Protein AF-A0A8H3AHR4-F1 (afdb_monomer)

Solvent-accessible surface area (backbone atoms only — not comp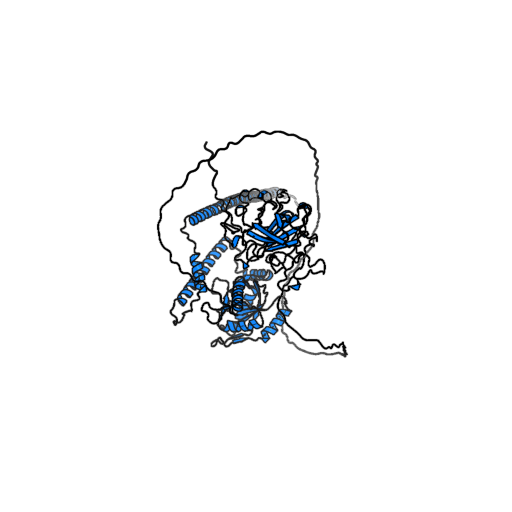arable to full-atom values): 46122 Å² total; per-residue (Å²): 137,89,80,92,90,90,74,88,81,78,82,80,78,72,81,84,72,53,30,55,29,78,65,56,74,16,27,46,29,75,86,43,40,91,85,59,19,57,81,77,75,40,84,52,31,69,45,37,72,38,56,65,31,50,52,75,47,51,51,59,53,44,26,82,88,34,69,39,57,93,84,39,60,47,73,38,37,32,56,40,61,42,77,44,43,31,23,47,45,52,13,40,41,97,55,8,92,82,33,79,92,35,83,51,61,46,97,51,43,18,44,52,101,54,65,61,64,32,58,23,26,93,46,83,90,43,44,22,11,23,35,38,26,41,23,90,39,68,49,74,92,78,64,55,83,68,53,25,22,45,36,21,22,24,44,65,43,65,68,36,12,73,36,67,36,31,35,31,54,62,41,36,60,29,52,96,64,24,20,38,29,33,40,40,41,29,48,38,68,90,38,60,74,70,49,31,38,62,50,36,26,36,23,27,44,36,81,39,83,32,82,60,78,81,56,77,29,41,79,54,39,82,14,75,95,42,69,85,59,32,52,72,25,24,27,32,74,88,31,48,58,41,70,46,82,55,76,52,81,83,50,78,80,41,62,73,50,40,32,62,49,30,50,34,60,73,25,43,45,73,48,35,55,70,70,75,58,103,72,86,84,76,86,91,73,83,85,86,86,87,82,91,87,89,85,89,88,81,88,84,89,89,86,81,83,89,87,86,86,86,88,87,84,89,88,87,88,88,84,88,79,90,89,82,90,80,88,88,90,79,89,90,84,89,89,89,88,89,88,82,90,80,89,79,87,83,90,85,88,87,90,88,82,91,86,84,88,90,82,91,88,84,87,88,87,90,83,90,86,87,88,85,86,90,81,91,90,82,88,83,90,88,85,88,87,89,82,84,87,87,84,88,84,91,80,88,87,82,86,86,88,83,92,83,81,88,80,87,71,93,80,78,92,73,70,76,66,62,59,62,52,58,51,62,62,53,61,51,70,66,28,39,40,37,36,22,63,65,30,58,52,48,52,45,51,50,42,53,64,45,34,78,78,40,77,83,65,62,49,44,28,46,28,24,19,46,78,69,77,53,39,32,44,36,58,39,62,50,83,48,75,57,50,67,45,94,81,50,63,81,50,61,48,72,59,61,66,58,53,54,58,48,49,64,47,49,44,72,77,38,77,77,49,38,74,46,28,33,37,33,46,35,93,66,93,58,81,43,54,60,59,55,49,59,52,43,48,76,82,22,95,71,42,39,40,37,36,37,44,73,73,83,84,67,101,61,84,54,54,52,31,30,38,80,43,68,46,69,44,96,83,75,50,80,69,40,78,40,77,46,80,35,57,55,47,79,52,64,55,77,76,50,44,58,52,51,50,63,73,35,55,92,74,55,68,85,81,65,49,74,63,59,55,51,53,48,53,53,53,50,49,53,51,51,52,54,49,51,54,50,48,52,53,53,51,53,60,22,44,71,41,63,92,84,49,99,68,44,42,86,78,60,63,70,61,52,50,56,49,50,51,61,60,69,68,57,79,74,68,86,42,66,67,57,45,47,50,52,50,51,54,50,51,55,54,47,49,53,52,49,54,53,51,52,53,50,51,52,51,53,49,50,52,50,51,50,52,49,55,51,50,56,48,49,54,58,46,55,53,52,47,53,59,48,50,54,50,52,52,52,51,50,52,51,51,63,47,50,55,63,62,67,71,74,77,86,89,89,82,91,131

Mean predicted aligned error: 22.31 Å

Sequence (751 aa):
MIAKSLFAVLPLVGLARGHAAIFHKSVWGMNVTQSNSPQYGRDNRAVAPLRQLSFNQWWFHGHLDQPPHPDDVMELPAGGKVTTEIACDIGATSLWPWGPGGDHQDGNNPCPNSFTEHIHANNENDLGGCALAIAYKSEASEVKPEDFTVFSVNHRCVWDRYTDFQIPANMPACPNGKCICGWYWQHREDAGGDEMYMNNFQCNITGATVTTPIPAGQVPVRCVDDPSKCVKGAKQPFYWDQAEGNNMFEGIYTPPLYLDTYGFADGAQNDIWDTVGGSSPVASKSADVTPTSVATPTSTAVSASTTAVATDSSSAEASGATTSLQEPSATATSQEASATTTSQEPEAPTAASSLGAPATSTPAQAQTVDPTTPTSSELPTSAPASVAEPTSVDAHTATPSASSTPTATQGGQGHHTCYAYYILGADLAGTTVIVHPLVLLSVADHHARSAARAPNKRVVGVLLGQDNGKTVNVANSFAIPFEEDEKDSKTWFLDHNYIEGMWDMFKKVNARERMIGWYHSGPKLRASDQEINDLFKQFIPRPVMVIVNVRQMDESIPTDAYFAVEKIKDDGTETQKTFFHVPSAIEAEEAEEIGVEHLLRDIKDSTTTTLATRVSNQLASLRGLSARLREISAYLKRTSQPPGESGALPPNHQIAYQLQDALSLLPDLDNPDTTRSFTTATNDQLLVVYLSSLVRAVIALHALVDNKAANGRAELEEGKEKTKDEKKEEVKKDETKTEKESGATEGGKRA

Secondary structure (DSSP, 8-state):
--------------------EEE-TTBTTTT--TTTGGGGTS--STTS-B-S--HHHHGGGGGGGSPPPTT--EEEETTSEEEEEEESSGGGSTTGGGSSS----BTTBSSTTS-GGGGT-SSGGG---EEEEEE--S-GGG--GGG-EEEEEETTTTTSSEEEEEPPTTPPPPGGG-EEEEEEEE--TTTSSS-EEEEEEEEEEES----PPPPPPBPP---TT-GGGS--SSBPPP--S-SS--S--S-TT----SSGGGT--SEE--GGGTTS-S--------------------------------------------------------------------------------------------------------------------------------------S-THHHHHHHHHHHHGGG-EEEE-HHHHHHHHHHHHHHHTT-TTPPPEEEEEEEE-SSEEEEEEEEE--EEE-SS-TT-EEE-HHHHHHHHHHHHHH-TT-EEEEEEE--SS--TTHHHHHHHHHHH-SS-EEEEE-SS--SSS-SEEEEEEEEEPPTTSPPPEEEEEEE-EE----HHHHHHHHHHHTTTS-TT--HHHHHHHHHHHHHHHHHHHHHHHHHHHHHHSS-TTSTT-----HHHHHHHHHHHHT---SS-HHHHHHHHHHHHHHHHHHHHHHHHHHHHHHHHHHHHHHHHHHHHHHHHHHHHHHHHHHHHHHHHHHHHHHHTTS------

Radius of gyration: 42.91 Å; Cα contacts (8 Å, |Δi|>4): 1017; chains: 1; bounding box: 128×86×144 Å

Organism: NCBI:txid456999

InterPro domains:
  IPR000555 JAB1/MPN/MOV34 metalloenzyme domain [PF01398] (430-541)
  IPR000555 JAB1/MPN/MOV34 metalloenzyme domain [SM00232] (432-567)
  IPR024969 EIF3F/CSN6-like, C-terminal [PF13012] (590-706)
  IPR033858 26S Proteasome non-ATPase regulatory subunit 7/8 [cd08062] (431-715)
  IPR037518 MPN domain [PS50249] (433-568)
  IPR054497 Lytic polysaccharide monooxygenase AA14 [PF22810] (3-345)

pLDDT: mean 72.83, std 25.41, range [21.66, 97.88]

Foldseek 3Di:
DDDDDDDDDDDPPPPQAQFKAWDFLQWFPCVDDPVCCCVVVDNQHLRDWDAAADPCCVQLNVRLVGGGDPPRAAEAEAQAKDWIFMANACLLDPNQVSGPPHHQHDAFQRYGPDDPLSLLDPDQVQALKKFKWWAQDQRSVVDDQFRIFTFAIARSPSRTRTDMAGGHNQDAWHVVQWIKMKIWGDGALNRDFLTIHIIIGIYTYPPHPHHDDQDGADDFDFAPVHVVRADFATHGGADDNYNDDGDDDPDSNGDRGCDCRRPRDHHGRNRNCVVPDDDDDDDDDDDDDDDDDDDDDDDDDDYDDDDDDDDDDDDDDDDYDDDDDDDDDDDDDDDDDDDDDDDDDDDDDDDDDDDDDDDDDDDDDDDDDDDDDDDDDDDDDDDDDDDDDDDDDDDDDDDDDDDDDDDDDDDDDDPPVVVVQVVVVVLLQLAEEEEEPQALVQLLVLLVVVCVVPVPDKFKWWFKADCPSSYTYGDDIDGWPKDADPPDRLDIDTDPVCVVVVQVVVCVVPVRIDGQAMEIQDDDDDPCVLVVVVVVCVVHVWHKYWHAHSDPDALDDRIWIWTWGFDDDPVNDDTDTDTDTHHYHYDHDPVSVVVVCVVCVVPPPPVDDPVNVVVVVVVSVVVVVVVVVVVVVLLVVQCPDDPPDDRRDPDDVVVVVVVVVVVVPDDDCVDVVNVVVVVVVVVVVVVVVVVVVVVVVVVVVVVVVVVCVVVVVVVVVVVVVVVVVVVVVVVVVVVVVVVVVVVPPDDDDDD

Structure (mmCIF, N/CA/C/O backbone):
data_AF-A0A8H3AHR4-F1
#
_entry.id   AF-A0A8H3AHR4-F1
#
loop_
_atom_site.group_PDB
_atom_site.id
_atom_site.type_symbol
_atom_site.label_atom_id
_atom_site.label_alt_id
_atom_site.label_comp_id
_atom_site.label_asym_id
_atom_site.label_entity_id
_atom_site.label_seq_id
_atom_site.pdbx_PDB_ins_code
_atom_site.Cartn_x
_atom_site.Cartn_y
_atom_site.Cartn_z
_atom_site.occupancy
_atom_site.B_iso_or_equiv
_atom_site.auth_seq_id
_atom_site.auth_comp_id
_atom_site.auth_asym_id
_atom_site.auth_atom_id
_atom_site.pdbx_PDB_model_num
ATOM 1 N N . MET A 1 1 ? -32.249 29.097 40.840 1.00 40.03 1 MET A N 1
ATOM 2 C CA . MET A 1 1 ? -33.025 29.491 39.640 1.00 40.03 1 MET A CA 1
ATOM 3 C C . MET A 1 1 ? -32.082 30.325 38.782 1.00 40.03 1 MET A C 1
ATOM 5 O O . MET A 1 1 ? -31.376 31.129 39.368 1.00 40.03 1 MET A O 1
ATOM 9 N N . ILE A 1 2 ? -31.962 30.151 37.469 1.00 31.77 2 ILE A N 1
ATOM 10 C CA . ILE A 1 2 ? -32.772 29.349 36.536 1.00 31.77 2 ILE A CA 1
ATOM 11 C C . ILE A 1 2 ? -31.956 28.151 36.019 1.00 31.77 2 ILE A C 1
ATOM 13 O O . ILE A 1 2 ? -30.757 28.261 35.799 1.00 31.77 2 ILE A O 1
ATOM 17 N N . ALA A 1 3 ? -32.624 27.015 35.834 1.00 35.03 3 ALA A N 1
ATOM 18 C CA . ALA A 1 3 ? -32.140 25.872 35.060 1.00 35.03 3 ALA A CA 1
ATOM 19 C C . ALA A 1 3 ? -33.197 25.541 33.988 1.00 35.03 3 ALA A C 1
ATOM 21 O O . ALA A 1 3 ? -34.326 26.021 34.106 1.00 35.03 3 ALA A O 1
ATOM 22 N N . LYS A 1 4 ? -32.844 24.674 33.026 1.00 33.69 4 LYS A N 1
ATOM 23 C CA . LYS A 1 4 ? -33.566 24.347 31.773 1.00 33.69 4 LYS A CA 1
ATOM 24 C C . LYS A 1 4 ? -33.347 25.354 30.633 1.00 33.69 4 LYS A C 1
ATOM 26 O O . LYS A 1 4 ? -33.999 26.390 30.593 1.00 33.69 4 LYS A O 1
ATOM 31 N N . SER A 1 5 ? -32.443 24.987 29.720 1.00 32.00 5 SER A N 1
ATOM 32 C CA . SER A 1 5 ? -32.611 25.017 28.251 1.00 32.00 5 SER A CA 1
ATOM 33 C C . SER A 1 5 ? -31.297 24.573 27.597 1.00 32.00 5 SER A C 1
ATOM 35 O O . SER A 1 5 ? -30.472 25.398 27.224 1.00 32.00 5 SER A O 1
ATOM 37 N N . LEU A 1 6 ? -31.075 23.255 27.528 1.00 30.27 6 LEU A N 1
ATOM 38 C CA . LEU A 1 6 ? -29.928 22.648 26.841 1.00 30.27 6 LEU A CA 1
ATOM 39 C C . LEU A 1 6 ? -30.323 21.262 26.303 1.00 30.27 6 LEU A C 1
ATOM 41 O O . LEU A 1 6 ? -29.944 20.239 26.862 1.00 30.27 6 LEU A O 1
ATOM 45 N N . PHE A 1 7 ? -31.157 21.248 25.266 1.00 34.16 7 PHE A N 1
ATOM 46 C CA . PHE A 1 7 ? -31.501 20.070 24.464 1.00 34.16 7 PHE A CA 1
ATOM 47 C C . PHE A 1 7 ? -31.968 20.546 23.083 1.00 34.16 7 PHE A C 1
ATOM 49 O O . PHE A 1 7 ? -32.667 21.555 23.004 1.00 34.16 7 PHE A O 1
ATOM 56 N N . ALA A 1 8 ? -31.607 19.790 22.039 1.00 32.50 8 ALA A N 1
ATOM 57 C CA . ALA A 1 8 ? -31.701 20.155 20.618 1.00 32.50 8 ALA A CA 1
ATOM 58 C C . ALA A 1 8 ? -30.805 21.364 20.221 1.00 32.50 8 ALA A C 1
ATOM 60 O O . ALA A 1 8 ? -30.747 22.362 20.928 1.00 32.50 8 ALA A O 1
ATOM 61 N N . VAL A 1 9 ? -30.053 21.351 19.114 1.00 30.59 9 VAL A N 1
ATOM 62 C CA . VAL A 1 9 ? -29.830 20.304 18.098 1.00 30.59 9 VAL A CA 1
ATOM 63 C C . VAL A 1 9 ? -28.320 20.140 17.897 1.00 30.59 9 VAL A C 1
ATOM 65 O O . VAL A 1 9 ? -27.636 21.116 17.601 1.00 30.59 9 VAL A O 1
ATOM 68 N N . LEU A 1 10 ? -27.810 18.910 18.009 1.00 26.67 10 LEU A N 1
ATOM 69 C CA . LEU A 1 10 ? -26.581 18.523 17.312 1.00 26.67 10 LEU A CA 1
ATOM 70 C C . LEU A 1 10 ? -27.006 17.960 15.951 1.00 26.67 10 LEU A C 1
ATOM 72 O O . LEU A 1 10 ? -27.787 17.005 15.946 1.00 26.67 10 LEU A O 1
ATOM 76 N N . PRO A 1 11 ? -26.508 18.469 14.812 1.00 30.88 11 PRO A N 1
ATOM 77 C CA . PRO A 1 11 ? -26.420 17.624 13.636 1.00 30.88 11 PRO A CA 1
ATOM 78 C C . PRO A 1 11 ? -25.413 16.514 13.961 1.00 30.88 11 PRO A C 1
ATOM 80 O O . PRO A 1 11 ? -24.276 16.800 14.344 1.00 30.88 11 PRO A O 1
ATOM 83 N N . LEU A 1 12 ? -25.815 15.247 13.832 1.00 30.77 12 LEU A N 1
ATOM 84 C CA . LEU A 1 12 ? -24.827 14.178 13.737 1.00 30.77 12 LEU A CA 1
ATOM 85 C C . LEU A 1 12 ? -24.103 14.376 12.405 1.00 30.77 12 LEU A C 1
ATOM 87 O O . LEU A 1 12 ? -24.652 14.076 11.348 1.00 30.77 12 LEU A O 1
ATOM 91 N N . VAL A 1 13 ? -22.871 14.878 12.462 1.00 28.75 13 VAL A N 1
ATOM 92 C CA . VAL A 1 13 ? -21.925 14.686 11.364 1.00 28.75 13 VAL A CA 1
ATOM 93 C C . VAL A 1 13 ? -21.641 13.190 11.332 1.00 28.75 13 VAL A C 1
ATOM 95 O O . VAL A 1 13 ? -20.927 12.672 12.193 1.00 28.75 13 VAL A O 1
ATOM 98 N N . GLY A 1 14 ? -22.281 12.486 10.399 1.00 29.75 14 GLY A N 1
ATOM 99 C CA . GLY A 1 14 ? -22.042 11.067 10.188 1.00 29.75 14 GLY A CA 1
ATOM 100 C C . GLY A 1 14 ? -20.569 10.855 9.860 1.00 29.75 14 GLY A C 1
ATOM 101 O O . GLY A 1 14 ? -20.064 11.418 8.891 1.00 29.75 14 GLY A O 1
ATOM 102 N N . LEU A 1 15 ? -19.873 10.066 10.679 1.00 28.58 15 LEU A N 1
ATOM 103 C CA . LEU A 1 15 ? -18.528 9.606 10.351 1.00 28.58 15 LEU A CA 1
ATOM 104 C C . LEU A 1 15 ? -18.656 8.634 9.179 1.00 28.58 15 LEU A C 1
ATOM 106 O O . LEU A 1 15 ? -19.046 7.482 9.371 1.00 28.58 15 LEU A O 1
ATOM 110 N N . ALA A 1 16 ? -18.392 9.143 7.975 1.00 31.69 16 ALA A N 1
ATOM 111 C CA . ALA A 1 16 ? -18.547 8.407 6.732 1.00 31.69 16 ALA A CA 1
ATOM 112 C C . ALA A 1 16 ? -17.723 7.113 6.768 1.00 31.69 16 ALA A C 1
ATOM 114 O O . ALA A 1 16 ? -16.526 7.122 7.061 1.00 31.69 16 ALA A O 1
ATOM 115 N N . ARG A 1 17 ? -18.398 5.996 6.501 1.00 45.88 17 ARG A N 1
ATOM 116 C CA . ARG A 1 17 ? -17.857 4.639 6.538 1.00 45.88 17 ARG A CA 1
ATOM 117 C C . ARG A 1 17 ? -18.575 3.829 5.472 1.00 45.88 17 ARG A C 1
ATOM 119 O O . ARG A 1 17 ? -19.802 3.834 5.428 1.00 45.88 17 ARG A O 1
ATOM 126 N N . GLY A 1 18 ? -17.797 3.250 4.567 1.00 55.47 18 GLY A N 1
ATOM 127 C CA . GLY A 1 18 ? -18.295 2.664 3.332 1.00 55.47 18 GLY A CA 1
ATOM 128 C C . GLY A 1 18 ? -18.663 1.208 3.492 1.00 55.47 18 GLY A C 1
ATOM 129 O O . GLY A 1 18 ? -17.836 0.367 3.195 1.00 55.47 18 GLY A O 1
ATOM 130 N N . HIS A 1 19 ? -19.854 0.912 3.994 1.00 83.38 19 HIS A N 1
ATOM 131 C CA . HIS A 1 19 ? -20.280 -0.457 4.263 1.00 83.38 19 HIS A CA 1
ATOM 132 C C . HIS A 1 19 ? -21.694 -0.674 3.723 1.00 83.38 19 HIS A C 1
ATOM 134 O O . HIS A 1 19 ? -22.512 0.235 3.831 1.00 83.38 19 HIS A O 1
ATOM 140 N N . ALA A 1 20 ? -22.023 -1.877 3.249 1.00 88.38 20 ALA A N 1
ATOM 141 C CA . ALA A 1 20 ? -23.351 -2.217 2.734 1.00 88.38 20 ALA A CA 1
ATOM 142 C C . ALA A 1 20 ? -23.883 -3.543 3.305 1.00 88.38 20 ALA A C 1
ATOM 144 O O . ALA A 1 20 ? -23.114 -4.414 3.712 1.00 88.38 20 ALA A O 1
ATOM 145 N N . ALA A 1 21 ? -25.209 -3.689 3.325 1.00 92.19 21 ALA A N 1
ATOM 146 C CA . ALA A 1 21 ? -25.922 -4.874 3.801 1.00 92.19 21 ALA A CA 1
ATOM 147 C C . ALA A 1 21 ? -27.146 -5.176 2.932 1.00 92.19 21 ALA A C 1
ATOM 149 O O . ALA A 1 21 ? -27.724 -4.263 2.335 1.00 92.19 21 ALA A O 1
ATOM 150 N N . ILE A 1 22 ? -27.586 -6.437 2.919 1.00 94.62 22 ILE A N 1
ATOM 151 C CA . ILE A 1 22 ? -28.919 -6.798 2.417 1.00 94.62 22 ILE A CA 1
ATOM 152 C C . ILE A 1 22 ? -29.988 -6.431 3.455 1.00 94.62 22 ILE A C 1
ATOM 154 O O . ILE A 1 22 ? -29.871 -6.740 4.642 1.00 94.62 22 ILE A O 1
ATOM 158 N N . PHE A 1 23 ? -31.071 -5.812 2.998 1.00 92.69 23 PHE A N 1
ATOM 159 C CA . PHE A 1 23 ? -32.186 -5.396 3.836 1.00 92.69 23 PHE A CA 1
ATOM 160 C C . PHE A 1 23 ? -33.458 -6.162 3.479 1.00 92.69 23 PHE A C 1
ATOM 162 O O . PHE A 1 23 ? -34.088 -5.961 2.442 1.00 92.69 23 PHE A O 1
ATOM 169 N N . HIS A 1 24 ? -33.866 -7.040 4.392 1.00 94.12 24 HIS A N 1
ATOM 170 C CA . HIS A 1 24 ? -35.165 -7.699 4.373 1.00 94.12 24 HIS A CA 1
ATOM 171 C C . HIS A 1 24 ? -35.629 -7.935 5.812 1.00 94.12 24 HIS A C 1
ATOM 173 O O . HIS A 1 24 ? -34.808 -8.135 6.705 1.00 94.12 24 HIS A O 1
ATOM 179 N N . LYS A 1 25 ? -36.942 -7.962 6.061 1.00 92.62 25 LYS A N 1
ATOM 180 C CA . LYS A 1 25 ? -37.483 -8.153 7.422 1.00 92.62 25 LYS A CA 1
ATOM 181 C C . LYS A 1 25 ? -37.080 -9.482 8.067 1.00 92.62 25 LYS A C 1
ATOM 183 O O . LYS A 1 25 ? -37.073 -9.597 9.287 1.00 92.62 25 LYS A O 1
ATOM 188 N N . SER A 1 26 ? -36.743 -10.474 7.244 1.00 94.12 26 SER A N 1
ATOM 189 C CA . SER A 1 26 ? -36.308 -11.791 7.702 1.00 94.12 26 SER A CA 1
ATOM 190 C C . SER A 1 26 ? -34.823 -11.872 8.091 1.00 94.12 26 SER A C 1
ATOM 192 O O . SER A 1 26 ? -34.376 -12.953 8.463 1.00 94.12 26 SER A O 1
ATOM 194 N N . VAL A 1 27 ? -34.057 -10.774 8.012 1.00 94.12 27 VAL A N 1
ATOM 195 C CA . VAL A 1 27 ? -32.641 -10.701 8.426 1.00 94.12 27 VAL A CA 1
ATOM 196 C C . VAL A 1 27 ? -32.512 -10.678 9.959 1.00 94.12 27 VAL A C 1
ATOM 198 O O . VAL A 1 27 ? -33.251 -9.978 10.654 1.00 94.12 27 VAL A O 1
ATOM 201 N N . TRP A 1 28 ? -31.551 -11.433 10.497 1.00 92.81 28 TRP A N 1
ATOM 202 C CA . TRP A 1 28 ? -31.244 -11.479 11.933 1.00 92.81 28 TRP A CA 1
ATOM 203 C C . TRP A 1 28 ? -30.672 -10.150 12.450 1.00 92.81 28 TRP A C 1
ATOM 205 O O . TRP A 1 28 ? -29.786 -9.556 11.837 1.00 92.81 28 TRP A O 1
ATOM 215 N N . GLY A 1 29 ? -31.150 -9.691 13.611 1.00 88.19 29 GLY A N 1
ATOM 216 C CA . GLY A 1 29 ? -30.677 -8.452 14.237 1.00 88.19 29 GLY A CA 1
ATOM 217 C C . GLY A 1 29 ? -31.042 -7.153 13.506 1.00 88.19 29 GLY A C 1
ATOM 218 O O . GLY A 1 29 ? -30.415 -6.129 13.754 1.00 88.19 29 GLY A O 1
ATOM 219 N N . MET A 1 30 ? -32.078 -7.145 12.658 1.00 85.44 30 MET A N 1
ATOM 220 C CA . MET A 1 30 ? -32.601 -5.924 12.005 1.00 85.44 30 MET A CA 1
ATOM 221 C C . MET A 1 30 ? -33.000 -4.794 12.975 1.00 85.44 30 MET A C 1
ATOM 223 O O . MET A 1 30 ? -33.072 -3.636 12.576 1.00 85.44 30 MET A O 1
ATOM 227 N N . ASN A 1 31 ? -33.227 -5.110 14.255 1.00 80.19 31 ASN A N 1
ATOM 228 C CA . ASN A 1 31 ? -33.495 -4.132 15.314 1.00 80.19 31 ASN A CA 1
ATOM 229 C C . ASN A 1 31 ? -32.215 -3.516 15.927 1.00 80.19 31 ASN A C 1
ATOM 231 O O . ASN A 1 31 ? -32.305 -2.682 16.836 1.00 80.19 31 ASN A O 1
ATOM 235 N N . VAL A 1 32 ? -31.019 -3.908 15.470 1.00 81.75 32 VAL A N 1
ATOM 236 C CA . VAL A 1 32 ? -29.743 -3.351 15.940 1.00 81.75 32 VAL A CA 1
ATOM 237 C C . VAL A 1 32 ? -29.406 -2.077 15.176 1.00 81.75 32 VAL A C 1
ATOM 239 O O . VAL A 1 32 ? -29.162 -2.064 13.973 1.00 81.75 32 VAL A O 1
ATOM 242 N N . THR A 1 33 ? -29.373 -0.981 15.924 1.00 78.62 33 THR A N 1
ATOM 243 C CA . THR A 1 33 ? -29.110 0.382 15.473 1.00 78.62 33 THR A CA 1
ATOM 244 C C . THR A 1 33 ? -27.873 0.935 16.181 1.00 78.62 33 THR A C 1
ATOM 246 O O . THR A 1 33 ? -27.379 0.371 17.159 1.00 78.62 33 THR A O 1
ATOM 249 N N . GLN A 1 34 ? -27.379 2.092 15.737 1.00 73.06 34 GLN A N 1
ATOM 250 C CA . GLN A 1 34 ? -26.183 2.722 16.309 1.00 73.06 34 GLN A CA 1
ATOM 251 C C . GLN A 1 34 ? -26.279 2.987 17.829 1.00 73.06 34 GLN A C 1
ATOM 253 O O . GLN A 1 34 ? -25.247 3.101 18.491 1.00 73.06 34 GLN A O 1
ATOM 258 N N . SER A 1 35 ? -27.493 3.087 18.387 1.00 72.44 35 SER A N 1
ATOM 259 C CA . SER A 1 35 ? -27.737 3.413 19.798 1.00 72.44 35 SER A CA 1
ATOM 260 C C . SER A 1 35 ? -27.860 2.204 20.734 1.00 72.44 35 SER A C 1
ATOM 262 O O . SER A 1 35 ? -27.560 2.360 21.916 1.00 72.44 35 SER A O 1
ATOM 264 N N . ASN A 1 36 ? -28.252 1.016 20.252 1.00 73.75 36 ASN A N 1
ATOM 265 C CA . ASN A 1 36 ? -28.270 -0.217 21.062 1.00 73.75 36 ASN A CA 1
ATOM 266 C C . ASN A 1 36 ? -27.064 -1.135 20.784 1.00 73.75 36 ASN A C 1
ATOM 268 O O . ASN A 1 36 ? -26.638 -1.857 21.681 1.00 73.75 36 ASN A O 1
ATOM 272 N N . SER A 1 37 ? -26.431 -1.023 19.611 1.00 69.06 37 SER A N 1
ATOM 273 C CA . SER A 1 37 ? -25.201 -1.742 19.256 1.00 69.06 37 SER A CA 1
ATOM 274 C C . SER A 1 37 ? -24.084 -1.719 20.322 1.00 69.06 37 SER A C 1
ATOM 276 O O . SER A 1 37 ? -23.467 -2.766 20.526 1.00 69.06 37 SER A O 1
ATOM 278 N N . PRO A 1 38 ? -23.825 -0.617 21.067 1.00 69.38 38 PRO A N 1
ATOM 279 C CA . PRO A 1 38 ? -22.800 -0.603 22.116 1.00 69.38 38 PRO A CA 1
ATOM 280 C C . PRO A 1 38 ? -22.998 -1.637 23.240 1.00 69.38 38 PRO A C 1
ATOM 282 O O . PRO A 1 38 ? -22.042 -1.928 23.955 1.00 69.38 38 PRO A O 1
ATOM 285 N N . GLN A 1 39 ? -24.188 -2.239 23.374 1.00 67.69 39 GLN A N 1
ATOM 286 C CA . GLN A 1 39 ? -24.434 -3.400 24.242 1.00 67.69 39 GLN A CA 1
ATOM 287 C C . GLN A 1 39 ? -23.530 -4.600 23.896 1.00 67.69 39 GLN A C 1
ATOM 289 O O . GLN A 1 39 ? -23.130 -5.341 24.790 1.00 67.69 39 GLN A O 1
ATOM 294 N N . TYR A 1 40 ? -23.159 -4.753 22.621 1.00 69.31 40 TYR A N 1
ATOM 295 C CA . TYR A 1 40 ? -22.241 -5.780 22.115 1.00 69.31 40 TYR A CA 1
ATOM 296 C C . TYR A 1 40 ? -20.764 -5.325 22.139 1.00 69.31 40 TYR A C 1
ATOM 298 O O . TYR A 1 40 ? -19.887 -6.007 21.614 1.00 69.31 40 TYR A O 1
ATOM 306 N N . GLY A 1 41 ? -20.467 -4.162 22.737 1.00 73.31 41 GLY A N 1
ATOM 307 C CA . GLY A 1 41 ? -19.112 -3.616 22.887 1.00 73.31 41 GLY A CA 1
ATOM 308 C C . GLY A 1 41 ? -18.506 -2.973 21.631 1.00 73.31 41 GLY A C 1
ATOM 309 O O . GLY A 1 41 ? -17.366 -2.517 21.685 1.00 73.31 41 GLY A O 1
ATOM 310 N N . ARG A 1 42 ? -19.243 -2.915 20.513 1.00 79.94 42 ARG A N 1
ATOM 311 C CA . ARG A 1 42 ? -18.788 -2.370 19.219 1.00 79.94 42 ARG A CA 1
ATOM 312 C C . ARG A 1 42 ? -19.945 -1.813 18.374 1.00 79.94 42 ARG A C 1
ATOM 314 O O . ARG A 1 42 ? -21.103 -1.868 18.790 1.00 79.94 42 ARG A O 1
ATOM 321 N N . ASP A 1 43 ? -19.639 -1.307 17.177 1.00 82.75 43 ASP A N 1
ATOM 322 C CA . ASP A 1 43 ? -20.641 -1.230 16.103 1.00 82.75 43 ASP A CA 1
ATOM 323 C C . ASP A 1 43 ? -20.895 -2.641 15.552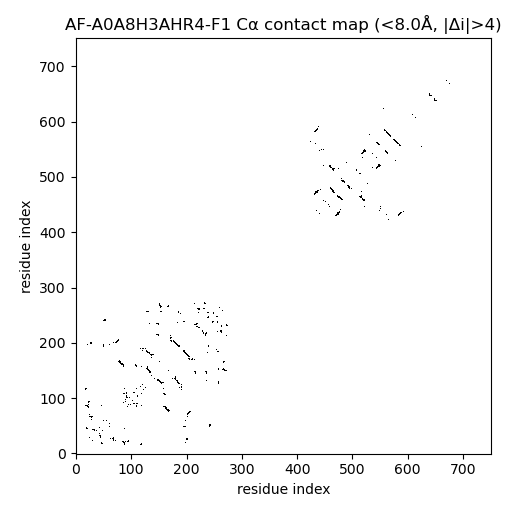 1.00 82.75 43 ASP A C 1
ATOM 325 O O . ASP A 1 43 ? -19.960 -3.419 15.363 1.00 82.75 43 ASP A O 1
ATOM 329 N N . ASN A 1 44 ? -22.165 -2.982 15.390 1.00 85.19 44 ASN A N 1
ATOM 330 C CA . ASN A 1 44 ? -22.657 -4.337 15.180 1.00 85.19 44 ASN A CA 1
ATOM 331 C C . ASN A 1 44 ? -23.914 -4.383 14.304 1.00 85.19 44 ASN A C 1
ATOM 333 O O . ASN A 1 44 ? -24.534 -5.433 14.186 1.00 85.19 44 ASN A O 1
ATOM 337 N N . ARG A 1 45 ? -24.311 -3.253 13.704 1.00 88.12 45 ARG A N 1
ATOM 338 C CA . ARG A 1 45 ? -25.419 -3.182 12.736 1.00 88.12 45 ARG A CA 1
ATOM 339 C C . ARG A 1 45 ? -25.216 -4.195 11.597 1.00 88.12 45 ARG A C 1
ATOM 341 O O . ARG A 1 45 ? -24.102 -4.660 11.374 1.00 88.12 45 ARG A O 1
ATOM 348 N N . ALA A 1 46 ? -26.258 -4.481 10.813 1.00 87.88 46 ALA A N 1
ATOM 349 C CA . ALA A 1 46 ? -26.124 -5.323 9.613 1.00 87.88 46 ALA A CA 1
ATOM 350 C C . ALA A 1 46 ? -25.036 -4.806 8.640 1.00 87.88 46 ALA A C 1
ATOM 352 O O . ALA A 1 46 ? -24.332 -5.599 8.024 1.00 87.88 46 ALA A O 1
ATOM 353 N N . VAL A 1 47 ? -24.853 -3.480 8.582 1.00 88.38 47 VAL A N 1
ATOM 354 C CA . VAL A 1 47 ? -23.811 -2.759 7.819 1.00 88.38 47 VAL A CA 1
ATOM 355 C C . VAL A 1 47 ? -22.487 -2.572 8.587 1.00 88.38 47 VAL A C 1
ATOM 357 O O . VAL A 1 47 ? -21.711 -1.678 8.268 1.00 88.38 47 VAL A O 1
ATOM 360 N N . ALA A 1 48 ? -22.224 -3.317 9.663 1.00 88.25 48 ALA A N 1
ATOM 361 C CA . ALA A 1 48 ? -20.938 -3.257 10.366 1.00 88.25 48 ALA A CA 1
ATOM 362 C C . ALA A 1 48 ? -19.986 -4.343 9.823 1.00 88.25 48 ALA A C 1
ATOM 364 O O . ALA A 1 48 ? -20.391 -5.506 9.789 1.00 88.25 48 ALA A O 1
ATOM 365 N N . PRO A 1 49 ? -18.741 -4.011 9.429 1.00 88.31 49 PRO A N 1
ATOM 366 C CA . PRO A 1 49 ? -17.787 -4.992 8.928 1.00 88.31 49 PRO A CA 1
ATOM 367 C C . PRO A 1 49 ? -17.399 -6.004 10.004 1.00 88.31 49 PRO A C 1
ATOM 369 O O . PRO A 1 49 ? -17.202 -5.668 11.178 1.00 88.31 49 PRO A O 1
ATOM 372 N N . LEU A 1 50 ? -17.248 -7.256 9.586 1.00 89.38 50 LEU A N 1
ATOM 373 C CA . LEU A 1 50 ? -16.782 -8.351 10.424 1.00 89.38 50 LEU A CA 1
ATOM 374 C C . LEU A 1 50 ? -15.284 -8.540 10.190 1.00 89.38 50 LEU A C 1
ATOM 376 O O . LEU A 1 50 ? -14.873 -8.971 9.112 1.00 89.38 50 LEU A O 1
ATOM 380 N N . ARG A 1 51 ? -14.462 -8.232 11.199 1.00 89.94 51 ARG A N 1
ATOM 381 C CA . ARG A 1 51 ? -13.001 -8.350 11.113 1.00 89.94 51 ARG A CA 1
ATOM 382 C C . ARG A 1 51 ? -12.343 -8.608 12.470 1.00 89.94 51 ARG A C 1
ATOM 384 O O . ARG A 1 51 ? -12.614 -7.903 13.439 1.00 89.94 51 ARG A O 1
ATOM 391 N N . GLN A 1 52 ? -11.469 -9.611 12.523 1.00 89.94 52 GLN A N 1
ATOM 392 C CA . GLN A 1 52 ? -10.680 -10.074 13.676 1.00 89.94 52 GLN A CA 1
ATOM 393 C C . GLN A 1 52 ? -11.517 -10.437 14.915 1.00 89.94 52 GLN A C 1
ATOM 395 O O . GLN A 1 52 ? -11.133 -10.189 16.058 1.00 89.94 52 GLN A O 1
ATOM 400 N N . LEU A 1 53 ? -12.675 -11.061 14.679 1.00 90.44 53 LEU A N 1
ATOM 401 C CA . LEU A 1 53 ? -13.666 -11.399 15.703 1.00 90.44 53 LEU A CA 1
ATOM 402 C C . LEU A 1 53 ? -13.612 -12.874 16.119 1.00 90.44 53 LEU A C 1
ATOM 404 O O . LEU A 1 53 ? -13.197 -13.730 15.337 1.00 90.44 53 LEU A O 1
ATOM 408 N N . SER A 1 54 ? -14.103 -13.187 17.322 1.00 93.06 54 SER A N 1
ATOM 409 C CA . SER A 1 54 ? -14.358 -14.578 17.728 1.00 93.06 54 SER A CA 1
ATOM 410 C C . SER A 1 54 ? -15.599 -15.163 17.039 1.00 93.06 54 SER A C 1
ATOM 412 O O . SER A 1 54 ? -16.434 -14.426 16.509 1.00 93.06 54 SER A O 1
ATOM 414 N N . PHE A 1 55 ? -15.759 -16.487 17.058 1.00 92.38 55 PHE A N 1
ATOM 415 C CA . PHE A 1 55 ? -16.836 -17.183 16.349 1.00 92.38 55 PHE A CA 1
ATOM 416 C C . PHE A 1 55 ? -18.214 -16.672 16.778 1.00 92.38 55 PHE A C 1
ATOM 418 O O . PHE A 1 55 ? -18.996 -16.207 15.956 1.00 92.38 55 PHE A O 1
ATOM 425 N N . ASN A 1 56 ? -18.466 -16.634 18.089 1.00 89.81 56 ASN A N 1
ATOM 426 C CA . ASN A 1 56 ? -19.719 -16.132 18.668 1.00 89.81 56 ASN A CA 1
ATOM 427 C C . ASN A 1 56 ? -19.973 -14.634 18.400 1.00 89.81 56 ASN A C 1
ATOM 429 O O . ASN A 1 56 ? -21.060 -14.140 18.688 1.00 89.81 56 ASN A O 1
ATOM 433 N N . GLN A 1 57 ? -18.971 -13.900 17.910 1.00 90.06 57 GLN A N 1
ATOM 434 C CA . GLN A 1 57 ? -19.075 -12.489 17.563 1.00 90.06 57 GLN A CA 1
ATOM 435 C C . GLN A 1 57 ? -19.337 -12.260 16.072 1.00 90.06 57 GLN A C 1
ATOM 437 O O . GLN A 1 57 ? -20.065 -11.326 15.753 1.00 90.06 57 GLN A O 1
ATOM 442 N N . TRP A 1 58 ? -18.743 -13.027 15.153 1.00 91.62 58 TRP A N 1
ATOM 443 C CA . TRP A 1 58 ? -19.018 -12.852 13.718 1.00 91.62 58 TRP A CA 1
ATOM 444 C C . TRP A 1 58 ? -20.195 -13.703 13.232 1.00 91.62 58 TRP A C 1
ATOM 446 O O . TRP A 1 58 ? -20.941 -13.265 12.357 1.00 91.62 58 TRP A O 1
ATOM 456 N N . TRP A 1 59 ? -20.430 -14.875 13.831 1.00 93.50 59 TRP A N 1
ATOM 457 C CA . TRP A 1 59 ? -21.534 -15.764 13.471 1.00 93.50 59 TRP A CA 1
ATOM 458 C C . TRP A 1 59 ? -22.888 -15.077 13.701 1.00 93.50 59 TRP A C 1
ATOM 460 O O . TRP A 1 59 ? -23.220 -14.716 14.829 1.00 93.50 59 TRP A O 1
ATOM 470 N N . PHE A 1 60 ? -23.655 -14.842 12.628 1.00 92.31 60 PHE A N 1
ATOM 471 C CA . PHE A 1 60 ? -24.869 -14.003 12.625 1.00 92.31 60 PHE A CA 1
ATOM 472 C C . PHE A 1 60 ? -24.657 -12.581 13.219 1.00 92.31 60 PHE A C 1
ATOM 474 O O . PHE A 1 60 ? -25.576 -12.040 13.826 1.00 92.31 60 PHE A O 1
ATOM 481 N N . HIS A 1 61 ? -23.459 -11.979 13.121 1.00 89.88 61 HIS A N 1
ATOM 482 C CA . HIS A 1 61 ? -23.065 -10.759 13.870 1.00 89.88 61 HIS A CA 1
ATOM 483 C C . HIS A 1 61 ? -23.201 -10.898 15.413 1.00 89.88 61 HIS A C 1
ATOM 485 O O . HIS A 1 61 ? -23.203 -9.906 16.139 1.00 89.88 61 HIS A O 1
ATOM 491 N N . GLY A 1 62 ? -23.336 -12.117 15.945 1.00 88.62 62 GLY A N 1
ATOM 492 C CA . GLY A 1 62 ? -23.686 -12.378 17.345 1.00 88.62 62 GLY A CA 1
ATOM 493 C C . GLY A 1 62 ? -25.180 -12.227 17.671 1.00 88.62 62 GLY A C 1
ATOM 494 O O . GLY A 1 62 ? -25.552 -12.357 18.831 1.00 88.62 62 GLY A O 1
ATOM 495 N N . HIS A 1 63 ? -26.045 -11.994 16.676 1.00 88.75 63 HIS A N 1
ATOM 496 C CA . HIS A 1 63 ? -27.477 -11.706 16.842 1.00 88.75 63 HIS A CA 1
ATOM 497 C C . HIS A 1 63 ? -28.383 -12.943 16.966 1.00 88.75 63 HIS A C 1
ATOM 499 O O . HIS A 1 63 ? -29.579 -12.842 16.703 1.00 88.75 63 HIS A O 1
ATOM 505 N N . LEU A 1 64 ? -27.875 -14.124 17.338 1.00 88.56 64 LEU A N 1
ATOM 506 C CA . LEU A 1 64 ? -28.725 -15.322 17.502 1.00 88.56 64 LEU A CA 1
ATOM 507 C C . LEU A 1 64 ? -29.816 -15.147 18.583 1.00 88.56 64 LEU A C 1
ATOM 509 O O . LEU A 1 64 ? -30.814 -15.863 18.570 1.00 88.56 64 LEU A O 1
ATOM 513 N N . ASP A 1 65 ? -29.653 -14.169 19.478 1.00 85.88 65 ASP A N 1
ATOM 514 C CA . ASP A 1 65 ? -30.637 -13.701 20.462 1.00 85.88 65 ASP A CA 1
ATOM 515 C C . ASP A 1 65 ? -31.719 -12.762 19.882 1.00 85.88 65 ASP A C 1
ATOM 517 O O . ASP A 1 65 ? -32.734 -12.522 20.538 1.00 85.88 65 ASP A O 1
ATOM 521 N N . GLN A 1 66 ? -31.539 -12.257 18.656 1.00 86.12 66 GLN A N 1
ATOM 522 C CA . GLN A 1 66 ? -32.449 -11.347 17.947 1.00 86.12 66 GLN A CA 1
ATOM 523 C C . GLN A 1 66 ? -32.951 -11.937 16.610 1.00 86.12 66 GLN A C 1
ATOM 525 O O . GLN A 1 66 ? -32.586 -11.447 15.531 1.00 86.12 66 GLN A O 1
ATOM 530 N N . PRO A 1 67 ? -33.798 -12.984 16.645 1.00 89.88 67 PRO A N 1
ATOM 531 C CA . PRO A 1 67 ? -34.412 -13.538 15.444 1.00 89.88 67 PRO A CA 1
ATOM 532 C C . PRO A 1 67 ? -35.395 -12.563 14.769 1.00 89.88 67 PRO A C 1
ATOM 534 O O . PRO A 1 67 ? -35.968 -11.696 15.438 1.00 89.88 67 PRO A O 1
ATOM 537 N N . PRO A 1 68 ? -35.636 -12.721 13.453 1.00 91.00 68 PRO A N 1
ATOM 538 C CA . PRO A 1 68 ? -36.723 -12.037 12.755 1.00 91.00 68 PRO A CA 1
ATOM 539 C C . PRO A 1 68 ? -38.097 -12.474 13.289 1.00 91.00 68 PRO A C 1
ATOM 541 O O . PRO A 1 68 ? -38.222 -13.471 14.009 1.00 91.00 68 PRO A O 1
ATOM 544 N N . HIS A 1 69 ? -39.161 -11.763 12.902 1.00 89.31 69 HIS A N 1
ATOM 545 C CA . HIS A 1 69 ? -40.519 -12.207 13.219 1.00 89.31 69 HIS A CA 1
ATOM 546 C C . HIS A 1 69 ? -40.791 -13.587 12.582 1.00 89.31 69 HIS A C 1
ATOM 548 O O . HIS A 1 69 ? -40.397 -13.800 11.433 1.00 89.31 69 HIS A O 1
ATOM 554 N N . PRO A 1 70 ? -41.484 -14.529 13.255 1.00 87.31 70 PRO A N 1
ATOM 555 C CA . PRO A 1 70 ? -41.680 -15.878 12.723 1.00 87.31 70 PRO A CA 1
ATOM 556 C C . PRO A 1 70 ? -42.321 -15.932 11.331 1.00 87.31 70 PRO A C 1
ATOM 558 O O . PRO A 1 70 ? -42.000 -16.848 10.575 1.00 87.31 70 PRO A O 1
ATOM 561 N N . ASP A 1 71 ? -43.170 -14.961 10.994 1.00 90.00 71 ASP A N 1
ATOM 562 C CA . ASP A 1 71 ? -43.864 -14.871 9.701 1.00 90.00 71 ASP A CA 1
ATOM 563 C C . ASP A 1 71 ? -43.092 -14.076 8.626 1.00 90.00 71 ASP A C 1
ATOM 565 O O . ASP A 1 71 ? -43.489 -14.088 7.464 1.00 90.00 71 ASP A O 1
ATOM 569 N N . ASP A 1 72 ? -41.997 -13.388 8.976 1.00 92.88 72 ASP A N 1
ATOM 570 C CA . ASP A 1 72 ? -41.157 -12.696 7.994 1.00 92.88 72 ASP A CA 1
ATOM 571 C C . ASP A 1 72 ? -40.199 -13.710 7.341 1.00 92.88 72 ASP A C 1
ATOM 573 O O . ASP A 1 72 ? -39.224 -14.176 7.940 1.00 92.88 72 ASP A O 1
ATOM 577 N N . VAL A 1 73 ? -40.481 -14.073 6.088 1.00 94.44 73 VAL A N 1
ATOM 578 C CA . VAL A 1 73 ? -39.722 -15.052 5.293 1.00 94.44 73 VAL A CA 1
ATOM 579 C C . VAL A 1 73 ? -39.364 -14.434 3.943 1.00 94.44 73 VAL A C 1
ATOM 581 O O . VAL A 1 73 ? -40.199 -13.780 3.322 1.00 94.44 73 VAL A O 1
ATOM 584 N N . MET A 1 74 ? -38.131 -14.630 3.466 1.00 95.69 74 MET A N 1
ATOM 585 C CA . MET A 1 74 ? -37.792 -14.326 2.073 1.00 95.69 74 MET A CA 1
ATOM 586 C C . MET A 1 74 ? -38.165 -15.519 1.186 1.00 95.69 74 MET A C 1
ATOM 588 O O . MET A 1 74 ? -37.535 -16.576 1.259 1.00 95.69 74 MET A O 1
ATOM 592 N N . GLU A 1 75 ? -39.190 -15.348 0.354 1.00 96.38 75 GLU A N 1
ATOM 593 C CA . GLU A 1 75 ? -39.632 -16.366 -0.601 1.00 96.38 75 GLU A CA 1
ATOM 594 C C . GLU A 1 75 ? -38.733 -16.362 -1.849 1.00 96.38 75 GLU A C 1
ATOM 596 O O . GLU A 1 75 ? -38.635 -15.365 -2.565 1.00 96.38 75 GLU A O 1
ATOM 601 N N . LEU A 1 76 ? -38.084 -17.493 -2.124 1.00 96.62 76 LEU A N 1
ATOM 602 C CA . LEU A 1 76 ? -37.126 -17.679 -3.213 1.00 96.62 76 LEU A CA 1
ATOM 603 C C . LEU A 1 76 ? -37.744 -18.594 -4.289 1.00 96.62 76 LEU A C 1
ATOM 605 O O . LEU A 1 76 ? -37.877 -19.798 -4.054 1.00 96.62 76 LEU A O 1
ATOM 609 N N . PRO A 1 77 ? -38.166 -18.071 -5.455 1.00 96.06 77 PRO A N 1
ATOM 610 C CA . PRO A 1 77 ? -38.849 -18.870 -6.473 1.00 96.06 77 PRO A CA 1
ATOM 611 C C . PRO A 1 77 ? -37.859 -19.713 -7.284 1.00 96.06 77 PRO A C 1
ATOM 613 O O . PRO A 1 77 ? -37.088 -19.166 -8.069 1.00 96.06 77 PRO A O 1
ATOM 616 N N . ALA A 1 78 ? -37.899 -21.040 -7.136 1.00 94.88 78 ALA A N 1
ATOM 617 C CA . ALA A 1 78 ? -37.042 -21.972 -7.873 1.00 94.88 78 ALA A CA 1
ATOM 618 C C . ALA A 1 78 ? -37.173 -21.778 -9.397 1.00 94.88 78 ALA A C 1
ATOM 620 O O . ALA A 1 78 ? -38.269 -21.836 -9.953 1.00 94.88 78 ALA A O 1
ATOM 621 N N . GLY A 1 79 ? -36.050 -21.525 -10.077 1.00 93.31 79 GLY A N 1
ATOM 622 C CA . GLY A 1 79 ? -36.009 -21.236 -11.517 1.00 93.31 79 GLY A CA 1
ATOM 623 C C . GLY A 1 79 ? -36.459 -19.822 -11.906 1.00 93.31 79 GLY A C 1
ATOM 624 O O . GLY A 1 79 ? -36.510 -19.506 -13.094 1.00 93.31 79 GLY A O 1
ATOM 625 N N . GLY A 1 80 ? -36.798 -18.978 -10.929 1.00 95.00 80 GLY A N 1
ATOM 626 C CA . GLY A 1 80 ? -37.091 -17.560 -11.106 1.00 95.00 80 GLY A CA 1
ATOM 627 C C . GLY A 1 80 ? -35.925 -16.666 -10.680 1.00 95.00 80 GLY A C 1
ATOM 628 O O . GLY A 1 80 ? -34.760 -17.067 -10.682 1.00 95.00 80 GLY A O 1
ATOM 629 N N . LYS A 1 81 ? -36.253 -15.437 -10.281 1.00 95.94 81 LYS A N 1
ATOM 630 C CA . LYS A 1 81 ? -35.325 -14.508 -9.629 1.00 95.94 81 LYS A CA 1
ATOM 631 C C . LYS A 1 81 ? -35.967 -13.883 -8.394 1.00 95.94 81 LYS A C 1
ATOM 633 O O . LYS A 1 81 ? -37.190 -13.744 -8.348 1.00 95.94 81 LYS A O 1
ATOM 638 N N . VAL A 1 82 ? -35.142 -13.472 -7.440 1.00 96.19 82 VAL A N 1
ATOM 639 C CA . VAL A 1 82 ? -35.515 -12.570 -6.344 1.00 96.19 82 VAL A CA 1
ATOM 640 C C . VAL A 1 82 ? -34.812 -11.231 -6.561 1.00 96.19 82 VAL A C 1
ATOM 642 O O . VAL A 1 82 ? -33.647 -11.204 -6.953 1.00 96.19 82 VAL A O 1
ATOM 645 N N . THR A 1 83 ? -35.515 -10.126 -6.326 1.00 96.12 83 THR A N 1
ATOM 646 C CA . THR A 1 83 ? -34.919 -8.784 -6.292 1.00 96.12 83 THR A CA 1
ATOM 647 C C . THR A 1 83 ? -34.773 -8.385 -4.830 1.00 96.12 83 THR A C 1
ATOM 649 O O . THR A 1 83 ? -35.758 -8.380 -4.094 1.00 96.12 83 THR A O 1
ATOM 652 N N . THR A 1 84 ? -33.552 -8.089 -4.401 1.00 95.12 84 THR A N 1
ATOM 653 C CA . THR A 1 84 ? -33.209 -7.738 -3.016 1.00 95.12 84 THR A CA 1
ATOM 654 C C . THR A 1 84 ? -32.768 -6.285 -2.931 1.00 95.12 84 THR A C 1
ATOM 656 O O . THR A 1 84 ? -32.104 -5.803 -3.848 1.00 95.12 84 THR A O 1
ATOM 659 N N . GLU A 1 85 ? -33.071 -5.613 -1.822 1.00 94.62 85 GLU A N 1
ATOM 660 C CA . GLU A 1 85 ? -32.529 -4.282 -1.536 1.00 94.62 85 GLU A CA 1
ATOM 661 C C . GLU A 1 85 ? -31.209 -4.402 -0.771 1.00 94.62 85 GLU A C 1
ATOM 663 O O . GLU A 1 85 ? -31.152 -5.031 0.286 1.00 94.62 85 GLU A O 1
ATOM 668 N N . ILE A 1 86 ? -30.149 -3.809 -1.318 1.00 94.00 86 ILE A N 1
ATOM 669 C CA . ILE A 1 86 ? -28.809 -3.731 -0.728 1.00 94.00 86 ILE A CA 1
ATOM 670 C C . ILE A 1 86 ? -28.445 -2.251 -0.584 1.00 94.00 86 ILE A C 1
ATOM 672 O O . ILE A 1 86 ? -28.603 -1.491 -1.538 1.00 94.00 86 ILE A O 1
ATOM 676 N N . ALA A 1 87 ? -27.998 -1.813 0.594 1.00 91.19 87 ALA A N 1
ATOM 677 C CA . ALA A 1 87 ? -27.743 -0.392 0.844 1.00 91.19 87 ALA A CA 1
ATOM 678 C C . ALA A 1 87 ? -26.704 -0.126 1.945 1.00 91.19 87 ALA A C 1
ATOM 680 O O . ALA A 1 87 ? -26.404 -1.013 2.746 1.00 91.19 87 ALA A O 1
ATOM 681 N N . CYS A 1 88 ? -26.210 1.117 2.019 1.00 88.56 88 CYS A N 1
ATOM 682 C CA . CYS A 1 88 ? -25.367 1.597 3.123 1.00 88.56 88 CYS A CA 1
ATOM 683 C C . CYS A 1 88 ? -26.132 1.860 4.432 1.00 88.56 88 CYS A C 1
ATOM 685 O O . CYS A 1 88 ? -25.539 1.864 5.511 1.00 88.56 88 CYS A O 1
ATOM 687 N N . ASP A 1 89 ? -27.443 2.101 4.362 1.00 84.88 89 ASP A N 1
ATOM 688 C CA . ASP A 1 89 ? -28.302 2.272 5.535 1.00 84.88 89 ASP A CA 1
ATOM 689 C C . ASP A 1 89 ? -29.741 1.836 5.231 1.00 84.88 89 ASP A C 1
ATOM 691 O O . ASP A 1 89 ? -30.207 1.887 4.091 1.00 84.88 89 ASP A O 1
ATOM 695 N N . ILE A 1 90 ? -30.469 1.432 6.272 1.00 85.94 90 ILE A N 1
ATOM 696 C CA . ILE A 1 90 ? -31.872 1.018 6.184 1.00 85.94 90 ILE A CA 1
ATOM 697 C C . ILE A 1 90 ? -32.785 2.141 5.658 1.00 85.94 90 ILE A C 1
ATOM 699 O O . ILE A 1 90 ? -33.758 1.854 4.958 1.00 85.94 90 ILE A O 1
ATOM 703 N N . GLY A 1 91 ? -32.473 3.413 5.928 1.00 85.75 91 GLY A N 1
ATOM 704 C CA . GLY A 1 91 ? -33.236 4.566 5.440 1.00 85.75 91 GLY A CA 1
ATOM 705 C C . GLY A 1 91 ? -33.137 4.809 3.925 1.00 85.75 91 GLY A C 1
ATOM 706 O O . GLY A 1 91 ? -33.978 5.507 3.356 1.00 85.75 91 GLY A O 1
ATOM 707 N N . ALA A 1 92 ? -32.172 4.171 3.256 1.00 87.31 92 ALA A N 1
ATOM 708 C CA . ALA A 1 92 ? -32.053 4.135 1.802 1.00 87.31 92 ALA A CA 1
ATOM 709 C C . ALA A 1 92 ? -32.879 3.002 1.154 1.00 87.31 92 ALA A C 1
ATOM 711 O O . ALA A 1 92 ? -32.820 2.818 -0.060 1.00 87.31 92 ALA A O 1
ATOM 712 N N . THR A 1 93 ? -33.670 2.249 1.926 1.00 90.25 93 THR A N 1
ATOM 713 C CA . THR A 1 93 ? -34.471 1.099 1.457 1.00 90.25 93 THR A CA 1
ATOM 714 C C . THR A 1 93 ? -35.966 1.291 1.704 1.00 90.25 93 THR A C 1
ATOM 716 O O . THR A 1 93 ? -36.374 2.176 2.458 1.00 90.25 93 THR A O 1
ATOM 719 N N . SER A 1 94 ? -36.812 0.412 1.161 1.00 90.81 94 SER A N 1
ATOM 720 C CA . SER A 1 94 ? -38.243 0.365 1.490 1.00 90.81 94 SER A CA 1
ATOM 721 C C . SER A 1 94 ? -38.529 0.099 2.980 1.00 90.81 94 SER A C 1
ATOM 723 O O . SER A 1 94 ? -39.673 0.222 3.421 1.00 90.81 94 SER A O 1
ATOM 725 N N . LEU A 1 95 ? -37.521 -0.311 3.762 1.00 88.94 95 LEU A N 1
ATOM 726 C CA . LEU A 1 95 ? -37.619 -0.536 5.204 1.00 88.94 95 LEU A CA 1
ATOM 727 C C . LEU A 1 95 ? -37.295 0.712 6.043 1.00 88.94 95 LEU A C 1
ATOM 729 O O . LEU A 1 95 ? -37.357 0.628 7.270 1.00 88.94 95 LEU A O 1
ATOM 733 N N . TRP A 1 96 ? -37.068 1.879 5.424 1.00 86.56 96 TRP A N 1
ATOM 734 C CA . TRP A 1 96 ? -36.852 3.149 6.132 1.00 86.56 96 TRP A CA 1
ATOM 735 C C . TRP A 1 96 ? -37.848 3.468 7.267 1.00 86.56 96 TRP A C 1
ATOM 737 O O . TRP A 1 96 ? -37.394 4.040 8.259 1.00 86.56 96 TRP A O 1
ATOM 747 N N . PRO A 1 97 ? -39.155 3.094 7.236 1.00 84.69 97 PRO A N 1
ATOM 748 C CA . PRO A 1 97 ? -40.074 3.403 8.341 1.00 84.69 97 PRO A CA 1
ATOM 749 C C . PRO A 1 97 ? -39.741 2.677 9.653 1.00 84.69 97 PRO A C 1
ATOM 751 O O . PRO A 1 97 ? -40.284 3.022 10.701 1.00 84.69 97 PRO A O 1
ATOM 754 N N . TRP A 1 98 ? -38.876 1.663 9.586 1.00 76.25 98 TRP A N 1
ATOM 755 C CA . TRP A 1 98 ? -38.387 0.866 10.713 1.00 76.25 98 TRP A CA 1
ATOM 756 C C . TRP A 1 98 ? -36.971 1.282 11.146 1.00 76.25 98 TRP A C 1
ATOM 758 O O . TRP A 1 98 ? -36.478 0.814 12.170 1.00 76.25 98 TRP A O 1
ATOM 768 N N . GLY A 1 99 ? -36.318 2.155 10.373 1.00 71.69 99 GLY A N 1
ATOM 769 C CA . GLY A 1 99 ? -34.942 2.588 10.579 1.00 71.69 99 GLY A CA 1
ATOM 770 C C . GLY A 1 99 ? -34.808 3.953 11.268 1.00 71.69 99 GLY A C 1
ATOM 771 O O . GLY A 1 99 ? -35.692 4.807 11.156 1.00 71.69 99 GLY A O 1
ATOM 772 N N . PRO A 1 100 ? -33.686 4.214 11.964 1.00 66.31 100 PRO A N 1
ATOM 773 C CA . PRO A 1 100 ? -33.305 5.577 12.320 1.00 66.31 100 PRO A CA 1
ATOM 774 C C . PRO A 1 100 ? -32.952 6.380 11.053 1.00 66.31 100 PRO A C 1
ATOM 776 O O . PRO A 1 100 ? -32.496 5.819 10.067 1.00 66.31 100 PRO A O 1
ATOM 779 N N . GLY A 1 101 ? -33.132 7.703 11.081 1.00 71.00 101 GLY A N 1
ATOM 780 C CA . GLY A 1 101 ? -32.750 8.604 9.978 1.00 71.00 101 GLY A CA 1
ATOM 781 C C . GLY A 1 101 ? -33.885 8.983 9.018 1.00 71.00 101 GLY A C 1
ATOM 782 O O . GLY A 1 101 ? -33.924 10.127 8.573 1.00 71.00 101 GLY A O 1
ATOM 783 N N . GLY A 1 102 ? -34.859 8.094 8.793 1.00 80.12 102 GLY A N 1
ATOM 784 C CA . GLY A 1 102 ? -36.005 8.343 7.905 1.00 80.12 102 GLY A CA 1
ATOM 785 C C . GLY A 1 102 ? -35.702 8.136 6.415 1.00 80.12 102 GLY A C 1
ATOM 786 O O . GLY A 1 102 ? -34.607 7.704 6.055 1.00 80.12 102 GLY A O 1
ATOM 787 N N . ASP A 1 103 ? -36.694 8.419 5.561 1.00 86.81 103 ASP A N 1
ATOM 788 C CA . ASP A 1 103 ? -36.607 8.214 4.107 1.00 86.81 103 ASP A CA 1
ATOM 789 C C . ASP A 1 103 ? -35.518 9.093 3.480 1.00 86.81 103 ASP A C 1
ATOM 791 O O . ASP A 1 103 ? -35.604 10.324 3.507 1.00 86.81 103 ASP A O 1
ATOM 795 N N . HIS A 1 104 ? -34.505 8.452 2.906 1.00 84.94 104 HIS A N 1
ATOM 796 C CA . HIS A 1 104 ? -33.475 9.106 2.105 1.00 84.94 104 HIS A CA 1
ATOM 797 C C . HIS A 1 104 ? -33.153 8.313 0.829 1.00 84.94 104 HIS A C 1
ATOM 799 O O . HIS A 1 104 ? -32.036 8.372 0.323 1.00 84.94 104 HIS A O 1
ATOM 805 N N . GLN A 1 105 ? -34.131 7.568 0.305 1.00 87.75 105 GLN A N 1
ATOM 806 C CA . GLN A 1 105 ? -33.996 6.784 -0.925 1.00 87.75 105 GLN A CA 1
ATOM 807 C C . GLN A 1 105 ? -33.707 7.664 -2.156 1.00 87.75 105 GLN A C 1
ATOM 809 O O . GLN A 1 105 ? -34.415 8.637 -2.412 1.00 87.75 105 GLN A O 1
ATOM 814 N N . ASP A 1 106 ? -32.739 7.256 -2.981 1.00 85.69 106 ASP A N 1
ATOM 815 C CA . ASP A 1 106 ? -32.369 7.936 -4.232 1.00 85.69 106 ASP A CA 1
ATOM 816 C C . ASP A 1 106 ? -32.337 6.942 -5.409 1.00 85.69 106 ASP A C 1
ATOM 818 O O . ASP A 1 106 ? -31.309 6.367 -5.758 1.00 85.69 106 ASP A O 1
ATOM 822 N N . GLY A 1 107 ? -33.502 6.671 -6.005 1.00 87.25 107 GLY A N 1
ATOM 823 C CA . GLY A 1 107 ? -33.617 5.833 -7.206 1.00 87.25 107 GLY A CA 1
ATOM 824 C C . GLY A 1 107 ? -33.086 4.403 -7.022 1.00 87.25 107 GLY A C 1
ATOM 825 O O . GLY A 1 107 ? -33.727 3.583 -6.360 1.00 87.25 107 GLY A O 1
ATOM 826 N N . ASN A 1 108 ? -31.941 4.097 -7.643 1.00 88.94 108 ASN A N 1
ATOM 827 C CA . ASN A 1 108 ? -31.229 2.819 -7.494 1.00 88.94 108 ASN A CA 1
ATOM 828 C C . ASN A 1 108 ? -29.874 2.951 -6.773 1.00 88.94 108 ASN A C 1
ATOM 830 O O . ASN A 1 108 ? -29.100 2.000 -6.757 1.00 88.94 108 ASN A O 1
ATOM 834 N N . ASN A 1 109 ? -29.577 4.118 -6.199 1.00 87.56 109 ASN A N 1
ATOM 835 C CA . ASN A 1 109 ? -28.351 4.368 -5.455 1.00 87.56 109 ASN A CA 1
ATOM 836 C C . ASN A 1 109 ? -28.373 3.569 -4.132 1.00 87.56 109 ASN A C 1
ATOM 838 O O . ASN A 1 109 ? -29.276 3.791 -3.319 1.00 87.56 109 ASN A O 1
ATOM 842 N N . PRO A 1 110 ? -27.420 2.649 -3.890 1.00 88.31 110 PRO A N 1
ATOM 843 C CA . PRO A 1 110 ? -27.332 1.910 -2.628 1.00 88.31 110 PRO A CA 1
ATOM 844 C C . PRO A 1 110 ? -26.901 2.807 -1.457 1.00 88.31 110 PRO A C 1
ATOM 846 O O . PRO A 1 110 ? -27.193 2.494 -0.304 1.00 88.31 110 PRO A O 1
ATOM 849 N N . CYS A 1 111 ? -26.230 3.933 -1.724 1.00 87.06 111 CYS A N 1
ATOM 850 C CA . CYS A 1 111 ? -25.666 4.819 -0.705 1.00 87.06 111 CYS A CA 1
ATOM 851 C C . CYS A 1 111 ? -25.986 6.301 -1.001 1.00 87.06 111 CYS A C 1
ATOM 853 O O . CYS A 1 111 ? -25.102 7.078 -1.373 1.00 87.06 111 CYS A O 1
ATOM 855 N N . PRO A 1 112 ? -27.255 6.729 -0.844 1.00 76.69 112 PRO A N 1
ATOM 856 C CA . PRO A 1 112 ? -27.664 8.118 -1.037 1.00 76.69 112 PRO A CA 1
ATOM 857 C C . PRO A 1 112 ? -26.952 9.073 -0.072 1.00 76.69 112 PRO A C 1
ATOM 859 O O . PRO A 1 112 ? -26.754 8.756 1.098 1.00 76.69 112 PRO A O 1
ATOM 862 N N . ASN A 1 113 ? -26.638 10.285 -0.541 1.00 70.38 113 ASN A N 1
ATOM 863 C CA . ASN A 1 113 ? -25.852 11.303 0.184 1.00 70.38 113 ASN A CA 1
ATOM 864 C C . ASN A 1 113 ? -24.382 10.908 0.464 1.00 70.38 113 ASN A C 1
ATOM 866 O O . ASN A 1 113 ? -23.708 11.568 1.254 1.00 70.38 113 ASN A O 1
ATOM 870 N N . SER A 1 114 ? -23.881 9.872 -0.214 1.00 67.19 114 SER A N 1
ATOM 871 C CA . SER A 1 114 ? -22.541 9.303 -0.061 1.00 67.19 114 SER A CA 1
ATOM 872 C C . SER A 1 114 ? -21.850 9.148 -1.429 1.00 67.19 114 SER A C 1
ATOM 874 O O . SER A 1 114 ? -22.506 8.939 -2.447 1.00 67.19 114 SER A O 1
ATOM 876 N N . PHE A 1 115 ? -20.518 9.267 -1.468 1.00 60.16 115 PHE A N 1
ATOM 877 C CA . PHE A 1 115 ? -19.696 8.965 -2.651 1.00 60.16 115 PHE A CA 1
ATOM 878 C C . PHE A 1 115 ? -19.646 7.455 -2.960 1.00 60.16 115 PHE A C 1
ATOM 880 O O . PHE A 1 115 ? -19.827 6.629 -2.066 1.00 60.16 115 PHE A O 1
ATOM 887 N N . THR A 1 116 ? -19.335 7.082 -4.207 1.00 58.09 116 THR A N 1
ATOM 888 C CA . THR A 1 116 ? -19.235 5.673 -4.656 1.00 58.09 116 THR A CA 1
ATOM 889 C C . THR A 1 116 ? -18.121 4.878 -3.971 1.00 58.09 116 THR A C 1
ATOM 891 O O . THR A 1 116 ? -18.221 3.662 -3.857 1.00 58.09 116 THR A O 1
ATOM 894 N N . GLU A 1 117 ? -17.114 5.549 -3.409 1.00 56.72 117 GLU A N 1
ATOM 895 C CA . GLU A 1 117 ? -16.115 4.942 -2.513 1.00 56.72 117 GLU A CA 1
ATOM 896 C C . GLU A 1 117 ? -16.764 4.158 -1.350 1.00 56.72 117 GLU A C 1
ATOM 898 O O . GLU A 1 117 ? -16.176 3.215 -0.823 1.00 56.72 117 GLU A O 1
ATOM 903 N N . HIS A 1 118 ? -18.005 4.492 -0.969 1.00 67.44 118 HIS A N 1
ATOM 904 C CA . HIS A 1 118 ? -18.710 3.859 0.144 1.00 67.44 118 HIS A CA 1
ATOM 905 C C . HIS A 1 118 ? -19.337 2.484 -0.141 1.00 67.44 118 HIS A C 1
ATOM 907 O O . HIS A 1 118 ? -19.872 1.879 0.784 1.00 67.44 118 HIS A O 1
ATOM 913 N N . ILE A 1 119 ? -19.232 1.962 -1.365 1.00 74.12 119 ILE A N 1
ATOM 914 C CA . ILE A 1 119 ? -19.542 0.554 -1.684 1.00 74.12 119 ILE A CA 1
ATOM 915 C C . ILE A 1 119 ? -18.280 -0.280 -1.947 1.00 74.12 119 ILE A C 1
ATOM 917 O O . ILE A 1 119 ? -18.371 -1.345 -2.550 1.00 74.12 119 ILE A O 1
ATOM 921 N N . HIS A 1 120 ? -17.103 0.209 -1.533 1.00 77.62 120 HIS A N 1
ATOM 922 C CA . HIS A 1 120 ? -15.806 -0.405 -1.836 1.00 77.62 120 HIS A CA 1
ATOM 923 C C . HIS A 1 120 ? -15.657 -0.742 -3.337 1.00 77.62 120 HIS A C 1
ATOM 925 O O . HIS A 1 120 ? -15.305 -1.864 -3.708 1.00 77.62 120 HIS A O 1
ATOM 931 N N . ALA A 1 121 ? -15.965 0.231 -4.204 1.00 75.00 121 ALA A N 1
ATOM 932 C CA . ALA A 1 121 ? -15.765 0.124 -5.647 1.00 75.00 121 ALA A CA 1
ATOM 933 C C . ALA A 1 121 ? -15.582 1.503 -6.296 1.00 75.00 121 ALA A C 1
ATOM 935 O O . ALA A 1 121 ? -16.478 2.347 -6.285 1.00 75.00 121 ALA A O 1
ATOM 936 N N . ASN A 1 122 ? -14.436 1.716 -6.939 1.00 74.38 122 ASN A N 1
ATOM 937 C CA . ASN A 1 122 ? -14.145 2.930 -7.702 1.00 74.38 122 ASN A CA 1
ATOM 938 C C . ASN A 1 122 ? -14.908 2.962 -9.040 1.00 74.38 122 ASN A C 1
ATOM 940 O O . ASN A 1 122 ? -15.164 4.028 -9.600 1.00 74.38 122 ASN A O 1
ATOM 944 N N . ASN A 1 123 ? -15.233 1.787 -9.588 1.00 78.25 123 ASN A N 1
ATOM 945 C CA . ASN A 1 123 ? -15.984 1.595 -10.829 1.00 78.25 123 ASN A CA 1
ATOM 946 C C . ASN A 1 123 ? -16.555 0.165 -10.902 1.00 78.25 123 ASN A C 1
ATOM 948 O O . ASN A 1 123 ? -16.167 -0.701 -10.127 1.00 78.25 123 ASN A O 1
ATOM 952 N N . GLU A 1 124 ? -17.422 -0.119 -11.875 1.00 80.62 124 GLU A N 1
ATOM 953 C CA . GLU A 1 124 ? -18.103 -1.421 -11.996 1.00 80.62 124 GLU A CA 1
ATOM 954 C C . GLU A 1 124 ? -17.152 -2.631 -12.167 1.00 80.62 124 GLU A C 1
ATOM 956 O O . GLU A 1 124 ? -17.480 -3.737 -11.748 1.00 80.62 124 GLU A O 1
ATOM 961 N N . ASN A 1 125 ? -15.940 -2.446 -12.708 1.00 81.12 125 ASN A N 1
ATOM 962 C CA . ASN A 1 125 ? -14.955 -3.534 -12.854 1.00 81.12 125 ASN A CA 1
ATOM 963 C C . ASN A 1 125 ? -14.199 -3.852 -11.550 1.00 81.12 125 ASN A C 1
ATOM 965 O O . ASN A 1 125 ? -13.385 -4.780 -11.530 1.00 81.12 125 ASN A O 1
ATOM 969 N N . ASP A 1 126 ? -14.421 -3.062 -10.497 1.00 81.06 126 ASP A N 1
ATOM 970 C CA . ASP A 1 126 ? -13.775 -3.146 -9.181 1.00 81.06 126 ASP A CA 1
ATOM 971 C C . ASP A 1 126 ? -14.521 -4.089 -8.216 1.00 81.06 126 ASP A C 1
ATOM 973 O O . ASP A 1 126 ? -14.018 -4.494 -7.172 1.00 81.06 126 ASP A O 1
ATOM 977 N N . LEU A 1 127 ? -15.739 -4.487 -8.587 1.00 87.50 127 LEU A N 1
ATOM 978 C CA . LEU A 1 127 ? -16.632 -5.262 -7.737 1.00 87.50 127 LEU A CA 1
ATOM 979 C C . LEU A 1 127 ? -16.077 -6.673 -7.471 1.00 87.50 127 LEU A C 1
ATOM 981 O O . LEU A 1 127 ? -15.589 -7.372 -8.367 1.00 87.50 127 LEU A O 1
ATOM 985 N N . GLY A 1 128 ? -16.165 -7.096 -6.207 1.00 88.00 128 GLY A N 1
ATOM 986 C CA . GLY A 1 128 ? -15.820 -8.448 -5.750 1.00 88.00 128 GLY A CA 1
ATOM 987 C C . GLY A 1 128 ? -16.921 -9.492 -5.969 1.00 88.00 128 GLY A C 1
ATOM 988 O O . GLY A 1 128 ? -16.705 -10.673 -5.698 1.00 88.00 128 GLY A O 1
ATOM 989 N N . GLY A 1 129 ? -18.096 -9.063 -6.442 1.00 93.25 129 GLY A N 1
ATOM 990 C CA . GLY A 1 129 ? -19.321 -9.860 -6.448 1.00 93.25 129 GLY A CA 1
ATOM 991 C C . GLY A 1 129 ? -19.842 -10.169 -5.040 1.00 93.25 129 GLY A C 1
ATOM 992 O O . GLY A 1 129 ? -19.165 -9.972 -4.033 1.00 93.25 129 GLY A O 1
ATOM 993 N N . CYS A 1 130 ? -21.067 -10.677 -4.952 1.00 95.38 130 CYS A N 1
ATOM 994 C CA . CYS A 1 130 ? -21.625 -11.191 -3.701 1.00 95.38 130 CYS A CA 1
ATOM 995 C C . CYS A 1 130 ? -22.456 -12.457 -3.951 1.00 95.38 130 CYS A C 1
ATOM 997 O O . CYS A 1 130 ? -22.848 -12.743 -5.087 1.00 95.38 130 CYS A O 1
ATOM 999 N N . ALA A 1 131 ? -22.742 -13.207 -2.889 1.00 97.38 131 ALA A N 1
ATOM 1000 C CA . ALA A 1 131 ? -23.419 -14.496 -2.962 1.00 97.38 131 ALA A CA 1
ATOM 1001 C C . ALA A 1 131 ? -24.627 -14.603 -2.027 1.00 97.38 131 ALA A C 1
ATOM 1003 O O . ALA A 1 131 ? -24.638 -14.052 -0.928 1.00 97.38 131 ALA A O 1
ATOM 1004 N N . LEU A 1 132 ? -25.603 -15.413 -2.442 1.00 97.88 132 LEU A N 1
ATOM 1005 C CA . LEU A 1 132 ? -26.597 -16.016 -1.562 1.00 97.88 132 LEU A CA 1
ATOM 1006 C C . LEU A 1 132 ? -26.252 -17.494 -1.345 1.00 97.88 132 LEU A C 1
ATOM 1008 O O . LEU A 1 132 ? -26.118 -18.260 -2.306 1.00 97.88 132 LEU A O 1
ATOM 1012 N N . ALA A 1 133 ? -26.155 -17.900 -0.080 1.00 97.56 133 ALA A N 1
ATOM 1013 C CA . ALA A 1 133 ? -26.014 -19.292 0.334 1.00 97.56 133 ALA A CA 1
ATOM 1014 C C . ALA A 1 133 ? -27.202 -19.747 1.191 1.00 97.56 133 ALA A C 1
ATOM 1016 O O . ALA A 1 133 ? -27.907 -18.931 1.784 1.00 97.56 133 ALA A O 1
ATOM 1017 N N . ILE A 1 134 ? -27.426 -21.059 1.249 1.00 97.00 134 ILE A N 1
ATOM 1018 C CA . ILE A 1 134 ? -28.533 -21.686 1.980 1.00 97.00 134 ILE A CA 1
ATOM 1019 C C . ILE A 1 134 ? -28.048 -22.863 2.828 1.00 97.00 134 ILE A C 1
ATOM 1021 O O . ILE A 1 134 ? -27.194 -23.635 2.392 1.00 97.00 134 ILE A O 1
ATOM 1025 N N . ALA A 1 135 ? -28.635 -23.010 4.014 1.00 96.44 135 ALA A N 1
ATOM 1026 C CA . ALA A 1 135 ? -28.511 -24.157 4.901 1.00 96.44 135 ALA A CA 1
ATOM 1027 C C . ALA A 1 135 ? -29.908 -24.763 5.136 1.00 96.44 135 ALA A C 1
ATOM 1029 O O . ALA A 1 135 ? -30.841 -24.080 5.570 1.00 96.44 135 ALA A O 1
ATOM 1030 N N . TYR A 1 136 ? -30.069 -26.062 4.858 1.00 94.19 136 TYR A N 1
ATOM 1031 C CA . TYR A 1 136 ? -31.361 -26.768 4.929 1.00 94.19 136 TYR A CA 1
ATOM 1032 C C . TYR A 1 136 ? -31.724 -27.185 6.364 1.00 94.19 136 TYR A C 1
ATOM 1034 O O . TYR A 1 136 ? -31.893 -28.363 6.677 1.00 94.19 136 TYR A O 1
ATOM 1042 N N . LYS A 1 137 ? -31.845 -26.186 7.241 1.00 93.81 137 LYS A N 1
ATOM 1043 C CA . LYS A 1 137 ? -32.248 -26.302 8.647 1.00 93.81 137 LYS A CA 1
ATOM 1044 C C . LYS A 1 137 ? -33.275 -25.220 8.971 1.00 93.81 137 LYS A C 1
ATOM 1046 O O . LYS A 1 137 ? -33.139 -24.088 8.517 1.00 93.81 137 LYS A O 1
ATOM 1051 N N . SER A 1 138 ? -34.293 -25.571 9.755 1.00 90.62 138 SER A N 1
ATOM 1052 C CA . SER A 1 138 ? -35.370 -24.644 10.143 1.00 90.62 138 SER A CA 1
ATOM 1053 C C . SER A 1 138 ? -35.044 -23.800 11.378 1.00 90.62 138 SER A C 1
ATOM 1055 O O . SER A 1 138 ? -35.771 -22.854 11.665 1.00 90.62 138 SER A O 1
ATOM 1057 N N . GLU A 1 139 ? -33.993 -24.162 12.116 1.00 91.12 139 GLU A N 1
ATOM 1058 C CA . GLU A 1 139 ? -33.600 -23.574 13.397 1.00 91.12 139 GLU A CA 1
ATOM 1059 C C . GLU A 1 139 ? -32.170 -23.026 13.290 1.00 91.12 139 GLU A C 1
ATOM 1061 O O . GLU A 1 139 ? -31.243 -23.756 12.934 1.00 91.12 139 GLU A O 1
ATOM 1066 N N . ALA A 1 140 ? -31.987 -21.735 13.576 1.00 91.06 140 ALA A N 1
ATOM 1067 C CA . ALA A 1 140 ? -30.715 -21.042 13.371 1.00 91.06 140 ALA A CA 1
ATOM 1068 C C . ALA A 1 140 ? -29.614 -21.510 14.334 1.00 91.06 140 ALA A C 1
ATOM 1070 O O . ALA A 1 140 ? -28.448 -21.565 13.947 1.00 91.06 140 ALA A O 1
ATOM 1071 N N . SER A 1 141 ? -29.978 -21.911 15.555 1.00 91.56 141 SER A N 1
ATOM 1072 C CA . SER A 1 141 ? -29.032 -22.446 16.544 1.00 91.56 141 SER A CA 1
ATOM 1073 C C . SER A 1 141 ? -28.467 -23.833 16.189 1.00 91.56 141 SER A C 1
ATOM 1075 O O . SER A 1 141 ? -27.470 -24.251 16.778 1.00 91.56 141 SER A O 1
ATOM 1077 N N . GLU A 1 142 ? -29.033 -24.528 15.194 1.00 92.88 142 GLU A N 1
ATOM 1078 C CA . GLU A 1 142 ? -28.483 -25.779 14.654 1.00 92.88 142 GLU A CA 1
ATOM 1079 C C . GLU A 1 142 ? -27.513 -25.571 13.472 1.00 92.88 142 GLU A C 1
ATOM 1081 O O . GLU A 1 142 ? -26.863 -26.535 13.050 1.00 92.88 142 GLU A O 1
ATOM 1086 N N . VAL A 1 143 ? -27.419 -24.358 12.909 1.00 94.38 143 VAL A N 1
ATOM 1087 C CA . VAL A 1 143 ? -26.623 -24.062 11.702 1.00 94.38 143 VAL A CA 1
ATOM 1088 C C . VAL A 1 143 ? -25.157 -23.797 12.035 1.00 94.38 143 VAL A C 1
ATOM 1090 O O . VAL A 1 143 ? -24.827 -23.082 12.982 1.00 94.38 143 VAL A O 1
ATOM 1093 N N . LYS A 1 144 ? -24.275 -24.342 11.197 1.00 93.81 144 LYS A N 1
ATOM 1094 C CA . LYS A 1 144 ? -22.821 -24.190 11.225 1.00 93.81 144 LYS A CA 1
ATOM 1095 C C . LYS A 1 144 ? -22.297 -23.630 9.893 1.00 93.81 144 LYS A C 1
ATOM 1097 O O . LYS A 1 144 ? -23.016 -23.706 8.893 1.00 93.81 144 LYS A O 1
ATOM 1102 N N . PRO A 1 145 ? -21.047 -23.130 9.841 1.00 93.88 145 PRO A N 1
ATOM 1103 C CA . PRO A 1 145 ? -20.404 -22.687 8.601 1.00 93.88 145 PRO A CA 1
ATOM 1104 C C . PRO A 1 145 ? -20.481 -23.710 7.459 1.00 93.88 145 PRO A C 1
ATOM 1106 O O . PRO A 1 145 ? -20.736 -23.348 6.314 1.00 93.88 145 PRO A O 1
ATOM 1109 N N . GLU A 1 146 ? -20.325 -25.000 7.764 1.00 93.06 146 GLU A N 1
ATOM 1110 C CA . GLU A 1 146 ? -20.230 -26.059 6.753 1.00 93.06 146 GLU A CA 1
ATOM 1111 C C . GLU A 1 146 ? -21.591 -26.505 6.187 1.00 93.06 146 GLU A C 1
ATOM 1113 O O . GLU A 1 146 ? -21.629 -27.254 5.211 1.00 93.06 146 GLU A O 1
ATOM 1118 N N . ASP A 1 147 ? -22.711 -26.064 6.777 1.00 94.69 147 ASP A N 1
ATOM 1119 C CA . ASP A 1 147 ? -24.057 -26.345 6.257 1.00 94.69 147 ASP A CA 1
ATOM 1120 C C . ASP A 1 147 ? -24.430 -25.444 5.064 1.00 94.69 147 ASP A C 1
ATOM 1122 O O . ASP A 1 147 ? -25.368 -25.761 4.328 1.00 94.69 147 ASP A O 1
ATOM 1126 N N . PHE A 1 148 ? -23.742 -24.309 4.884 1.00 96.62 148 PHE A N 1
ATOM 1127 C CA . PHE A 1 148 ? -24.067 -23.331 3.848 1.00 96.62 148 PHE A CA 1
ATOM 1128 C C . PHE A 1 148 ? -23.501 -23.720 2.479 1.00 96.62 148 PHE A C 1
ATOM 1130 O O . PHE A 1 148 ? -22.304 -23.948 2.310 1.00 96.62 148 PHE A O 1
ATOM 1137 N N . THR A 1 149 ? -24.369 -23.712 1.466 1.00 96.69 149 THR A N 1
ATOM 1138 C CA . THR A 1 149 ? -23.988 -23.849 0.051 1.00 96.69 149 THR A CA 1
ATOM 1139 C C . THR A 1 149 ? -24.463 -22.640 -0.746 1.00 96.69 149 THR A C 1
ATOM 1141 O O . THR A 1 149 ? -25.647 -22.299 -0.704 1.00 96.69 149 THR A O 1
ATOM 1144 N N . VAL A 1 150 ? -23.551 -21.997 -1.478 1.00 97.38 150 VAL A N 1
ATOM 1145 C CA . VAL A 1 150 ? -23.838 -20.881 -2.393 1.00 97.38 150 VAL A CA 1
ATOM 1146 C C . VAL A 1 150 ? -24.688 -21.378 -3.561 1.00 97.38 150 VAL A C 1
ATOM 1148 O O . VAL A 1 150 ? -24.323 -22.346 -4.228 1.00 97.38 150 VAL A O 1
ATOM 1151 N N . PHE A 1 151 ? -25.814 -20.706 -3.816 1.00 96.50 151 PHE A N 1
ATOM 1152 C CA . PHE A 1 151 ? -26.767 -21.081 -4.868 1.00 96.50 151 PHE A CA 1
ATOM 1153 C C . PHE A 1 151 ? -27.024 -19.988 -5.912 1.00 96.50 151 PHE A C 1
ATOM 1155 O O . PHE A 1 151 ? -27.439 -20.297 -7.028 1.00 96.50 151 PHE A O 1
ATOM 1162 N N . SER A 1 152 ? -26.753 -18.724 -5.586 1.00 97.44 152 SER A N 1
ATOM 1163 C CA . SER A 1 152 ? -26.731 -17.623 -6.551 1.00 97.44 152 SER A CA 1
ATOM 1164 C C . SER A 1 152 ? -25.577 -16.691 -6.229 1.00 97.44 152 SER A C 1
ATOM 1166 O O . SER A 1 152 ? -25.270 -16.450 -5.065 1.00 97.44 152 SER A O 1
ATOM 1168 N N . VAL A 1 153 ? -24.983 -16.136 -7.273 1.00 97.75 153 VAL A N 1
ATOM 1169 C CA . VAL A 1 153 ? -23.964 -15.088 -7.221 1.00 97.75 153 VAL A CA 1
ATOM 1170 C C . VAL A 1 153 ? -24.460 -13.907 -8.054 1.00 97.75 153 VAL A C 1
ATOM 1172 O O . VAL A 1 153 ? -25.305 -14.091 -8.926 1.00 97.75 153 VAL A O 1
ATOM 1175 N N . ASN A 1 154 ? -23.982 -12.699 -7.774 1.00 96.19 154 ASN A N 1
ATOM 1176 C CA . ASN A 1 154 ? -24.111 -11.561 -8.679 1.00 96.19 154 ASN A CA 1
ATOM 1177 C C . ASN A 1 154 ? -22.785 -10.781 -8.677 1.00 96.19 154 ASN A C 1
ATOM 1179 O O . ASN A 1 154 ? -22.374 -10.265 -7.634 1.00 96.19 154 ASN A O 1
ATOM 1183 N N . HIS A 1 155 ? -22.098 -10.712 -9.822 1.00 94.75 155 HIS A N 1
ATOM 1184 C CA . HIS A 1 155 ? -20.799 -10.029 -9.962 1.00 94.75 155 HIS A CA 1
ATOM 1185 C C . HIS A 1 155 ? -20.912 -8.502 -9.807 1.00 94.75 155 HIS A C 1
ATOM 1187 O O . HIS A 1 155 ? -19.989 -7.872 -9.298 1.00 94.75 155 HIS A O 1
ATOM 1193 N N . ARG A 1 156 ? -22.058 -7.917 -10.187 1.00 92.12 156 ARG A N 1
ATOM 1194 C CA . ARG A 1 156 ? -22.379 -6.476 -10.112 1.00 92.12 156 ARG A CA 1
ATOM 1195 C C . ARG A 1 156 ? -22.984 -6.055 -8.755 1.00 92.12 156 ARG A C 1
ATOM 1197 O O . ARG A 1 156 ? -23.353 -4.900 -8.554 1.00 92.12 156 ARG A O 1
ATOM 1204 N N . CYS A 1 157 ? -23.104 -6.984 -7.810 1.00 90.62 157 CYS A N 1
ATOM 1205 C CA . CYS A 1 157 ? -23.667 -6.731 -6.486 1.00 90.62 157 CYS A CA 1
ATOM 1206 C C . CYS A 1 157 ? -22.994 -5.554 -5.755 1.00 90.62 157 CYS A C 1
ATOM 1208 O O . CYS A 1 157 ? -21.834 -5.253 -6.005 1.00 90.62 157 CYS A O 1
ATOM 1210 N N . VAL A 1 158 ? -23.741 -4.905 -4.856 1.00 89.31 158 VAL A N 1
ATOM 1211 C CA . VAL A 1 158 ? -23.454 -3.627 -4.165 1.00 89.31 158 VAL A CA 1
ATOM 1212 C C . VAL A 1 158 ? -23.353 -2.374 -5.040 1.00 89.31 158 VAL A C 1
ATOM 1214 O O . VAL A 1 158 ? -23.419 -1.284 -4.486 1.00 89.31 158 VAL A O 1
ATOM 1217 N N . TRP A 1 159 ? -23.285 -2.472 -6.372 1.00 90.62 159 TRP A N 1
ATOM 1218 C CA . TRP A 1 159 ? -23.325 -1.291 -7.253 1.00 90.62 159 TRP A CA 1
ATOM 1219 C C . TRP A 1 159 ? -24.728 -0.681 -7.397 1.00 90.62 159 TRP A C 1
ATOM 1221 O O . TRP A 1 159 ? -24.884 0.533 -7.506 1.00 90.62 159 TRP A O 1
ATOM 1231 N N . ASP A 1 160 ? -25.757 -1.528 -7.373 1.00 91.00 160 ASP A N 1
ATOM 1232 C CA . ASP A 1 160 ? -27.163 -1.158 -7.534 1.00 91.00 160 ASP A CA 1
ATOM 1233 C C . ASP A 1 160 ? -27.977 -1.588 -6.308 1.00 91.00 160 ASP A C 1
ATOM 1235 O O . ASP A 1 160 ? -27.895 -2.742 -5.872 1.00 91.00 160 ASP A O 1
ATOM 1239 N N . ARG A 1 161 ? -28.829 -0.688 -5.796 1.00 91.44 161 ARG A N 1
ATOM 1240 C CA . ARG A 1 161 ? -29.704 -0.964 -4.646 1.00 91.44 161 ARG A CA 1
ATOM 1241 C C . ARG A 1 161 ? -30.592 -2.180 -4.884 1.00 91.44 161 ARG A C 1
ATOM 1243 O O . ARG A 1 161 ? -30.643 -3.077 -4.049 1.00 91.44 161 ARG A O 1
ATOM 1250 N N . TYR A 1 162 ? -31.285 -2.214 -6.019 1.00 94.88 162 TYR A N 1
ATOM 1251 C CA . TYR A 1 162 ? -32.078 -3.358 -6.454 1.00 94.88 162 TYR A CA 1
ATOM 1252 C C . TYR A 1 162 ? -31.181 -4.368 -7.178 1.00 94.88 162 TYR A C 1
ATOM 1254 O O . TYR A 1 162 ? -31.042 -4.335 -8.400 1.00 94.88 162 TYR A O 1
ATOM 1262 N N . THR A 1 163 ? -30.581 -5.277 -6.410 1.00 95.19 163 THR A N 1
ATOM 1263 C CA . THR A 1 163 ? -29.786 -6.393 -6.941 1.00 95.19 163 THR A CA 1
ATOM 1264 C C . THR A 1 163 ? -30.695 -7.599 -7.216 1.00 95.19 163 THR A C 1
ATOM 1266 O O . THR A 1 163 ? -31.457 -8.030 -6.350 1.00 95.19 163 THR A O 1
ATOM 1269 N N . ASP A 1 164 ? -30.628 -8.153 -8.429 1.00 96.69 164 ASP A N 1
ATOM 1270 C CA . ASP A 1 164 ? -31.317 -9.393 -8.814 1.00 96.69 164 ASP A CA 1
ATOM 1271 C C . ASP A 1 164 ? -30.429 -10.623 -8.562 1.00 96.69 164 ASP A C 1
ATOM 1273 O O . ASP A 1 164 ? -29.279 -10.657 -9.001 1.00 96.69 164 ASP A O 1
ATOM 1277 N N . PHE A 1 165 ? -30.992 -11.676 -7.968 1.00 97.62 165 PHE A N 1
ATOM 1278 C CA . PHE A 1 165 ? -30.375 -13.004 -7.863 1.00 97.62 165 PHE A CA 1
ATOM 1279 C C . PHE A 1 165 ? -31.258 -14.062 -8.530 1.0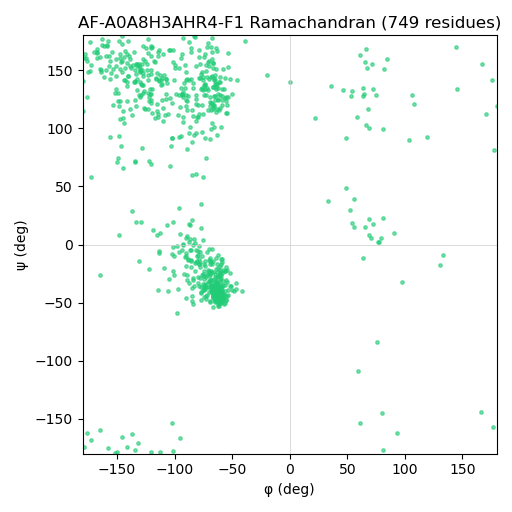0 97.62 165 PHE A C 1
ATOM 1281 O O . PHE A 1 165 ? -32.457 -14.150 -8.251 1.00 97.62 165 PHE A O 1
ATOM 1288 N N . GLN A 1 166 ? -30.683 -14.883 -9.408 1.00 97.75 166 GLN A N 1
ATOM 1289 C CA . GLN A 1 166 ? -31.390 -15.949 -10.118 1.00 97.75 166 GLN A CA 1
ATOM 1290 C C . GLN A 1 166 ? -31.324 -17.253 -9.312 1.00 97.75 166 GLN A C 1
ATOM 1292 O O . GLN A 1 166 ? -30.256 -17.713 -8.917 1.00 97.75 166 GLN A O 1
ATOM 1297 N N . ILE A 1 167 ? -32.473 -17.881 -9.079 1.00 96.69 167 ILE A N 1
ATOM 1298 C CA . ILE A 1 167 ? -32.576 -19.086 -8.250 1.00 96.69 167 ILE A CA 1
ATOM 1299 C C . ILE A 1 167 ? -32.478 -20.325 -9.157 1.00 96.69 167 ILE A C 1
ATOM 1301 O O . ILE A 1 167 ? -33.245 -20.412 -10.120 1.00 96.69 167 ILE A O 1
ATOM 1305 N N . PRO A 1 168 ? -31.617 -21.323 -8.875 1.00 95.62 168 PRO A N 1
ATOM 1306 C CA . PRO A 1 168 ? -31.576 -22.554 -9.665 1.00 95.62 168 PRO A CA 1
ATOM 1307 C C . PRO A 1 168 ? -32.943 -23.262 -9.712 1.00 95.62 168 PRO A C 1
ATOM 1309 O O . PRO A 1 168 ? -33.684 -23.297 -8.728 1.00 95.62 168 PRO A O 1
ATOM 1312 N N . ALA A 1 169 ? -33.291 -23.862 -10.854 1.00 93.12 169 ALA A N 1
ATOM 1313 C CA . ALA A 1 169 ? -34.591 -24.526 -11.040 1.00 93.12 169 ALA A CA 1
ATOM 1314 C C . ALA A 1 169 ? -34.764 -25.801 -10.193 1.00 93.12 169 ALA A C 1
ATOM 1316 O O . ALA A 1 169 ? -35.884 -26.207 -9.891 1.00 93.12 169 ALA A O 1
ATOM 1317 N N . ASN A 1 170 ? -33.652 -26.419 -9.789 1.00 91.56 170 ASN A N 1
ATOM 1318 C CA . ASN A 1 170 ? -33.627 -27.705 -9.090 1.00 91.56 170 ASN A CA 1
ATOM 1319 C C . ASN A 1 170 ? -33.571 -27.576 -7.555 1.00 91.56 170 ASN A C 1
ATOM 1321 O O . ASN A 1 170 ? -33.354 -28.578 -6.874 1.00 91.56 170 ASN A O 1
ATOM 1325 N N . MET A 1 171 ? -33.742 -26.368 -7.002 1.00 93.19 171 MET A N 1
ATOM 1326 C CA . MET A 1 171 ? -33.703 -26.136 -5.552 1.00 93.19 171 MET A CA 1
ATOM 1327 C C . MET A 1 171 ? -34.831 -26.913 -4.842 1.00 93.19 171 MET A C 1
ATOM 1329 O O . MET A 1 171 ? -35.999 -26.736 -5.206 1.00 93.19 171 MET A O 1
ATOM 1333 N N . PRO A 1 172 ? -34.523 -27.765 -3.845 1.00 93.81 172 PRO A N 1
ATOM 1334 C CA . PRO A 1 172 ? -35.541 -28.497 -3.101 1.00 93.81 172 PRO A CA 1
ATOM 1335 C C . PRO A 1 172 ? -36.306 -27.613 -2.104 1.00 93.81 172 PRO A C 1
ATOM 1337 O O . PRO A 1 172 ? -35.859 -26.540 -1.712 1.00 93.81 172 PRO A O 1
ATOM 1340 N N . ALA A 1 173 ? -37.482 -28.076 -1.674 1.00 94.00 173 ALA A N 1
ATOM 1341 C CA . ALA A 1 173 ? -38.293 -27.372 -0.681 1.00 94.00 173 ALA A CA 1
ATOM 1342 C C . ALA A 1 173 ? -37.625 -27.364 0.708 1.00 94.00 173 ALA A C 1
ATOM 1344 O O . ALA A 1 173 ? -37.002 -28.347 1.118 1.00 94.00 173 ALA A O 1
ATOM 1345 N N . CYS A 1 174 ? -37.804 -26.277 1.461 1.00 93.38 174 CYS A N 1
ATOM 1346 C CA . CYS A 1 174 ? -37.242 -26.150 2.803 1.00 93.38 174 CYS A CA 1
ATOM 1347 C C . CYS A 1 174 ? -37.927 -27.073 3.829 1.00 93.38 174 CYS A C 1
ATOM 1349 O O . CYS A 1 174 ? -39.157 -27.212 3.805 1.00 93.38 174 CYS A O 1
ATOM 1351 N N . PRO A 1 175 ? -37.178 -27.663 4.786 1.00 89.50 175 PRO A N 1
ATOM 1352 C CA . PRO A 1 175 ? -37.776 -28.417 5.882 1.00 89.50 175 PRO A CA 1
ATOM 1353 C C . PRO A 1 175 ? -38.728 -27.510 6.666 1.00 89.50 175 PRO A C 1
ATOM 1355 O O . PRO A 1 175 ? -38.408 -26.361 6.955 1.00 89.50 175 PRO A O 1
ATOM 1358 N N . ASN A 1 176 ? -39.928 -28.004 6.975 1.00 87.31 176 ASN A N 1
ATOM 1359 C CA . ASN A 1 176 ? -40.982 -27.241 7.661 1.00 87.31 176 ASN A CA 1
ATOM 1360 C C . ASN A 1 176 ? -41.362 -25.898 6.986 1.00 87.31 176 ASN A C 1
ATOM 1362 O O . ASN A 1 176 ? -41.954 -25.042 7.638 1.00 87.31 176 ASN A O 1
ATOM 1366 N N . GLY A 1 177 ? -41.020 -25.695 5.704 1.00 87.88 177 GLY A N 1
ATOM 1367 C CA . GLY A 1 177 ? -41.193 -24.413 5.008 1.00 87.88 177 GLY A CA 1
ATOM 1368 C C . GLY A 1 177 ? -40.215 -23.314 5.445 1.00 87.88 177 GLY A C 1
ATOM 1369 O O . GLY A 1 177 ? -40.489 -22.142 5.208 1.00 87.88 177 GLY A O 1
ATOM 1370 N N . LYS A 1 178 ? -39.104 -23.664 6.113 1.00 91.56 178 LYS A N 1
ATOM 1371 C CA . LYS A 1 178 ? -38.088 -22.716 6.597 1.00 91.56 178 LYS A CA 1
ATOM 1372 C C . LYS A 1 178 ? -36.669 -23.262 6.447 1.00 91.56 178 LYS A C 1
ATOM 1374 O O . LYS A 1 178 ? -36.346 -24.318 6.989 1.00 91.56 178 LYS A O 1
ATOM 1379 N N . CYS A 1 179 ? -35.832 -22.510 5.744 1.00 95.50 179 CYS A N 1
ATOM 1380 C CA . CYS A 1 179 ? -34.379 -22.635 5.733 1.00 95.50 179 CYS A CA 1
ATOM 1381 C C . CYS A 1 179 ? -33.746 -21.381 6.351 1.00 95.50 179 CYS A C 1
ATOM 1383 O O . CYS A 1 179 ? -34.383 -20.324 6.444 1.00 95.50 179 CYS A O 1
ATOM 1385 N N . ILE A 1 180 ? -32.459 -21.474 6.682 1.00 96.56 180 ILE A N 1
ATOM 1386 C CA . ILE A 1 180 ? -31.616 -20.299 6.896 1.00 96.56 180 ILE A CA 1
ATOM 1387 C C . ILE A 1 180 ? -30.855 -20.016 5.602 1.00 96.56 180 ILE A C 1
ATOM 1389 O O . ILE A 1 180 ? -30.202 -20.902 5.052 1.00 96.56 180 ILE A O 1
ATOM 1393 N N . CYS A 1 181 ? -30.921 -18.779 5.127 1.00 97.31 181 CYS A N 1
ATOM 1394 C CA . CYS A 1 181 ? -30.076 -18.268 4.057 1.00 97.31 181 CYS A CA 1
ATOM 1395 C C . CYS A 1 181 ? -29.079 -17.248 4.618 1.00 97.31 181 CYS A C 1
ATOM 1397 O O . CYS A 1 181 ? -29.255 -16.734 5.723 1.00 97.31 181 CYS A O 1
ATOM 1399 N N . GLY A 1 182 ? -28.041 -16.941 3.850 1.00 96.81 182 GLY A N 1
ATOM 1400 C CA . GLY A 1 182 ? -27.109 -15.860 4.142 1.00 96.81 182 GLY A CA 1
ATOM 1401 C C . GLY A 1 182 ? -26.699 -15.133 2.872 1.00 96.81 182 GLY A C 1
ATOM 1402 O O . GLY A 1 182 ? -26.499 -15.759 1.831 1.00 96.81 182 GLY A O 1
ATOM 1403 N N . TRP A 1 183 ? -26.604 -13.811 2.968 1.00 97.56 183 TRP A N 1
ATOM 1404 C CA . TRP A 1 183 ? -25.947 -12.957 1.984 1.00 97.56 183 TRP A CA 1
ATOM 1405 C C . TRP A 1 183 ? -24.505 -12.725 2.418 1.00 97.56 183 TRP A C 1
ATOM 1407 O O . TRP A 1 183 ? -24.264 -12.435 3.591 1.00 97.56 183 TRP A O 1
ATOM 1417 N N . TYR A 1 184 ? -23.575 -12.853 1.477 1.00 96.12 184 TYR A N 1
ATOM 1418 C CA . TYR A 1 184 ? -22.136 -12.802 1.712 1.00 96.12 184 TYR A CA 1
ATOM 1419 C C . TYR A 1 184 ? -21.470 -11.854 0.727 1.00 96.12 184 TYR A C 1
ATOM 1421 O O . TYR A 1 184 ? -21.648 -12.005 -0.483 1.00 96.12 184 TYR A O 1
ATOM 1429 N N . TRP A 1 185 ? -20.667 -10.922 1.233 1.00 93.25 185 TRP A N 1
ATOM 1430 C CA . TRP A 1 185 ? -19.936 -9.961 0.413 1.00 93.25 185 TRP A CA 1
ATOM 1431 C C . TRP A 1 185 ? -18.527 -9.694 0.955 1.00 93.25 185 TRP A C 1
ATOM 1433 O O . TRP A 1 185 ? -18.306 -9.547 2.161 1.00 93.25 185 TRP A O 1
ATOM 1443 N N . GLN A 1 186 ? -17.577 -9.653 0.026 1.00 89.44 186 GLN A N 1
ATOM 1444 C CA . GLN A 1 186 ? -16.183 -9.269 0.206 1.00 89.44 186 GLN A CA 1
ATOM 1445 C C . GLN A 1 186 ? -15.821 -8.313 -0.945 1.00 89.44 186 GLN A C 1
ATOM 1447 O O . GLN A 1 186 ? -16.260 -8.517 -2.081 1.00 89.44 186 GLN A O 1
ATOM 1452 N N . HIS A 1 187 ? -15.038 -7.273 -0.667 1.00 86.25 187 HIS A N 1
ATOM 1453 C CA . HIS A 1 187 ? -14.517 -6.349 -1.682 1.00 86.25 187 HIS A CA 1
ATOM 1454 C C . HIS A 1 187 ? -13.048 -6.670 -2.021 1.00 86.25 187 HIS A C 1
ATOM 1456 O O . HIS A 1 187 ? -12.488 -7.643 -1.519 1.00 86.25 187 HIS A O 1
ATOM 1462 N N . ARG A 1 188 ? -12.415 -5.876 -2.894 1.00 81.12 188 ARG A N 1
ATOM 1463 C CA . ARG A 1 188 ? -11.023 -6.090 -3.335 1.00 81.12 188 ARG A CA 1
ATOM 1464 C C . ARG A 1 188 ? -9.961 -5.476 -2.421 1.00 81.12 188 ARG A C 1
ATOM 1466 O O . ARG A 1 188 ? -10.279 -4.635 -1.582 1.00 81.12 188 ARG A O 1
ATOM 1473 N N . GLU A 1 189 ? -8.702 -5.893 -2.620 1.00 74.19 189 GLU A N 1
ATOM 1474 C CA . GLU A 1 189 ? -7.520 -5.448 -1.852 1.00 74.19 189 GLU A CA 1
ATOM 1475 C C . GLU A 1 189 ? -7.269 -3.931 -1.914 1.00 74.19 189 GLU A C 1
ATOM 1477 O O . GLU A 1 189 ? -6.637 -3.372 -1.024 1.00 74.19 189 GLU A O 1
ATOM 1482 N N . ASP A 1 190 ? -7.753 -3.271 -2.965 1.00 66.25 190 ASP A N 1
ATOM 1483 C CA . ASP A 1 190 ? -7.551 -1.859 -3.286 1.00 66.25 190 ASP A CA 1
ATOM 1484 C C . ASP A 1 190 ? -8.747 -0.961 -2.919 1.00 66.25 190 ASP A C 1
ATOM 1486 O O . ASP A 1 190 ? -8.668 0.260 -3.063 1.00 66.25 190 ASP A O 1
ATOM 1490 N N . ALA A 1 191 ? -9.836 -1.541 -2.400 1.00 58.25 191 ALA A N 1
ATOM 1491 C CA . ALA A 1 191 ? -11.112 -0.847 -2.222 1.00 58.25 191 ALA A CA 1
ATOM 1492 C C . ALA A 1 191 ? -11.558 -0.629 -0.757 1.00 58.25 191 ALA A C 1
ATOM 1494 O O . ALA A 1 191 ? -12.539 0.080 -0.515 1.00 58.25 191 ALA A O 1
ATOM 1495 N N . GLY A 1 192 ? -10.864 -1.202 0.233 1.00 58.34 192 GLY A N 1
ATOM 1496 C CA . GLY A 1 192 ? -11.228 -1.105 1.654 1.00 58.34 192 GLY A CA 1
ATOM 1497 C C . GLY A 1 192 ? -10.175 -1.691 2.602 1.00 58.34 192 GLY A C 1
ATOM 1498 O O . GLY A 1 192 ? -9.055 -1.971 2.185 1.00 58.34 192 GLY A O 1
ATOM 1499 N N . GLY A 1 193 ? -10.527 -1.855 3.883 1.00 61.38 193 GLY A N 1
ATOM 1500 C CA . GLY A 1 193 ? -9.726 -2.634 4.844 1.00 61.38 193 GLY A CA 1
ATOM 1501 C C . GLY A 1 193 ? -10.020 -4.135 4.738 1.00 61.38 193 GLY A C 1
ATOM 1502 O O . GLY A 1 193 ? -10.865 -4.526 3.951 1.00 61.38 193 GLY A O 1
ATOM 1503 N N . ASP A 1 194 ? -9.368 -4.990 5.527 1.00 73.69 194 ASP A N 1
ATOM 1504 C CA . ASP A 1 194 ? -9.451 -6.456 5.351 1.00 73.69 194 ASP A CA 1
ATOM 1505 C C . ASP A 1 194 ? -10.799 -7.065 5.848 1.00 73.69 194 ASP A C 1
ATOM 1507 O O . ASP A 1 194 ? -10.836 -7.874 6.768 1.00 73.69 194 ASP A O 1
ATOM 1511 N N . GLU A 1 195 ? -11.943 -6.629 5.310 1.00 85.19 195 GLU A N 1
ATOM 1512 C CA . GLU A 1 195 ? -13.280 -6.783 5.907 1.00 85.19 195 GLU A CA 1
ATOM 1513 C C . GLU A 1 195 ? -14.186 -7.798 5.175 1.00 85.19 195 GLU A C 1
ATOM 1515 O O . GLU A 1 195 ? -14.159 -7.929 3.950 1.00 85.19 195 GLU A O 1
ATOM 1520 N N . MET A 1 196 ? -15.043 -8.509 5.928 1.00 88.88 196 MET A N 1
ATOM 1521 C CA . MET A 1 196 ? -16.149 -9.298 5.364 1.00 88.88 196 MET A CA 1
ATOM 1522 C C . MET A 1 196 ? -17.519 -8.791 5.821 1.00 88.88 196 MET A C 1
ATOM 1524 O O . MET A 1 196 ? -17.665 -8.243 6.915 1.00 88.88 196 MET A O 1
ATOM 1528 N N . TYR A 1 197 ? -18.545 -9.101 5.030 1.00 91.75 197 TYR A N 1
ATOM 1529 C CA . TYR A 1 197 ? -19.946 -8.841 5.344 1.00 91.75 197 TYR A CA 1
ATOM 1530 C C . TYR A 1 197 ? -20.772 -10.126 5.209 1.00 91.75 197 TYR A C 1
ATOM 1532 O O . TYR A 1 197 ? -20.655 -10.852 4.218 1.00 91.75 197 TYR A O 1
ATOM 1540 N N . MET A 1 198 ? -21.605 -10.415 6.216 1.00 94.38 198 MET A N 1
ATOM 1541 C CA . MET A 1 198 ? -22.494 -11.582 6.243 1.00 94.38 198 MET A CA 1
ATOM 1542 C C . MET A 1 198 ? -23.812 -11.237 6.938 1.00 94.38 198 MET A C 1
ATOM 1544 O O . MET A 1 198 ? -23.842 -11.041 8.151 1.00 94.38 198 MET A O 1
ATOM 1548 N N . ASN A 1 199 ? -24.934 -11.267 6.219 1.00 95.12 199 ASN A N 1
ATOM 1549 C CA . ASN A 1 199 ? -26.249 -11.098 6.839 1.00 95.12 199 ASN A CA 1
ATOM 1550 C C . ASN A 1 199 ? -27.111 -12.344 6.609 1.00 95.12 199 ASN A C 1
ATOM 1552 O O . ASN A 1 199 ? -27.512 -12.646 5.483 1.00 95.12 199 ASN A O 1
ATOM 1556 N N . ASN A 1 200 ? -27.411 -13.061 7.692 1.00 95.88 200 ASN A N 1
ATOM 1557 C CA . ASN A 1 200 ? -28.237 -14.266 7.650 1.00 95.88 200 ASN A CA 1
ATOM 1558 C C . ASN A 1 200 ? -29.723 -13.911 7.768 1.00 95.88 200 ASN A C 1
ATOM 1560 O O . ASN A 1 200 ? -30.094 -13.014 8.528 1.00 95.88 200 ASN A O 1
ATOM 1564 N N . PHE A 1 201 ? -30.577 -14.622 7.031 1.00 95.75 201 PHE A N 1
ATOM 1565 C CA . PHE A 1 201 ? -32.008 -14.347 6.938 1.00 95.75 201 PHE A CA 1
ATOM 1566 C C . PHE A 1 201 ? -32.867 -15.608 6.785 1.00 95.75 201 PHE A C 1
ATOM 1568 O O . PHE A 1 201 ? -32.452 -16.605 6.196 1.00 95.75 201 PHE A O 1
ATOM 1575 N N . GLN A 1 202 ? -34.090 -15.569 7.318 1.00 95.62 202 GLN A N 1
ATOM 1576 C CA . GLN A 1 202 ? -35.047 -16.673 7.209 1.00 95.62 202 GLN A CA 1
ATOM 1577 C C . GLN A 1 202 ? -35.617 -16.697 5.783 1.00 95.62 202 GLN A C 1
ATOM 1579 O O . GLN A 1 202 ? -36.076 -15.667 5.273 1.00 95.62 202 GLN A O 1
ATOM 1584 N N . CYS A 1 203 ? -35.575 -17.858 5.130 1.00 96.44 203 CYS A N 1
ATOM 1585 C CA . CYS A 1 203 ? -35.943 -18.016 3.724 1.00 96.44 203 CYS A CA 1
ATOM 1586 C C . CYS A 1 203 ? -36.732 -19.307 3.468 1.00 96.44 203 CYS A C 1
ATOM 1588 O O . CYS A 1 203 ? -36.709 -20.243 4.270 1.00 96.44 203 CYS A O 1
ATOM 1590 N N . ASN A 1 204 ? -37.424 -19.364 2.332 1.00 96.44 204 ASN A N 1
ATOM 1591 C CA . ASN A 1 204 ? -38.164 -20.540 1.883 1.00 96.44 204 ASN A CA 1
ATOM 1592 C C . ASN A 1 204 ? -38.084 -20.678 0.356 1.00 96.44 204 ASN A C 1
ATOM 1594 O O . ASN A 1 204 ? -38.147 -19.680 -0.358 1.00 96.44 204 ASN A O 1
ATOM 1598 N N . ILE A 1 205 ? -37.955 -21.907 -0.154 1.00 95.94 205 ILE A N 1
ATOM 1599 C CA . ILE A 1 205 ? -37.960 -22.166 -1.600 1.00 95.94 205 ILE A CA 1
ATOM 1600 C C . ILE A 1 205 ? -39.399 -22.403 -2.069 1.00 95.94 205 ILE A C 1
ATOM 1602 O O . ILE A 1 205 ? -40.028 -23.401 -1.709 1.00 95.94 205 ILE A O 1
ATOM 1606 N N . THR A 1 206 ? -39.910 -21.516 -2.924 1.00 94.62 206 THR A N 1
ATOM 1607 C CA . THR A 1 206 ? -41.225 -21.665 -3.567 1.00 94.62 206 THR A CA 1
ATOM 1608 C C . THR A 1 206 ? -41.092 -22.275 -4.957 1.00 94.62 206 THR A C 1
ATOM 1610 O O . THR A 1 206 ? -40.063 -22.152 -5.616 1.00 94.62 206 THR A O 1
ATOM 1613 N N . GLY A 1 207 ? -42.130 -22.980 -5.414 1.00 90.12 207 GLY A N 1
ATOM 1614 C CA . GLY A 1 207 ? -42.129 -23.624 -6.735 1.00 90.12 207 GLY A CA 1
ATOM 1615 C C . GLY A 1 207 ? -41.198 -24.837 -6.876 1.00 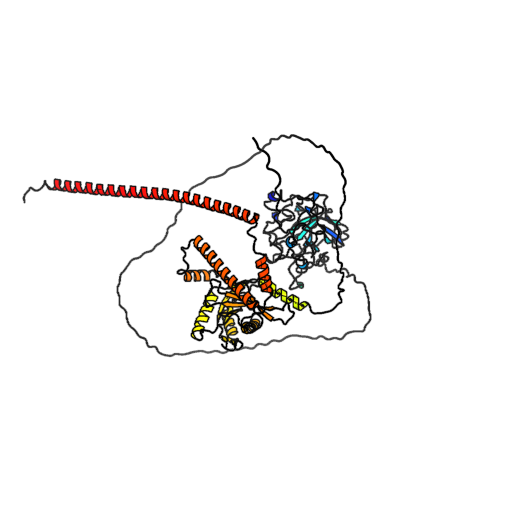90.12 207 GLY A C 1
ATOM 1616 O O . GLY A 1 207 ? -41.099 -25.375 -7.973 1.00 90.12 207 GLY A O 1
ATOM 1617 N N . ALA A 1 208 ? -40.551 -25.295 -5.798 1.00 88.94 208 ALA A N 1
ATOM 1618 C CA . ALA A 1 208 ? -39.663 -26.457 -5.807 1.00 88.94 208 ALA A CA 1
ATOM 1619 C C . ALA A 1 208 ? -40.360 -27.723 -6.348 1.00 88.94 208 ALA A C 1
ATOM 1621 O O . ALA A 1 208 ? -41.263 -28.274 -5.715 1.00 88.94 208 ALA A O 1
ATOM 1622 N N . THR A 1 209 ? -39.913 -28.210 -7.509 1.00 83.81 209 THR A N 1
ATOM 1623 C CA . THR A 1 209 ? -40.384 -29.467 -8.125 1.00 83.81 209 THR A CA 1
ATOM 1624 C C . THR A 1 209 ? -39.435 -30.646 -7.910 1.00 83.81 209 THR A C 1
ATOM 1626 O O . THR A 1 209 ? -39.778 -31.782 -8.234 1.00 83.81 209 THR A O 1
ATOM 1629 N N . VAL A 1 210 ? -38.230 -30.386 -7.400 1.00 84.06 210 VAL A N 1
ATOM 1630 C CA . VAL A 1 210 ? -37.154 -31.365 -7.202 1.00 84.06 210 VAL A CA 1
ATOM 1631 C C . VAL A 1 210 ? -37.002 -31.661 -5.708 1.00 84.06 210 VAL A C 1
ATOM 1633 O O . VAL A 1 210 ? -37.145 -30.774 -4.876 1.00 84.06 210 VAL A O 1
ATOM 1636 N N . THR A 1 211 ? -36.716 -32.916 -5.354 1.00 84.56 211 THR A N 1
ATOM 1637 C CA . THR A 1 211 ? -36.493 -33.349 -3.957 1.00 84.56 211 THR A CA 1
ATOM 1638 C C . THR A 1 211 ? -35.067 -33.842 -3.702 1.00 84.56 211 THR A C 1
ATOM 1640 O O . THR A 1 211 ? -34.792 -34.414 -2.651 1.00 84.56 211 THR A O 1
ATOM 1643 N N . THR A 1 212 ? -34.164 -33.675 -4.671 1.00 86.00 212 THR A N 1
ATOM 1644 C CA . THR A 1 212 ? -32.742 -34.014 -4.549 1.00 86.00 212 THR A CA 1
ATOM 1645 C C . THR A 1 212 ? -32.090 -33.081 -3.525 1.00 86.00 212 THR A C 1
ATOM 1647 O O . THR A 1 212 ? -32.107 -31.871 -3.750 1.00 86.00 212 THR A O 1
ATOM 1650 N N . PRO A 1 213 ? -31.506 -33.590 -2.423 1.00 86.81 213 PRO A N 1
ATOM 1651 C CA . PRO A 1 213 ? -30.809 -32.747 -1.456 1.00 86.81 213 PRO A CA 1
ATOM 1652 C C . PRO A 1 213 ? -29.674 -31.948 -2.105 1.00 86.81 213 PRO A C 1
ATOM 1654 O O . PRO A 1 213 ? -29.055 -32.404 -3.071 1.00 86.81 213 PRO A O 1
ATOM 1657 N N . ILE A 1 214 ? -29.375 -30.771 -1.555 1.00 89.19 214 ILE A N 1
ATOM 1658 C CA . ILE A 1 214 ? -28.153 -30.045 -1.914 1.00 89.19 214 ILE A CA 1
ATOM 1659 C C . ILE A 1 214 ? -26.944 -30.795 -1.315 1.00 89.19 214 ILE A C 1
ATOM 1661 O O . ILE A 1 214 ? -27.014 -31.204 -0.152 1.00 89.19 214 ILE A O 1
ATOM 1665 N N . PRO A 1 215 ? -25.859 -31.034 -2.079 1.00 89.06 215 PRO A N 1
ATOM 1666 C CA . PRO A 1 215 ? -24.646 -31.660 -1.552 1.00 89.06 215 PRO A CA 1
ATOM 1667 C C . PRO A 1 215 ? -23.943 -30.756 -0.534 1.00 89.06 215 PRO A C 1
ATOM 1669 O O . PRO A 1 215 ? -24.074 -29.539 -0.597 1.00 89.06 215 PRO A O 1
ATOM 1672 N N . ALA A 1 216 ? -23.149 -31.330 0.373 1.00 88.62 216 ALA A N 1
ATOM 1673 C CA . ALA A 1 216 ? -22.332 -30.528 1.283 1.00 88.62 216 ALA A CA 1
ATOM 1674 C C . ALA A 1 216 ? -21.315 -29.679 0.496 1.00 88.62 216 ALA A C 1
ATOM 1676 O O . ALA A 1 216 ? -20.593 -30.207 -0.356 1.00 88.62 216 ALA A O 1
ATOM 1677 N N . GLY A 1 217 ? -21.262 -28.379 0.792 1.00 89.00 217 GLY A N 1
ATOM 1678 C CA . GLY A 1 217 ? -20.373 -27.438 0.121 1.00 89.00 217 GLY A CA 1
ATOM 1679 C C . GLY A 1 217 ? -18.896 -27.754 0.359 1.00 89.00 217 GLY A C 1
ATOM 1680 O O . GLY A 1 217 ? -18.474 -27.992 1.492 1.00 89.00 217 GLY A O 1
ATOM 1681 N N . GLN A 1 218 ? -18.099 -27.702 -0.707 1.00 91.88 218 GLN A N 1
ATOM 1682 C CA . GLN A 1 218 ? -16.636 -27.700 -0.646 1.00 91.88 218 GLN A CA 1
ATOM 1683 C C . GLN A 1 218 ? -16.118 -26.257 -0.558 1.00 91.88 218 GLN A C 1
ATOM 1685 O O . GLN A 1 218 ? -16.732 -25.343 -1.109 1.00 91.88 218 GLN A O 1
ATOM 1690 N N . VAL A 1 219 ? -14.991 -26.039 0.124 1.00 92.50 219 VAL A N 1
ATOM 1691 C CA . VAL A 1 219 ? -14.340 -24.718 0.187 1.00 92.50 219 VAL A CA 1
ATOM 1692 C C . VAL A 1 219 ? -13.787 -24.362 -1.203 1.00 92.50 219 VAL A C 1
ATOM 1694 O O . VAL A 1 219 ? -12.977 -25.137 -1.718 1.00 92.50 219 VAL A O 1
ATOM 1697 N N . PRO A 1 220 ? -14.193 -23.240 -1.830 1.00 91.38 220 PRO A N 1
ATOM 1698 C CA . PRO A 1 220 ? -13.661 -22.828 -3.129 1.00 91.38 220 PRO A CA 1
ATOM 1699 C C . PRO A 1 220 ? -12.190 -22.415 -3.025 1.00 91.38 220 PRO A C 1
ATOM 1701 O O . PRO A 1 220 ? -11.791 -21.787 -2.048 1.00 91.38 220 PRO A O 1
ATOM 1704 N N . VAL A 1 221 ? -11.395 -22.710 -4.056 1.00 88.94 221 VAL A N 1
ATOM 1705 C CA . VAL A 1 221 ? -9.981 -22.302 -4.146 1.00 88.94 221 VAL A CA 1
ATOM 1706 C C . VAL A 1 221 ? -9.743 -21.434 -5.376 1.00 88.94 221 VAL A C 1
ATOM 1708 O O . VAL A 1 221 ? -10.419 -21.601 -6.395 1.00 88.94 221 VAL A O 1
ATOM 1711 N N . ARG A 1 222 ? -8.769 -20.521 -5.302 1.00 88.38 222 ARG A N 1
ATOM 1712 C CA . ARG A 1 222 ? -8.413 -19.651 -6.423 1.00 88.38 222 ARG A CA 1
ATOM 1713 C C . ARG A 1 222 ? -7.864 -20.476 -7.584 1.00 88.38 222 ARG A C 1
ATOM 1715 O O . ARG A 1 222 ? -6.940 -21.273 -7.422 1.00 88.38 222 ARG A O 1
ATOM 1722 N N . CYS A 1 223 ? -8.431 -20.278 -8.770 1.00 87.94 223 CYS A N 1
ATOM 1723 C CA . CYS A 1 223 ? -8.138 -21.090 -9.952 1.00 87.94 223 CYS A CA 1
ATOM 1724 C C . CYS A 1 223 ? -7.783 -20.270 -11.206 1.00 87.94 223 CYS A C 1
ATOM 1726 O O . CYS A 1 223 ? -7.804 -20.797 -12.316 1.00 87.94 223 CYS A O 1
ATOM 1728 N N . VAL A 1 224 ? -7.397 -19.000 -11.028 1.00 83.56 224 VAL A N 1
ATOM 1729 C CA . VAL A 1 224 ? -7.004 -18.073 -12.110 1.00 83.56 224 VAL A CA 1
ATOM 1730 C C . VAL A 1 224 ? -5.880 -18.638 -12.987 1.00 83.56 224 VAL A C 1
ATOM 1732 O O . VAL A 1 224 ? -5.999 -18.638 -14.209 1.00 83.56 224 VAL A O 1
ATOM 1735 N N . ASP A 1 225 ? -4.813 -19.160 -12.374 1.00 82.81 225 ASP A N 1
ATOM 1736 C CA . ASP A 1 225 ? -3.643 -19.685 -13.099 1.00 82.81 225 ASP A CA 1
ATOM 1737 C C . ASP A 1 225 ? -3.865 -21.093 -13.677 1.00 82.81 225 ASP A C 1
ATOM 1739 O O . ASP A 1 225 ? -3.090 -21.566 -14.508 1.00 82.81 225 ASP A O 1
ATOM 1743 N N . ASP A 1 226 ? -4.885 -21.802 -13.187 1.00 82.19 226 ASP A N 1
ATOM 1744 C CA . ASP A 1 226 ? -5.166 -23.194 -13.533 1.00 82.19 226 ASP A CA 1
ATOM 1745 C C . ASP A 1 226 ? -6.655 -23.521 -13.304 1.00 82.19 226 ASP A C 1
ATOM 1747 O O . ASP A 1 226 ? -7.041 -23.952 -12.208 1.00 82.19 226 ASP A O 1
ATOM 1751 N N . PRO A 1 227 ? -7.497 -23.384 -14.346 1.00 82.62 227 PRO A N 1
ATOM 1752 C CA . PRO A 1 227 ? -8.924 -23.692 -14.270 1.00 82.62 227 PRO A CA 1
ATOM 1753 C C . PRO A 1 227 ? -9.257 -25.158 -13.949 1.00 82.62 227 PRO A C 1
ATOM 1755 O O . PRO A 1 227 ? -10.421 -25.477 -13.704 1.00 82.62 227 PRO A O 1
ATOM 1758 N N . SER A 1 228 ? -8.279 -26.076 -13.934 1.00 82.06 228 SER A N 1
ATOM 1759 C CA . SER A 1 228 ? -8.510 -27.449 -13.465 1.00 82.06 228 SER A CA 1
ATOM 1760 C C . SER A 1 228 ? -8.646 -27.546 -11.940 1.00 82.06 228 SER A C 1
ATOM 1762 O O . SER A 1 228 ? -9.234 -28.511 -11.452 1.00 82.06 228 SER A O 1
ATOM 1764 N N . LYS A 1 229 ? -8.180 -26.526 -11.199 1.00 84.12 229 LYS A N 1
ATOM 1765 C CA . LYS A 1 229 ? -8.322 -26.405 -9.739 1.00 84.12 229 LYS A CA 1
ATOM 1766 C C . LYS A 1 229 ? -9.673 -25.848 -9.291 1.00 84.12 229 LYS A C 1
ATOM 1768 O O . LYS A 1 229 ? -9.979 -25.957 -8.107 1.00 84.12 229 LYS A O 1
ATOM 1773 N N . CYS A 1 230 ? -10.465 -25.237 -10.181 1.00 85.50 230 CYS A N 1
ATOM 1774 C CA . CYS A 1 230 ? -11.755 -24.664 -9.792 1.00 85.50 230 CYS A CA 1
ATOM 1775 C C . CYS A 1 230 ? -12.659 -25.755 -9.201 1.00 85.50 230 CYS A C 1
ATOM 1777 O O . CYS A 1 230 ? -12.891 -26.789 -9.836 1.00 85.50 230 CYS A O 1
ATOM 1779 N N . VAL A 1 231 ? -13.194 -25.506 -8.005 1.00 87.94 231 VAL A N 1
ATOM 1780 C CA . VAL A 1 231 ? -14.161 -26.404 -7.366 1.00 87.94 231 VAL A CA 1
ATOM 1781 C C . VAL A 1 231 ? -15.434 -26.453 -8.208 1.00 87.94 231 VAL A C 1
ATOM 1783 O O . VAL A 1 231 ? -15.949 -25.425 -8.641 1.00 87.94 231 VAL A O 1
ATOM 1786 N N . LYS A 1 232 ? -15.933 -27.668 -8.439 1.00 86.75 232 LYS A N 1
ATOM 1787 C CA . LYS A 1 232 ? -17.185 -27.948 -9.154 1.00 86.75 232 LYS A CA 1
ATOM 1788 C C . LYS A 1 232 ? -18.167 -28.580 -8.182 1.00 86.75 232 LYS A C 1
ATOM 1790 O O . LYS A 1 232 ? -17.742 -29.343 -7.312 1.00 86.75 232 LYS A O 1
ATOM 1795 N N . GLY A 1 233 ? -19.460 -28.327 -8.355 1.00 90.88 233 GLY A N 1
ATOM 1796 C CA . GLY A 1 233 ? -20.467 -28.788 -7.401 1.00 90.88 233 GLY A CA 1
ATOM 1797 C C . GLY A 1 233 ? -20.790 -27.742 -6.340 1.00 90.88 233 GLY A C 1
ATOM 1798 O O . GLY A 1 233 ? -20.499 -26.556 -6.485 1.00 90.88 233 GLY A O 1
ATOM 1799 N N . ALA A 1 234 ? -21.404 -28.200 -5.252 1.00 93.62 234 ALA A N 1
ATOM 1800 C CA . ALA A 1 234 ? -21.704 -27.384 -4.084 1.00 93.62 234 ALA A CA 1
ATOM 1801 C C . ALA A 1 234 ? -20.443 -26.681 -3.544 1.00 93.62 234 ALA A C 1
ATOM 1803 O O . ALA A 1 234 ? -19.435 -27.325 -3.241 1.00 93.62 234 ALA A O 1
ATOM 1804 N N . LYS A 1 235 ? -20.531 -25.358 -3.389 1.00 95.31 235 LYS A N 1
ATOM 1805 C CA . LYS A 1 235 ? -19.458 -24.458 -2.944 1.00 95.31 235 LYS A CA 1
ATOM 1806 C C . LYS A 1 235 ? -19.886 -23.750 -1.655 1.00 95.31 235 LYS A C 1
ATOM 1808 O O . LYS A 1 235 ? -21.018 -23.275 -1.579 1.00 95.31 235 LYS A O 1
ATOM 1813 N N . GLN A 1 236 ? -19.015 -23.686 -0.649 1.00 95.69 236 GLN A N 1
ATOM 1814 C CA . GLN A 1 236 ? -19.258 -22.894 0.566 1.00 95.69 236 GLN A CA 1
ATOM 1815 C C . GLN A 1 236 ? -19.129 -21.388 0.277 1.00 95.69 236 GLN A C 1
ATOM 1817 O O . GLN A 1 236 ? -18.390 -21.016 -0.639 1.00 95.69 236 GLN A O 1
ATOM 1822 N N . PRO A 1 237 ? -19.796 -20.514 1.054 1.00 95.81 237 PRO A N 1
ATOM 1823 C CA . PRO A 1 237 ? -19.416 -19.106 1.132 1.00 95.81 237 PRO A CA 1
ATOM 1824 C C . PRO A 1 237 ? -18.046 -18.957 1.816 1.00 95.81 237 PRO A C 1
ATOM 1826 O O . PRO A 1 237 ? -17.547 -19.890 2.453 1.00 95.81 237 PRO A O 1
ATOM 1829 N N . PHE A 1 238 ? -17.432 -17.783 1.697 1.00 94.62 238 PHE A N 1
ATOM 1830 C CA . PHE A 1 238 ? -16.137 -17.496 2.306 1.00 94.62 238 PHE A CA 1
ATOM 1831 C C . PHE A 1 238 ? -16.252 -16.925 3.721 1.00 94.62 238 PHE A C 1
ATOM 1833 O O . PHE A 1 238 ? -17.087 -16.065 4.001 1.00 94.62 238 PHE A O 1
ATOM 1840 N N . TYR A 1 239 ? -15.332 -17.363 4.579 1.00 93.25 239 TYR A N 1
ATOM 1841 C CA . TYR A 1 239 ? -15.097 -16.844 5.922 1.00 93.25 239 TYR A CA 1
ATOM 1842 C C . TYR A 1 239 ? -13.605 -16.483 6.047 1.00 93.25 239 TYR A C 1
ATOM 1844 O O . TYR A 1 239 ? -12.749 -17.360 5.894 1.00 93.25 239 TYR A O 1
ATOM 1852 N N . TRP A 1 240 ? -13.302 -15.197 6.274 1.00 90.00 240 TRP A N 1
ATOM 1853 C CA . TRP A 1 240 ? -11.969 -14.588 6.112 1.00 90.00 240 TRP A CA 1
ATOM 1854 C C . TRP A 1 240 ? -11.691 -13.453 7.134 1.00 90.00 240 TRP A C 1
ATOM 1856 O O . TRP A 1 240 ? -12.633 -12.910 7.706 1.00 90.00 240 TRP A O 1
ATOM 1866 N N . ASP A 1 241 ? -10.409 -13.147 7.399 1.00 88.19 241 ASP A N 1
ATOM 1867 C CA . ASP A 1 241 ? -9.846 -12.292 8.486 1.00 88.19 241 ASP A CA 1
ATOM 1868 C C . ASP A 1 241 ? -10.598 -12.294 9.838 1.00 88.19 241 ASP A C 1
ATOM 1870 O O . ASP A 1 241 ? -10.696 -11.273 10.511 1.00 88.19 241 ASP A O 1
ATOM 1874 N N . GLN A 1 242 ? -11.133 -13.432 10.293 1.00 91.12 242 GLN A N 1
ATOM 1875 C CA . GLN A 1 242 ? -11.627 -13.589 11.671 1.00 91.12 242 GLN A CA 1
ATOM 1876 C C . GLN A 1 242 ? -10.558 -14.197 12.583 1.00 91.12 242 GLN A C 1
ATOM 1878 O O . GLN A 1 242 ? -9.622 -14.846 12.116 1.00 91.12 242 GLN A O 1
ATOM 1883 N N . ALA A 1 243 ? -10.704 -14.030 13.901 1.00 89.56 243 ALA A N 1
ATOM 1884 C CA . ALA A 1 243 ? -9.780 -14.625 14.871 1.00 89.56 243 ALA A CA 1
ATOM 1885 C C . ALA A 1 243 ? -9.913 -16.160 14.944 1.00 89.56 243 ALA A C 1
ATOM 1887 O O . ALA A 1 243 ? -8.961 -16.851 15.301 1.00 89.56 243 ALA A O 1
ATOM 1888 N N . GLU A 1 244 ? -11.083 -16.699 14.589 1.00 91.44 244 GLU A N 1
ATOM 1889 C CA . GLU A 1 244 ? -11.355 -18.135 14.476 1.00 91.44 244 GLU A CA 1
ATOM 1890 C C . GLU A 1 244 ? -12.490 -18.403 13.470 1.00 91.44 244 GLU A C 1
ATOM 1892 O O . GLU A 1 244 ? -13.387 -17.577 13.293 1.00 91.44 244 GLU A O 1
ATOM 1897 N N . GLY A 1 245 ? -12.472 -19.574 12.822 1.00 86.56 245 GLY A N 1
ATOM 1898 C CA . GLY A 1 245 ? -13.538 -20.020 11.912 1.00 86.56 245 GLY A CA 1
ATOM 1899 C C . GLY A 1 245 ? -13.382 -19.648 10.429 1.00 86.56 245 GLY A C 1
ATOM 1900 O O . GLY A 1 245 ? -14.319 -19.863 9.666 1.00 86.56 245 GLY A O 1
ATOM 1901 N N . ASN A 1 246 ? -12.226 -19.128 10.001 1.00 90.81 246 ASN A N 1
ATOM 1902 C CA . ASN A 1 246 ? -11.941 -18.900 8.577 1.00 90.81 246 ASN A CA 1
ATOM 1903 C C . ASN A 1 246 ? -11.896 -20.231 7.8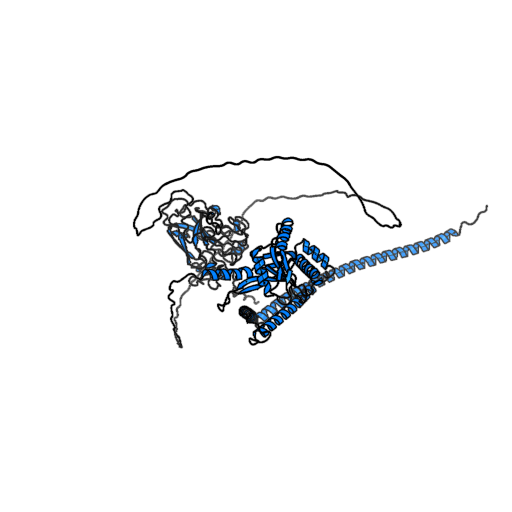00 1.00 90.81 246 ASN A C 1
ATOM 1905 O O . ASN A 1 246 ? -11.274 -21.183 8.277 1.00 90.81 246 ASN A O 1
ATOM 1909 N N . ASN A 1 247 ? -12.483 -20.287 6.598 1.00 90.69 247 ASN A N 1
ATOM 1910 C CA . ASN A 1 247 ? -12.405 -21.464 5.717 1.00 90.69 247 ASN A CA 1
ATOM 1911 C C . ASN A 1 247 ? -11.452 -21.275 4.524 1.00 90.69 247 ASN A C 1
ATOM 1913 O O . ASN A 1 247 ? -10.829 -22.249 4.107 1.00 90.69 247 ASN A O 1
ATOM 1917 N N . MET A 1 248 ? -11.281 -20.047 4.024 1.00 84.00 248 MET A N 1
ATOM 1918 C CA . MET A 1 248 ? -10.371 -19.725 2.923 1.00 84.00 248 MET A CA 1
ATOM 1919 C C . MET A 1 248 ? -9.547 -18.482 3.265 1.00 84.00 248 MET A C 1
ATOM 1921 O O . MET A 1 248 ? -10.097 -17.409 3.498 1.00 84.00 248 MET A O 1
ATOM 1925 N N . PHE A 1 249 ? -8.222 -18.626 3.314 1.00 80.25 249 PHE A N 1
ATOM 1926 C CA . PHE A 1 249 ? -7.301 -17.545 3.672 1.00 80.25 249 PHE A CA 1
ATOM 1927 C C . PHE A 1 249 ? -6.007 -17.652 2.858 1.00 80.25 249 PHE A C 1
ATOM 1929 O O . PHE A 1 249 ? -5.162 -18.503 3.129 1.00 80.25 249 PHE A O 1
ATOM 1936 N N . GLU A 1 250 ? -5.857 -16.777 1.861 1.00 76.00 250 GLU A N 1
ATOM 1937 C CA . GLU A 1 250 ? -4.647 -16.678 1.022 1.00 76.00 250 GLU A CA 1
ATOM 1938 C C . GLU A 1 250 ? -3.677 -15.579 1.509 1.00 76.00 250 GLU A C 1
ATOM 1940 O O . GLU A 1 250 ? -2.557 -15.465 1.018 1.00 76.00 250 GLU A O 1
ATOM 1945 N N . GLY A 1 251 ? -4.094 -14.795 2.508 1.00 76.44 251 GLY A N 1
ATOM 1946 C CA . GLY A 1 251 ? -3.385 -13.649 3.078 1.00 76.44 251 GLY A CA 1
ATOM 1947 C C . GLY A 1 251 ? -4.368 -12.547 3.489 1.00 76.44 251 GLY A C 1
ATOM 1948 O O . GLY A 1 251 ? -5.546 -12.616 3.141 1.00 76.44 251 GLY A O 1
ATOM 1949 N N . ILE A 1 252 ? -3.886 -11.524 4.207 1.00 72.69 252 ILE A N 1
ATOM 1950 C CA . ILE A 1 252 ? -4.694 -10.334 4.557 1.00 72.69 252 ILE A CA 1
ATOM 1951 C C . ILE A 1 252 ? -4.900 -9.391 3.360 1.00 72.69 252 ILE A C 1
ATOM 1953 O O . ILE A 1 252 ? -5.952 -8.794 3.221 1.00 72.69 252 ILE A O 1
ATOM 1957 N N . TYR A 1 253 ? -3.957 -9.347 2.414 1.00 78.12 253 TYR A N 1
ATOM 1958 C CA . TYR A 1 253 ? -4.082 -8.566 1.173 1.00 78.12 253 TYR A CA 1
ATOM 1959 C C . TYR A 1 253 ? -4.575 -9.422 -0.002 1.00 78.12 253 TYR A C 1
ATOM 1961 O O . TYR A 1 253 ? -4.154 -9.249 -1.143 1.00 78.12 253 TYR A O 1
ATOM 1969 N N . THR A 1 254 ? -5.392 -10.438 0.273 1.00 82.62 254 THR A N 1
ATOM 1970 C CA . THR A 1 254 ? -5.978 -11.314 -0.752 1.00 82.62 254 THR A CA 1
ATOM 1971 C C . THR A 1 254 ? -7.349 -11.814 -0.278 1.00 82.62 254 THR A C 1
ATOM 1973 O O . THR A 1 254 ? -7.476 -12.970 0.138 1.00 82.62 254 THR A O 1
ATOM 1976 N N . PRO A 1 255 ? -8.377 -10.943 -0.301 1.00 87.31 255 PRO A N 1
ATOM 1977 C CA . PRO A 1 255 ? -9.750 -11.349 -0.031 1.00 87.31 255 PRO A CA 1
ATOM 1978 C C . PRO A 1 255 ? -10.237 -12.359 -1.087 1.00 87.31 255 PRO A C 1
ATOM 1980 O O . PRO A 1 255 ? -9.976 -12.182 -2.284 1.00 87.31 255 PRO A O 1
ATOM 1983 N N . PRO A 1 256 ? -10.953 -13.423 -0.685 1.00 91.12 256 PRO A N 1
ATOM 1984 C CA . PRO A 1 256 ? -11.636 -14.305 -1.621 1.00 91.12 256 PRO A CA 1
ATOM 1985 C C . PRO A 1 256 ? -12.914 -13.638 -2.160 1.00 91.12 256 PRO A C 1
ATOM 1987 O O . PRO A 1 256 ? -13.609 -12.938 -1.428 1.00 91.12 256 PRO A O 1
ATOM 1990 N N . LEU A 1 257 ? -13.210 -13.828 -3.452 1.00 92.00 257 LEU A N 1
ATOM 1991 C CA . LEU A 1 257 ? -14.214 -13.049 -4.198 1.00 92.00 257 LEU A CA 1
ATOM 1992 C C . LEU A 1 257 ? -15.233 -13.956 -4.902 1.00 92.00 257 LEU A C 1
ATOM 1994 O O . LEU A 1 257 ? -14.879 -15.029 -5.396 1.00 92.00 257 LEU A O 1
ATOM 1998 N N . TYR A 1 258 ? -16.481 -13.504 -5.039 1.00 94.56 258 TYR A N 1
ATOM 1999 C CA . TYR A 1 258 ? -17.547 -14.238 -5.737 1.00 94.56 258 TYR A CA 1
ATOM 2000 C C . TYR A 1 258 ? -17.513 -13.975 -7.245 1.00 94.56 258 TYR A C 1
ATOM 2002 O O . TYR A 1 258 ? -18.465 -13.465 -7.831 1.00 94.56 258 TYR A O 1
ATOM 2010 N N . LEU A 1 259 ? -16.383 -14.327 -7.858 1.00 92.88 259 LEU A N 1
ATOM 2011 C CA . LEU A 1 259 ? -16.092 -14.178 -9.283 1.00 92.88 259 LEU A CA 1
ATOM 2012 C C . LEU A 1 259 ? -15.623 -15.519 -9.882 1.00 92.88 259 LEU A C 1
ATOM 2014 O O . LEU A 1 259 ? -15.278 -16.465 -9.162 1.00 92.88 259 LEU A O 1
ATOM 2018 N N . ASP A 1 260 ? -15.508 -15.583 -11.211 1.00 91.06 260 ASP A N 1
ATOM 2019 C CA . ASP A 1 260 ? -14.978 -16.755 -11.931 1.00 91.06 260 ASP A CA 1
ATOM 2020 C C . ASP A 1 260 ? -13.577 -17.186 -11.447 1.00 91.06 260 ASP A C 1
ATOM 2022 O O . ASP A 1 260 ? -13.201 -18.350 -11.573 1.00 91.06 260 ASP A O 1
ATOM 2026 N N . THR A 1 261 ? -12.823 -16.272 -10.824 1.00 89.88 261 THR A N 1
ATOM 2027 C CA . THR A 1 261 ? -11.498 -16.502 -10.220 1.00 89.88 261 THR A CA 1
ATOM 2028 C C . THR A 1 261 ? -11.476 -17.589 -9.134 1.00 89.88 261 THR A C 1
ATOM 2030 O O . THR A 1 261 ? -10.415 -18.173 -8.899 1.00 89.88 261 THR A O 1
ATOM 2033 N N . TYR A 1 262 ? -12.628 -17.887 -8.520 1.00 91.38 262 TYR A N 1
ATOM 2034 C CA . TYR A 1 262 ? -12.845 -18.977 -7.556 1.00 91.38 262 TYR A CA 1
ATOM 2035 C C . TYR A 1 262 ? -13.885 -20.013 -8.043 1.00 91.38 262 TYR A C 1
ATOM 2037 O O . TYR A 1 262 ? -14.340 -20.857 -7.269 1.00 91.38 262 TYR A O 1
ATOM 2045 N N . GLY A 1 263 ? -14.278 -19.975 -9.324 1.00 90.94 263 GLY A N 1
ATOM 2046 C CA . GLY A 1 263 ? -15.298 -20.867 -9.892 1.00 90.94 263 GLY A CA 1
ATOM 2047 C C . GLY A 1 263 ? -16.752 -20.443 -9.627 1.00 90.94 263 GLY A C 1
ATOM 2048 O O . GLY A 1 263 ? -17.654 -21.287 -9.664 1.00 90.94 263 GLY A O 1
ATOM 2049 N N . PHE A 1 264 ? -16.993 -19.157 -9.357 1.00 94.44 264 PHE A N 1
ATOM 2050 C CA . PHE A 1 264 ? -18.330 -18.580 -9.195 1.00 94.44 264 PHE A CA 1
ATOM 2051 C C . PHE A 1 264 ? -18.766 -17.817 -10.452 1.00 94.44 264 PHE A C 1
ATOM 2053 O O . PHE A 1 264 ? -18.518 -16.619 -10.584 1.00 94.44 264 PHE A O 1
ATOM 2060 N N . ALA A 1 265 ? -19.452 -18.518 -11.358 1.00 93.44 265 ALA A N 1
ATOM 2061 C CA . ALA A 1 265 ? -20.099 -17.903 -12.517 1.00 93.44 265 ALA A CA 1
ATOM 2062 C C . ALA A 1 265 ? -21.217 -16.940 -12.080 1.00 93.44 265 ALA A C 1
ATOM 2064 O O . ALA A 1 265 ? -21.845 -17.163 -11.043 1.00 93.44 265 ALA A O 1
ATOM 2065 N N . ASP A 1 266 ? -21.491 -15.903 -12.872 1.00 95.75 266 ASP A N 1
ATOM 2066 C CA . ASP A 1 266 ? -22.549 -14.936 -12.561 1.00 95.75 266 ASP A CA 1
ATOM 2067 C C . ASP A 1 266 ? -23.952 -15.580 -12.573 1.00 95.75 266 ASP A C 1
ATOM 2069 O O . ASP A 1 266 ? -24.287 -16.398 -13.437 1.00 95.75 266 ASP A O 1
ATOM 2073 N N . GLY A 1 267 ? -24.783 -15.210 -11.598 1.00 96.44 267 GLY A N 1
ATOM 2074 C CA . GLY A 1 267 ? -26.145 -15.709 -11.429 1.00 96.44 267 GLY A CA 1
ATOM 2075 C C . GLY A 1 267 ? -26.278 -17.085 -10.761 1.00 96.44 267 GLY A C 1
ATOM 2076 O O . GLY A 1 267 ? -25.569 -17.442 -9.812 1.00 96.44 267 GLY A O 1
ATOM 2077 N N . ALA A 1 268 ? -27.271 -17.852 -11.220 1.00 96.25 268 ALA A N 1
ATOM 2078 C CA . ALA A 1 268 ? -27.691 -19.119 -10.619 1.00 96.25 268 ALA A CA 1
ATOM 2079 C C . ALA A 1 268 ? -26.602 -20.204 -10.719 1.00 96.25 268 ALA A C 1
ATOM 2081 O O . ALA A 1 268 ? -26.254 -20.649 -11.819 1.00 96.25 268 ALA A O 1
ATOM 2082 N N . GLN A 1 269 ? -26.138 -20.710 -9.573 1.00 95.50 269 GLN A N 1
ATOM 2083 C CA . GLN A 1 269 ? -25.200 -21.833 -9.513 1.00 95.50 269 GLN A CA 1
ATOM 2084 C C . GLN A 1 269 ? -25.947 -23.130 -9.851 1.00 95.50 269 GLN A C 1
ATOM 2086 O O . GLN A 1 269 ? -26.562 -23.772 -9.004 1.00 95.50 269 GLN A O 1
ATOM 2091 N N . ASN A 1 270 ? -25.954 -23.499 -11.131 1.00 92.06 270 ASN A N 1
ATOM 2092 C CA . ASN A 1 270 ? -26.607 -24.723 -11.600 1.00 92.06 270 ASN A CA 1
ATOM 2093 C C . ASN A 1 270 ? -25.691 -25.956 -11.489 1.00 92.06 270 ASN A C 1
ATOM 2095 O O . ASN A 1 270 ? -26.182 -27.080 -11.555 1.00 92.06 270 ASN A O 1
ATOM 2099 N N . ASP A 1 271 ? -24.387 -25.750 -11.275 1.00 90.06 271 ASP A N 1
ATOM 2100 C CA . ASP A 1 271 ? -23.363 -26.793 -11.155 1.00 90.06 271 ASP A CA 1
ATOM 2101 C C . ASP A 1 271 ? -23.374 -27.521 -9.802 1.00 90.06 271 ASP A C 1
ATOM 2103 O O . ASP A 1 271 ? -22.714 -28.545 -9.674 1.00 90.06 271 ASP A O 1
ATOM 2107 N N . ILE A 1 272 ? -24.142 -27.043 -8.809 1.00 91.94 272 ILE A N 1
ATOM 2108 C CA . ILE A 1 272 ? -24.224 -27.559 -7.424 1.00 91.94 272 ILE A CA 1
ATOM 2109 C C . ILE A 1 272 ? -24.240 -29.097 -7.334 1.00 91.94 272 ILE A C 1
ATOM 2111 O O . ILE A 1 272 ? -23.608 -29.673 -6.447 1.00 91.94 272 ILE A O 1
ATOM 2115 N N . TRP A 1 273 ? -24.955 -29.767 -8.241 1.00 89.12 273 TRP A N 1
ATOM 2116 C CA . TRP A 1 273 ? -25.151 -31.220 -8.225 1.00 89.12 273 TRP A CA 1
ATOM 2117 C C . TRP A 1 273 ? -24.137 -32.018 -9.065 1.00 89.12 273 TRP A C 1
ATOM 2119 O O . TRP A 1 273 ? -24.153 -33.245 -8.989 1.00 89.12 273 TRP A O 1
ATOM 2129 N N . ASP A 1 274 ? -23.228 -31.377 -9.811 1.00 82.06 274 ASP A N 1
ATOM 2130 C CA . ASP A 1 274 ? -22.322 -32.037 -10.775 1.00 82.06 274 ASP A CA 1
ATOM 2131 C C . ASP A 1 274 ? -21.353 -33.054 -10.140 1.00 82.06 274 ASP A C 1
ATOM 2133 O O . ASP A 1 274 ? -20.828 -33.938 -10.820 1.00 82.06 274 ASP A O 1
ATOM 2137 N N . THR A 1 275 ? -21.117 -32.966 -8.827 1.00 65.19 275 THR A N 1
ATOM 2138 C CA . THR A 1 275 ? -20.310 -33.935 -8.066 1.00 65.19 275 THR A CA 1
ATOM 2139 C C . THR A 1 275 ? -21.110 -35.125 -7.528 1.00 65.19 275 THR A C 1
ATOM 2141 O O . THR A 1 275 ? -20.511 -36.127 -7.133 1.00 65.19 275 THR A O 1
ATOM 2144 N N . VAL A 1 276 ? -22.448 -35.077 -7.539 1.00 52.22 276 VAL A N 1
ATOM 2145 C CA . VAL A 1 276 ? -23.324 -36.120 -6.974 1.00 52.22 276 VAL A CA 1
ATOM 2146 C C . VAL A 1 276 ? -23.938 -36.980 -8.079 1.00 52.22 276 VAL A C 1
ATOM 2148 O O . VAL A 1 276 ? -25.146 -37.036 -8.296 1.00 52.22 276 VAL A O 1
ATOM 2151 N N . GLY A 1 277 ? -23.054 -37.732 -8.736 1.00 35.66 277 GLY A N 1
ATOM 2152 C CA . GLY A 1 277 ? -23.409 -38.827 -9.637 1.00 35.66 277 GLY A CA 1
ATOM 2153 C C . GLY A 1 277 ? -23.222 -38.507 -11.119 1.00 35.66 277 GLY A C 1
ATOM 2154 O O . GLY A 1 277 ? -23.745 -37.534 -11.652 1.00 35.66 277 GLY A O 1
ATOM 2155 N N . GLY A 1 278 ? -22.504 -39.389 -11.820 1.00 36.34 278 GLY A N 1
ATOM 2156 C CA . GLY A 1 278 ? -22.293 -39.298 -13.265 1.00 36.34 278 GLY A CA 1
ATOM 2157 C C . GLY A 1 278 ? -23.545 -39.653 -14.074 1.00 36.34 278 GLY A C 1
ATOM 2158 O O . GLY A 1 278 ? -23.604 -40.725 -14.673 1.00 36.34 278 GLY A O 1
ATOM 2159 N N . SER A 1 279 ? -24.533 -38.757 -14.112 1.00 28.64 279 SER A N 1
ATOM 2160 C CA . SER A 1 279 ? -25.749 -38.893 -14.926 1.00 28.64 279 SER A CA 1
ATOM 2161 C C . SER A 1 279 ? -26.247 -37.532 -15.427 1.00 28.64 279 SER A C 1
ATOM 2163 O O . SER A 1 279 ? -27.117 -36.913 -14.820 1.00 28.64 279 SER A O 1
ATOM 2165 N N . SER A 1 280 ? -25.687 -37.065 -16.547 1.00 27.33 280 SER A N 1
ATOM 2166 C CA . SER A 1 280 ? -26.030 -35.773 -17.158 1.00 27.33 280 SER A CA 1
ATOM 2167 C C . SER A 1 280 ? -27.419 -35.779 -17.829 1.00 27.33 280 SER A C 1
ATOM 2169 O O . SER A 1 280 ? -27.672 -36.633 -18.687 1.00 27.33 280 SER A O 1
ATOM 2171 N N . PRO A 1 281 ? -28.301 -34.807 -17.524 1.00 30.86 281 PRO A N 1
ATOM 2172 C CA . PRO A 1 281 ? -29.508 -34.547 -18.297 1.00 30.86 281 PRO A CA 1
ATOM 2173 C C . PRO A 1 281 ? -29.220 -33.590 -19.471 1.00 30.86 281 PRO A C 1
ATOM 2175 O O . PRO A 1 281 ? -29.130 -32.381 -19.300 1.00 30.86 281 PRO A O 1
ATOM 2178 N N . VAL A 1 282 ? -29.095 -34.173 -20.668 1.00 29.02 282 VAL A N 1
ATOM 2179 C CA . VAL A 1 282 ? -29.328 -33.599 -22.016 1.00 29.02 282 VAL A CA 1
ATOM 2180 C C . VAL A 1 282 ? -29.274 -32.063 -22.153 1.00 29.02 282 VAL A C 1
ATOM 2182 O O . VAL A 1 282 ? -30.226 -31.353 -21.834 1.00 29.02 282 VAL A O 1
ATOM 2185 N N . ALA A 1 283 ? -28.221 -31.556 -22.801 1.00 29.73 283 ALA A N 1
ATOM 2186 C CA . ALA A 1 283 ? -28.143 -30.156 -23.218 1.00 29.73 283 ALA A CA 1
ATOM 2187 C C . ALA A 1 283 ? -29.192 -29.804 -24.297 1.00 29.73 283 ALA A C 1
ATOM 2189 O O . ALA A 1 283 ? -29.148 -30.311 -25.421 1.00 29.73 283 ALA A O 1
ATOM 2190 N N . SER A 1 284 ? -30.095 -28.876 -23.980 1.00 25.84 284 SER A N 1
ATOM 2191 C CA . SER A 1 284 ? -31.123 -28.376 -24.902 1.00 25.84 284 SER A CA 1
ATOM 2192 C C . SER A 1 284 ? -30.550 -27.400 -25.938 1.00 25.84 284 SER A C 1
ATOM 2194 O O . SER A 1 284 ? -30.446 -26.202 -25.680 1.00 25.84 284 SER A O 1
ATOM 2196 N N . LYS A 1 285 ? -30.226 -27.889 -27.143 1.00 30.78 285 LYS A N 1
ATOM 2197 C CA . LYS A 1 285 ? -29.964 -27.050 -28.328 1.00 30.78 285 LYS A CA 1
ATOM 2198 C C . LYS A 1 285 ? -30.926 -27.380 -29.472 1.00 30.78 285 LYS A C 1
ATOM 2200 O O . LYS A 1 285 ? -30.923 -28.496 -29.979 1.00 30.78 285 LYS A O 1
ATOM 2205 N N . SER A 1 286 ? -31.678 -26.375 -29.921 1.00 27.30 286 SER A N 1
ATOM 2206 C CA . SER A 1 286 ? -32.198 -26.305 -31.299 1.00 27.30 286 SER A CA 1
ATOM 2207 C C . SER A 1 286 ? -31.060 -25.754 -32.181 1.00 27.30 286 SER A C 1
ATOM 2209 O O . SER A 1 286 ? -30.365 -24.840 -31.744 1.00 27.30 286 SER A O 1
ATOM 2211 N N . ALA A 1 287 ? -30.643 -26.428 -33.259 1.00 29.50 287 ALA A N 1
ATOM 2212 C CA . ALA A 1 287 ? -31.256 -26.445 -34.600 1.00 29.50 287 ALA A CA 1
ATOM 2213 C C . ALA A 1 287 ? -31.214 -25.052 -35.272 1.00 29.50 287 ALA A C 1
ATOM 2215 O O . ALA A 1 287 ? -31.637 -24.078 -34.660 1.00 29.50 287 ALA A O 1
ATOM 2216 N N . ASP A 1 288 ? -30.722 -24.864 -36.502 1.00 27.31 288 ASP A N 1
ATOM 2217 C CA . ASP A 1 288 ? -30.221 -25.785 -37.555 1.00 27.31 288 ASP A CA 1
ATOM 2218 C C . ASP A 1 288 ? -29.056 -25.058 -38.315 1.00 27.31 288 ASP A C 1
ATOM 2220 O O . ASP A 1 288 ? -28.768 -23.910 -37.981 1.00 27.31 288 ASP A O 1
ATOM 2224 N N . VAL A 1 289 ? -28.241 -25.588 -39.243 1.00 28.08 289 VAL A N 1
ATOM 2225 C CA . VAL A 1 289 ? -28.536 -26.188 -40.566 1.00 28.08 289 VAL A CA 1
ATOM 2226 C C . VAL A 1 289 ? -27.357 -27.062 -41.047 1.00 28.08 289 VAL A C 1
ATOM 2228 O O . VAL A 1 289 ? -26.190 -26.733 -40.838 1.00 28.08 289 VAL A O 1
ATOM 2231 N N . THR A 1 290 ? -27.663 -28.170 -41.732 1.00 21.66 290 THR A N 1
ATOM 2232 C CA . THR A 1 290 ? -26.727 -29.136 -42.371 1.00 21.66 290 THR A CA 1
ATOM 2233 C C . THR A 1 290 ? -26.464 -28.794 -43.864 1.00 21.66 290 THR A C 1
ATOM 2235 O O . THR A 1 290 ? -27.265 -28.030 -44.405 1.00 21.66 290 THR A O 1
ATOM 2238 N N . PRO A 1 291 ? -25.425 -29.318 -44.591 1.00 37.72 291 PRO A N 1
ATOM 2239 C CA . PRO A 1 291 ? -25.342 -30.763 -44.923 1.00 37.72 291 PRO A CA 1
ATOM 2240 C C . PRO A 1 291 ? -23.960 -31.421 -45.261 1.00 37.72 291 PRO A C 1
ATOM 2242 O O . PRO A 1 291 ? -23.078 -30.808 -45.844 1.00 37.72 291 PRO A O 1
ATOM 2245 N N . THR A 1 292 ? -23.867 -32.742 -45.003 1.00 26.02 292 THR A N 1
ATOM 2246 C CA . THR A 1 292 ? -23.400 -33.830 -45.924 1.00 26.02 292 THR A CA 1
ATOM 2247 C C . THR A 1 292 ? -22.015 -33.752 -46.627 1.00 26.02 292 THR A C 1
ATOM 2249 O O . THR A 1 292 ? -21.760 -32.814 -47.365 1.00 26.02 292 THR A O 1
ATOM 2252 N N . SER A 1 293 ? -21.127 -34.774 -46.662 1.00 27.27 293 SER A N 1
ATOM 2253 C CA . SER A 1 293 ? -20.995 -36.098 -45.988 1.00 27.27 293 SER A CA 1
ATOM 2254 C C . SER A 1 293 ? -19.647 -36.797 -46.387 1.00 27.27 293 SER A C 1
ATOM 2256 O O . SER A 1 293 ? -18.794 -36.145 -46.978 1.00 27.27 293 SER A O 1
ATOM 2258 N N . VAL A 1 294 ? -19.522 -38.127 -46.168 1.00 27.41 294 VAL A N 1
ATOM 2259 C CA . VAL A 1 294 ? -18.571 -39.117 -46.776 1.00 27.41 294 VAL A CA 1
ATOM 2260 C C . VAL A 1 294 ? -17.351 -39.610 -45.944 1.00 27.41 294 VAL A C 1
ATOM 2262 O O . VAL A 1 294 ? -16.236 -39.125 -46.059 1.00 27.41 294 VAL A O 1
ATOM 2265 N N . ALA A 1 295 ? -17.598 -40.708 -45.211 1.00 26.09 295 ALA A N 1
ATOM 2266 C CA . ALA A 1 295 ? -16.883 -42.006 -45.233 1.00 26.09 295 ALA A CA 1
ATOM 2267 C C . ALA A 1 295 ? -15.401 -42.211 -44.778 1.00 26.09 295 ALA A C 1
ATOM 2269 O O . ALA A 1 295 ? -14.474 -42.199 -45.580 1.00 26.09 295 ALA A O 1
ATOM 2270 N N . THR A 1 296 ? -15.285 -42.780 -43.563 1.00 26.69 296 THR A N 1
ATOM 2271 C CA . THR A 1 296 ? -14.457 -43.963 -43.160 1.00 26.69 296 THR A CA 1
ATOM 2272 C C . THR A 1 296 ? -12.906 -43.910 -43.067 1.00 26.69 296 THR A C 1
ATOM 2274 O O . THR A 1 296 ? -12.269 -43.082 -43.706 1.00 26.69 296 THR A O 1
ATOM 2277 N N . PRO A 1 297 ? -12.277 -44.790 -42.237 1.00 48.00 297 PRO A N 1
ATOM 2278 C CA . PRO A 1 297 ? -10.879 -44.659 -41.794 1.00 48.00 297 PRO A CA 1
ATOM 2279 C C . PRO A 1 297 ? -9.918 -45.741 -42.341 1.00 48.00 297 PRO A C 1
ATOM 2281 O O . PRO A 1 297 ? -10.325 -46.679 -43.023 1.00 48.00 297 PRO A O 1
ATOM 2284 N N . THR A 1 298 ? -8.642 -45.688 -41.939 1.00 24.89 298 THR A N 1
ATOM 2285 C CA . THR A 1 298 ? -7.717 -46.844 -41.913 1.00 24.89 298 THR A CA 1
ATOM 2286 C C . THR A 1 298 ? -6.742 -46.728 -40.725 1.00 24.89 298 THR A C 1
ATOM 2288 O O . THR A 1 298 ? -6.562 -45.652 -40.161 1.00 24.89 298 THR A O 1
ATOM 2291 N N . SER A 1 299 ? -6.188 -47.868 -40.307 1.00 28.14 299 SER A N 1
ATOM 2292 C CA . SER A 1 299 ? -5.261 -48.101 -39.187 1.00 28.14 299 SER A CA 1
ATOM 2293 C C . SER A 1 299 ? -3.860 -47.458 -39.415 1.00 28.14 299 SER A C 1
ATOM 2295 O O . SER A 1 299 ? -3.608 -46.895 -40.474 1.00 28.14 299 SER A O 1
ATOM 2297 N N . THR A 1 300 ? -2.862 -47.496 -38.514 1.00 26.62 300 THR A N 1
ATOM 2298 C CA . THR A 1 300 ? -2.397 -48.651 -37.711 1.00 26.62 300 THR A CA 1
ATOM 2299 C C . THR A 1 300 ? -1.502 -48.233 -36.533 1.00 26.62 300 THR A C 1
ATOM 2301 O O . THR A 1 300 ? -0.792 -47.237 -36.614 1.00 26.62 300 THR A O 1
ATOM 2304 N N . ALA A 1 301 ? -1.519 -49.019 -35.450 1.00 27.47 301 ALA A N 1
ATOM 2305 C CA . ALA A 1 301 ? -0.595 -48.915 -34.312 1.00 27.47 301 ALA A CA 1
ATOM 2306 C C . ALA A 1 301 ? 0.700 -49.728 -34.538 1.00 27.47 301 ALA A C 1
ATOM 2308 O O . ALA A 1 301 ? 0.762 -50.494 -35.494 1.00 27.47 301 ALA A O 1
ATOM 2309 N N . VAL A 1 302 ? 1.684 -49.625 -33.627 1.00 28.09 302 VAL A N 1
ATOM 2310 C CA . VAL A 1 302 ? 2.538 -50.736 -33.120 1.00 28.09 302 VAL A CA 1
ATOM 2311 C C . VAL A 1 302 ? 3.492 -50.224 -32.022 1.00 28.09 302 VAL A C 1
ATOM 2313 O O . VAL A 1 302 ? 3.695 -49.021 -31.865 1.00 28.09 302 VAL A O 1
ATOM 2316 N N . SER A 1 303 ? 4.031 -51.129 -31.201 1.00 26.80 303 SER A N 1
ATOM 2317 C CA . SER A 1 303 ? 4.945 -50.862 -30.074 1.00 26.80 303 SER A CA 1
ATOM 2318 C C . SER A 1 303 ? 5.912 -52.067 -29.903 1.00 26.80 303 SER A C 1
ATOM 2320 O O . SER A 1 303 ? 5.751 -53.054 -30.615 1.00 26.80 303 SER A O 1
ATOM 2322 N N . ALA A 1 304 ? 6.930 -52.090 -29.031 1.00 29.70 304 ALA A N 1
ATOM 2323 C CA . ALA A 1 304 ? 7.218 -51.245 -27.867 1.00 29.70 304 ALA A CA 1
ATOM 2324 C C . ALA A 1 304 ? 8.724 -51.248 -27.475 1.00 29.70 304 ALA A C 1
ATOM 2326 O O . ALA A 1 304 ? 9.541 -51.917 -28.098 1.00 29.70 304 ALA A O 1
ATOM 2327 N N . SER A 1 305 ? 9.019 -50.573 -26.354 1.00 28.20 305 SER A N 1
ATOM 2328 C CA . SER A 1 305 ? 9.921 -51.023 -25.269 1.00 28.20 305 SER A CA 1
ATOM 2329 C C . SER A 1 305 ? 11.447 -51.173 -25.474 1.00 28.20 305 SER A C 1
ATOM 2331 O O . SER A 1 305 ? 11.924 -52.106 -26.108 1.00 28.20 305 SER A O 1
ATOM 2333 N N . THR A 1 306 ? 12.179 -50.350 -24.707 1.00 29.64 306 THR A N 1
ATOM 2334 C CA . THR A 1 306 ? 13.323 -50.698 -23.821 1.00 29.64 306 THR A CA 1
ATOM 2335 C C . THR A 1 306 ? 14.533 -51.494 -24.334 1.00 29.64 306 THR A C 1
ATOM 2337 O O . THR A 1 306 ? 14.439 -52.681 -24.634 1.00 29.64 306 THR A O 1
ATOM 2340 N N . THR A 1 307 ? 15.730 -50.950 -24.090 1.00 26.81 307 THR A N 1
ATOM 2341 C CA . THR A 1 307 ? 16.746 -51.615 -23.235 1.00 26.81 307 THR A CA 1
ATOM 2342 C C . THR A 1 307 ? 17.774 -50.600 -22.718 1.00 26.81 307 THR A C 1
ATOM 2344 O O . THR A 1 307 ? 17.873 -49.498 -23.250 1.00 26.81 307 THR A O 1
ATOM 2347 N N . ALA A 1 308 ? 18.522 -50.961 -21.673 1.00 30.48 308 ALA A N 1
ATOM 2348 C CA . ALA A 1 308 ? 19.612 -50.165 -21.108 1.00 30.48 308 ALA A CA 1
ATOM 2349 C C . ALA A 1 308 ? 20.837 -51.057 -20.849 1.00 30.48 308 ALA A C 1
ATOM 2351 O O . ALA A 1 308 ? 20.677 -52.243 -20.561 1.00 30.48 308 ALA A O 1
ATOM 2352 N N . VAL A 1 309 ? 22.042 -50.485 -20.922 1.00 28.44 309 VAL A N 1
ATOM 2353 C CA . VAL A 1 309 ? 23.309 -51.130 -20.537 1.00 28.44 309 VAL A CA 1
ATOM 2354 C C . VAL A 1 309 ? 24.217 -50.084 -19.888 1.00 28.44 309 VAL A C 1
ATOM 2356 O O . VAL A 1 309 ? 24.273 -48.946 -20.347 1.00 28.44 309 VAL A O 1
ATOM 2359 N N . ALA A 1 310 ? 24.942 -50.489 -18.847 1.00 31.64 310 ALA A N 1
ATOM 2360 C CA . ALA A 1 310 ? 26.056 -49.752 -18.257 1.00 31.64 310 ALA A CA 1
ATOM 2361 C C . ALA A 1 310 ? 27.280 -50.680 -18.158 1.00 31.64 310 ALA A C 1
ATOM 2363 O O . ALA A 1 310 ? 27.120 -51.898 -18.078 1.00 31.64 310 ALA A O 1
ATOM 2364 N N . THR A 1 311 ? 28.482 -50.105 -18.133 1.00 27.34 311 THR A N 1
ATOM 2365 C CA . THR A 1 311 ? 29.754 -50.810 -17.882 1.00 27.34 311 THR A CA 1
ATOM 2366 C C . THR A 1 311 ? 30.733 -49.886 -17.154 1.00 27.34 311 THR A C 1
ATOM 2368 O O . THR A 1 311 ? 30.540 -48.672 -17.135 1.00 27.34 311 THR A O 1
ATOM 2371 N N . ASP A 1 312 ? 31.742 -50.481 -16.523 1.00 27.31 312 ASP A N 1
ATOM 2372 C CA . ASP A 1 312 ? 32.479 -49.949 -15.369 1.00 27.31 312 ASP A CA 1
ATOM 2373 C C . ASP A 1 312 ? 34.018 -50.105 -15.537 1.00 27.31 312 ASP A C 1
ATOM 2375 O O . ASP A 1 312 ? 34.482 -50.612 -16.559 1.00 27.31 312 ASP A O 1
ATOM 2379 N N . SER A 1 313 ? 34.777 -49.702 -14.504 1.00 31.59 313 SER A N 1
ATOM 2380 C CA . SER A 1 313 ? 35.961 -50.400 -13.953 1.00 31.59 313 SER A CA 1
ATOM 2381 C C . SER A 1 313 ? 37.316 -49.661 -13.985 1.00 31.59 313 SER A C 1
ATOM 2383 O O . SER A 1 313 ? 38.116 -49.790 -14.904 1.00 31.59 313 SER A O 1
ATOM 2385 N N . SER A 1 314 ? 37.591 -48.973 -12.867 1.00 30.77 314 SER A N 1
ATOM 2386 C CA . SER A 1 314 ? 38.780 -49.116 -11.987 1.00 30.77 314 SER A CA 1
ATOM 2387 C C . SER A 1 314 ? 40.228 -49.203 -12.528 1.00 30.77 314 SER A C 1
ATOM 2389 O O . SER A 1 314 ? 40.572 -50.148 -13.233 1.00 30.77 314 SER A O 1
ATOM 2391 N N . SER A 1 315 ? 41.137 -48.424 -11.915 1.00 28.92 315 SER A N 1
ATOM 2392 C CA . SER A 1 315 ? 42.314 -48.942 -11.165 1.00 28.92 315 SER A CA 1
ATOM 2393 C C . SER A 1 315 ? 42.992 -47.831 -10.328 1.00 28.92 315 SER A C 1
ATOM 2395 O O . SER A 1 315 ? 42.672 -46.658 -10.501 1.00 28.92 315 SER A O 1
ATOM 2397 N N . ALA A 1 316 ? 43.917 -48.175 -9.421 1.00 28.53 316 ALA A N 1
ATOM 2398 C CA . ALA A 1 316 ? 44.598 -47.251 -8.493 1.00 28.53 316 ALA A CA 1
ATOM 2399 C C . ALA A 1 316 ? 46.120 -47.506 -8.426 1.00 28.53 316 ALA A C 1
ATOM 2401 O O . ALA A 1 316 ? 46.543 -48.570 -8.860 1.00 28.53 316 ALA A O 1
ATOM 2402 N N . GLU A 1 317 ? 46.905 -46.573 -7.855 1.00 26.72 317 GLU A N 1
ATOM 2403 C CA . GLU A 1 317 ? 47.986 -46.818 -6.860 1.00 26.72 317 GLU A CA 1
ATOM 2404 C C . GLU A 1 317 ? 48.659 -45.496 -6.388 1.00 26.72 317 GLU A C 1
ATOM 2406 O O . GLU A 1 317 ? 48.135 -44.416 -6.664 1.00 26.72 317 GLU A O 1
ATOM 2411 N N . ALA A 1 318 ? 49.731 -45.556 -5.575 1.00 27.61 318 ALA A N 1
ATOM 2412 C CA . ALA A 1 318 ? 50.161 -44.473 -4.669 1.00 27.61 318 ALA A CA 1
ATOM 2413 C C . ALA A 1 318 ? 51.694 -44.234 -4.568 1.00 27.61 318 ALA A C 1
ATOM 2415 O O . ALA A 1 318 ? 52.483 -45.063 -5.010 1.00 27.61 318 ALA A O 1
ATOM 2416 N N . SER A 1 319 ? 52.076 -43.179 -3.816 1.00 27.72 319 SER A N 1
ATOM 2417 C CA . SER A 1 319 ? 53.324 -43.004 -3.010 1.00 27.72 319 SER A CA 1
ATOM 2418 C C . SER A 1 319 ? 54.436 -42.030 -3.473 1.00 27.72 319 SER A C 1
ATOM 2420 O O . SER A 1 319 ? 55.133 -42.280 -4.448 1.00 27.72 319 SER A O 1
ATOM 2422 N N . GLY A 1 320 ? 54.731 -41.041 -2.604 1.00 25.17 320 GLY A N 1
ATOM 2423 C CA . GLY A 1 320 ? 56.059 -40.412 -2.387 1.00 25.17 320 GLY A CA 1
ATOM 2424 C C . GLY A 1 320 ? 56.502 -39.265 -3.324 1.00 25.17 320 GLY A C 1
ATOM 2425 O O . GLY A 1 320 ? 55.995 -39.138 -4.428 1.00 25.17 320 GLY A O 1
ATOM 2426 N N . ALA A 1 321 ? 57.466 -38.397 -2.964 1.00 26.80 321 ALA A N 1
ATOM 2427 C CA . ALA A 1 321 ? 58.041 -38.035 -1.650 1.00 26.80 321 ALA A CA 1
ATOM 2428 C C . ALA A 1 321 ? 58.861 -36.706 -1.742 1.00 26.80 321 ALA A C 1
ATOM 2430 O O . ALA A 1 321 ? 59.252 -36.315 -2.834 1.00 26.80 321 ALA A O 1
ATOM 2431 N N . THR A 1 322 ? 59.105 -36.051 -0.589 1.00 24.48 322 THR A N 1
ATOM 2432 C CA . THR A 1 322 ? 60.118 -35.001 -0.225 1.00 24.48 322 THR A CA 1
ATOM 2433 C C . THR A 1 322 ? 61.110 -34.499 -1.308 1.00 24.48 322 THR A C 1
ATOM 2435 O O . THR A 1 322 ? 61.730 -35.314 -1.981 1.00 24.48 322 THR A O 1
ATOM 2438 N N . THR A 1 323 ? 61.481 -33.208 -1.445 1.00 26.22 323 THR A N 1
ATOM 2439 C CA . THR A 1 323 ? 61.757 -32.121 -0.446 1.00 26.22 323 THR A CA 1
ATOM 2440 C C . THR A 1 323 ? 61.776 -30.724 -1.179 1.00 26.22 323 THR A C 1
ATOM 2442 O O . THR A 1 323 ? 61.219 -30.684 -2.268 1.00 26.22 323 THR A O 1
ATOM 2445 N N . SER A 1 324 ? 62.324 -29.537 -0.801 1.00 26.69 324 SER A N 1
ATOM 2446 C CA . SER A 1 324 ? 63.145 -28.955 0.310 1.00 26.69 324 SER A CA 1
ATOM 2447 C C . SER A 1 324 ? 63.340 -27.413 0.166 1.00 26.69 324 SER A C 1
ATOM 2449 O O . SER A 1 324 ? 63.589 -26.988 -0.956 1.00 26.69 324 SER A O 1
ATOM 2451 N N . LEU A 1 325 ? 63.460 -26.668 1.295 1.00 28.58 325 LEU A N 1
ATOM 2452 C CA . LEU A 1 325 ? 64.196 -25.372 1.494 1.00 28.58 325 LEU A CA 1
ATOM 2453 C C . LEU A 1 325 ? 63.656 -24.094 0.761 1.00 28.58 325 LEU A C 1
ATOM 2455 O O . LEU A 1 325 ? 63.049 -24.213 -0.292 1.00 28.58 325 LEU A O 1
ATOM 2459 N N . GLN A 1 326 ? 63.818 -22.833 1.227 1.00 25.69 326 GLN A N 1
ATOM 2460 C CA . GLN A 1 326 ? 64.429 -22.251 2.450 1.00 25.69 326 GLN A CA 1
ATOM 2461 C C . GLN A 1 326 ? 63.856 -20.842 2.789 1.00 25.69 326 GLN A C 1
ATOM 2463 O O . GLN A 1 326 ? 63.413 -20.135 1.888 1.00 25.69 326 GLN A O 1
ATOM 2468 N N . GLU A 1 327 ? 63.954 -20.395 4.053 1.00 27.52 327 GLU A N 1
ATOM 2469 C CA . GLU A 1 327 ? 63.853 -18.968 4.458 1.00 27.52 327 GLU A CA 1
ATOM 2470 C C . GLU A 1 327 ? 65.190 -18.205 4.265 1.00 27.52 327 GLU A C 1
ATOM 2472 O O . GLU A 1 327 ? 66.203 -18.814 3.901 1.00 27.52 327 GLU A O 1
ATOM 2477 N N . PRO A 1 328 ? 65.241 -16.887 4.570 1.00 37.12 328 PRO A N 1
ATOM 2478 C CA . PRO A 1 328 ? 65.885 -16.515 5.848 1.00 37.12 328 PRO A CA 1
ATOM 2479 C C . PRO A 1 328 ? 65.191 -15.399 6.671 1.00 37.12 328 PRO A C 1
ATOM 2481 O O . PRO A 1 328 ? 64.558 -14.500 6.121 1.00 37.12 328 PRO A O 1
ATOM 2484 N N . SER A 1 329 ? 65.393 -15.417 7.999 1.00 29.38 329 SER A N 1
ATOM 2485 C CA . SER A 1 329 ? 64.849 -14.451 8.983 1.00 29.38 329 SER A CA 1
ATOM 2486 C C . SER A 1 329 ? 65.870 -13.423 9.525 1.00 29.38 329 SER A C 1
ATOM 2488 O O . SER A 1 329 ? 67.080 -13.626 9.434 1.00 29.38 329 SER A O 1
ATOM 2490 N N . ALA A 1 330 ? 65.366 -12.384 10.212 1.00 27.92 330 ALA A N 1
ATOM 2491 C CA . ALA A 1 330 ? 66.017 -11.653 11.321 1.00 27.92 330 ALA A CA 1
ATOM 2492 C C . ALA A 1 330 ? 64.900 -11.095 12.258 1.00 27.92 330 ALA A C 1
ATOM 2494 O O . ALA A 1 330 ? 63.888 -10.649 11.727 1.00 27.92 330 ALA A O 1
ATOM 2495 N N . THR A 1 331 ? 64.878 -11.166 13.607 1.00 26.23 331 THR A N 1
ATOM 2496 C CA . THR A 1 331 ? 65.915 -11.022 14.674 1.00 26.23 331 THR A CA 1
ATOM 2497 C C . THR A 1 331 ? 66.296 -9.538 14.877 1.00 26.23 331 THR A C 1
ATOM 2499 O O . THR A 1 331 ? 66.591 -8.887 13.885 1.00 26.23 331 THR A O 1
ATOM 2502 N N . ALA A 1 332 ? 66.311 -8.886 16.059 1.00 29.39 332 ALA A N 1
ATOM 2503 C CA . ALA A 1 332 ? 66.345 -9.230 17.510 1.00 29.39 332 ALA A CA 1
ATOM 2504 C C . ALA A 1 332 ? 65.794 -8.020 18.355 1.00 29.39 332 ALA A C 1
ATOM 2506 O O . ALA A 1 332 ? 65.603 -6.965 17.758 1.00 29.39 332 ALA A O 1
ATOM 2507 N N . THR A 1 333 ? 65.573 -7.973 19.691 1.00 26.36 333 THR A N 1
ATOM 2508 C CA . THR A 1 333 ? 65.528 -8.919 20.849 1.00 26.36 333 THR A CA 1
ATOM 2509 C C . THR A 1 333 ? 64.887 -8.207 22.086 1.00 26.36 333 THR A C 1
ATOM 2511 O O . THR A 1 333 ? 64.737 -6.989 22.084 1.00 26.36 333 THR A O 1
ATOM 2514 N N . SER A 1 334 ? 64.498 -8.965 23.124 1.00 30.12 334 SER A N 1
ATOM 2515 C CA . SER A 1 334 ? 63.823 -8.612 24.402 1.00 30.12 334 SER A CA 1
ATOM 2516 C C . SER A 1 334 ? 64.546 -7.677 25.402 1.00 30.12 334 SER A C 1
ATOM 2518 O O . SER A 1 334 ? 65.773 -7.609 25.392 1.00 30.12 334 SER A O 1
ATOM 2520 N N . GLN A 1 335 ? 63.802 -7.151 26.402 1.00 28.27 335 GLN A N 1
ATOM 2521 C CA . GLN A 1 335 ? 64.191 -7.200 27.837 1.00 28.27 335 GLN A CA 1
ATOM 2522 C C . GLN A 1 335 ? 63.000 -7.014 28.822 1.00 28.27 335 GLN A C 1
ATOM 2524 O O . GLN A 1 335 ? 61.875 -6.784 28.385 1.00 28.27 335 GLN A O 1
ATOM 2529 N N . GLU A 1 336 ? 63.232 -7.212 30.130 1.00 27.73 336 GLU A N 1
ATOM 2530 C CA . GLU A 1 336 ? 62.231 -7.574 31.166 1.00 27.73 336 GLU A CA 1
ATOM 2531 C C . GLU A 1 336 ? 61.982 -6.503 32.258 1.00 27.73 336 GLU A C 1
ATOM 2533 O O . GLU A 1 336 ? 62.859 -5.686 32.530 1.00 27.73 336 GLU A O 1
ATOM 2538 N N . ALA A 1 337 ? 60.854 -6.615 32.987 1.00 25.98 337 ALA A N 1
ATOM 2539 C CA . ALA A 1 337 ? 60.749 -6.374 34.443 1.00 25.98 337 ALA A CA 1
ATOM 2540 C C . ALA A 1 337 ? 59.433 -6.963 35.023 1.00 25.98 337 ALA A C 1
ATOM 2542 O O . ALA A 1 337 ? 58.421 -7.006 34.324 1.00 25.98 337 ALA A O 1
ATOM 2543 N N . SER A 1 338 ? 59.424 -7.389 36.296 1.00 26.83 338 SER A N 1
ATOM 2544 C CA . SER A 1 338 ? 58.342 -8.201 36.906 1.00 26.83 338 SER A CA 1
ATOM 2545 C C . SER A 1 338 ? 57.662 -7.559 38.124 1.00 26.83 338 SER A C 1
ATOM 2547 O O . SER A 1 338 ? 58.360 -6.975 38.948 1.00 26.83 338 SER A O 1
ATOM 2549 N N . ALA A 1 339 ? 56.353 -7.804 38.311 1.00 27.25 339 ALA A N 1
ATOM 2550 C CA . ALA A 1 339 ? 55.696 -8.100 39.607 1.00 27.25 339 ALA A CA 1
ATOM 2551 C C . ALA A 1 339 ? 54.180 -8.420 39.432 1.00 27.25 339 ALA A C 1
ATOM 2553 O O . ALA A 1 339 ? 53.572 -7.872 38.521 1.00 27.25 339 ALA A O 1
ATOM 2554 N N . THR A 1 340 ? 53.446 -9.114 40.323 1.00 25.72 340 THR A N 1
ATOM 2555 C CA . THR A 1 340 ? 53.619 -10.453 40.953 1.00 25.72 340 THR A CA 1
ATOM 2556 C C . THR A 1 340 ? 52.437 -10.722 41.923 1.00 25.72 340 THR A C 1
ATOM 2558 O O . THR A 1 340 ? 52.332 -10.029 42.933 1.00 25.72 340 THR A O 1
ATOM 2561 N N . THR A 1 341 ? 51.627 -11.781 41.699 1.00 26.81 341 THR A N 1
ATOM 2562 C CA . THR A 1 341 ? 50.538 -12.314 42.597 1.00 26.81 341 THR A CA 1
ATOM 2563 C C . THR A 1 341 ? 49.305 -11.390 42.839 1.00 26.81 341 THR A C 1
ATOM 2565 O O . THR A 1 341 ? 49.409 -10.188 42.641 1.00 26.81 341 THR A O 1
ATOM 2568 N N . THR A 1 342 ? 48.083 -11.832 43.213 1.00 25.25 342 THR A N 1
ATOM 2569 C CA . THR A 1 342 ? 47.537 -13.155 43.642 1.00 25.25 342 THR A CA 1
ATOM 2570 C C . THR A 1 342 ? 46.104 -13.404 43.105 1.00 25.25 342 THR A C 1
ATOM 2572 O O . THR A 1 342 ? 45.444 -12.478 42.650 1.00 25.25 342 THR A O 1
ATOM 2575 N N . SER A 1 343 ? 45.655 -14.662 43.211 1.00 27.97 343 SER A N 1
ATOM 2576 C CA . SER A 1 343 ? 44.305 -15.276 43.131 1.00 27.97 343 SER A CA 1
ATOM 2577 C C . SER A 1 343 ? 43.128 -14.487 43.790 1.00 27.97 343 SER A C 1
ATOM 2579 O O . SER A 1 343 ? 43.376 -13.495 44.464 1.00 27.97 343 SER A O 1
ATOM 2581 N N . GLN A 1 344 ? 41.835 -14.873 43.723 1.00 27.16 344 GLN A N 1
ATOM 2582 C CA . GLN A 1 344 ? 41.222 -16.214 43.562 1.00 27.16 344 GLN A CA 1
ATOM 2583 C C . GLN A 1 344 ? 39.701 -16.151 43.229 1.00 27.16 344 GLN A C 1
ATOM 2585 O O . GLN A 1 344 ? 39.047 -15.159 43.536 1.00 27.16 344 GLN A O 1
ATOM 2590 N N . GLU A 1 345 ? 39.138 -17.237 42.680 1.00 30.59 345 GLU A N 1
ATOM 2591 C CA . GLU A 1 345 ? 37.701 -17.625 42.773 1.00 30.59 345 GLU A CA 1
ATOM 2592 C C . GLU A 1 345 ? 37.350 -18.107 44.221 1.00 30.59 345 GLU A C 1
ATOM 2594 O O . GLU A 1 345 ? 38.309 -18.241 44.991 1.00 30.59 345 GLU A O 1
ATOM 2599 N N . PRO A 1 346 ? 36.088 -18.409 44.658 1.00 42.06 346 PRO A N 1
ATOM 2600 C CA . PRO A 1 346 ? 34.985 -19.010 43.870 1.00 42.06 346 PRO A CA 1
ATOM 2601 C C . PRO A 1 346 ? 33.510 -18.652 44.250 1.00 42.06 346 PRO A C 1
ATOM 2603 O O . PRO A 1 346 ? 33.243 -17.961 45.228 1.00 42.06 346 PRO A O 1
ATOM 2606 N N . GLU A 1 347 ? 32.571 -19.263 43.506 1.00 27.14 347 GLU A N 1
ATOM 2607 C CA . GLU A 1 347 ? 31.257 -19.820 43.933 1.00 27.14 347 GLU A CA 1
ATOM 2608 C C . GLU A 1 347 ? 30.130 -18.953 44.564 1.00 27.14 347 GLU A C 1
ATOM 2610 O O . GLU A 1 347 ? 30.288 -17.823 45.015 1.00 27.14 347 GLU A O 1
ATOM 2615 N N . ALA A 1 348 ? 28.921 -19.536 44.559 1.00 33.03 348 ALA A N 1
ATOM 2616 C CA . ALA A 1 348 ? 27.659 -18.982 45.063 1.00 33.03 348 ALA A CA 1
ATOM 2617 C C . ALA A 1 348 ? 27.053 -19.865 46.178 1.00 33.03 348 ALA A C 1
ATOM 2619 O O . ALA A 1 348 ? 27.464 -21.015 46.336 1.00 33.03 348 ALA A O 1
ATOM 2620 N N . PRO A 1 349 ? 26.020 -19.387 46.905 1.00 40.06 349 PRO A N 1
ATOM 2621 C CA . PRO A 1 349 ? 25.081 -20.317 47.541 1.00 40.06 349 PRO A CA 1
ATOM 2622 C C . PRO A 1 349 ? 23.586 -19.953 47.421 1.00 40.06 349 PRO A C 1
ATOM 2624 O O . PRO A 1 349 ? 23.180 -18.796 47.330 1.00 40.06 349 PRO A O 1
ATOM 2627 N N . THR A 1 350 ? 22.750 -20.989 47.510 1.00 28.44 350 THR A N 1
ATOM 2628 C CA . THR A 1 350 ? 21.279 -20.956 47.649 1.00 28.44 350 THR A CA 1
ATOM 2629 C C . THR A 1 350 ? 20.824 -20.959 49.116 1.00 28.44 350 THR A C 1
ATOM 2631 O O . THR A 1 350 ? 21.496 -21.607 49.914 1.00 28.44 350 THR A O 1
ATOM 2634 N N . ALA A 1 351 ? 19.628 -20.432 49.445 1.00 31.12 351 ALA A N 1
ATOM 2635 C CA . ALA A 1 351 ? 18.636 -21.088 50.341 1.00 31.12 351 ALA A CA 1
ATOM 2636 C C . ALA A 1 351 ? 17.330 -20.270 50.533 1.00 31.12 351 ALA A C 1
ATOM 2638 O O . ALA A 1 351 ? 17.299 -19.066 50.303 1.00 31.12 351 ALA A O 1
ATOM 2639 N N . ALA A 1 352 ? 16.252 -20.941 50.969 1.00 28.25 352 ALA A N 1
ATOM 2640 C CA . ALA A 1 352 ? 14.873 -20.429 51.055 1.00 28.25 352 ALA A CA 1
ATOM 2641 C C . ALA A 1 352 ? 14.320 -20.290 52.496 1.00 28.25 352 ALA A C 1
ATOM 2643 O O . ALA A 1 352 ? 14.878 -20.877 53.419 1.00 28.25 352 ALA A O 1
ATOM 2644 N N . SER A 1 353 ? 13.179 -19.589 52.659 1.00 28.91 353 SER A N 1
ATOM 2645 C CA . SER A 1 353 ? 12.094 -19.784 53.672 1.00 28.91 353 SER A CA 1
ATOM 2646 C C . SER A 1 353 ? 10.980 -18.732 53.434 1.00 28.91 353 SER A C 1
ATOM 2648 O O . SER A 1 353 ? 11.289 -17.548 53.412 1.00 28.91 353 SER A O 1
ATOM 2650 N N . SER A 1 354 ? 9.726 -19.037 53.050 1.00 28.19 354 SER A N 1
ATOM 2651 C CA . SER A 1 354 ? 8.595 -19.643 53.809 1.00 28.19 354 SER A CA 1
ATOM 2652 C C . SER A 1 354 ? 8.177 -18.834 55.054 1.00 28.19 354 SER A C 1
ATOM 2654 O O . SER A 1 354 ? 8.944 -18.778 56.008 1.00 28.19 354 SER A O 1
ATOM 2656 N N . LEU A 1 355 ? 7.011 -18.166 55.107 1.00 30.81 355 LEU A N 1
ATOM 2657 C CA . LEU A 1 355 ? 5.637 -18.652 55.420 1.00 30.81 355 LEU A CA 1
ATOM 2658 C C . LEU A 1 355 ? 4.652 -17.447 55.277 1.00 30.81 355 LEU A C 1
ATOM 2660 O O . LEU A 1 355 ? 5.122 -16.315 55.298 1.00 30.81 355 LEU A O 1
ATOM 2664 N N . GLY A 1 356 ? 3.315 -17.540 55.178 1.00 26.30 356 GLY A N 1
ATOM 2665 C CA . GLY A 1 356 ? 2.348 -18.654 55.178 1.00 26.30 356 GLY A CA 1
ATOM 2666 C C . GLY A 1 356 ? 0.910 -18.146 54.858 1.00 26.30 356 GLY A C 1
ATOM 2667 O O . GLY A 1 356 ? 0.710 -16.942 54.720 1.00 26.30 356 GLY A O 1
ATOM 2668 N N . ALA A 1 357 ? -0.076 -19.046 54.700 1.00 26.98 357 ALA A N 1
ATOM 2669 C CA . ALA A 1 357 ? -1.466 -18.754 54.252 1.00 26.98 357 ALA A CA 1
ATOM 2670 C C . ALA A 1 357 ? -2.465 -18.558 55.449 1.00 26.98 357 ALA A C 1
ATOM 2672 O O . ALA A 1 357 ? -1.939 -18.388 56.552 1.00 26.98 357 ALA A O 1
ATOM 2673 N N . PRO A 1 358 ? -3.835 -18.545 55.352 1.00 41.50 358 PRO A N 1
ATOM 2674 C CA . PRO A 1 358 ? -4.754 -19.332 54.490 1.00 41.50 358 PRO A CA 1
ATOM 2675 C C . PRO A 1 358 ? -5.928 -18.529 53.846 1.00 41.50 358 PRO A C 1
ATOM 2677 O O . PRO A 1 358 ? -5.876 -17.306 53.761 1.00 41.50 358 PRO A O 1
ATOM 2680 N N . ALA A 1 359 ? -6.979 -19.216 53.357 1.00 28.03 359 ALA A N 1
ATOM 2681 C CA . ALA A 1 359 ? -8.049 -18.656 52.512 1.00 28.03 359 ALA A CA 1
ATOM 2682 C C . ALA A 1 359 ? -9.461 -19.274 52.738 1.00 28.03 359 ALA A C 1
ATOM 2684 O O . ALA A 1 359 ? -9.614 -20.238 53.484 1.00 28.03 359 ALA A O 1
ATOM 2685 N N . THR A 1 360 ? -10.452 -18.763 51.982 1.00 28.11 360 THR A N 1
ATOM 2686 C CA . THR A 1 360 ? -11.757 -19.367 51.577 1.00 28.11 360 THR A CA 1
ATOM 2687 C C . THR A 1 360 ? -12.846 -19.719 52.608 1.00 28.11 360 THR A C 1
ATOM 2689 O O . THR A 1 360 ? -12.642 -20.535 53.500 1.00 28.11 360 THR A O 1
ATOM 2692 N N . SER A 1 361 ? -14.086 -19.267 52.345 1.00 28.80 361 SER A N 1
ATOM 2693 C CA . SER A 1 361 ? -15.267 -20.151 52.151 1.00 28.80 361 SER A CA 1
ATOM 2694 C C . SER A 1 361 ? -16.542 -19.401 51.691 1.00 28.80 361 SER A C 1
ATOM 2696 O O . SER A 1 361 ? -16.712 -18.209 51.926 1.00 28.80 361 SER A O 1
ATOM 2698 N N . THR A 1 362 ? -17.429 -20.132 51.007 1.00 28.39 362 THR A N 1
ATOM 2699 C CA . THR A 1 362 ? -18.840 -19.829 50.627 1.00 28.39 362 THR A CA 1
ATOM 2700 C C . THR A 1 362 ? -19.722 -20.983 51.205 1.00 28.39 362 THR A C 1
ATOM 2702 O O . THR A 1 362 ? -19.099 -21.880 51.784 1.00 28.39 362 THR A O 1
ATOM 2705 N N . PRO A 1 363 ? -21.087 -21.065 51.130 1.00 42.03 363 PRO A N 1
ATOM 2706 C CA . PRO A 1 363 ? -21.977 -20.715 50.004 1.00 42.03 363 PRO A CA 1
ATOM 2707 C C . PRO A 1 363 ? -23.379 -20.127 50.372 1.00 42.03 363 PRO A C 1
ATOM 2709 O O . PRO A 1 363 ? -23.626 -19.681 51.487 1.00 42.03 363 PRO A O 1
ATOM 2712 N N . ALA A 1 364 ? -24.279 -20.095 49.377 1.00 27.33 364 ALA A N 1
ATOM 2713 C CA . ALA A 1 364 ? -25.591 -19.426 49.322 1.00 27.33 364 ALA A CA 1
ATOM 2714 C C . ALA A 1 364 ? -26.779 -20.113 50.045 1.00 27.33 364 ALA A C 1
ATOM 2716 O O . ALA A 1 364 ? -26.736 -21.320 50.268 1.00 27.33 364 ALA A O 1
ATOM 2717 N N . GLN A 1 365 ? -27.901 -19.382 50.226 1.00 28.28 365 GLN A N 1
ATOM 2718 C CA . GLN A 1 365 ? -29.204 -19.723 49.596 1.00 28.28 365 GLN A CA 1
ATOM 2719 C C . GLN A 1 365 ? -30.291 -18.611 49.675 1.00 28.28 365 GLN A C 1
ATOM 2721 O O . GLN A 1 365 ? -30.149 -17.625 50.389 1.00 28.28 365 GLN A O 1
ATOM 2726 N N . ALA A 1 366 ? -31.336 -18.778 48.853 1.00 25.66 366 ALA A N 1
ATOM 2727 C CA . ALA A 1 366 ? -32.382 -17.836 48.414 1.00 25.66 366 ALA A CA 1
ATOM 2728 C C . ALA A 1 366 ? -33.418 -17.324 49.451 1.00 25.66 366 ALA A C 1
ATOM 2730 O O . ALA A 1 366 ? -33.725 -18.042 50.397 1.00 25.66 366 ALA A O 1
ATOM 2731 N N . GLN A 1 367 ? -34.083 -16.182 49.164 1.00 26.00 367 GLN A N 1
ATOM 2732 C CA . GLN A 1 367 ? -35.526 -16.104 48.789 1.00 26.00 367 GLN A CA 1
ATOM 2733 C C . GLN A 1 367 ? -36.077 -14.656 48.605 1.00 26.00 367 GLN A C 1
ATOM 2735 O O . GLN A 1 367 ? -35.746 -13.768 49.376 1.00 26.00 367 GLN A O 1
ATOM 2740 N N . THR A 1 368 ? -36.948 -14.483 47.589 1.00 22.67 368 THR A N 1
ATOM 2741 C CA . THR A 1 368 ? -38.100 -13.539 47.417 1.00 22.67 368 THR A CA 1
ATOM 2742 C C . THR A 1 368 ? -38.094 -12.093 47.962 1.00 22.67 368 THR A C 1
ATOM 2744 O O . THR A 1 368 ? -37.912 -11.900 49.157 1.00 22.67 368 THR A O 1
ATOM 2747 N N . VAL A 1 369 ? -38.564 -11.128 47.143 1.00 27.92 369 VAL A N 1
ATOM 2748 C CA . VAL A 1 369 ? -39.743 -10.246 47.414 1.00 27.92 369 VAL A CA 1
ATOM 2749 C C . VAL A 1 369 ? -40.045 -9.319 46.209 1.00 27.92 369 VAL A C 1
ATOM 2751 O O . VAL A 1 369 ? -39.170 -8.597 45.747 1.00 27.92 369 VAL A O 1
ATOM 2754 N N . ASP A 1 370 ? -41.299 -9.345 45.743 1.00 22.36 370 ASP A N 1
ATOM 2755 C CA . ASP A 1 370 ? -42.009 -8.334 44.914 1.00 22.36 370 ASP A CA 1
ATOM 2756 C C . ASP A 1 370 ? -42.942 -7.522 45.859 1.00 22.36 370 ASP A C 1
ATOM 2758 O O . ASP A 1 370 ? -43.178 -8.029 46.965 1.00 22.36 370 ASP A O 1
ATOM 2762 N N . PRO A 1 371 ? -43.564 -6.361 45.514 1.00 40.78 371 PRO A N 1
ATOM 2763 C CA . PRO A 1 371 ? -43.859 -5.787 44.181 1.00 40.78 371 PRO A CA 1
ATOM 2764 C C . PRO A 1 371 ? -43.435 -4.278 44.068 1.00 40.78 371 PRO A C 1
ATOM 2766 O O . PRO A 1 371 ? -42.720 -3.799 44.943 1.00 40.78 371 PRO A O 1
ATOM 2769 N N . THR A 1 372 ? -43.738 -3.448 43.047 1.00 27.08 372 THR A N 1
ATOM 2770 C CA . THR A 1 372 ? -45.068 -2.917 42.637 1.00 27.08 372 THR A CA 1
ATOM 2771 C C . THR A 1 372 ? -45.063 -2.105 41.325 1.00 27.08 372 THR A C 1
ATOM 2773 O O . THR A 1 372 ? -44.131 -1.366 41.023 1.00 27.08 372 THR A O 1
ATOM 2776 N N . THR A 1 373 ? -46.187 -2.157 40.596 1.00 25.00 373 THR A N 1
ATOM 2777 C CA . THR A 1 373 ? -46.600 -1.193 39.545 1.00 25.00 373 THR A CA 1
ATOM 2778 C C . THR A 1 373 ? -47.171 0.092 40.177 1.00 25.00 373 THR A C 1
ATOM 2780 O O . THR A 1 373 ? -47.644 0.037 41.317 1.00 25.00 373 THR A O 1
ATOM 2783 N N . PRO A 1 374 ? -47.140 1.255 39.490 1.00 32.97 374 PRO A N 1
ATOM 2784 C CA . PRO A 1 374 ? -48.236 1.659 38.576 1.00 32.97 374 PRO A CA 1
ATOM 2785 C C . PRO A 1 374 ? -47.732 2.367 37.287 1.00 32.97 374 PRO A C 1
ATOM 2787 O O . PRO A 1 374 ? -46.531 2.553 37.134 1.00 32.97 374 PRO A O 1
ATOM 2790 N N . THR A 1 375 ? -48.536 2.927 36.368 1.00 24.27 375 THR A N 1
ATOM 2791 C CA . THR A 1 375 ? -49.846 2.602 35.738 1.00 24.27 375 THR A CA 1
ATOM 2792 C C . THR A 1 375 ? -50.149 3.731 34.723 1.00 24.27 375 THR A C 1
ATOM 2794 O O . THR A 1 375 ? -49.867 4.891 34.999 1.00 24.27 375 THR A O 1
ATOM 2797 N N . SER A 1 376 ? -50.699 3.364 33.560 1.00 26.20 376 SER A N 1
ATOM 2798 C CA . SER A 1 376 ? -51.214 4.160 32.415 1.00 26.20 376 SER A CA 1
ATOM 2799 C C . SER A 1 376 ? -51.602 5.649 32.565 1.00 26.20 376 SER A C 1
ATOM 2801 O O . SER A 1 376 ? -52.247 6.021 33.542 1.00 26.20 376 SER A O 1
ATOM 2803 N N . SER A 1 377 ? -51.366 6.425 31.488 1.00 26.94 377 SER A N 1
ATOM 2804 C CA . SER A 1 377 ? -52.368 7.173 30.663 1.00 26.94 377 SER A CA 1
ATOM 2805 C C . SER A 1 377 ? -51.653 8.188 29.736 1.00 26.94 377 SER A C 1
ATOM 2807 O O . SER A 1 377 ? -50.572 8.647 30.091 1.00 26.94 377 SER A O 1
ATOM 2809 N N . GLU A 1 378 ? -52.144 8.663 28.580 1.00 26.92 378 GLU A N 1
ATOM 2810 C CA . GLU A 1 378 ? -53.136 8.225 27.567 1.00 26.92 378 GLU A CA 1
ATOM 2811 C C . GLU A 1 378 ? -53.009 9.174 26.337 1.00 26.92 378 GLU A C 1
ATOM 2813 O O . GLU A 1 378 ? -52.405 10.242 26.452 1.00 26.92 378 GLU A O 1
ATOM 2818 N N . LEU A 1 379 ? -53.574 8.826 25.170 1.00 27.75 379 LEU A N 1
ATOM 2819 C CA . LEU A 1 379 ? -53.727 9.749 24.019 1.00 27.75 379 LEU A CA 1
ATOM 2820 C C . LEU A 1 379 ? -54.973 10.656 24.192 1.00 27.75 379 LEU A C 1
ATOM 2822 O O . LEU A 1 379 ? -55.907 10.264 24.892 1.00 27.75 379 LEU A O 1
ATOM 2826 N N . PRO A 1 380 ? -55.010 11.869 23.593 1.00 35.59 380 PRO A N 1
ATOM 2827 C CA . PRO A 1 380 ? -55.563 12.050 22.231 1.00 35.59 380 PRO A CA 1
ATOM 2828 C C . PRO A 1 380 ? -54.681 12.955 21.334 1.00 35.59 380 PRO A C 1
ATOM 2830 O O . PRO A 1 380 ? -54.082 13.913 21.807 1.00 35.59 380 PRO A O 1
ATOM 2833 N N . THR A 1 381 ? -54.464 12.688 20.040 1.00 27.03 381 THR A N 1
ATOM 2834 C CA . THR A 1 381 ? -55.427 12.631 18.912 1.00 27.03 381 THR A CA 1
ATOM 2835 C C . THR A 1 381 ? -56.021 13.994 18.520 1.00 27.03 381 THR A C 1
ATOM 2837 O O . THR A 1 381 ? -57.022 14.418 19.089 1.00 27.03 381 THR A O 1
ATOM 2840 N N . SER A 1 382 ? -55.491 14.616 17.456 1.00 26.81 382 SER A N 1
ATOM 2841 C CA . SER A 1 382 ? -56.275 15.437 16.512 1.00 26.81 382 SER A CA 1
ATOM 2842 C C . SER A 1 382 ? -55.532 15.697 15.188 1.00 26.81 382 SER A C 1
ATOM 2844 O O . SER A 1 382 ? -54.307 15.763 15.137 1.00 26.81 382 SER A O 1
ATOM 2846 N N . ALA A 1 383 ? -56.311 15.813 14.111 1.00 25.34 383 ALA A N 1
ATOM 2847 C CA . ALA A 1 383 ? -55.958 16.219 12.744 1.00 25.34 383 ALA A CA 1
ATOM 2848 C C . ALA A 1 383 ? -57.284 16.602 12.032 1.00 25.34 383 ALA A C 1
ATOM 2850 O O . ALA A 1 383 ? -58.344 16.359 12.622 1.00 25.34 383 ALA A O 1
ATOM 2851 N N . PRO A 1 384 ? -57.311 17.091 10.774 1.00 49.94 384 PRO A N 1
ATOM 2852 C CA . PRO A 1 384 ? -56.262 17.714 9.955 1.00 49.94 384 PRO A CA 1
ATOM 2853 C C . PRO A 1 384 ? -56.645 19.158 9.522 1.00 49.94 384 PRO A C 1
ATOM 2855 O O . PRO A 1 384 ? -57.734 19.639 9.832 1.00 49.94 384 PRO A O 1
ATOM 2858 N N . ALA A 1 385 ? -55.799 19.839 8.737 1.00 26.20 385 ALA A N 1
ATOM 2859 C CA . ALA A 1 385 ? -56.189 21.035 7.970 1.00 26.20 385 ALA A CA 1
ATOM 2860 C C . ALA A 1 385 ? -55.343 21.187 6.688 1.00 26.20 385 ALA A C 1
ATOM 2862 O O . ALA A 1 385 ? -54.162 20.853 6.690 1.00 26.20 385 ALA A O 1
ATOM 2863 N N . SER A 1 386 ? -55.944 21.692 5.604 1.00 26.53 386 SER A N 1
ATOM 2864 C CA . SER A 1 386 ? -55.350 21.752 4.257 1.00 26.53 386 SER A CA 1
ATOM 2865 C C . SER A 1 386 ? -55.385 23.158 3.643 1.00 26.53 386 SER A C 1
ATOM 2867 O O . SER A 1 386 ? -56.458 23.755 3.559 1.00 26.53 386 SER A O 1
ATOM 2869 N N . VAL A 1 387 ? -54.243 23.632 3.133 1.00 27.55 387 VAL A N 1
ATOM 2870 C CA . VAL A 1 387 ? -54.068 24.808 2.248 1.00 27.55 387 VAL A CA 1
ATOM 2871 C C . VAL A 1 387 ? -52.872 24.444 1.343 1.00 27.55 387 VAL A C 1
ATOM 2873 O O . VAL A 1 387 ? -51.817 24.129 1.880 1.00 27.55 387 VAL A O 1
ATOM 2876 N N . ALA A 1 388 ? -53.024 24.142 0.049 1.00 24.95 388 ALA A N 1
ATOM 2877 C CA . ALA A 1 388 ? -53.361 25.002 -1.099 1.00 24.95 388 ALA A CA 1
ATOM 2878 C C . ALA A 1 388 ? -52.211 25.949 -1.528 1.00 24.95 388 ALA A C 1
ATOM 2880 O O . ALA A 1 388 ? -51.573 26.581 -0.692 1.00 24.95 388 ALA A O 1
ATOM 2881 N N . GLU A 1 389 ? -51.948 26.004 -2.839 1.00 25.02 389 GLU A N 1
ATOM 2882 C CA . GLU A 1 389 ? -50.845 26.745 -3.482 1.00 25.02 389 GLU A CA 1
ATOM 2883 C C . GLU A 1 389 ? -50.994 28.279 -3.387 1.00 25.02 389 GLU A C 1
ATOM 2885 O O . GLU A 1 389 ? -52.067 28.798 -3.061 1.00 25.02 389 GLU A O 1
ATOM 2890 N N . PRO A 1 390 ? -49.940 29.027 -3.765 1.00 29.78 390 PRO A N 1
ATOM 2891 C CA . PRO A 1 390 ? -50.093 29.785 -5.015 1.00 29.78 390 PRO A CA 1
ATOM 2892 C C . PRO A 1 390 ? -48.907 29.693 -5.998 1.00 29.78 390 PRO A C 1
ATOM 2894 O O . PRO A 1 390 ? -47.758 29.475 -5.624 1.00 29.78 390 PRO A O 1
ATOM 2897 N N . THR A 1 391 ? -49.221 29.919 -7.275 1.00 24.19 391 THR A N 1
ATOM 2898 C CA . THR A 1 391 ? -48.344 29.841 -8.460 1.00 24.19 391 THR A CA 1
ATOM 2899 C C . THR A 1 391 ? -47.678 31.179 -8.852 1.00 24.19 391 THR A C 1
ATOM 2901 O O . THR A 1 391 ? -48.060 32.230 -8.339 1.00 24.19 391 THR A O 1
ATOM 2904 N N . SER A 1 392 ? -46.831 31.148 -9.900 1.00 27.47 392 SER A N 1
ATOM 2905 C CA . SER A 1 392 ? -46.179 32.270 -10.635 1.00 27.47 392 SER A CA 1
ATOM 2906 C C . SER A 1 392 ? -44.899 32.855 -9.993 1.00 27.47 392 SER A C 1
ATOM 2908 O O . SER A 1 392 ? -44.729 32.770 -8.783 1.00 27.47 392 SER A O 1
ATOM 2910 N N . VAL A 1 393 ? -43.926 33.407 -10.743 1.00 28.41 393 VAL A N 1
ATOM 2911 C CA . VAL A 1 393 ? -43.939 33.910 -12.144 1.00 28.41 393 VAL A CA 1
ATOM 2912 C C . VAL A 1 393 ? -42.663 33.529 -12.931 1.00 28.41 393 VAL A C 1
ATOM 2914 O O . VAL A 1 393 ? -41.624 33.255 -12.337 1.00 28.41 393 VAL A O 1
ATOM 2917 N N . ASP A 1 394 ? -42.742 33.548 -14.265 1.00 24.27 394 ASP A N 1
ATOM 2918 C CA . ASP A 1 394 ? -41.691 33.176 -15.228 1.00 24.27 394 ASP A CA 1
ATOM 2919 C C . ASP A 1 394 ? -40.483 34.128 -15.349 1.00 24.27 394 ASP A C 1
ATOM 2921 O O . ASP A 1 394 ? -40.600 35.347 -15.207 1.00 24.27 394 ASP A O 1
ATOM 2925 N N . ALA A 1 395 ? -39.358 33.571 -15.824 1.00 25.36 395 ALA A N 1
ATOM 2926 C CA . ALA A 1 395 ? -38.385 34.277 -16.665 1.00 25.36 395 ALA A CA 1
ATOM 2927 C C . ALA A 1 395 ? -37.680 33.310 -17.649 1.00 25.36 395 ALA A C 1
ATOM 2929 O O . ALA A 1 395 ? -37.057 32.333 -17.238 1.00 25.36 395 ALA A O 1
ATOM 2930 N N . HIS A 1 396 ? -37.754 33.590 -18.956 1.00 26.81 396 HIS A N 1
ATOM 2931 C CA . HIS A 1 396 ? -36.930 32.944 -19.999 1.00 26.81 396 HIS A CA 1
ATOM 2932 C C . HIS A 1 396 ? -35.462 33.449 -19.908 1.00 26.81 396 HIS A C 1
ATOM 2934 O O . HIS A 1 396 ? -35.211 34.436 -19.223 1.00 26.81 396 HIS A O 1
ATOM 2940 N N . THR A 1 397 ? -34.407 32.938 -20.562 1.00 23.67 397 THR A N 1
ATOM 2941 C CA . THR A 1 397 ? -34.163 32.062 -21.745 1.00 23.67 397 THR A CA 1
ATOM 2942 C C . THR A 1 397 ? -32.678 31.580 -21.610 1.00 23.67 397 THR A C 1
ATOM 2944 O O . THR A 1 397 ? -31.971 32.123 -20.769 1.00 23.67 397 THR A O 1
ATOM 2947 N N . ALA A 1 398 ? -32.056 30.652 -22.354 1.00 25.22 398 ALA A N 1
ATOM 2948 C CA . ALA A 1 398 ? -32.371 29.948 -23.601 1.00 25.22 398 ALA A CA 1
ATOM 2949 C C . ALA A 1 398 ? -31.600 28.612 -23.717 1.00 25.22 398 ALA A C 1
ATOM 2951 O O . ALA A 1 398 ? -30.563 28.420 -23.087 1.00 25.22 398 ALA A O 1
ATOM 2952 N N . THR A 1 399 ? -32.066 27.727 -24.602 1.00 24.66 399 THR A N 1
ATOM 2953 C CA . THR A 1 399 ? -31.317 26.560 -25.106 1.00 24.66 399 THR A CA 1
ATOM 2954 C C . THR A 1 399 ? -30.302 26.978 -26.184 1.00 24.66 399 THR A C 1
ATOM 2956 O O . THR A 1 399 ? -30.481 28.010 -26.835 1.00 24.66 399 THR A O 1
ATOM 2959 N N . PRO A 1 400 ? -29.300 26.134 -26.474 1.00 29.75 400 PRO A N 1
ATOM 2960 C CA . PRO A 1 400 ? -29.254 25.592 -27.837 1.00 29.75 400 PRO A CA 1
ATOM 2961 C C . PRO A 1 400 ? -29.105 24.064 -27.864 1.00 29.75 400 PRO A C 1
ATOM 2963 O O . PRO A 1 400 ? -28.362 23.472 -27.087 1.00 29.75 400 PRO A O 1
ATOM 2966 N N . SER A 1 401 ? -29.819 23.415 -28.783 1.00 22.80 401 SER A N 1
ATOM 2967 C CA . SER A 1 401 ? -29.725 21.969 -29.021 1.00 22.80 401 SER A CA 1
ATOM 2968 C C . SER A 1 401 ? -28.688 21.656 -30.099 1.00 22.80 401 SER A C 1
ATOM 2970 O O . SER A 1 401 ? -28.677 22.311 -31.139 1.00 22.80 401 SER A O 1
ATOM 2972 N N . ALA A 1 402 ? -27.889 20.605 -29.906 1.00 27.06 402 ALA A N 1
ATOM 2973 C CA . ALA A 1 402 ? -27.096 19.991 -30.970 1.00 27.06 402 ALA A CA 1
ATOM 2974 C C . ALA A 1 402 ? -27.020 18.472 -30.757 1.00 27.06 402 ALA A C 1
ATOM 2976 O O . ALA A 1 402 ? -26.374 17.990 -29.831 1.00 27.06 402 ALA A O 1
ATOM 2977 N N . SER A 1 403 ? -27.710 17.712 -31.606 1.00 25.45 403 SER A N 1
ATOM 2978 C CA . SER A 1 403 ? -27.722 16.248 -31.582 1.00 25.45 403 SER A CA 1
ATOM 2979 C C . SER A 1 403 ? -26.655 15.667 -32.510 1.00 25.45 403 SER A C 1
ATOM 2981 O O . SER A 1 403 ? -26.638 16.001 -33.695 1.00 25.45 403 SER A O 1
ATOM 2983 N N . SER A 1 404 ? -25.857 14.713 -32.032 1.00 26.19 404 SER A N 1
ATOM 2984 C CA . SER A 1 404 ? -25.179 13.754 -32.914 1.00 26.19 404 SER A CA 1
ATOM 2985 C C . SER A 1 404 ? -24.989 12.410 -32.209 1.00 26.19 404 SER A C 1
ATOM 2987 O O . SER A 1 404 ? -24.538 12.359 -31.068 1.00 26.19 404 SER A O 1
ATOM 2989 N N . THR A 1 405 ? -25.375 11.324 -32.880 1.00 26.27 405 THR A N 1
ATOM 2990 C CA . THR A 1 405 ? -25.281 9.952 -32.363 1.00 26.27 405 THR A CA 1
ATOM 2991 C C . THR A 1 405 ? -24.196 9.205 -33.142 1.00 26.27 405 THR A C 1
ATOM 2993 O O . THR A 1 405 ? -24.352 9.035 -34.355 1.00 26.27 405 THR A O 1
ATOM 2996 N N . PRO A 1 406 ? -23.107 8.739 -32.507 1.00 29.59 406 PRO A N 1
ATOM 2997 C CA . PRO A 1 406 ? -22.100 7.937 -33.191 1.00 29.59 406 PRO A CA 1
ATOM 2998 C C . PRO A 1 406 ? -22.623 6.511 -33.411 1.00 29.59 406 PRO A C 1
ATOM 3000 O O . PRO A 1 406 ? -22.811 5.745 -32.470 1.00 29.59 406 PRO A O 1
ATOM 3003 N N . THR A 1 407 ? -22.861 6.140 -34.671 1.00 23.62 407 THR A N 1
ATOM 3004 C CA . THR A 1 407 ? -23.221 4.761 -35.039 1.00 23.62 407 THR A CA 1
ATOM 3005 C C . THR A 1 407 ? -21.960 3.900 -35.086 1.00 23.62 407 THR A C 1
ATOM 3007 O O . THR A 1 407 ? -21.132 4.062 -35.983 1.00 23.62 407 THR A O 1
ATOM 3010 N N . ALA A 1 408 ? -21.807 2.978 -34.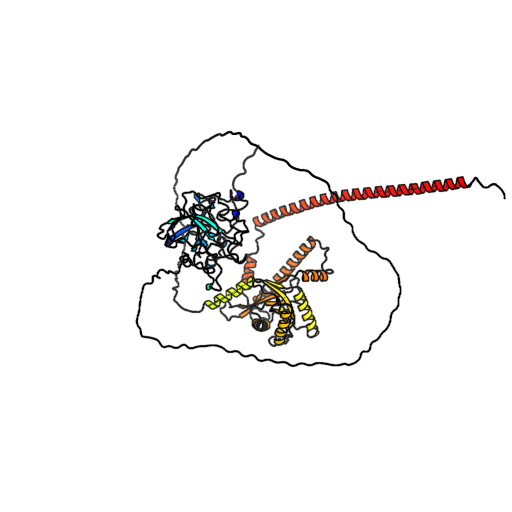134 1.00 27.53 408 ALA A N 1
ATOM 3011 C CA . ALA A 1 408 ? -20.664 2.071 -34.091 1.00 27.53 408 ALA A CA 1
ATOM 3012 C C . ALA A 1 408 ? -20.684 1.097 -35.286 1.00 27.53 408 ALA A C 1
ATOM 3014 O O . ALA A 1 408 ? -21.590 0.276 -35.422 1.00 27.53 408 ALA A O 1
ATOM 3015 N N . THR A 1 409 ? -19.666 1.180 -36.144 1.00 25.14 409 THR A N 1
ATOM 3016 C CA . THR A 1 409 ? -19.427 0.238 -37.252 1.00 25.14 409 THR A CA 1
ATOM 3017 C C . THR A 1 409 ? -18.239 -0.655 -36.894 1.00 25.14 409 THR A C 1
ATOM 3019 O O . THR A 1 409 ? -17.266 -0.177 -36.317 1.00 25.14 409 THR A O 1
ATOM 3022 N N . GLN A 1 410 ? -18.316 -1.954 -37.193 1.00 33.69 410 GLN A N 1
ATOM 3023 C CA . GLN A 1 410 ? -17.313 -2.927 -36.746 1.00 33.69 410 GLN A CA 1
ATOM 3024 C C . GLN A 1 410 ? -15.977 -2.829 -37.500 1.00 33.69 410 GLN A C 1
ATOM 3026 O O . GLN A 1 410 ? -15.943 -2.764 -38.727 1.00 33.69 410 GLN A O 1
ATOM 3031 N N . GLY A 1 411 ? -14.883 -2.928 -36.740 1.00 26.23 411 GLY A N 1
ATOM 3032 C CA . GLY A 1 411 ? -13.502 -3.051 -37.216 1.00 26.23 411 GLY A CA 1
ATOM 3033 C C . GLY A 1 411 ? -12.529 -2.321 -36.277 1.00 26.23 411 GLY A C 1
ATOM 3034 O O . GLY A 1 411 ? -12.804 -1.204 -35.867 1.00 26.23 411 GLY A O 1
ATOM 3035 N N . GLY A 1 412 ? -11.390 -2.882 -35.872 1.00 27.92 412 GLY A N 1
ATOM 3036 C CA . GLY A 1 412 ? -10.906 -4.250 -36.074 1.00 27.92 412 GLY A CA 1
ATOM 3037 C C . GLY A 1 412 ? -9.439 -4.373 -35.645 1.00 27.92 412 GLY A C 1
ATOM 3038 O O . GLY A 1 412 ? -8.586 -3.789 -36.292 1.00 27.92 412 GLY A O 1
ATOM 3039 N N . GLN A 1 413 ? -9.169 -5.125 -34.570 1.00 32.12 413 GLN A N 1
ATOM 3040 C CA . GLN A 1 413 ? -7.831 -5.493 -34.059 1.00 32.12 413 GLN A CA 1
ATOM 3041 C C . GLN A 1 413 ? -6.807 -4.339 -33.909 1.00 32.12 413 GLN A C 1
ATOM 3043 O O . GLN A 1 413 ? -6.003 -4.076 -34.795 1.00 32.12 413 GLN A O 1
ATOM 3048 N N . GLY A 1 414 ? -6.768 -3.721 -32.719 1.00 28.53 414 GLY A N 1
ATOM 3049 C CA . GLY A 1 414 ? -5.707 -2.761 -32.357 1.00 28.53 414 GLY A CA 1
ATOM 3050 C C . GLY A 1 414 ? -5.587 -2.404 -30.866 1.00 28.53 414 GLY A C 1
ATOM 3051 O O . GLY A 1 414 ? -4.502 -2.079 -30.406 1.00 28.53 414 GLY A O 1
ATOM 3052 N N . HIS A 1 415 ? -6.664 -2.505 -30.078 1.00 30.97 415 HIS A N 1
ATOM 3053 C CA . HIS A 1 415 ? -6.700 -1.964 -28.705 1.00 30.97 415 HIS A CA 1
ATOM 3054 C C . HIS A 1 415 ? -5.990 -2.785 -27.606 1.00 30.97 415 HIS A C 1
ATOM 3056 O O . HIS A 1 415 ? -5.753 -2.255 -26.522 1.00 30.97 415 HIS A O 1
ATOM 3062 N N . HIS A 1 416 ? -5.644 -4.056 -27.844 1.00 32.06 416 HIS A N 1
ATOM 3063 C CA . HIS A 1 416 ? -5.128 -4.939 -26.782 1.00 32.06 416 HIS A CA 1
ATOM 3064 C C . HIS A 1 416 ? -3.705 -4.597 -26.305 1.00 32.06 416 HIS A C 1
ATOM 3066 O O . HIS A 1 416 ? -3.354 -4.924 -25.175 1.00 32.06 416 HIS A O 1
ATOM 3072 N N . THR A 1 417 ? -2.881 -3.943 -27.127 1.00 31.47 417 THR A N 1
ATOM 3073 C CA . THR A 1 417 ? -1.481 -3.631 -26.780 1.00 31.47 417 THR A CA 1
ATOM 3074 C C . THR A 1 417 ? -1.328 -2.352 -25.955 1.00 31.47 417 THR A C 1
ATOM 3076 O O . THR A 1 417 ? -0.437 -2.286 -25.114 1.00 31.47 417 THR A O 1
ATOM 3079 N N . CYS A 1 418 ? -2.202 -1.355 -26.132 1.00 30.77 418 CYS A N 1
ATOM 3080 C CA . CYS A 1 418 ? -2.121 -0.095 -25.382 1.00 30.77 418 CYS A CA 1
ATOM 3081 C C . CYS A 1 418 ? -2.554 -0.248 -23.914 1.00 30.77 418 CYS A C 1
ATOM 3083 O O . CYS A 1 418 ? -1.926 0.328 -23.027 1.00 30.77 418 CYS A O 1
ATOM 3085 N N . TYR A 1 419 ? -3.586 -1.058 -23.640 1.00 39.22 419 TYR A N 1
ATOM 3086 C CA . TYR A 1 419 ? -4.074 -1.289 -22.272 1.00 39.22 419 TYR A CA 1
ATOM 3087 C C . TYR A 1 419 ? -3.046 -2.007 -21.386 1.00 39.22 419 TYR A C 1
ATOM 3089 O O . TYR A 1 419 ? -2.874 -1.637 -20.227 1.00 39.22 419 TYR A O 1
ATOM 3097 N N . ALA A 1 420 ? -2.304 -2.970 -21.943 1.00 33.41 420 ALA A N 1
ATOM 3098 C CA . ALA A 1 420 ? -1.237 -3.663 -21.223 1.00 33.41 420 ALA A CA 1
ATOM 3099 C C . ALA A 1 420 ? -0.103 -2.719 -20.771 1.00 33.41 420 ALA A C 1
ATOM 3101 O O . ALA A 1 420 ? 0.554 -2.993 -19.768 1.00 33.41 420 ALA A O 1
ATOM 3102 N N . TYR A 1 421 ? 0.118 -1.598 -21.472 1.00 35.09 421 TYR A N 1
ATOM 3103 C CA . TYR A 1 421 ? 1.213 -0.683 -21.146 1.00 35.09 421 TYR A CA 1
ATOM 3104 C C . TYR A 1 421 ? 0.878 0.307 -20.020 1.00 35.09 421 TYR A C 1
ATOM 3106 O O . TYR A 1 421 ? 1.734 0.594 -19.183 1.00 35.09 421 TYR A O 1
ATOM 3114 N N . TYR A 1 422 ? -0.365 0.794 -19.932 1.00 38.78 422 TYR A N 1
ATOM 3115 C CA . TYR A 1 422 ? -0.760 1.681 -18.825 1.00 38.78 422 TYR A CA 1
ATOM 3116 C C . TYR A 1 422 ? -0.698 0.982 -17.456 1.00 38.78 422 TYR A C 1
ATOM 3118 O O . TYR A 1 422 ? -0.336 1.620 -16.469 1.00 38.78 422 TYR A O 1
ATOM 3126 N N . ILE A 1 423 ? -0.960 -0.330 -17.402 1.00 42.41 423 ILE A N 1
ATOM 3127 C CA . ILE A 1 423 ? -0.901 -1.128 -16.165 1.00 42.41 423 ILE A CA 1
ATOM 3128 C C . ILE A 1 423 ? 0.527 -1.173 -15.589 1.00 42.41 423 ILE A C 1
ATOM 3130 O O . ILE A 1 423 ? 0.708 -0.929 -14.398 1.00 42.41 423 ILE A O 1
ATOM 3134 N N . LEU A 1 424 ? 1.553 -1.370 -16.428 1.00 42.16 424 LEU A N 1
ATOM 3135 C CA . LEU A 1 424 ? 2.964 -1.353 -16.001 1.00 42.16 424 LEU A CA 1
ATOM 3136 C C . LEU A 1 424 ? 3.397 -0.011 -15.385 1.00 42.16 424 LEU A C 1
ATOM 3138 O O . LEU A 1 424 ? 4.282 0.020 -14.532 1.00 42.16 424 LEU A O 1
ATOM 3142 N N . GLY A 1 425 ? 2.786 1.101 -15.804 1.00 42.72 425 GLY A N 1
ATOM 3143 C CA . GLY A 1 425 ? 3.044 2.421 -15.223 1.00 42.72 425 GLY A CA 1
ATOM 3144 C C . GLY A 1 425 ? 2.375 2.647 -13.862 1.00 42.72 425 GLY A C 1
ATOM 3145 O O . GLY A 1 425 ? 2.880 3.447 -13.078 1.00 42.72 425 GLY A O 1
ATOM 3146 N N . ALA A 1 426 ? 1.267 1.954 -13.583 1.00 47.34 426 ALA A N 1
ATOM 3147 C CA . ALA A 1 426 ? 0.528 2.057 -12.325 1.00 47.34 426 ALA A CA 1
ATOM 3148 C C . ALA A 1 426 ? 1.115 1.145 -11.233 1.00 47.34 426 ALA A C 1
ATOM 3150 O O . ALA A 1 426 ? 1.341 1.600 -10.116 1.00 47.34 426 ALA A O 1
ATOM 3151 N N . ASP A 1 427 ? 1.449 -0.103 -11.571 1.00 54.25 427 ASP A N 1
ATOM 3152 C CA . ASP A 1 427 ? 2.053 -1.085 -10.651 1.00 54.25 427 ASP A CA 1
ATOM 3153 C C . ASP A 1 427 ? 3.399 -0.589 -10.068 1.00 54.25 427 ASP A C 1
ATOM 3155 O O . ASP A 1 427 ? 3.676 -0.676 -8.869 1.00 54.25 427 ASP A O 1
ATOM 3159 N N . LEU A 1 428 ? 4.208 0.084 -10.897 1.00 62.28 428 LEU A N 1
ATOM 3160 C CA . LEU A 1 428 ? 5.458 0.717 -10.461 1.00 62.28 428 LEU A CA 1
ATOM 3161 C C . LEU A 1 428 ? 5.269 1.947 -9.555 1.00 62.28 428 LEU A C 1
ATOM 3163 O O . LEU A 1 428 ? 6.224 2.337 -8.884 1.00 62.28 428 LEU A O 1
ATOM 3167 N N . ALA A 1 429 ? 4.080 2.558 -9.496 1.00 60.09 429 ALA A N 1
ATOM 3168 C CA . ALA A 1 429 ? 3.827 3.713 -8.629 1.00 60.09 429 ALA A CA 1
ATOM 3169 C C . ALA A 1 429 ? 3.681 3.326 -7.145 1.00 60.09 429 ALA A C 1
ATOM 3171 O O . ALA A 1 429 ? 3.966 4.147 -6.275 1.00 60.09 429 ALA A O 1
ATOM 3172 N N . GLY A 1 430 ? 3.280 2.079 -6.863 1.00 68.25 430 GLY A N 1
ATOM 3173 C CA . GLY A 1 430 ? 3.216 1.507 -5.513 1.00 68.25 430 GLY A CA 1
ATOM 3174 C C . GLY A 1 430 ? 4.475 0.745 -5.080 1.00 68.25 430 GLY A C 1
ATOM 3175 O O . GLY A 1 430 ? 4.512 0.225 -3.968 1.00 68.25 430 GLY A O 1
ATOM 3176 N N . THR A 1 431 ? 5.500 0.653 -5.937 1.00 85.25 431 THR A N 1
ATOM 3177 C CA . THR A 1 431 ? 6.776 0.006 -5.588 1.00 85.25 431 THR A CA 1
ATOM 3178 C C . THR A 1 431 ? 7.607 0.909 -4.663 1.00 85.25 431 THR A C 1
ATOM 3180 O O . THR A 1 431 ? 7.648 2.122 -4.861 1.00 85.25 431 THR A O 1
ATOM 3183 N N . THR A 1 432 ? 8.344 0.340 -3.704 1.00 90.56 432 THR A N 1
ATOM 3184 C CA . THR A 1 432 ? 9.430 1.045 -2.989 1.00 90.56 432 THR A CA 1
ATOM 3185 C C . THR A 1 432 ? 10.760 0.298 -3.091 1.00 90.56 432 THR A C 1
ATOM 3187 O O . THR A 1 432 ? 10.799 -0.929 -3.227 1.00 90.56 432 THR A O 1
ATOM 3190 N N . VAL A 1 433 ? 11.869 1.044 -3.053 1.00 93.62 433 VAL A N 1
ATOM 3191 C CA . VAL A 1 433 ? 13.234 0.503 -3.147 1.00 93.62 433 VAL A CA 1
ATOM 3192 C C . VAL A 1 433 ? 13.990 0.796 -1.854 1.00 93.62 433 VAL A C 1
ATOM 3194 O O . VAL A 1 433 ? 14.342 1.940 -1.570 1.00 93.62 433 VAL A O 1
ATOM 3197 N N . ILE A 1 434 ? 14.240 -0.250 -1.074 1.00 94.19 434 ILE A N 1
ATOM 3198 C CA . ILE A 1 434 ? 14.956 -0.201 0.203 1.00 94.19 434 ILE A CA 1
ATOM 3199 C C . ILE A 1 434 ? 16.433 -0.497 -0.068 1.00 94.19 434 ILE A C 1
ATOM 3201 O O . ILE A 1 434 ? 16.747 -1.469 -0.752 1.00 94.19 434 ILE A O 1
ATOM 3205 N N . VAL A 1 435 ? 17.344 0.339 0.435 1.00 94.12 435 VAL A N 1
ATOM 3206 C CA . VAL A 1 435 ? 18.792 0.204 0.211 1.00 94.12 435 VAL A CA 1
ATOM 3207 C C . VAL A 1 435 ? 19.537 0.098 1.538 1.00 94.12 435 VAL A C 1
ATOM 3209 O O . VAL A 1 435 ? 19.565 1.056 2.310 1.00 94.12 435 VAL A O 1
ATOM 3212 N N . HIS A 1 436 ? 20.187 -1.042 1.774 1.00 94.19 436 HIS A N 1
ATOM 3213 C CA . HIS A 1 436 ? 20.996 -1.271 2.972 1.00 94.19 436 HIS A CA 1
ATOM 3214 C C . HIS A 1 436 ? 22.239 -0.349 3.021 1.00 94.19 436 HIS A C 1
ATOM 3216 O O . HIS A 1 436 ? 22.897 -0.143 1.991 1.00 94.19 436 HIS A O 1
ATOM 3222 N N . PRO A 1 437 ? 22.635 0.175 4.201 1.00 92.62 437 PRO A N 1
ATOM 3223 C CA . PRO A 1 437 ? 23.869 0.945 4.386 1.00 92.62 437 PRO A CA 1
ATOM 3224 C C . PRO A 1 437 ? 25.138 0.267 3.844 1.00 92.62 437 PRO A C 1
ATOM 3226 O O . PRO A 1 437 ? 26.002 0.955 3.289 1.00 92.62 437 PRO A O 1
ATOM 3229 N N . LEU A 1 438 ? 25.239 -1.065 3.938 1.00 92.69 438 LEU A N 1
ATOM 3230 C CA . LEU A 1 438 ? 26.337 -1.860 3.373 1.00 92.69 438 LEU A CA 1
ATOM 3231 C C . LEU A 1 438 ? 26.563 -1.591 1.875 1.00 92.69 438 LEU A C 1
ATOM 3233 O O . LEU A 1 438 ? 27.708 -1.483 1.423 1.00 92.69 438 LEU A O 1
ATOM 3237 N N . VAL A 1 439 ? 25.484 -1.422 1.104 1.00 93.44 439 VAL A N 1
ATOM 3238 C CA . VAL A 1 439 ? 25.543 -1.107 -0.332 1.00 93.44 439 VAL A CA 1
ATOM 3239 C C . VAL A 1 439 ? 26.195 0.254 -0.546 1.00 93.44 439 VAL A C 1
ATOM 3241 O O . VAL A 1 439 ? 27.111 0.379 -1.355 1.00 93.44 439 VAL A O 1
ATOM 3244 N N . LEU A 1 440 ? 25.786 1.270 0.216 1.00 92.00 440 LEU A N 1
ATOM 3245 C CA . LEU A 1 440 ? 26.311 2.634 0.088 1.00 92.00 440 LEU A CA 1
ATOM 3246 C C . LEU A 1 440 ? 27.815 2.689 0.381 1.00 92.00 440 LEU A C 1
ATOM 3248 O O . LEU A 1 440 ? 28.563 3.352 -0.341 1.00 92.00 440 LEU A O 1
ATOM 3252 N N . LEU A 1 441 ? 28.262 1.941 1.394 1.00 90.69 441 LEU A N 1
ATOM 3253 C CA . LEU A 1 441 ? 29.676 1.797 1.728 1.00 90.69 441 LEU A CA 1
ATOM 3254 C C . LEU A 1 441 ? 30.454 1.092 0.603 1.00 90.69 441 LEU A C 1
ATOM 3256 O O . LEU A 1 441 ? 31.503 1.589 0.194 1.00 90.69 441 LEU A O 1
ATOM 3260 N N . SER A 1 442 ? 29.915 -0.002 0.048 1.00 92.94 442 SER A N 1
ATOM 3261 C CA . SER A 1 442 ? 30.506 -0.735 -1.086 1.00 92.94 442 SER A CA 1
ATOM 3262 C C . SER A 1 442 ? 30.646 0.140 -2.342 1.00 92.94 442 SER A C 1
ATOM 3264 O O . SER A 1 442 ? 31.699 0.152 -2.986 1.00 92.94 442 SER A O 1
ATOM 3266 N N . VAL A 1 443 ? 29.631 0.954 -2.664 1.00 92.38 443 VAL A N 1
ATOM 3267 C CA . VAL A 1 443 ? 29.681 1.887 -3.804 1.00 92.38 443 VAL A CA 1
ATOM 3268 C C . VAL A 1 443 ? 30.688 3.019 -3.574 1.00 92.38 443 VAL A C 1
ATOM 3270 O O . VAL A 1 443 ? 31.424 3.375 -4.499 1.00 92.38 443 VAL A O 1
ATOM 3273 N N . ALA A 1 444 ? 30.771 3.570 -2.359 1.00 89.75 444 ALA A N 1
ATOM 3274 C CA . ALA A 1 444 ? 31.741 4.613 -2.022 1.00 89.75 444 ALA A CA 1
ATOM 3275 C C . ALA A 1 444 ? 33.195 4.102 -2.095 1.00 89.75 444 ALA A C 1
ATOM 3277 O O . ALA A 1 444 ? 34.054 4.764 -2.680 1.00 89.75 444 ALA A O 1
ATOM 3278 N N . ASP A 1 445 ? 33.455 2.903 -1.573 1.00 90.81 445 ASP A N 1
ATOM 3279 C CA . ASP A 1 445 ? 34.738 2.193 -1.642 1.00 90.81 445 ASP A CA 1
ATOM 3280 C C . ASP A 1 445 ? 35.119 1.813 -3.090 1.00 90.81 445 ASP A C 1
ATOM 3282 O O . ASP A 1 445 ? 36.243 2.065 -3.537 1.00 90.81 445 ASP A O 1
ATOM 3286 N N . HIS A 1 446 ? 34.171 1.308 -3.887 1.00 90.56 446 HIS A N 1
ATOM 3287 C CA . HIS A 1 446 ? 34.384 1.080 -5.318 1.00 90.56 446 HIS A CA 1
ATOM 3288 C C . HIS A 1 446 ? 34.741 2.383 -6.054 1.00 90.56 446 HIS A C 1
ATOM 3290 O O . HIS A 1 446 ? 35.742 2.426 -6.775 1.00 90.56 446 HIS A O 1
ATOM 3296 N N . HIS A 1 447 ? 33.986 3.463 -5.838 1.00 88.38 447 HIS A N 1
ATOM 3297 C CA . HIS A 1 447 ? 34.309 4.765 -6.416 1.00 88.38 447 HIS A CA 1
ATOM 3298 C C . HIS A 1 447 ? 35.692 5.259 -5.956 1.00 88.38 447 HIS A C 1
ATOM 3300 O O . HIS A 1 447 ? 36.448 5.758 -6.783 1.00 88.38 447 HIS A O 1
ATOM 3306 N N . ALA A 1 448 ? 36.081 5.071 -4.689 1.00 88.38 448 ALA A N 1
ATOM 3307 C CA . ALA A 1 448 ? 37.408 5.445 -4.193 1.00 88.38 448 ALA A CA 1
ATOM 3308 C C . ALA A 1 448 ? 38.546 4.669 -4.890 1.00 88.38 448 ALA A C 1
ATOM 3310 O O . ALA A 1 448 ? 39.511 5.285 -5.354 1.00 88.38 448 ALA A O 1
ATOM 3311 N N . ARG A 1 449 ? 38.414 3.341 -5.044 1.00 88.25 449 ARG A N 1
ATOM 3312 C CA . ARG A 1 449 ? 39.374 2.508 -5.799 1.00 88.25 449 ARG A CA 1
ATOM 3313 C C . ARG A 1 449 ? 39.533 2.963 -7.249 1.00 88.25 449 ARG A C 1
ATOM 3315 O O . ARG A 1 449 ? 40.654 3.011 -7.758 1.00 88.25 449 ARG A O 1
ATOM 3322 N N . SER A 1 450 ? 38.429 3.289 -7.916 1.00 83.12 450 SER A N 1
ATOM 3323 C CA . SER A 1 450 ? 38.430 3.672 -9.332 1.00 83.12 450 SER A CA 1
ATOM 3324 C C . SER A 1 450 ? 38.870 5.125 -9.547 1.00 83.12 450 SER A C 1
ATOM 3326 O O . SER A 1 450 ? 39.619 5.406 -10.485 1.00 83.12 450 SER A O 1
ATOM 3328 N N . ALA A 1 451 ? 38.519 6.042 -8.640 1.00 74.25 451 ALA A N 1
ATOM 3329 C CA . ALA A 1 451 ? 38.931 7.446 -8.687 1.00 74.25 451 ALA A CA 1
ATOM 3330 C C . ALA A 1 451 ? 40.454 7.628 -8.567 1.00 74.25 451 ALA A C 1
ATOM 3332 O O . ALA A 1 451 ? 41.001 8.558 -9.157 1.00 74.25 451 ALA A O 1
ATOM 3333 N N . ALA A 1 452 ? 41.151 6.705 -7.891 1.00 71.25 452 ALA A N 1
ATOM 3334 C CA . ALA A 1 452 ? 42.616 6.652 -7.858 1.00 71.25 452 ALA A CA 1
ATOM 3335 C C . ALA A 1 452 ? 43.263 6.394 -9.239 1.00 71.25 452 ALA A C 1
ATOM 3337 O O . ALA A 1 452 ? 44.458 6.634 -9.408 1.00 71.25 452 ALA A O 1
ATOM 3338 N N . ARG A 1 453 ? 42.490 5.915 -10.228 1.00 70.12 453 ARG A N 1
ATOM 3339 C CA . ARG A 1 453 ? 42.907 5.762 -11.634 1.00 70.12 453 ARG A CA 1
ATOM 3340 C C . ARG A 1 453 ? 42.289 6.826 -12.547 1.00 70.12 453 ARG A C 1
ATOM 3342 O O . ARG A 1 453 ? 42.974 7.322 -13.435 1.00 70.12 453 ARG A O 1
ATOM 3349 N N . ALA A 1 454 ? 41.016 7.171 -12.340 1.00 72.19 454 ALA A N 1
ATOM 3350 C CA . ALA A 1 454 ? 40.279 8.133 -13.159 1.00 72.19 454 ALA A CA 1
ATOM 3351 C C . ALA A 1 454 ? 39.230 8.907 -12.319 1.00 72.19 454 ALA A C 1
ATOM 3353 O O . ALA A 1 454 ? 38.096 8.449 -12.180 1.00 72.19 454 ALA A O 1
ATOM 3354 N N . PRO A 1 455 ? 39.553 10.097 -11.772 1.00 70.88 455 PRO A N 1
ATOM 3355 C CA . PRO A 1 455 ? 38.729 10.780 -10.759 1.00 70.88 455 PRO A CA 1
ATOM 3356 C C . PRO A 1 455 ? 37.411 11.392 -11.272 1.00 70.88 455 PRO A C 1
ATOM 3358 O O . PRO A 1 455 ? 36.616 11.897 -10.476 1.00 70.88 455 PRO A O 1
ATOM 3361 N N . ASN A 1 456 ? 37.178 11.372 -12.589 1.00 74.25 456 ASN A N 1
ATOM 3362 C CA . ASN A 1 456 ? 35.973 11.902 -13.238 1.00 74.25 456 ASN A CA 1
ATOM 3363 C C . ASN A 1 456 ? 35.096 10.821 -13.892 1.00 74.25 456 ASN A C 1
ATOM 3365 O O . ASN A 1 456 ? 34.005 11.142 -14.369 1.00 74.25 456 ASN A O 1
ATOM 3369 N N . LYS A 1 457 ? 35.536 9.554 -13.914 1.00 81.56 457 LYS A N 1
ATOM 3370 C CA . LYS A 1 457 ? 34.728 8.452 -14.443 1.00 81.56 457 LYS A CA 1
ATOM 3371 C C . LYS A 1 457 ? 33.771 7.945 -13.369 1.00 81.56 457 LYS A C 1
ATOM 3373 O O . LYS A 1 457 ? 34.162 7.739 -12.223 1.00 81.56 457 LYS A O 1
ATOM 3378 N N . ARG A 1 458 ? 32.511 7.743 -13.753 1.00 86.50 458 ARG A N 1
ATOM 3379 C CA . ARG A 1 458 ? 31.523 7.059 -12.911 1.00 86.50 458 ARG A CA 1
ATOM 3380 C C . ARG A 1 458 ? 31.821 5.564 -12.868 1.00 86.50 458 ARG A C 1
ATOM 3382 O O . ARG A 1 458 ? 32.307 5.008 -13.850 1.00 86.50 458 ARG A O 1
ATOM 3389 N N . VAL A 1 459 ? 31.495 4.925 -11.751 1.00 89.94 459 VAL A N 1
ATOM 3390 C CA . VAL A 1 459 ? 31.546 3.465 -11.618 1.00 89.94 459 VAL A CA 1
ATOM 3391 C C . VAL A 1 459 ? 30.157 2.854 -11.772 1.00 89.94 459 VAL A C 1
ATOM 3393 O O . VAL A 1 459 ? 29.162 3.509 -11.453 1.00 89.94 459 VAL A O 1
ATOM 3396 N N . VAL A 1 460 ? 30.111 1.606 -12.245 1.00 92.50 460 VAL A N 1
ATOM 3397 C CA . VAL A 1 460 ? 28.900 0.795 -12.445 1.00 92.50 460 VAL A CA 1
ATOM 3398 C C . VAL A 1 460 ? 29.077 -0.556 -11.743 1.00 92.50 460 VAL A C 1
ATOM 3400 O O . VAL A 1 460 ? 30.184 -1.097 -11.698 1.00 92.50 460 VAL A O 1
ATOM 3403 N N . GLY A 1 461 ? 28.002 -1.115 -11.193 1.00 93.75 461 GLY A N 1
ATOM 3404 C CA . GLY A 1 461 ? 28.025 -2.444 -10.581 1.00 93.75 461 GLY A CA 1
ATOM 3405 C C . GLY A 1 461 ? 26.645 -3.090 -10.474 1.00 93.75 461 GLY A C 1
ATOM 3406 O O . GLY A 1 461 ? 25.629 -2.447 -10.734 1.00 93.75 461 GLY A O 1
ATOM 3407 N N . VAL A 1 462 ? 26.614 -4.371 -10.102 1.00 94.94 462 VAL A N 1
ATOM 3408 C CA . VAL A 1 462 ? 25.374 -5.148 -9.934 1.00 94.94 462 VAL A CA 1
ATOM 3409 C C . VAL A 1 462 ? 24.818 -4.948 -8.529 1.00 94.94 462 VAL A C 1
ATOM 3411 O O . VAL A 1 462 ? 25.576 -4.905 -7.556 1.00 94.94 462 VAL A O 1
ATOM 3414 N N . LEU A 1 463 ? 23.492 -4.875 -8.428 1.00 95.62 463 LEU A N 1
ATOM 3415 C CA . LEU A 1 463 ? 22.751 -4.909 -7.173 1.00 95.62 463 LEU A CA 1
ATOM 3416 C C . LEU A 1 463 ? 22.204 -6.313 -6.905 1.00 95.62 463 LEU A C 1
ATOM 3418 O O . LEU A 1 463 ? 21.553 -6.922 -7.762 1.00 95.62 463 LEU A O 1
ATOM 3422 N N . LEU A 1 464 ? 22.468 -6.800 -5.695 1.00 94.19 464 LEU A N 1
ATOM 3423 C CA . LEU A 1 464 ? 22.031 -8.086 -5.176 1.00 94.19 464 LEU A CA 1
ATOM 3424 C C . LEU A 1 464 ? 21.036 -7.883 -4.029 1.00 94.19 464 LEU A C 1
ATOM 3426 O O . LEU A 1 464 ? 21.191 -6.996 -3.189 1.00 94.19 464 LEU A O 1
ATOM 3430 N N . GLY A 1 465 ? 20.009 -8.725 -3.984 1.00 93.44 465 GLY A N 1
ATOM 3431 C CA . GLY A 1 465 ? 18.984 -8.645 -2.952 1.00 93.44 465 GLY A CA 1
ATOM 3432 C C . GLY A 1 465 ? 17.752 -9.472 -3.287 1.00 93.44 465 GLY A C 1
ATOM 3433 O O . GLY A 1 465 ? 17.875 -10.564 -3.848 1.00 93.44 465 GLY A O 1
ATOM 3434 N N . GLN A 1 466 ? 16.578 -8.966 -2.916 1.00 90.88 466 GLN A N 1
ATOM 3435 C CA . GLN A 1 466 ? 15.292 -9.657 -3.036 1.00 90.88 466 GLN A CA 1
ATOM 3436 C C . GLN A 1 466 ? 14.248 -8.725 -3.668 1.00 90.88 466 GLN A C 1
ATOM 3438 O O . GLN A 1 466 ? 14.118 -7.569 -3.270 1.00 90.88 466 GLN A O 1
ATOM 3443 N N . ASP A 1 467 ? 13.509 -9.235 -4.655 1.00 88.81 467 ASP A N 1
ATOM 3444 C CA . ASP A 1 467 ? 12.357 -8.558 -5.260 1.00 88.81 467 ASP A CA 1
ATOM 3445 C C . ASP A 1 467 ? 11.075 -9.246 -4.761 1.00 88.81 467 ASP A C 1
ATOM 3447 O O . ASP A 1 467 ? 10.831 -10.410 -5.085 1.00 88.81 467 ASP A O 1
ATOM 3451 N N . ASN A 1 468 ? 10.286 -8.526 -3.959 1.00 85.44 468 ASN A N 1
ATOM 3452 C CA . ASN A 1 468 ? 8.999 -8.961 -3.411 1.00 85.44 468 ASN A CA 1
ATOM 3453 C C . ASN A 1 468 ? 7.812 -8.341 -4.185 1.00 85.44 468 ASN A C 1
ATOM 3455 O O . ASN A 1 468 ? 6.702 -8.239 -3.660 1.00 85.44 468 ASN A O 1
ATOM 3459 N N . GLY A 1 469 ? 8.034 -7.855 -5.411 1.00 81.38 469 GLY A N 1
ATOM 3460 C CA . GLY A 1 469 ? 7.050 -7.132 -6.216 1.00 81.38 469 GLY A CA 1
ATOM 3461 C C . GLY A 1 469 ? 6.860 -5.699 -5.719 1.00 81.38 469 GLY A C 1
ATOM 3462 O O . GLY A 1 469 ? 7.508 -4.777 -6.222 1.00 81.38 469 GLY A O 1
ATOM 3463 N N . LYS A 1 470 ? 6.000 -5.516 -4.707 1.00 84.75 470 LYS A N 1
ATOM 3464 C CA . LYS A 1 470 ? 5.680 -4.197 -4.126 1.00 84.75 470 LYS A CA 1
ATOM 3465 C C . LYS A 1 470 ? 6.876 -3.579 -3.367 1.00 84.75 470 LYS A C 1
ATOM 3467 O O . LYS A 1 470 ? 6.971 -2.360 -3.279 1.00 84.75 470 LYS A O 1
ATOM 3472 N N . THR A 1 471 ? 7.833 -4.380 -2.885 1.00 89.00 471 THR A N 1
ATOM 3473 C CA . THR A 1 471 ? 9.097 -3.881 -2.301 1.00 89.00 471 THR A CA 1
ATOM 3474 C C . THR A 1 471 ? 10.320 -4.566 -2.911 1.00 89.00 471 THR A C 1
ATOM 3476 O O . THR A 1 471 ? 10.331 -5.779 -3.122 1.00 89.00 471 THR A O 1
ATOM 3479 N N . VAL A 1 472 ? 11.370 -3.792 -3.190 1.00 92.06 472 VAL A N 1
ATOM 3480 C CA . VAL A 1 472 ? 12.675 -4.294 -3.645 1.00 92.06 472 VAL A CA 1
ATOM 3481 C C . VAL A 1 472 ? 13.706 -3.984 -2.571 1.00 92.06 472 VAL A C 1
ATOM 3483 O O . VAL A 1 472 ? 14.018 -2.815 -2.350 1.00 92.06 472 VAL A O 1
ATOM 3486 N N . ASN A 1 473 ? 14.239 -5.014 -1.910 1.00 93.12 473 ASN A N 1
ATOM 3487 C CA . ASN A 1 473 ? 15.308 -4.843 -0.932 1.00 93.12 473 ASN A CA 1
ATOM 3488 C C . ASN A 1 473 ? 16.680 -5.082 -1.578 1.00 93.12 473 ASN A C 1
ATOM 3490 O O . ASN A 1 473 ? 16.983 -6.185 -2.042 1.00 93.12 473 ASN A O 1
ATOM 3494 N N . VAL A 1 474 ? 17.508 -4.041 -1.575 1.00 94.56 474 VAL A N 1
ATOM 3495 C CA . VAL A 1 474 ? 18.890 -4.012 -2.041 1.00 94.56 474 VAL A CA 1
ATOM 3496 C C . VAL A 1 474 ? 19.827 -4.222 -0.848 1.00 94.56 474 VAL A C 1
ATOM 3498 O O . VAL A 1 474 ? 20.224 -3.267 -0.180 1.00 94.56 474 VAL A O 1
ATOM 3501 N N . ALA A 1 475 ? 20.193 -5.481 -0.597 1.00 91.94 475 ALA A N 1
ATOM 3502 C CA . ALA A 1 475 ? 21.022 -5.873 0.545 1.00 91.94 475 ALA A CA 1
ATOM 3503 C C . ALA A 1 475 ? 22.535 -5.788 0.264 1.00 91.94 475 ALA A C 1
ATOM 3505 O O . ALA A 1 475 ? 23.327 -5.499 1.156 1.00 91.94 475 ALA A O 1
ATOM 3506 N N . ASN A 1 476 ? 22.963 -6.059 -0.973 1.00 93.75 476 ASN A N 1
ATOM 3507 C CA . ASN A 1 476 ? 24.376 -6.257 -1.306 1.00 93.75 476 ASN A CA 1
ATOM 3508 C C . ASN A 1 476 ? 24.697 -5.762 -2.732 1.00 93.75 476 ASN A C 1
ATOM 3510 O O . ASN A 1 476 ? 23.806 -5.511 -3.544 1.00 93.75 476 ASN A O 1
ATOM 3514 N N . SER A 1 477 ? 25.977 -5.578 -3.065 1.00 94.69 477 SER A N 1
ATOM 3515 C CA . SER A 1 477 ? 26.390 -5.119 -4.398 1.00 94.69 477 SER A CA 1
ATOM 3516 C C . SER A 1 477 ? 27.846 -5.452 -4.717 1.00 94.69 477 SER A C 1
ATOM 3518 O O . SER A 1 477 ? 28.695 -5.461 -3.823 1.00 94.69 477 SER A O 1
ATOM 3520 N N . PHE A 1 478 ? 28.157 -5.660 -6.001 1.00 94.38 478 PHE A N 1
ATOM 3521 C CA . PHE A 1 478 ? 29.534 -5.862 -6.462 1.00 94.38 478 PHE A CA 1
ATOM 3522 C C . PHE A 1 478 ? 29.908 -4.974 -7.655 1.00 94.38 478 PHE A C 1
ATOM 3524 O O . PHE A 1 478 ? 29.074 -4.574 -8.467 1.00 94.38 478 PHE A O 1
ATOM 3531 N N . ALA A 1 479 ? 31.195 -4.640 -7.733 1.00 92.69 479 ALA A N 1
ATOM 3532 C CA . ALA A 1 479 ? 31.794 -3.831 -8.789 1.00 92.69 479 ALA A CA 1
ATOM 3533 C C . ALA A 1 479 ? 31.918 -4.614 -10.106 1.00 92.69 479 ALA A C 1
ATOM 3535 O O . ALA A 1 479 ? 32.358 -5.760 -10.081 1.00 92.69 479 ALA A O 1
ATOM 3536 N N . ILE A 1 480 ? 31.619 -3.990 -11.251 1.00 92.12 480 ILE A N 1
ATOM 3537 C CA . ILE A 1 480 ? 31.944 -4.538 -12.580 1.00 92.12 480 ILE A CA 1
ATOM 3538 C C . ILE A 1 480 ? 33.108 -3.728 -13.181 1.00 92.12 480 ILE A C 1
ATOM 3540 O O . ILE A 1 480 ? 33.120 -2.502 -13.037 1.00 92.12 480 ILE A O 1
ATOM 3544 N N . PRO A 1 481 ? 34.059 -4.351 -13.903 1.00 89.81 481 PRO A N 1
ATOM 3545 C CA . PRO A 1 481 ? 34.955 -3.637 -14.810 1.00 89.81 481 PRO A CA 1
ATOM 3546 C C . PRO A 1 481 ? 34.155 -2.907 -15.905 1.00 89.81 481 PRO A C 1
ATOM 3548 O O . PRO A 1 481 ? 33.686 -3.519 -16.865 1.00 89.81 481 PRO A O 1
ATOM 3551 N N . PHE A 1 482 ? 33.984 -1.596 -15.735 1.00 89.25 482 PHE A N 1
ATOM 3552 C CA . PHE A 1 482 ? 33.237 -0.720 -16.638 1.00 89.25 482 PHE A CA 1
ATOM 3553 C C . PHE A 1 482 ? 34.126 0.425 -17.126 1.00 89.25 482 PHE A C 1
ATOM 3555 O O . PHE A 1 482 ? 34.744 1.122 -16.318 1.00 89.25 482 PHE A O 1
ATOM 3562 N N . GLU A 1 483 ? 34.153 0.653 -18.439 1.00 86.38 483 GLU A N 1
ATOM 3563 C CA . GLU A 1 483 ? 34.811 1.817 -19.035 1.00 86.38 483 GLU A CA 1
ATOM 3564 C C . GLU A 1 483 ? 33.863 2.538 -19.999 1.00 86.38 483 GLU A C 1
ATOM 3566 O O . GLU A 1 483 ? 33.311 1.930 -20.906 1.00 86.38 483 GLU A O 1
ATOM 3571 N N . GLU A 1 484 ? 33.709 3.850 -19.827 1.00 83.81 484 GLU A N 1
ATOM 3572 C CA . GLU A 1 484 ? 33.007 4.750 -20.754 1.00 83.81 484 GLU A CA 1
ATOM 3573 C C . GLU A 1 484 ? 34.025 5.755 -21.319 1.00 83.81 484 GLU A C 1
ATOM 3575 O O . GLU A 1 484 ? 34.934 6.189 -20.591 1.00 83.81 484 GLU A O 1
ATOM 3580 N N . ASP A 1 485 ? 33.908 6.126 -22.596 1.00 83.31 485 ASP A N 1
ATOM 3581 C CA . ASP A 1 485 ? 34.662 7.257 -23.146 1.00 83.31 485 ASP A CA 1
ATOM 3582 C C . ASP A 1 485 ? 34.111 8.594 -22.615 1.00 83.31 485 ASP A C 1
ATOM 3584 O O . ASP A 1 485 ? 32.914 8.783 -22.400 1.00 83.31 485 ASP A O 1
ATOM 3588 N N . GLU A 1 486 ? 35.006 9.551 -22.386 1.00 74.56 486 GLU A N 1
ATOM 3589 C CA . GLU A 1 486 ? 34.652 10.885 -21.895 1.00 74.56 486 GLU A CA 1
ATOM 3590 C C . GLU A 1 486 ? 34.147 11.806 -23.017 1.00 74.56 486 GLU A C 1
ATOM 3592 O O . GLU A 1 486 ? 33.558 12.847 -22.726 1.00 74.56 486 GLU A O 1
ATOM 3597 N N . LYS A 1 487 ? 34.361 11.434 -24.290 1.00 78.00 487 LYS A N 1
ATOM 3598 C CA . LYS A 1 487 ? 33.891 12.185 -25.465 1.00 78.00 487 LYS A CA 1
ATOM 3599 C C . LYS A 1 487 ? 32.589 11.607 -26.009 1.00 78.00 487 LYS A C 1
ATOM 3601 O O . LYS A 1 487 ? 31.582 12.311 -26.032 1.00 78.00 487 LYS A O 1
ATOM 3606 N N . ASP A 1 488 ? 32.596 10.331 -26.391 1.00 76.31 488 ASP A N 1
ATOM 3607 C CA . ASP A 1 488 ? 31.421 9.638 -26.918 1.00 76.31 488 ASP A CA 1
ATOM 3608 C C . ASP A 1 488 ? 30.792 8.730 -25.850 1.00 76.31 488 ASP A C 1
ATOM 3610 O O . ASP A 1 488 ? 31.111 7.552 -25.747 1.00 76.31 488 ASP A O 1
ATOM 3614 N N . SER A 1 489 ? 29.828 9.262 -25.087 1.00 72.19 489 SER A N 1
ATOM 3615 C CA . SER A 1 489 ? 29.110 8.547 -24.005 1.00 72.19 489 SER A CA 1
ATOM 3616 C C . SER A 1 489 ? 28.351 7.276 -24.453 1.00 72.19 489 SER A C 1
ATOM 3618 O O . SER A 1 489 ? 27.946 6.471 -23.616 1.00 72.19 489 SER A O 1
ATOM 3620 N N . LYS A 1 490 ? 28.181 7.068 -25.769 1.00 78.25 490 LYS A N 1
ATOM 3621 C CA . LYS A 1 490 ? 27.676 5.819 -26.378 1.00 78.25 490 LYS A CA 1
ATOM 3622 C C . LYS A 1 490 ? 28.723 4.703 -26.470 1.00 78.25 490 LYS A C 1
ATOM 3624 O O . LYS A 1 490 ? 28.371 3.551 -26.690 1.00 78.25 490 LYS A O 1
ATOM 3629 N N . THR A 1 491 ? 30.003 5.034 -26.343 1.00 85.00 491 THR A N 1
ATOM 3630 C CA . THR A 1 491 ? 31.108 4.079 -26.418 1.00 85.00 491 THR A CA 1
ATOM 3631 C C . THR A 1 491 ? 31.461 3.641 -25.002 1.00 85.00 491 THR A C 1
ATOM 3633 O O . THR A 1 491 ? 32.236 4.299 -24.302 1.00 85.00 491 THR A O 1
ATOM 3636 N N . TRP A 1 492 ? 30.864 2.532 -24.572 1.00 88.62 492 TRP A N 1
ATOM 3637 C CA . TRP A 1 492 ? 31.079 1.935 -23.257 1.00 88.62 492 TRP A CA 1
ATOM 3638 C C . TRP A 1 492 ? 31.360 0.429 -23.358 1.00 88.62 492 TRP A C 1
ATOM 3640 O O . TRP A 1 492 ? 30.972 -0.237 -24.317 1.00 88.62 492 TRP A O 1
ATOM 3650 N N . PHE A 1 493 ? 32.072 -0.100 -22.366 1.00 89.06 493 PHE A N 1
ATOM 3651 C CA . PHE A 1 493 ? 32.469 -1.500 -22.247 1.00 89.06 493 PHE A CA 1
ATOM 3652 C C . PHE A 1 493 ? 32.065 -2.053 -20.877 1.00 89.06 493 PHE A C 1
ATOM 3654 O O . PHE A 1 493 ? 32.246 -1.390 -19.854 1.00 89.06 493 PHE A O 1
ATOM 3661 N N . LEU A 1 494 ? 31.533 -3.278 -20.871 1.00 89.12 494 LEU A N 1
ATOM 3662 C CA . LEU A 1 494 ? 31.026 -3.979 -19.693 1.00 89.12 494 LEU A CA 1
ATOM 3663 C C . LEU A 1 494 ? 31.242 -5.491 -19.876 1.00 89.12 494 LEU A C 1
ATOM 3665 O O . LEU A 1 494 ? 30.726 -6.086 -20.825 1.00 89.12 494 LEU A O 1
ATOM 3669 N N . ASP A 1 495 ? 32.019 -6.121 -18.990 1.00 90.12 495 ASP A N 1
ATOM 3670 C CA . ASP A 1 495 ? 32.333 -7.553 -19.097 1.00 90.12 495 ASP A CA 1
ATOM 3671 C C . ASP A 1 495 ? 31.187 -8.429 -18.564 1.00 90.12 495 ASP A C 1
ATOM 3673 O O . ASP A 1 495 ? 30.935 -8.509 -17.360 1.00 90.12 495 ASP A O 1
ATOM 3677 N N . HIS A 1 496 ? 30.507 -9.115 -19.483 1.00 87.75 496 HIS A N 1
ATOM 3678 C CA . HIS A 1 496 ? 29.384 -10.000 -19.179 1.00 87.75 496 HIS A CA 1
ATOM 3679 C C . HIS A 1 496 ? 29.848 -11.314 -18.524 1.00 87.75 496 HIS A C 1
ATOM 3681 O O . HIS A 1 496 ? 29.180 -11.823 -17.626 1.00 87.75 496 HIS A O 1
ATOM 3687 N N . ASN A 1 497 ? 31.022 -11.833 -18.906 1.00 90.25 497 ASN A N 1
ATOM 3688 C CA . ASN A 1 497 ? 31.569 -13.080 -18.354 1.00 90.25 497 ASN A CA 1
ATOM 3689 C C . ASN A 1 497 ? 31.921 -12.903 -16.871 1.00 90.25 497 ASN A C 1
ATOM 3691 O O . ASN A 1 497 ? 31.744 -13.815 -16.063 1.00 90.25 497 ASN A O 1
ATOM 3695 N N . TYR A 1 498 ? 32.401 -11.708 -16.511 1.00 92.19 498 TYR A N 1
ATOM 3696 C CA . TYR A 1 498 ? 32.652 -11.334 -15.123 1.00 92.19 498 TYR A CA 1
ATOM 3697 C C . TYR A 1 498 ? 31.357 -11.298 -14.301 1.00 92.19 498 TYR A C 1
ATOM 3699 O O . TYR A 1 498 ? 31.344 -11.792 -13.176 1.00 92.19 498 TYR A O 1
ATOM 3707 N N . ILE A 1 499 ? 30.261 -10.762 -14.856 1.00 91.00 499 ILE A N 1
ATOM 3708 C CA . ILE A 1 499 ? 28.951 -10.720 -14.183 1.00 91.00 499 ILE A CA 1
ATOM 3709 C C . ILE A 1 499 ? 28.432 -12.136 -13.916 1.00 91.00 499 ILE A C 1
ATOM 3711 O O . ILE A 1 499 ? 28.104 -12.443 -12.771 1.00 91.00 499 ILE A O 1
ATOM 3715 N N . GLU A 1 500 ? 28.410 -13.007 -14.928 1.00 90.75 500 GLU A N 1
ATOM 3716 C CA . GLU A 1 500 ? 27.963 -14.398 -14.771 1.00 90.75 500 GLU A CA 1
ATOM 3717 C C . GLU A 1 500 ? 28.837 -15.167 -13.771 1.00 90.75 500 GLU A C 1
ATOM 3719 O O . GLU A 1 500 ? 28.323 -15.764 -12.824 1.00 90.75 500 GLU A O 1
ATOM 3724 N N . GLY A 1 501 ? 30.164 -15.107 -13.934 1.00 93.25 501 GLY A N 1
ATOM 3725 C CA . GLY A 1 501 ? 31.110 -15.808 -13.067 1.00 93.25 501 GLY A CA 1
ATOM 3726 C C . GLY A 1 501 ? 31.073 -15.333 -11.612 1.00 93.25 501 GLY A C 1
ATOM 3727 O O . GLY A 1 501 ? 31.207 -16.150 -10.702 1.00 93.25 501 GLY A O 1
ATOM 3728 N N . MET A 1 502 ? 30.853 -14.035 -11.377 1.00 91.38 502 MET A N 1
ATOM 3729 C CA . MET A 1 502 ? 30.745 -13.463 -10.033 1.00 91.38 502 MET A CA 1
ATOM 3730 C C . MET A 1 502 ? 29.380 -13.752 -9.392 1.00 91.38 502 MET A C 1
ATOM 3732 O O . MET A 1 502 ? 29.325 -14.152 -8.228 1.00 91.38 502 MET A O 1
ATOM 3736 N N . TRP A 1 503 ? 28.279 -13.648 -10.147 1.00 90.81 503 TRP A N 1
ATOM 3737 C CA . TRP A 1 503 ? 26.951 -14.078 -9.689 1.00 90.81 503 TRP A CA 1
ATOM 3738 C C . TRP A 1 503 ? 26.954 -15.544 -9.255 1.00 90.81 503 TRP A C 1
ATOM 3740 O O . TRP A 1 503 ? 26.442 -15.880 -8.186 1.00 90.81 503 TRP A O 1
ATOM 3750 N N . ASP A 1 504 ? 27.587 -16.412 -10.045 1.00 92.69 504 ASP A N 1
ATOM 3751 C CA . ASP A 1 504 ? 27.669 -17.837 -9.751 1.00 92.69 504 ASP A CA 1
ATOM 3752 C C . ASP A 1 504 ? 28.576 -18.135 -8.536 1.00 92.69 504 ASP A C 1
ATOM 3754 O O . ASP A 1 504 ? 28.512 -19.230 -7.981 1.00 92.69 504 ASP A O 1
ATOM 3758 N N . MET A 1 505 ? 29.385 -17.178 -8.058 1.00 91.94 505 MET A N 1
ATOM 3759 C CA . MET A 1 505 ? 30.045 -17.243 -6.744 1.00 91.94 505 MET A CA 1
ATOM 3760 C C . MET A 1 505 ? 29.126 -16.753 -5.617 1.00 91.94 505 MET A C 1
ATOM 3762 O O . MET A 1 505 ? 28.923 -17.492 -4.654 1.00 91.94 505 MET A O 1
ATOM 3766 N N . PHE A 1 506 ? 28.514 -15.569 -5.739 1.00 91.38 506 PHE A N 1
ATOM 3767 C CA . PHE A 1 506 ? 27.603 -15.031 -4.713 1.00 91.38 506 PHE A CA 1
ATOM 3768 C C . PHE A 1 506 ? 26.437 -15.981 -4.414 1.00 91.38 506 PHE A C 1
ATOM 3770 O O . PHE A 1 506 ? 26.161 -16.272 -3.254 1.00 91.38 506 PHE A O 1
ATOM 3777 N N . LYS A 1 507 ? 25.841 -16.581 -5.447 1.00 91.56 507 LYS A N 1
ATOM 3778 C CA . LYS A 1 507 ? 24.773 -17.588 -5.339 1.00 91.56 507 LYS A CA 1
ATOM 3779 C C . LYS A 1 507 ? 25.177 -18.860 -4.575 1.00 91.56 507 LYS A C 1
ATOM 3781 O O . LYS A 1 507 ? 24.309 -19.543 -4.034 1.00 91.56 507 LYS A O 1
ATOM 3786 N N . LYS A 1 508 ? 26.474 -19.195 -4.528 1.00 93.38 508 LYS A N 1
ATOM 3787 C CA . LYS A 1 508 ? 27.015 -20.313 -3.727 1.00 93.38 508 LYS A CA 1
ATOM 3788 C C . LYS A 1 508 ? 27.248 -19.924 -2.263 1.00 93.38 508 LYS A C 1
ATOM 3790 O O . LYS A 1 508 ? 27.270 -20.810 -1.415 1.00 93.38 508 LYS A O 1
ATOM 3795 N N . VAL A 1 509 ? 27.406 -18.630 -1.972 1.00 93.31 509 VAL A N 1
ATOM 3796 C CA . VAL A 1 509 ? 27.530 -18.084 -0.609 1.00 93.31 509 VAL A CA 1
ATOM 3797 C C . VAL A 1 509 ? 26.149 -17.844 0.005 1.00 93.31 509 VAL A C 1
ATOM 3799 O O . VAL A 1 509 ? 25.890 -18.304 1.114 1.00 93.31 509 VAL A O 1
ATOM 3802 N N . ASN A 1 510 ? 25.241 -17.189 -0.724 1.00 89.69 510 ASN A N 1
ATOM 3803 C CA . ASN A 1 510 ? 23.864 -16.954 -0.302 1.00 89.69 510 ASN A CA 1
ATOM 3804 C C . ASN A 1 510 ? 22.874 -17.202 -1.453 1.00 89.69 510 ASN A C 1
ATOM 3806 O O . ASN A 1 510 ? 22.786 -16.431 -2.404 1.00 89.69 510 ASN A O 1
ATOM 3810 N N . ALA A 1 511 ? 22.070 -18.259 -1.334 1.00 88.94 511 ALA A N 1
ATOM 3811 C CA . ALA A 1 511 ? 21.046 -18.605 -2.321 1.00 88.94 511 ALA A CA 1
ATOM 3812 C C . ALA A 1 511 ? 19.765 -17.741 -2.236 1.00 88.94 511 ALA A C 1
ATOM 3814 O O . ALA A 1 511 ? 18.880 -17.888 -3.083 1.00 88.94 511 ALA A O 1
ATOM 3815 N N . ARG A 1 512 ? 19.636 -16.868 -1.220 1.00 87.50 512 ARG A N 1
ATOM 3816 C CA . ARG A 1 512 ? 18.522 -15.908 -1.093 1.00 87.50 512 ARG A CA 1
ATOM 3817 C C . ARG A 1 512 ? 18.753 -14.626 -1.895 1.00 87.50 512 ARG A C 1
ATOM 3819 O O . ARG A 1 512 ? 17.782 -14.015 -2.328 1.00 87.50 512 ARG A O 1
ATOM 3826 N N . GLU A 1 513 ? 20.007 -14.232 -2.104 1.00 89.88 513 GLU A N 1
ATOM 3827 C CA . GLU A 1 513 ? 20.359 -13.077 -2.933 1.00 89.88 513 GLU A CA 1
ATOM 3828 C C . GLU A 1 513 ? 20.204 -13.405 -4.424 1.00 89.88 513 GLU A C 1
ATOM 3830 O O . GLU A 1 513 ? 20.668 -14.434 -4.922 1.00 89.88 513 GLU A O 1
ATOM 3835 N N . ARG A 1 514 ? 19.556 -12.502 -5.162 1.00 91.06 514 ARG A N 1
ATOM 3836 C CA . ARG A 1 514 ? 19.426 -12.542 -6.622 1.00 91.06 514 ARG A CA 1
ATOM 3837 C C . ARG A 1 514 ? 19.865 -11.214 -7.224 1.00 91.06 514 ARG A C 1
ATOM 3839 O O . ARG A 1 514 ? 19.864 -10.195 -6.542 1.00 91.06 514 ARG A O 1
ATOM 3846 N N . MET A 1 515 ? 20.210 -11.222 -8.512 1.00 91.50 515 MET A N 1
ATOM 3847 C CA . MET A 1 515 ? 20.401 -9.980 -9.263 1.00 91.50 515 MET A CA 1
ATOM 3848 C C . MET A 1 515 ? 19.043 -9.298 -9.428 1.00 91.50 515 MET A C 1
ATOM 3850 O O . MET A 1 515 ? 18.147 -9.855 -10.059 1.00 91.50 515 MET A O 1
ATOM 3854 N N . ILE A 1 516 ? 18.907 -8.118 -8.832 1.00 92.75 516 ILE A N 1
ATOM 3855 C CA . ILE A 1 516 ? 17.680 -7.303 -8.845 1.00 92.75 516 ILE A CA 1
ATOM 3856 C C . ILE A 1 516 ? 17.836 -6.046 -9.704 1.00 92.75 516 ILE A C 1
ATOM 3858 O O . ILE A 1 516 ? 16.852 -5.466 -10.154 1.00 92.75 516 ILE A O 1
ATOM 3862 N N . GLY A 1 517 ? 19.072 -5.622 -9.967 1.00 93.81 517 GLY A N 1
ATOM 3863 C CA . GLY A 1 517 ? 19.330 -4.410 -10.724 1.00 93.81 517 GLY A CA 1
ATOM 3864 C C . GLY A 1 517 ? 20.805 -4.064 -10.832 1.00 93.81 517 GLY A C 1
ATOM 3865 O O . GLY A 1 517 ? 21.682 -4.917 -10.677 1.00 93.81 517 GLY A O 1
ATOM 3866 N N . TRP A 1 518 ? 21.070 -2.787 -11.070 1.00 94.81 518 TRP A N 1
ATOM 3867 C CA . TRP A 1 518 ? 22.408 -2.226 -11.199 1.00 94.81 518 TRP A CA 1
ATOM 3868 C C . TRP A 1 518 ? 22.469 -0.814 -10.605 1.00 94.81 518 TRP A C 1
ATOM 3870 O O . TRP A 1 518 ? 21.446 -0.161 -10.395 1.00 94.81 518 TRP A O 1
ATOM 3880 N N . TYR A 1 519 ? 23.676 -0.341 -10.303 1.00 95.00 519 TYR A N 1
ATOM 3881 C CA . TYR A 1 519 ? 23.904 1.008 -9.790 1.00 95.00 519 TYR A CA 1
ATOM 3882 C C . TYR A 1 519 ? 24.916 1.775 -10.633 1.00 95.00 519 TYR A C 1
ATOM 3884 O O . TYR A 1 519 ? 25.785 1.176 -11.273 1.00 95.00 519 TYR A O 1
ATOM 3892 N N . HIS A 1 520 ? 24.867 3.106 -10.549 1.00 91.94 520 HIS A N 1
ATOM 3893 C CA . HIS A 1 520 ? 25.999 3.947 -10.933 1.00 91.94 520 HIS A CA 1
ATOM 3894 C C . HIS A 1 520 ? 26.236 5.104 -9.955 1.00 91.94 520 HIS A C 1
ATOM 3896 O O . HIS A 1 520 ? 25.314 5.616 -9.319 1.00 91.94 520 HIS A O 1
ATOM 3902 N N . SER A 1 521 ? 27.490 5.550 -9.848 1.00 88.62 521 SER A N 1
ATOM 3903 C CA . SER A 1 521 ? 27.930 6.560 -8.867 1.00 88.62 521 SER A CA 1
ATOM 3904 C C . SER A 1 521 ? 27.562 8.016 -9.221 1.00 88.62 521 SER A C 1
ATOM 3906 O O . SER A 1 521 ? 28.361 8.931 -9.003 1.00 88.62 521 SER A O 1
ATOM 3908 N N . GLY A 1 522 ? 26.403 8.240 -9.851 1.00 76.62 522 GLY A N 1
ATOM 3909 C CA . GLY A 1 522 ? 25.957 9.569 -10.283 1.00 76.62 522 GLY A CA 1
ATOM 3910 C C . GLY A 1 522 ? 26.891 10.252 -11.304 1.00 76.62 522 GLY A C 1
ATOM 3911 O O . GLY A 1 522 ? 27.570 9.565 -12.074 1.00 76.62 522 GLY A O 1
ATOM 3912 N N . PRO A 1 523 ? 26.911 11.602 -11.371 1.00 74.81 523 PRO A N 1
ATOM 3913 C CA . PRO A 1 523 ? 26.059 12.532 -10.620 1.00 74.81 523 PRO A CA 1
ATOM 3914 C C . PRO A 1 523 ? 24.660 12.725 -11.232 1.00 74.81 523 PRO A C 1
ATOM 3916 O O . PRO A 1 523 ? 23.801 13.293 -10.571 1.00 74.81 523 PRO A O 1
ATOM 3919 N N . LYS A 1 524 ? 24.438 12.318 -12.493 1.00 80.94 524 LYS A N 1
ATOM 3920 C CA . LYS A 1 524 ? 23.160 12.422 -13.227 1.00 80.94 524 LYS A CA 1
ATOM 3921 C C . LYS A 1 524 ? 23.036 11.307 -14.268 1.00 80.94 524 LYS A C 1
ATOM 3923 O O . LYS A 1 524 ? 24.058 10.771 -14.696 1.00 80.94 524 LYS A O 1
ATOM 3928 N N . LEU A 1 525 ? 21.798 11.036 -14.687 1.00 85.12 525 LEU A N 1
ATOM 3929 C CA . LEU A 1 525 ? 21.447 10.181 -15.829 1.00 85.12 525 LEU A CA 1
ATOM 3930 C C . LEU A 1 525 ? 22.189 10.593 -17.114 1.00 85.12 525 LEU A C 1
ATOM 3932 O O . LEU A 1 525 ? 22.335 11.787 -17.402 1.00 85.12 525 LEU A O 1
ATOM 3936 N N . ARG A 1 526 ? 22.590 9.603 -17.914 1.00 84.44 526 ARG A N 1
ATOM 3937 C CA . ARG A 1 526 ? 23.114 9.724 -19.283 1.00 84.44 526 ARG A CA 1
ATOM 3938 C C . ARG A 1 526 ? 22.238 8.943 -20.266 1.00 84.44 526 ARG A C 1
ATOM 3940 O O . ARG A 1 526 ? 21.483 8.057 -19.884 1.00 84.44 526 ARG A O 1
ATOM 3947 N N . ALA A 1 527 ? 22.366 9.241 -21.559 1.00 81.31 527 ALA A N 1
ATOM 3948 C CA . ALA A 1 527 ? 21.614 8.537 -22.602 1.00 81.31 527 ALA A CA 1
ATOM 3949 C C . ALA A 1 527 ? 21.994 7.046 -22.721 1.00 81.31 527 ALA A C 1
ATOM 3951 O O . ALA A 1 527 ? 21.129 6.218 -22.994 1.00 81.31 527 ALA A O 1
ATOM 3952 N N . SER A 1 528 ? 23.260 6.698 -22.467 1.00 86.31 528 SER A N 1
ATOM 3953 C CA . SER A 1 528 ? 23.754 5.315 -22.479 1.00 86.31 528 SER A CA 1
ATOM 3954 C C . SER A 1 528 ? 23.193 4.447 -21.350 1.00 86.31 528 SER A C 1
ATOM 3956 O O . SER A 1 528 ? 23.202 3.225 -21.466 1.00 86.31 528 SER A O 1
ATOM 3958 N N . ASP A 1 529 ? 22.618 5.037 -20.298 1.00 89.38 529 ASP A N 1
ATOM 3959 C CA . ASP A 1 529 ? 22.034 4.278 -19.182 1.00 89.38 529 ASP A CA 1
ATOM 3960 C C . ASP A 1 529 ? 20.833 3.451 -19.638 1.00 89.38 529 ASP A C 1
ATOM 3962 O O . ASP A 1 529 ? 20.577 2.369 -19.115 1.00 89.38 529 ASP A O 1
ATOM 3966 N N . GLN A 1 530 ? 20.142 3.912 -20.682 1.00 88.12 530 GLN A N 1
ATOM 3967 C CA . GLN A 1 530 ? 19.061 3.161 -21.300 1.00 88.12 530 GLN A CA 1
ATOM 3968 C C . GLN A 1 530 ? 19.565 1.921 -22.060 1.00 88.12 530 GLN A C 1
ATOM 3970 O O . GLN A 1 530 ? 18.910 0.880 -22.026 1.00 88.12 530 GLN A O 1
ATOM 3975 N N . GLU A 1 531 ? 20.732 2.023 -22.703 1.00 88.25 531 GLU A N 1
ATOM 3976 C CA . GLU A 1 531 ? 21.386 0.931 -23.437 1.00 88.25 531 GLU A CA 1
ATOM 3977 C C . GLU A 1 531 ? 21.957 -0.111 -22.452 1.00 88.25 531 GLU A C 1
ATOM 3979 O O . GLU A 1 531 ? 21.733 -1.311 -22.610 1.00 88.25 531 GLU A O 1
ATOM 3984 N N . ILE A 1 532 ? 22.607 0.352 -21.376 1.00 89.81 532 ILE A N 1
ATOM 3985 C CA . ILE A 1 532 ? 23.104 -0.482 -20.268 1.00 89.81 532 ILE A CA 1
ATOM 3986 C C . ILE A 1 532 ? 21.939 -1.214 -19.580 1.00 89.81 532 ILE A C 1
ATOM 3988 O O . ILE A 1 532 ? 22.017 -2.418 -19.331 1.00 89.81 532 ILE A O 1
ATOM 3992 N N . ASN A 1 533 ? 20.819 -0.532 -19.324 1.00 91.19 533 ASN A N 1
ATOM 3993 C CA . ASN A 1 533 ? 19.645 -1.165 -18.727 1.00 91.19 533 ASN A CA 1
ATOM 3994 C C . ASN A 1 533 ? 19.005 -2.221 -19.648 1.00 91.19 533 ASN A C 1
ATOM 3996 O O . ASN A 1 533 ? 18.479 -3.220 -19.159 1.00 91.19 533 ASN A O 1
ATOM 4000 N N . ASP A 1 534 ? 19.036 -2.023 -20.968 1.00 89.00 534 ASP A N 1
ATOM 4001 C CA . ASP A 1 534 ? 18.543 -3.011 -21.935 1.00 89.00 534 ASP A CA 1
ATOM 4002 C C . ASP A 1 534 ? 19.452 -4.257 -22.037 1.00 89.00 534 ASP A C 1
ATOM 4004 O O . ASP A 1 534 ? 18.956 -5.331 -22.383 1.00 89.00 534 ASP A O 1
ATOM 4008 N N . LEU A 1 535 ? 20.740 -4.176 -21.660 1.00 89.44 535 LEU A N 1
ATOM 4009 C CA . LEU A 1 535 ? 21.543 -5.378 -21.381 1.00 89.44 535 LEU A CA 1
ATOM 4010 C C . LEU A 1 535 ? 21.073 -6.085 -20.109 1.00 89.44 535 LEU A C 1
ATOM 4012 O O . LEU A 1 535 ? 20.834 -7.290 -20.131 1.00 89.44 535 LEU A O 1
ATOM 4016 N N . PHE A 1 536 ? 20.905 -5.359 -18.999 1.00 90.12 536 PHE A N 1
ATOM 4017 C CA . PHE A 1 536 ? 20.482 -5.976 -17.736 1.00 90.12 536 PHE A CA 1
ATOM 4018 C C . PHE A 1 536 ? 19.092 -6.627 -17.825 1.00 90.12 536 PHE A C 1
ATOM 4020 O O . PHE A 1 536 ? 18.873 -7.643 -17.166 1.00 90.12 536 PHE A O 1
ATOM 4027 N N . LYS A 1 537 ? 18.205 -6.151 -18.715 1.00 89.31 537 LYS A N 1
ATOM 4028 C CA . LYS A 1 537 ? 16.931 -6.818 -19.063 1.00 89.31 537 LYS A CA 1
ATOM 4029 C C . LYS A 1 537 ? 17.087 -8.241 -19.639 1.00 89.31 537 LYS A C 1
ATOM 4031 O O . LYS A 1 537 ? 16.116 -8.990 -19.641 1.00 89.31 537 LYS A O 1
ATOM 4036 N N . GLN A 1 538 ? 18.275 -8.641 -20.106 1.00 87.00 538 GLN A N 1
ATOM 4037 C CA . GLN A 1 538 ? 18.552 -10.013 -20.566 1.00 87.00 538 GLN A CA 1
ATOM 4038 C C . GLN A 1 538 ? 18.821 -10.980 -19.399 1.00 87.00 538 GLN A C 1
ATOM 4040 O O . GLN A 1 538 ? 18.543 -12.171 -19.510 1.00 87.00 538 GLN A O 1
ATOM 4045 N N . PHE A 1 539 ? 19.330 -10.464 -18.275 1.00 83.81 539 PHE A N 1
ATOM 4046 C CA . PHE A 1 539 ? 19.671 -11.238 -17.074 1.00 83.81 539 PHE A CA 1
ATOM 4047 C C . PHE A 1 539 ? 18.601 -11.148 -15.974 1.00 83.81 539 PHE A C 1
ATOM 4049 O O . PHE A 1 539 ? 18.491 -12.043 -15.137 1.00 83.81 539 PHE A O 1
ATOM 4056 N N . ILE A 1 540 ? 17.835 -10.053 -15.951 1.00 87.62 540 ILE A N 1
ATOM 4057 C CA . ILE A 1 540 ? 16.903 -9.678 -14.883 1.00 87.62 540 ILE A CA 1
ATOM 4058 C C . ILE A 1 540 ? 15.582 -9.240 -15.541 1.00 87.62 540 ILE A C 1
ATOM 4060 O O . ILE A 1 540 ? 15.612 -8.308 -16.341 1.00 87.62 540 ILE A O 1
ATOM 4064 N N . PRO A 1 541 ? 14.414 -9.830 -15.214 1.00 81.38 541 PRO A N 1
ATOM 4065 C CA . PRO A 1 541 ? 13.143 -9.441 -15.841 1.00 81.38 541 PRO A CA 1
ATOM 4066 C C . PRO A 1 541 ? 12.725 -7.985 -15.569 1.00 81.38 541 PRO A C 1
ATOM 4068 O O . PRO A 1 541 ? 12.150 -7.329 -16.437 1.00 81.38 541 PRO A O 1
ATOM 4071 N N . ARG A 1 542 ? 13.026 -7.475 -14.367 1.00 86.62 542 ARG A N 1
ATOM 4072 C CA . ARG A 1 542 ? 12.660 -6.133 -13.886 1.00 86.62 542 ARG A CA 1
ATOM 4073 C C . ARG A 1 542 ? 13.866 -5.450 -13.215 1.00 86.62 542 ARG A C 1
ATOM 4075 O O . ARG A 1 542 ? 13.898 -5.356 -11.993 1.00 86.62 542 ARG A O 1
ATOM 4082 N N . PRO A 1 543 ? 14.892 -5.011 -13.970 1.00 91.62 543 PRO A N 1
ATOM 4083 C CA . PRO A 1 543 ? 16.073 -4.402 -13.371 1.00 91.62 543 PRO A CA 1
ATOM 4084 C C . PRO A 1 543 ? 15.731 -3.031 -12.779 1.00 91.62 543 PRO A C 1
ATOM 4086 O O . PRO A 1 543 ? 15.277 -2.139 -13.502 1.00 91.62 543 PRO A O 1
ATOM 4089 N N . VAL A 1 544 ? 15.989 -2.855 -11.482 1.00 92.81 544 VAL A N 1
ATOM 4090 C CA . VAL A 1 544 ? 16.051 -1.525 -10.858 1.00 92.81 544 VAL A CA 1
ATOM 4091 C C . VAL A 1 544 ? 17.389 -0.857 -11.189 1.00 92.81 544 VAL A C 1
ATOM 4093 O O . VAL A 1 544 ? 18.429 -1.518 -11.242 1.00 92.81 544 VAL A O 1
ATOM 4096 N N . MET A 1 545 ? 17.384 0.456 -11.396 1.00 93.56 545 MET A N 1
ATOM 4097 C CA . MET A 1 545 ? 18.597 1.263 -11.511 1.00 93.56 545 MET A CA 1
ATOM 4098 C C . MET A 1 545 ? 18.661 2.246 -10.341 1.00 93.56 545 MET A C 1
ATOM 4100 O O . MET A 1 545 ? 17.766 3.077 -10.188 1.00 93.56 545 MET A O 1
ATOM 4104 N N . VAL A 1 546 ? 19.722 2.178 -9.532 1.00 93.31 546 VAL A N 1
ATOM 4105 C CA . VAL A 1 546 ? 19.928 3.099 -8.398 1.00 93.31 546 VAL A CA 1
ATOM 4106 C C . VAL A 1 546 ? 21.104 4.034 -8.671 1.00 93.31 546 VAL A C 1
ATOM 4108 O O . VAL A 1 546 ? 22.232 3.599 -8.917 1.00 93.31 546 VAL A O 1
ATOM 4111 N N . ILE A 1 547 ? 20.852 5.337 -8.591 1.00 92.25 547 ILE A N 1
ATOM 4112 C CA . ILE A 1 547 ? 21.891 6.363 -8.631 1.00 92.25 547 ILE A CA 1
ATOM 4113 C C . ILE A 1 547 ? 22.347 6.621 -7.198 1.00 92.25 547 ILE A C 1
ATOM 4115 O O . ILE A 1 547 ? 21.555 7.054 -6.367 1.00 92.25 547 ILE A O 1
ATOM 4119 N N . VAL A 1 548 ? 23.627 6.378 -6.913 1.00 90.44 548 VAL A N 1
ATOM 4120 C CA . VAL A 1 548 ? 24.228 6.649 -5.599 1.00 90.44 548 VAL A CA 1
ATOM 4121 C C . VAL A 1 548 ? 25.154 7.855 -5.724 1.00 90.44 548 VAL A C 1
ATOM 4123 O O . VAL A 1 548 ? 26.201 7.780 -6.374 1.00 90.44 548 VAL A O 1
ATOM 4126 N N . ASN A 1 549 ? 24.795 8.986 -5.114 1.00 86.12 549 ASN A N 1
ATOM 4127 C CA . ASN A 1 549 ? 25.632 10.181 -5.166 1.00 86.12 549 ASN A CA 1
ATOM 4128 C C . ASN A 1 549 ? 26.767 10.120 -4.128 1.00 86.12 549 ASN A C 1
ATOM 4130 O O . ASN A 1 549 ? 26.612 10.518 -2.976 1.00 86.12 549 ASN A O 1
ATOM 4134 N N . VAL A 1 550 ? 27.950 9.685 -4.572 1.00 78.94 550 VAL A N 1
ATOM 4135 C CA . VAL A 1 550 ? 29.170 9.613 -3.742 1.00 78.94 550 VAL A CA 1
ATOM 4136 C C . VAL A 1 550 ? 29.713 11.008 -3.363 1.00 78.94 550 VAL A C 1
ATOM 4138 O O . VAL A 1 550 ? 30.531 11.135 -2.453 1.00 78.94 550 VAL A O 1
ATOM 4141 N N . ARG A 1 551 ? 29.264 12.085 -4.024 1.00 74.38 551 ARG A N 1
ATOM 4142 C CA . ARG A 1 551 ? 29.648 13.472 -3.711 1.00 74.38 551 ARG A CA 1
ATOM 4143 C C . ARG A 1 551 ? 28.511 14.162 -2.953 1.00 74.38 551 ARG A C 1
ATOM 4145 O O . ARG A 1 551 ? 27.694 14.854 -3.558 1.00 74.38 551 ARG A O 1
ATOM 4152 N N . GLN A 1 552 ? 28.478 13.977 -1.631 1.00 61.31 552 GLN A N 1
ATOM 4153 C CA . GLN A 1 552 ? 27.529 14.648 -0.733 1.00 61.31 552 GLN A CA 1
ATOM 4154 C C . GLN A 1 552 ? 27.591 16.176 -0.915 1.00 61.31 552 GLN A C 1
ATOM 4156 O O . GLN A 1 552 ? 28.604 16.805 -0.612 1.00 61.31 552 GLN A O 1
ATOM 4161 N N . MET A 1 553 ? 26.507 16.752 -1.440 1.00 59.00 553 MET A N 1
ATOM 4162 C CA . MET A 1 553 ? 26.344 18.193 -1.704 1.00 59.00 553 MET A CA 1
ATOM 4163 C C . MET A 1 553 ? 25.017 18.748 -1.159 1.00 59.00 553 MET A C 1
ATOM 4165 O O . MET A 1 553 ? 24.871 19.963 -1.041 1.00 59.00 553 MET A O 1
ATOM 4169 N N . ASP A 1 554 ? 24.076 17.870 -0.800 1.00 62.06 554 ASP A N 1
ATOM 4170 C CA . ASP A 1 554 ? 22.694 18.191 -0.447 1.00 62.06 554 ASP A CA 1
ATOM 4171 C C . ASP A 1 554 ? 22.308 17.518 0.883 1.00 62.06 554 ASP A C 1
ATOM 4173 O O . ASP A 1 554 ? 22.825 16.454 1.219 1.00 62.06 554 ASP A O 1
ATOM 4177 N N . GLU A 1 555 ? 21.377 18.114 1.637 1.00 64.06 555 GLU A N 1
ATOM 4178 C CA . GLU A 1 555 ? 20.880 17.595 2.931 1.00 64.06 555 GLU A CA 1
ATOM 4179 C C . GLU A 1 555 ? 19.875 16.421 2.784 1.00 64.06 555 GLU A C 1
ATOM 4181 O O . GLU A 1 555 ? 19.155 16.099 3.728 1.00 64.06 555 GLU A O 1
ATOM 4186 N N . SER A 1 556 ? 19.772 15.801 1.602 1.00 67.56 556 SER A N 1
ATOM 4187 C CA . SER A 1 556 ? 18.808 14.733 1.292 1.00 67.56 556 SER A CA 1
ATOM 4188 C C . SER A 1 556 ? 19.434 13.335 1.259 1.00 67.56 556 SER A C 1
ATOM 4190 O O . SER A 1 556 ? 20.652 13.176 1.200 1.00 67.56 556 SER A O 1
ATOM 4192 N N . ILE A 1 557 ? 18.574 12.312 1.236 1.00 80.56 557 ILE A N 1
ATOM 4193 C CA . ILE A 1 557 ? 18.949 10.919 0.949 1.00 80.56 557 ILE A CA 1
ATOM 4194 C C . ILE A 1 557 ? 19.790 10.877 -0.352 1.00 80.56 557 ILE A C 1
ATOM 4196 O O . ILE A 1 557 ? 19.375 11.479 -1.344 1.00 80.56 557 ILE A O 1
ATOM 4200 N N . PRO A 1 558 ? 20.970 10.219 -0.372 1.00 85.62 558 PRO A N 1
ATOM 4201 C CA . PRO A 1 558 ? 21.897 10.232 -1.512 1.00 85.62 558 PRO A CA 1
ATOM 4202 C C . PRO A 1 558 ? 21.605 9.147 -2.569 1.00 85.62 558 PRO A C 1
ATOM 4204 O O . PRO A 1 558 ? 22.490 8.817 -3.364 1.00 85.62 558 PRO A O 1
ATOM 4207 N N . THR A 1 559 ? 20.403 8.564 -2.552 1.00 88.25 559 THR A N 1
ATOM 4208 C CA . THR A 1 559 ? 19.970 7.461 -3.419 1.00 88.25 559 THR A CA 1
ATOM 4209 C C . THR A 1 559 ? 18.677 7.799 -4.154 1.00 88.25 559 THR A C 1
ATOM 4211 O O . THR A 1 559 ? 17.628 7.925 -3.530 1.00 88.25 559 THR A O 1
ATOM 4214 N N . ASP A 1 560 ? 18.736 7.871 -5.484 1.00 90.00 560 ASP A N 1
ATOM 4215 C CA . ASP A 1 560 ? 17.560 8.000 -6.357 1.00 90.00 560 ASP A CA 1
ATOM 4216 C C . ASP A 1 560 ? 17.339 6.662 -7.090 1.00 90.00 560 ASP A C 1
ATOM 4218 O O . ASP A 1 560 ? 18.284 6.122 -7.676 1.00 90.00 560 ASP A O 1
ATOM 4222 N N . ALA A 1 561 ? 16.121 6.110 -7.078 1.00 92.25 561 ALA A N 1
ATOM 4223 C CA . ALA A 1 561 ? 15.809 4.821 -7.707 1.00 92.25 561 ALA A CA 1
ATOM 4224 C C . ALA A 1 561 ? 14.889 4.976 -8.929 1.00 92.25 561 ALA A C 1
ATOM 4226 O O . ALA A 1 561 ? 13.967 5.793 -8.933 1.00 92.25 561 ALA A O 1
ATOM 4227 N N . TYR A 1 562 ? 15.132 4.179 -9.974 1.00 92.19 562 TYR A N 1
ATOM 4228 C CA . TYR A 1 562 ? 14.406 4.263 -11.242 1.00 92.19 562 TYR A CA 1
ATOM 4229 C C . TYR A 1 562 ? 14.145 2.896 -11.886 1.00 92.19 562 TYR A C 1
ATOM 4231 O O . TYR A 1 562 ? 14.955 1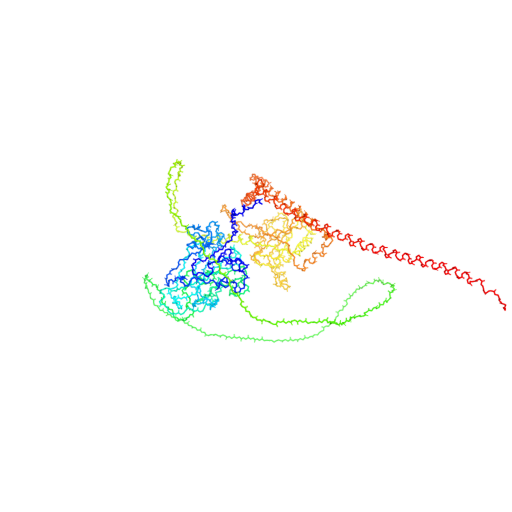.976 -11.775 1.00 92.19 562 TYR A O 1
ATOM 4239 N N . PHE A 1 563 ? 13.064 2.809 -12.666 1.00 90.50 563 PHE A N 1
ATOM 4240 C CA . PHE A 1 563 ? 12.777 1.697 -13.584 1.00 90.50 563 PHE A CA 1
ATOM 4241 C C . PHE A 1 563 ? 12.580 2.207 -15.020 1.00 90.50 563 PHE A C 1
ATOM 4243 O O . PHE A 1 563 ? 12.059 3.302 -15.233 1.00 90.50 563 PHE A O 1
ATOM 4250 N N . ALA A 1 564 ? 12.990 1.419 -16.020 1.00 87.19 564 ALA A N 1
ATOM 4251 C CA . ALA A 1 564 ? 12.926 1.801 -17.436 1.00 87.19 564 ALA A CA 1
ATOM 4252 C C . ALA A 1 564 ? 11.625 1.335 -18.125 1.00 87.19 564 ALA A C 1
ATOM 4254 O O . ALA A 1 564 ? 11.495 0.156 -18.483 1.00 87.19 564 ALA A O 1
ATOM 4255 N N . VAL A 1 565 ? 10.713 2.285 -18.365 1.00 84.38 565 VAL A N 1
ATOM 4256 C CA . VAL A 1 565 ? 9.376 2.102 -18.966 1.00 84.38 565 VAL A CA 1
ATOM 4257 C C . VAL A 1 565 ? 9.272 2.774 -20.342 1.00 84.38 565 VAL A C 1
ATOM 4259 O O . VAL A 1 565 ? 9.804 3.867 -20.546 1.00 84.38 565 VAL A O 1
ATOM 4262 N N . GLU A 1 566 ? 8.579 2.161 -21.305 1.00 80.56 566 GLU A N 1
ATOM 4263 C CA . GLU A 1 566 ? 8.344 2.768 -22.627 1.00 80.56 566 GLU A CA 1
ATOM 4264 C C . GLU A 1 566 ? 7.077 3.623 -22.587 1.00 80.56 566 GLU A C 1
ATOM 4266 O O . GLU A 1 566 ? 5.965 3.128 -22.751 1.00 80.56 566 GLU A O 1
ATOM 4271 N N . LYS A 1 567 ? 7.222 4.935 -22.374 1.00 67.81 567 LYS A N 1
ATOM 4272 C CA . LYS A 1 567 ? 6.072 5.835 -22.459 1.00 67.81 567 LYS A CA 1
ATOM 4273 C C . LYS A 1 567 ? 5.704 6.082 -23.919 1.00 67.81 567 LYS A C 1
ATOM 4275 O O . LYS A 1 567 ? 6.492 6.622 -24.700 1.00 67.81 567 LYS A O 1
ATOM 4280 N N . ILE A 1 568 ? 4.471 5.719 -24.262 1.00 70.50 568 ILE A N 1
ATOM 4281 C CA . ILE A 1 568 ? 3.733 6.328 -25.372 1.00 70.50 568 ILE A CA 1
ATOM 4282 C C . ILE A 1 568 ? 3.570 7.818 -25.032 1.00 70.50 568 ILE A C 1
ATOM 4284 O O . ILE A 1 568 ? 3.351 8.166 -23.870 1.00 70.50 568 ILE A O 1
ATOM 4288 N N . LYS A 1 569 ? 3.708 8.703 -26.021 1.00 63.44 569 LYS A N 1
ATOM 4289 C CA . LYS A 1 569 ? 3.434 10.135 -25.849 1.00 63.44 569 LYS A CA 1
ATOM 4290 C C . LYS A 1 569 ? 1.973 10.438 -26.149 1.00 63.44 569 LYS A C 1
ATOM 4292 O O . LYS A 1 569 ? 1.437 9.933 -27.130 1.00 63.44 569 LYS A O 1
ATOM 4297 N N . ASP A 1 570 ? 1.386 11.358 -25.388 1.00 58.25 570 ASP A N 1
ATOM 4298 C CA . ASP A 1 570 ? 0.018 11.860 -25.616 1.00 58.25 570 ASP A CA 1
ATOM 4299 C C . ASP A 1 570 ? -0.141 12.525 -27.004 1.00 58.25 570 ASP A C 1
ATOM 4301 O O . ASP A 1 570 ? -1.231 12.586 -27.561 1.00 58.25 570 ASP A O 1
ATOM 4305 N N . ASP A 1 571 ? 0.979 12.964 -27.587 1.00 58.00 571 ASP A N 1
ATOM 4306 C CA . ASP A 1 571 ? 1.138 13.516 -28.942 1.00 58.00 571 ASP A CA 1
ATOM 4307 C C . ASP A 1 571 ? 1.105 12.444 -30.064 1.00 58.00 571 ASP A C 1
ATOM 4309 O O . ASP A 1 571 ? 1.340 12.740 -31.232 1.00 58.00 571 ASP A O 1
ATOM 4313 N N . GLY A 1 572 ? 0.868 11.167 -29.733 1.00 57.59 572 GLY A N 1
ATOM 4314 C CA . GLY A 1 572 ? 0.743 10.066 -30.703 1.00 57.59 572 GLY A CA 1
ATOM 4315 C C . GLY A 1 572 ? 2.038 9.674 -31.432 1.00 57.59 572 GLY A C 1
ATOM 4316 O O . GLY A 1 572 ? 2.002 8.876 -32.369 1.00 57.59 572 GLY A O 1
ATOM 4317 N N . THR A 1 573 ? 3.179 10.229 -31.021 1.00 60.34 573 THR A N 1
ATOM 4318 C CA . THR A 1 573 ? 4.511 9.938 -31.572 1.00 60.34 573 THR A CA 1
ATOM 4319 C C . THR A 1 573 ? 5.164 8.708 -30.919 1.00 60.34 573 THR A C 1
ATOM 4321 O O . THR A 1 573 ? 4.661 8.170 -29.933 1.00 60.34 573 THR A O 1
ATOM 4324 N N . GLU A 1 574 ? 6.271 8.230 -31.505 1.00 63.44 574 GLU A N 1
ATOM 4325 C CA . GLU A 1 574 ? 6.945 6.965 -31.156 1.00 63.44 574 GLU A CA 1
ATOM 4326 C C . GLU A 1 574 ? 7.141 6.739 -29.643 1.00 63.44 574 GLU A C 1
ATOM 4328 O O . GLU A 1 574 ? 7.513 7.652 -28.901 1.00 63.44 574 GLU A O 1
ATOM 4333 N N . THR A 1 575 ? 6.966 5.486 -29.207 1.00 70.44 575 THR A N 1
ATOM 4334 C CA . THR A 1 575 ? 7.250 5.020 -27.841 1.00 70.44 575 THR A CA 1
ATOM 4335 C C . THR A 1 575 ? 8.684 5.339 -27.436 1.00 70.44 575 THR A C 1
ATOM 4337 O O . THR A 1 575 ? 9.627 4.836 -28.052 1.00 70.44 575 THR A O 1
ATOM 4340 N N . GLN A 1 576 ? 8.870 6.120 -26.371 1.00 70.06 576 GLN A N 1
ATOM 4341 C CA . GLN A 1 576 ? 10.199 6.438 -25.852 1.00 70.06 576 GLN A CA 1
ATOM 4342 C C . GLN A 1 576 ? 10.453 5.709 -24.536 1.00 70.06 576 GLN A C 1
ATOM 4344 O O . GLN A 1 576 ? 9.701 5.845 -23.570 1.00 70.06 576 GLN A O 1
ATOM 4349 N N . LYS A 1 577 ? 11.553 4.950 -24.490 1.00 80.12 577 LYS A N 1
ATOM 4350 C CA . LYS A 1 577 ? 12.097 4.413 -23.242 1.00 80.12 577 LYS A CA 1
ATOM 4351 C C . LYS A 1 577 ? 12.500 5.574 -22.334 1.00 80.12 577 LYS A C 1
ATOM 4353 O O . LYS A 1 577 ? 13.243 6.462 -22.748 1.00 80.12 577 LYS A O 1
ATOM 4358 N N . THR A 1 578 ? 11.972 5.579 -21.117 1.00 83.88 578 THR A N 1
ATOM 4359 C CA . THR A 1 578 ? 12.178 6.628 -20.115 1.00 83.88 578 THR A CA 1
ATOM 4360 C C . THR A 1 578 ? 12.343 6.010 -18.734 1.00 83.88 578 THR A C 1
ATOM 4362 O O . THR A 1 578 ? 11.703 5.011 -18.407 1.00 83.88 578 THR A O 1
ATOM 4365 N N . PHE A 1 579 ? 13.181 6.621 -17.902 1.00 88.19 579 PHE A N 1
ATOM 4366 C CA . PHE A 1 579 ? 13.304 6.243 -16.500 1.00 88.19 579 PHE A CA 1
ATOM 4367 C C . PHE A 1 579 ? 12.188 6.895 -15.678 1.00 88.19 579 PHE A C 1
ATOM 4369 O O . PHE A 1 579 ? 12.074 8.121 -15.631 1.00 88.19 579 PHE A O 1
ATOM 4376 N N . PHE A 1 580 ? 11.370 6.073 -15.025 1.00 86.81 580 PHE A N 1
ATOM 4377 C CA . PHE A 1 580 ? 10.388 6.499 -14.033 1.00 86.81 580 PHE A CA 1
ATOM 4378 C C . PHE A 1 580 ? 11.016 6.418 -12.640 1.00 86.81 580 PHE A C 1
ATOM 4380 O O . PHE A 1 580 ? 11.577 5.383 -12.286 1.00 86.81 580 PHE A O 1
ATOM 4387 N N . HIS A 1 581 ? 10.960 7.515 -11.881 1.00 87.69 581 HIS A N 1
ATOM 4388 C CA . HIS A 1 581 ? 11.493 7.592 -10.519 1.00 87.69 581 HIS A CA 1
ATOM 4389 C C . HIS A 1 581 ? 10.550 6.898 -9.532 1.00 87.69 581 HIS A C 1
ATOM 4391 O O . HIS A 1 581 ? 9.351 7.174 -9.535 1.00 87.69 581 HIS A O 1
ATOM 4397 N N . VAL A 1 582 ? 11.102 6.069 -8.649 1.00 89.75 582 VAL A N 1
ATOM 4398 C CA . VAL A 1 582 ? 10.371 5.301 -7.633 1.00 89.75 582 VAL A CA 1
ATOM 4399 C C . VAL A 1 582 ? 10.925 5.633 -6.238 1.00 89.75 582 VAL A C 1
ATOM 4401 O O . VAL A 1 582 ? 12.135 5.834 -6.119 1.00 89.75 582 VAL A O 1
ATOM 4404 N N . PRO A 1 583 ? 10.089 5.734 -5.181 1.00 90.12 583 PRO A N 1
ATOM 4405 C CA . PRO A 1 583 ? 10.550 6.099 -3.843 1.00 90.12 583 PRO A CA 1
ATOM 4406 C C . PRO A 1 583 ? 11.662 5.190 -3.306 1.00 90.12 583 PRO A C 1
ATOM 4408 O O . PRO A 1 583 ? 11.514 3.966 -3.239 1.00 90.12 583 PRO A O 1
ATOM 4411 N N . SER A 1 584 ? 12.760 5.817 -2.888 1.00 90.56 584 SER A N 1
ATOM 4412 C CA . SER A 1 584 ? 13.905 5.186 -2.240 1.00 90.56 584 SER A CA 1
ATOM 4413 C C . SER A 1 584 ? 13.871 5.391 -0.721 1.00 90.56 584 SER A C 1
ATOM 4415 O O . SER A 1 584 ? 13.529 6.466 -0.225 1.00 90.56 584 SER A O 1
ATOM 4417 N N . ALA A 1 585 ? 14.270 4.361 0.021 1.00 90.88 585 ALA A N 1
ATOM 4418 C CA . ALA A 1 585 ? 14.479 4.397 1.465 1.00 90.88 585 ALA A CA 1
ATOM 4419 C C . ALA A 1 585 ? 15.845 3.789 1.820 1.00 90.88 585 ALA A C 1
ATOM 4421 O O . ALA A 1 585 ? 16.391 2.980 1.068 1.00 90.88 585 ALA A O 1
ATOM 4422 N N . ILE A 1 586 ? 16.400 4.178 2.970 1.00 91.56 586 ILE A N 1
ATOM 4423 C CA . ILE A 1 586 ? 17.580 3.537 3.562 1.00 91.56 586 ILE A CA 1
ATOM 4424 C C . ILE A 1 586 ? 17.123 2.908 4.873 1.00 91.56 586 ILE A C 1
ATOM 4426 O O . ILE A 1 586 ? 16.738 3.624 5.797 1.00 91.56 586 ILE A O 1
ATOM 4430 N N . GLU A 1 587 ? 17.170 1.583 4.939 1.00 90.50 587 GLU A N 1
ATOM 4431 C CA . GLU A 1 587 ? 16.814 0.782 6.113 1.00 90.50 587 GLU A CA 1
ATOM 4432 C C . GLU A 1 587 ? 17.956 -0.201 6.382 1.00 90.50 587 GLU A C 1
ATOM 4434 O O . GLU A 1 587 ? 18.660 -0.596 5.452 1.00 90.50 587 GLU A O 1
ATOM 4439 N N . ALA A 1 588 ? 18.170 -0.569 7.643 1.00 87.62 588 ALA A N 1
ATOM 4440 C CA . ALA A 1 588 ? 19.241 -1.472 8.053 1.00 87.62 588 ALA A CA 1
ATOM 4441 C C . ALA A 1 588 ? 18.658 -2.755 8.654 1.00 87.62 588 ALA A C 1
ATOM 4443 O O . ALA A 1 588 ? 17.672 -2.711 9.386 1.00 87.62 588 ALA A O 1
ATOM 4444 N N . GLU A 1 589 ? 19.300 -3.892 8.389 1.00 88.81 589 GLU A N 1
ATOM 4445 C CA . GLU A 1 589 ? 19.080 -5.117 9.163 1.00 88.81 589 GLU A CA 1
ATOM 4446 C C . GLU A 1 589 ? 19.676 -4.961 10.577 1.00 88.81 589 GLU A C 1
ATOM 4448 O O . GLU A 1 589 ? 20.638 -4.217 10.759 1.00 88.81 589 GLU A O 1
ATOM 4453 N N . GLU A 1 590 ? 19.151 -5.677 11.577 1.00 89.25 590 GLU A N 1
ATOM 4454 C CA . GLU A 1 590 ? 19.573 -5.592 12.994 1.00 89.25 590 GLU A CA 1
ATOM 4455 C C . GLU A 1 590 ? 21.106 -5.676 13.174 1.00 89.25 590 GLU A C 1
ATOM 4457 O O . GLU A 1 590 ? 21.707 -4.922 13.942 1.00 89.25 590 GLU A O 1
ATOM 4462 N N . ALA A 1 591 ? 21.764 -6.549 12.404 1.00 89.75 591 ALA A N 1
ATOM 4463 C CA . ALA A 1 591 ? 23.219 -6.697 12.410 1.00 89.75 591 ALA A CA 1
ATOM 4464 C C . ALA A 1 591 ? 23.968 -5.499 11.783 1.00 89.75 591 ALA A C 1
ATOM 4466 O O . ALA A 1 591 ? 25.072 -5.169 12.225 1.00 89.75 591 ALA A O 1
ATOM 4467 N N . GLU A 1 592 ? 23.386 -4.835 10.779 1.00 90.19 592 GLU A N 1
ATOM 4468 C CA . GLU A 1 592 ? 23.933 -3.602 10.200 1.00 90.19 592 GLU A CA 1
ATOM 4469 C C . GLU A 1 592 ? 23.693 -2.395 11.111 1.00 90.19 592 GLU A C 1
ATOM 4471 O O . GLU A 1 592 ? 24.604 -1.584 11.269 1.00 90.19 592 GLU A O 1
ATOM 4476 N N . GLU A 1 593 ? 22.526 -2.282 11.756 1.00 87.94 593 GLU A N 1
ATOM 4477 C CA . GLU A 1 593 ? 22.202 -1.159 12.648 1.00 87.94 593 GLU A CA 1
ATOM 4478 C C . GLU A 1 593 ? 23.210 -1.050 13.802 1.00 87.9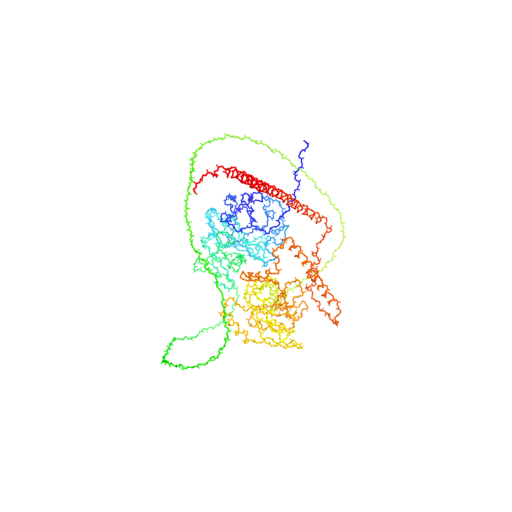4 593 GLU A C 1
ATOM 4480 O O . GLU A 1 593 ? 23.765 0.026 14.038 1.00 87.94 593 GLU A O 1
ATOM 4485 N N . ILE A 1 594 ? 23.534 -2.172 14.455 1.00 89.69 594 ILE A N 1
ATOM 4486 C CA . ILE A 1 594 ? 24.540 -2.230 15.530 1.00 89.69 594 ILE A CA 1
ATOM 4487 C C . ILE A 1 594 ? 25.925 -1.793 15.017 1.00 89.69 594 ILE A C 1
ATOM 4489 O O . ILE A 1 594 ? 26.647 -1.063 15.703 1.00 89.69 594 ILE A O 1
ATOM 4493 N N . GLY A 1 595 ? 26.302 -2.204 13.801 1.00 89.12 595 GLY A N 1
ATOM 4494 C CA . GLY A 1 595 ? 27.563 -1.806 13.170 1.00 89.12 595 GLY A CA 1
ATOM 4495 C C . GLY A 1 595 ? 27.614 -0.313 12.829 1.00 89.12 595 GLY A C 1
ATOM 4496 O O . GLY A 1 595 ? 28.606 0.360 13.118 1.00 89.12 595 GLY A O 1
ATOM 4497 N N . VAL A 1 596 ? 26.531 0.224 12.264 1.00 89.25 596 VAL A N 1
ATOM 4498 C CA . VAL A 1 596 ? 26.392 1.641 11.904 1.00 89.25 596 VAL A CA 1
ATOM 4499 C C . VAL A 1 596 ? 26.361 2.528 13.150 1.00 89.25 596 VAL A C 1
ATOM 4501 O O . VAL A 1 596 ? 27.058 3.541 13.178 1.00 89.25 596 VAL A O 1
ATOM 4504 N N . GLU A 1 597 ? 25.641 2.155 14.212 1.00 86.19 597 GLU A N 1
ATOM 4505 C CA . GLU A 1 597 ? 25.665 2.910 15.471 1.00 86.19 597 GLU A CA 1
ATOM 4506 C C . GLU A 1 597 ? 27.059 2.901 16.116 1.00 86.19 597 GLU A C 1
ATOM 4508 O O . GLU A 1 597 ? 27.522 3.949 16.573 1.00 86.19 597 GLU A O 1
ATOM 4513 N N . HIS A 1 598 ? 27.770 1.768 16.092 1.00 87.56 598 HIS A N 1
ATOM 4514 C CA . HIS A 1 598 ? 29.138 1.702 16.606 1.00 87.56 598 HIS A CA 1
ATOM 4515 C C . HIS A 1 598 ? 30.087 2.648 15.852 1.00 87.56 598 HIS A C 1
ATOM 4517 O O . HIS A 1 598 ? 30.857 3.373 16.482 1.00 87.56 598 HIS A O 1
ATOM 4523 N N . LEU A 1 599 ? 29.999 2.687 14.517 1.00 87.06 599 LEU A N 1
ATOM 4524 C CA . LEU A 1 599 ? 30.801 3.576 13.665 1.00 87.06 599 LEU A CA 1
ATOM 4525 C C . LEU A 1 599 ? 30.424 5.059 13.813 1.00 87.06 599 LEU A C 1
ATOM 4527 O O . LEU A 1 599 ? 31.279 5.927 13.643 1.00 87.06 599 LEU A O 1
ATOM 4531 N N . LEU A 1 600 ? 29.163 5.367 14.130 1.00 85.06 600 LEU A N 1
ATOM 4532 C CA . LEU A 1 600 ? 28.666 6.739 14.272 1.00 85.06 600 LEU A CA 1
ATOM 4533 C C . LEU A 1 600 ? 28.730 7.286 15.705 1.00 85.06 600 LEU A C 1
ATOM 4535 O O . LEU A 1 600 ? 28.360 8.442 15.911 1.00 85.06 600 LEU A O 1
ATOM 4539 N N . ARG A 1 601 ? 29.223 6.519 16.686 1.00 82.81 601 ARG A N 1
ATOM 4540 C CA . ARG A 1 601 ? 29.290 6.918 18.105 1.00 82.81 601 ARG A CA 1
ATOM 4541 C C . ARG A 1 601 ? 29.969 8.273 18.350 1.00 82.81 601 ARG A C 1
ATOM 4543 O O . ARG A 1 601 ? 29.529 9.017 19.221 1.00 82.81 601 ARG A O 1
ATOM 4550 N N . ASP A 1 602 ? 30.999 8.602 17.573 1.00 77.38 602 ASP A N 1
ATOM 4551 C CA . ASP A 1 602 ? 31.764 9.851 17.714 1.00 77.38 602 ASP A CA 1
ATOM 4552 C C . ASP A 1 602 ? 31.134 11.044 16.957 1.00 77.38 602 ASP A C 1
ATOM 4554 O O . ASP A 1 602 ? 31.612 12.173 17.059 1.00 77.38 602 ASP A O 1
ATOM 4558 N N . ILE A 1 603 ? 30.058 10.806 16.192 1.00 78.12 603 ILE A N 1
ATOM 4559 C CA . ILE A 1 603 ? 29.359 11.796 15.348 1.00 78.12 603 ILE A CA 1
ATOM 4560 C C . ILE A 1 603 ? 27.926 12.048 15.853 1.00 78.12 603 ILE A C 1
ATOM 4562 O O . ILE A 1 603 ? 27.441 13.181 15.848 1.00 78.12 603 ILE A O 1
ATOM 4566 N N . LYS A 1 604 ? 27.234 10.993 16.296 1.00 68.69 604 LYS A N 1
ATOM 4567 C CA . LYS A 1 604 ? 25.859 11.009 16.810 1.00 68.69 604 LYS A CA 1
ATOM 4568 C C . LYS A 1 604 ? 25.873 11.419 18.284 1.00 68.69 604 LYS A C 1
ATOM 4570 O O . LYS A 1 604 ? 26.013 10.574 19.163 1.00 68.69 604 LYS A O 1
ATOM 4575 N N . ASP A 1 605 ? 25.695 12.712 18.559 1.00 64.94 605 ASP A N 1
ATOM 4576 C CA . ASP A 1 605 ? 25.594 13.230 19.931 1.00 64.94 605 ASP A CA 1
ATOM 4577 C C . ASP A 1 605 ? 24.358 12.662 20.656 1.00 64.94 605 ASP A C 1
ATOM 4579 O O . ASP A 1 605 ? 23.241 13.186 20.579 1.00 64.94 605 ASP A O 1
ATOM 4583 N N . SER A 1 606 ? 24.584 11.579 21.401 1.00 66.25 606 SER A N 1
ATOM 4584 C CA . SER A 1 606 ? 23.588 10.875 22.209 1.00 66.25 606 SER A CA 1
ATOM 4585 C C . SER A 1 606 ? 23.083 11.683 23.410 1.00 66.25 606 SER A C 1
ATOM 4587 O O . SER A 1 606 ? 22.204 11.212 24.129 1.00 66.25 606 SER A O 1
ATOM 4589 N N . THR A 1 607 ? 23.623 12.882 23.661 1.00 66.44 607 THR A N 1
ATOM 4590 C CA . THR A 1 607 ? 23.118 13.811 24.685 1.00 66.44 607 THR A CA 1
ATOM 4591 C C . THR A 1 607 ? 22.063 14.780 24.139 1.00 66.44 607 THR A C 1
ATOM 4593 O O . THR A 1 607 ? 21.421 15.495 24.916 1.00 66.44 607 THR A O 1
ATOM 4596 N N . THR A 1 608 ? 21.823 14.791 22.819 1.00 66.44 608 THR A N 1
ATOM 4597 C CA . THR A 1 608 ? 20.826 15.673 22.197 1.00 66.44 608 THR A CA 1
ATOM 4598 C C . THR A 1 608 ? 19.413 15.412 22.725 1.00 66.44 608 THR A C 1
ATOM 4600 O O . THR A 1 608 ? 18.822 14.346 22.559 1.00 66.44 608 THR A O 1
ATOM 4603 N N . THR A 1 609 ? 18.831 16.427 23.370 1.00 76.31 609 THR A N 1
ATOM 4604 C CA . THR A 1 609 ? 17.450 16.338 23.866 1.00 76.31 609 THR A CA 1
ATOM 4605 C C . THR A 1 609 ? 16.455 16.217 22.710 1.00 76.31 609 THR A C 1
ATOM 4607 O O . THR A 1 609 ? 16.604 16.869 21.676 1.00 76.31 609 THR A O 1
ATOM 4610 N N . THR A 1 610 ? 15.373 15.464 22.918 1.00 82.12 610 THR A N 1
ATOM 4611 C CA . THR A 1 610 ? 14.342 15.194 21.895 1.00 82.12 610 THR A CA 1
ATOM 4612 C C . THR A 1 610 ? 13.700 16.450 21.291 1.00 82.12 610 THR A C 1
ATOM 4614 O O . THR A 1 610 ? 13.193 16.403 20.170 1.00 82.12 610 THR A O 1
ATOM 4617 N N . LEU A 1 611 ? 13.732 17.587 21.996 1.00 85.31 611 LEU A N 1
ATOM 4618 C CA . LEU A 1 611 ? 13.307 18.884 21.465 1.00 85.31 611 LEU A CA 1
ATOM 4619 C C . LEU A 1 611 ? 14.313 19.452 20.451 1.00 85.31 611 LEU A C 1
ATOM 4621 O O . LEU A 1 611 ? 13.900 19.921 19.393 1.00 85.31 611 LEU A O 1
ATOM 4625 N N . ALA A 1 612 ? 15.615 19.386 20.744 1.00 85.62 612 ALA A N 1
ATOM 4626 C CA . ALA A 1 612 ? 16.663 19.869 19.847 1.00 85.62 612 ALA A CA 1
ATOM 4627 C C . ALA A 1 612 ? 16.664 19.087 18.524 1.00 85.62 612 ALA A C 1
ATOM 4629 O O . ALA A 1 612 ? 16.693 19.695 17.454 1.00 85.62 612 ALA A O 1
ATOM 4630 N N . THR A 1 613 ? 16.518 17.758 18.587 1.00 85.19 613 THR A N 1
ATOM 4631 C CA . THR A 1 613 ? 16.381 16.897 17.401 1.00 85.19 613 THR A CA 1
ATOM 4632 C C . THR A 1 613 ? 15.162 17.293 16.562 1.00 85.19 613 THR A C 1
ATOM 4634 O O . THR A 1 613 ? 15.281 17.486 15.356 1.00 85.19 613 THR A O 1
ATOM 4637 N N . ARG A 1 614 ? 13.992 17.506 17.187 1.00 86.50 614 ARG A N 1
ATOM 4638 C CA . ARG A 1 614 ? 12.765 17.927 16.480 1.00 86.50 614 ARG A CA 1
ATOM 4639 C C . ARG A 1 614 ? 12.915 19.281 15.779 1.00 86.50 614 ARG A C 1
ATOM 4641 O O . ARG A 1 614 ? 12.507 19.403 14.627 1.00 86.50 614 ARG A O 1
ATOM 4648 N N . VAL A 1 615 ? 13.521 20.271 16.438 1.00 90.94 615 VAL A N 1
ATOM 4649 C CA . VAL A 1 615 ? 13.774 21.598 15.843 1.00 90.94 615 VAL A CA 1
ATOM 4650 C C . VAL A 1 615 ? 14.783 21.507 14.693 1.00 90.94 615 VAL A C 1
ATOM 4652 O O . VAL A 1 615 ? 14.577 22.133 13.654 1.00 90.94 615 VAL A O 1
ATOM 4655 N N . SER A 1 616 ? 15.831 20.687 14.832 1.00 87.25 616 SER A N 1
ATOM 4656 C CA . SER A 1 616 ? 16.795 20.424 13.754 1.00 87.25 616 SER A CA 1
ATOM 4657 C C . SER A 1 616 ? 16.114 19.800 12.530 1.00 87.25 616 SER A C 1
ATOM 4659 O O . SER A 1 616 ? 16.260 20.301 11.415 1.00 87.25 616 SER A O 1
ATOM 4661 N N . ASN A 1 617 ? 15.278 18.777 12.739 1.00 87.06 617 ASN A N 1
ATOM 4662 C CA . ASN A 1 617 ? 14.552 18.094 11.666 1.00 87.06 617 ASN A CA 1
ATOM 4663 C C . ASN A 1 617 ? 13.564 19.031 10.947 1.00 87.06 617 ASN A C 1
ATOM 4665 O O . ASN A 1 617 ? 13.465 18.991 9.720 1.00 87.06 617 ASN A O 1
ATOM 4669 N N . GLN A 1 618 ? 12.870 19.916 11.674 1.00 91.06 618 GLN A N 1
ATOM 4670 C CA . GLN A 1 618 ? 12.021 20.953 11.068 1.00 91.06 618 GLN A CA 1
ATOM 4671 C C . GLN A 1 618 ? 12.839 21.939 10.219 1.00 91.06 618 GLN A C 1
ATOM 4673 O O . GLN A 1 618 ? 12.445 22.263 9.098 1.00 91.06 618 GLN A O 1
ATOM 4678 N N . LEU A 1 619 ? 14.000 22.383 10.711 1.00 90.81 619 LEU A N 1
ATOM 4679 C CA . LEU A 1 619 ? 14.881 23.299 9.986 1.00 90.81 619 LEU A CA 1
ATOM 4680 C C . LEU A 1 619 ? 15.454 22.664 8.707 1.00 90.81 619 LEU A C 1
ATOM 4682 O O . LEU A 1 619 ? 15.446 23.309 7.658 1.00 90.81 619 LEU A O 1
ATOM 4686 N N . ALA A 1 620 ? 15.890 21.402 8.769 1.00 86.62 620 ALA A N 1
ATOM 4687 C CA . ALA A 1 620 ? 16.336 20.634 7.606 1.00 86.62 620 ALA A CA 1
ATOM 4688 C C . ALA A 1 620 ? 15.200 20.432 6.584 1.00 86.62 620 ALA A C 1
ATOM 4690 O O . ALA A 1 620 ? 15.385 20.672 5.393 1.00 86.62 620 ALA A O 1
ATOM 4691 N N . SER A 1 621 ? 13.987 20.106 7.047 1.00 89.44 621 SER A N 1
ATOM 4692 C CA . SER A 1 621 ? 12.805 19.957 6.179 1.00 89.44 621 SER A CA 1
ATOM 4693 C C . SER A 1 621 ? 12.493 21.245 5.402 1.00 89.44 621 SER A C 1
ATOM 4695 O O . SER A 1 621 ? 12.239 21.206 4.198 1.00 89.44 621 SER A O 1
ATOM 4697 N N . LEU A 1 622 ? 12.581 22.410 6.058 1.00 91.56 622 LEU A N 1
ATOM 4698 C CA . LEU A 1 622 ? 12.384 23.715 5.415 1.00 91.56 622 LEU A CA 1
ATOM 4699 C C . LEU A 1 622 ? 13.499 24.062 4.411 1.00 91.56 622 LEU A C 1
ATOM 4701 O O . LEU A 1 622 ? 13.221 24.666 3.370 1.00 91.56 622 LEU A O 1
ATOM 4705 N N . ARG A 1 623 ? 14.752 23.666 4.676 1.00 89.56 623 ARG A N 1
ATOM 4706 C CA . ARG A 1 623 ? 15.862 23.817 3.717 1.00 89.56 623 ARG A CA 1
ATOM 4707 C C . ARG A 1 623 ? 15.666 22.933 2.488 1.00 89.56 623 ARG A C 1
ATOM 4709 O O . ARG A 1 623 ? 15.778 23.448 1.374 1.00 89.56 623 ARG A O 1
ATOM 4716 N N . GLY A 1 624 ? 15.301 21.665 2.683 1.00 87.62 624 GLY A N 1
ATOM 4717 C CA . GLY A 1 624 ? 14.980 20.717 1.613 1.00 87.62 624 GLY A CA 1
ATOM 4718 C C . GLY A 1 624 ? 13.830 21.207 0.729 1.00 87.62 624 GLY A C 1
ATOM 4719 O O . GLY A 1 624 ? 13.983 21.289 -0.491 1.00 87.62 624 GLY A O 1
ATOM 4720 N N . LEU A 1 625 ? 12.723 21.657 1.332 1.00 90.19 625 LEU A N 1
ATOM 4721 C CA . LEU A 1 625 ? 11.609 22.279 0.607 1.00 90.19 625 LEU A CA 1
ATOM 4722 C C . LEU A 1 625 ? 12.069 23.512 -0.188 1.00 90.19 625 LEU A C 1
ATOM 4724 O O . LEU A 1 625 ? 11.761 23.646 -1.371 1.00 90.19 625 LEU A O 1
ATOM 4728 N N . SER A 1 626 ? 12.868 24.392 0.422 1.00 92.00 626 SER A N 1
ATOM 4729 C CA . SER A 1 626 ? 13.416 25.570 -0.259 1.00 92.00 626 SER A CA 1
ATOM 4730 C C . SER A 1 626 ? 14.350 25.206 -1.426 1.00 92.00 626 SER A C 1
ATOM 4732 O O . SER A 1 626 ? 14.380 25.928 -2.426 1.00 92.00 626 SER A O 1
ATOM 4734 N N . ALA A 1 627 ? 15.098 24.102 -1.335 1.00 89.06 627 ALA A N 1
ATOM 4735 C CA . ALA A 1 627 ? 15.930 23.588 -2.421 1.00 89.06 627 ALA A CA 1
ATOM 4736 C C . ALA A 1 627 ? 15.077 23.038 -3.578 1.00 89.06 627 ALA A C 1
ATOM 4738 O O . ALA A 1 627 ? 15.271 23.455 -4.720 1.00 89.06 627 ALA A O 1
ATOM 4739 N N . ARG A 1 628 ? 14.069 22.202 -3.292 1.00 88.75 628 ARG A N 1
ATOM 4740 C CA . ARG A 1 628 ? 13.157 21.658 -4.316 1.00 88.75 628 ARG A CA 1
ATOM 4741 C C . ARG A 1 628 ? 12.313 22.747 -4.994 1.00 88.75 628 ARG A C 1
ATOM 4743 O O . ARG A 1 628 ? 12.171 22.733 -6.212 1.00 88.75 628 ARG A O 1
ATOM 4750 N N . LEU A 1 629 ? 11.856 23.770 -4.266 1.00 91.50 629 LEU A N 1
ATOM 4751 C CA . LEU A 1 629 ? 11.188 24.939 -4.867 1.00 91.50 629 LEU A CA 1
ATOM 4752 C C . LEU A 1 629 ? 12.120 25.744 -5.796 1.00 91.50 629 LEU A C 1
ATOM 4754 O O . LEU A 1 629 ? 11.686 26.239 -6.840 1.00 91.50 629 LEU A O 1
ATOM 4758 N N . ARG A 1 630 ? 13.416 25.850 -5.465 1.00 93.31 630 ARG A N 1
ATOM 4759 C CA . ARG A 1 630 ? 14.430 26.448 -6.355 1.00 93.31 630 ARG A CA 1
ATOM 4760 C C . ARG A 1 630 ? 14.671 25.596 -7.606 1.00 93.31 630 ARG A C 1
ATOM 4762 O O . ARG A 1 630 ? 14.815 26.161 -8.688 1.00 93.31 630 ARG A O 1
ATOM 4769 N N . GLU A 1 631 ? 14.661 24.272 -7.477 1.00 89.62 631 GLU A N 1
ATOM 4770 C CA . GLU A 1 631 ? 14.771 23.324 -8.592 1.00 89.62 631 GLU A CA 1
ATOM 4771 C C . GLU A 1 631 ? 13.566 23.408 -9.546 1.00 89.62 631 GLU A C 1
ATOM 4773 O O . GLU A 1 631 ? 13.758 23.602 -10.748 1.00 89.62 631 GLU A O 1
ATOM 4778 N N . ILE A 1 632 ? 12.336 23.406 -9.019 1.00 91.31 632 ILE A N 1
ATOM 4779 C CA . ILE A 1 632 ? 11.100 23.620 -9.795 1.00 91.31 632 ILE A CA 1
ATOM 4780 C C . ILE A 1 632 ? 11.148 24.978 -10.515 1.00 91.31 632 ILE A C 1
ATOM 4782 O O . ILE A 1 632 ? 10.906 25.053 -11.720 1.00 91.31 632 ILE A O 1
ATOM 4786 N N . SER A 1 633 ? 11.552 26.052 -9.825 1.00 91.12 633 SER A N 1
ATOM 4787 C CA . SER A 1 633 ? 11.725 27.374 -10.448 1.00 91.12 633 SER A CA 1
ATOM 4788 C C . SER A 1 633 ? 12.760 27.363 -11.583 1.00 91.12 633 SER A C 1
ATOM 4790 O O . SER A 1 633 ? 12.579 28.058 -12.583 1.00 91.12 633 SER A O 1
ATOM 4792 N N . ALA A 1 634 ? 13.837 26.582 -11.460 1.00 90.94 634 ALA A N 1
ATOM 4793 C CA . ALA A 1 634 ? 14.853 26.438 -12.500 1.00 90.94 634 ALA A CA 1
ATOM 4794 C C . ALA A 1 634 ? 14.370 25.594 -13.696 1.00 90.94 634 ALA A C 1
ATOM 4796 O O . ALA A 1 634 ? 14.731 25.906 -14.829 1.00 90.94 634 ALA A O 1
ATOM 4797 N N . TYR A 1 635 ? 13.538 24.572 -13.474 1.00 89.06 635 TYR A N 1
ATOM 4798 C CA . TYR A 1 635 ? 12.884 23.807 -14.543 1.00 89.06 635 TYR A CA 1
ATOM 4799 C C . TYR A 1 635 ? 11.898 24.678 -15.337 1.00 89.06 635 TYR A C 1
ATOM 4801 O O . TYR A 1 635 ? 11.998 24.756 -16.563 1.00 89.06 635 TYR A O 1
ATOM 4809 N N . LEU A 1 636 ? 11.015 25.415 -14.652 1.00 88.50 636 LEU A N 1
ATOM 4810 C CA . LEU A 1 636 ? 10.057 26.326 -15.293 1.00 88.50 636 LEU A CA 1
ATOM 4811 C C . LEU A 1 636 ? 10.756 27.406 -16.134 1.00 88.50 636 LEU A C 1
ATOM 4813 O O . LEU A 1 636 ? 10.335 27.691 -17.249 1.00 88.50 636 LEU A O 1
ATOM 4817 N N . LYS A 1 637 ? 11.877 27.955 -15.648 1.00 89.31 637 LYS A N 1
ATOM 4818 C CA . LYS A 1 637 ? 12.688 28.937 -16.393 1.00 89.31 637 LYS A CA 1
ATOM 4819 C C . LYS A 1 637 ? 13.373 28.374 -17.642 1.00 89.31 637 LYS A C 1
ATOM 4821 O O . LYS A 1 637 ? 13.697 29.156 -18.523 1.00 89.31 637 LYS A O 1
ATOM 4826 N N . ARG A 1 638 ? 13.613 27.059 -17.723 1.00 87.12 638 ARG A N 1
ATOM 4827 C CA . ARG A 1 638 ? 14.186 26.393 -18.913 1.00 87.12 638 ARG A CA 1
ATOM 4828 C C . ARG A 1 638 ? 13.126 25.934 -19.910 1.00 87.12 638 ARG A C 1
ATOM 4830 O O . ARG A 1 638 ? 13.421 25.815 -21.092 1.00 87.12 638 ARG A O 1
ATOM 4837 N N . THR A 1 639 ? 11.908 25.664 -19.445 1.00 86.81 639 THR A N 1
ATOM 4838 C CA . THR A 1 639 ? 10.765 25.306 -20.304 1.00 86.81 639 THR A CA 1
ATOM 4839 C C . THR A 1 639 ? 10.030 26.533 -20.850 1.00 86.81 639 THR A C 1
ATOM 4841 O O . THR A 1 639 ? 9.355 26.426 -21.867 1.00 86.81 639 THR A O 1
ATOM 4844 N N . SER A 1 640 ? 10.200 27.713 -20.238 1.00 83.69 640 SER A N 1
ATOM 4845 C CA . SER A 1 640 ? 9.695 28.992 -20.763 1.00 83.69 640 SER A CA 1
ATOM 4846 C C . SER A 1 640 ? 10.635 29.702 -21.751 1.00 83.69 640 SER A C 1
ATOM 4848 O O . SER A 1 640 ? 10.260 30.736 -22.305 1.00 83.69 640 SER A O 1
ATOM 4850 N N . GLN A 1 641 ? 11.844 29.177 -21.982 1.00 83.88 641 GLN A N 1
ATOM 4851 C CA . GLN A 1 641 ? 12.766 29.701 -22.996 1.00 83.88 641 GLN A CA 1
ATOM 4852 C C . GLN A 1 641 ? 12.352 29.265 -24.411 1.00 83.88 641 GLN A C 1
ATOM 4854 O O . GLN A 1 641 ? 11.840 28.157 -24.587 1.00 83.88 641 GLN A O 1
ATOM 4859 N N . PRO A 1 642 ? 12.581 30.103 -25.440 1.00 76.88 642 PRO A N 1
ATOM 4860 C CA . PRO A 1 642 ? 12.211 29.767 -26.808 1.00 76.88 642 PRO A CA 1
ATOM 4861 C C . PRO A 1 642 ? 13.025 28.568 -27.336 1.00 76.88 642 PRO A C 1
ATOM 4863 O O . PRO A 1 642 ? 14.224 28.453 -27.050 1.00 76.88 642 PRO A O 1
ATOM 4866 N N . PRO A 1 643 ? 12.410 27.676 -28.137 1.00 70.12 643 PRO A N 1
ATOM 4867 C CA . PRO A 1 643 ? 13.080 26.489 -28.656 1.00 70.12 643 PRO A CA 1
ATOM 4868 C C . PRO A 1 643 ? 14.231 26.881 -29.593 1.00 70.12 643 PRO A C 1
ATOM 4870 O O . PRO A 1 643 ? 14.013 27.436 -30.668 1.00 70.12 643 PRO A O 1
ATOM 4873 N N . GLY A 1 644 ? 15.462 26.581 -29.170 1.00 66.56 644 GLY A N 1
ATOM 4874 C CA . GLY A 1 644 ? 16.696 26.901 -29.896 1.00 66.56 644 GLY A CA 1
ATOM 4875 C C . GLY A 1 644 ? 17.773 27.583 -29.046 1.00 66.56 644 GLY A C 1
ATOM 4876 O O . GLY A 1 644 ? 18.940 27.561 -29.430 1.00 66.56 644 GLY A O 1
ATOM 4877 N N . GLU A 1 645 ? 17.426 28.146 -27.883 1.00 71.00 645 GLU A N 1
ATOM 4878 C CA . GLU A 1 645 ? 18.422 28.681 -26.944 1.00 71.00 645 GLU A CA 1
ATOM 4879 C C . GLU A 1 645 ? 19.146 27.576 -26.157 1.00 71.00 645 GLU A C 1
ATOM 4881 O O . GLU A 1 645 ? 18.585 26.525 -25.834 1.00 71.00 645 GLU A O 1
ATOM 4886 N N . SER A 1 646 ? 20.412 27.825 -25.804 1.00 57.31 646 SER A N 1
ATOM 4887 C CA . SER A 1 646 ? 21.261 26.882 -25.071 1.00 57.31 646 SER A CA 1
ATOM 4888 C C . SER A 1 646 ? 20.784 26.697 -23.625 1.00 57.31 646 SER A C 1
ATOM 4890 O O . SER A 1 646 ? 21.195 27.426 -22.721 1.00 57.31 646 SER A O 1
ATOM 4892 N N . GLY A 1 647 ? 19.915 25.712 -23.413 1.00 67.56 647 GLY A N 1
ATOM 4893 C CA . GLY A 1 647 ? 19.316 25.393 -22.115 1.00 67.56 647 GLY A CA 1
ATOM 4894 C C . GLY A 1 647 ? 17.802 25.182 -22.162 1.00 67.56 647 GLY A C 1
ATOM 4895 O O . GLY A 1 647 ? 17.247 24.709 -21.170 1.00 67.56 647 GLY A O 1
ATOM 4896 N N . ALA A 1 648 ? 17.159 25.483 -23.298 1.00 75.50 648 ALA A N 1
ATOM 4897 C CA . ALA A 1 648 ? 15.741 25.226 -23.513 1.00 75.50 648 ALA A CA 1
ATOM 4898 C C . ALA A 1 648 ? 15.430 23.722 -23.395 1.00 75.50 648 ALA A C 1
ATOM 4900 O O . ALA A 1 648 ? 16.077 22.889 -24.035 1.00 75.50 648 ALA A O 1
ATOM 4901 N N . LEU A 1 649 ? 14.436 23.378 -22.575 1.00 79.44 649 LEU A N 1
ATOM 4902 C CA . LEU A 1 649 ? 13.965 22.006 -22.369 1.00 79.44 649 LEU A CA 1
ATOM 4903 C C . LEU A 1 649 ? 12.551 21.840 -22.947 1.00 79.44 649 LEU A C 1
ATOM 4905 O O . LEU A 1 649 ? 11.712 22.708 -22.702 1.00 79.44 649 LEU A O 1
ATOM 4909 N N . PRO A 1 650 ? 12.245 20.734 -23.655 1.00 80.75 650 PRO A N 1
ATOM 4910 C CA . PRO A 1 650 ? 10.873 20.420 -24.044 1.00 80.75 650 PRO A CA 1
ATOM 4911 C C . PRO A 1 650 ? 9.956 20.341 -22.809 1.00 80.75 650 PRO A C 1
ATOM 4913 O O . PRO A 1 650 ? 10.340 19.708 -21.820 1.00 80.75 650 PRO A O 1
ATOM 4916 N N . PRO A 1 651 ? 8.762 20.959 -22.831 1.00 79.06 651 PRO A N 1
ATOM 4917 C CA . PRO A 1 651 ? 7.845 20.915 -21.701 1.00 79.06 651 PRO A CA 1
ATOM 4918 C C . PRO A 1 651 ? 7.267 19.506 -21.523 1.00 79.06 651 PRO A C 1
ATOM 4920 O O . PRO A 1 651 ? 6.694 18.933 -22.446 1.00 79.06 651 PRO A O 1
ATOM 4923 N N . ASN A 1 652 ? 7.382 18.952 -20.315 1.00 82.50 652 ASN A N 1
ATOM 4924 C CA . ASN A 1 652 ? 6.664 17.741 -19.922 1.00 82.50 652 ASN A CA 1
ATOM 4925 C C . ASN A 1 652 ? 5.338 18.133 -19.253 1.00 82.50 652 ASN A C 1
ATOM 4927 O O . ASN A 1 652 ? 5.342 18.655 -18.133 1.00 82.50 652 ASN A O 1
ATOM 4931 N N . HIS A 1 653 ? 4.216 17.879 -19.934 1.00 82.81 653 HIS A N 1
ATOM 4932 C CA . HIS A 1 653 ? 2.877 18.254 -19.469 1.00 82.81 653 HIS A CA 1
ATOM 4933 C C . HIS A 1 653 ? 2.486 17.577 -18.148 1.00 82.81 653 HIS A C 1
ATOM 4935 O O . HIS A 1 653 ? 1.864 18.226 -17.313 1.00 82.81 653 HIS A O 1
ATOM 4941 N N . GLN A 1 654 ? 2.930 16.341 -17.885 1.00 80.81 654 GLN A N 1
ATOM 4942 C CA . GLN A 1 654 ? 2.611 15.640 -16.634 1.00 80.81 654 GLN A CA 1
ATOM 4943 C C . GLN A 1 654 ? 3.132 16.389 -15.398 1.00 80.81 654 GLN A C 1
ATOM 4945 O O . GLN A 1 654 ? 2.447 16.467 -14.382 1.00 80.81 654 GLN A O 1
ATOM 4950 N N . ILE A 1 655 ? 4.324 16.988 -15.503 1.00 85.62 655 ILE A N 1
ATOM 4951 C CA . ILE A 1 655 ? 4.918 17.799 -14.428 1.00 85.62 655 ILE A CA 1
ATOM 4952 C C . ILE A 1 655 ? 4.150 19.122 -14.267 1.00 85.62 655 ILE A C 1
ATOM 4954 O O . ILE A 1 655 ? 4.039 19.637 -13.157 1.00 85.62 655 ILE A O 1
ATOM 4958 N N . ALA A 1 656 ? 3.596 19.669 -15.354 1.00 86.94 656 ALA A N 1
ATOM 4959 C CA . ALA A 1 656 ? 2.767 20.871 -15.300 1.00 86.94 656 ALA A CA 1
ATOM 4960 C C . ALA A 1 656 ? 1.408 20.606 -14.627 1.00 86.94 656 ALA A C 1
ATOM 4962 O O . ALA A 1 656 ? 1.000 21.414 -13.798 1.00 86.94 656 ALA A O 1
ATOM 4963 N N . TYR A 1 657 ? 0.758 19.469 -14.912 1.00 88.62 657 TYR A N 1
ATOM 4964 C CA . TYR A 1 657 ? -0.473 19.057 -14.226 1.00 88.62 657 TYR A CA 1
ATOM 4965 C C . TYR A 1 657 ? -0.228 18.834 -12.730 1.00 88.62 657 TYR A C 1
ATOM 4967 O O . TYR A 1 657 ? -0.834 19.520 -11.917 1.00 88.62 657 TYR A O 1
ATOM 4975 N N . GLN A 1 658 ? 0.769 18.022 -12.358 1.00 88.31 658 GLN A N 1
ATOM 4976 C CA . GLN A 1 658 ? 1.123 17.794 -10.948 1.00 88.31 658 GLN A CA 1
ATOM 4977 C C . GLN A 1 658 ? 1.457 19.091 -10.188 1.00 88.31 658 GLN A C 1
ATOM 4979 O O . GLN A 1 658 ? 1.149 19.216 -9.003 1.00 88.31 658 GLN A O 1
ATOM 4984 N N . LEU A 1 659 ? 2.074 20.074 -10.854 1.00 90.19 659 LEU A N 1
ATOM 4985 C CA . LEU A 1 659 ? 2.334 21.388 -10.266 1.00 90.19 659 LEU A CA 1
ATOM 4986 C C . LEU A 1 659 ? 1.060 22.241 -10.140 1.00 90.19 659 LEU A C 1
ATOM 4988 O O . LEU A 1 659 ? 0.913 22.952 -9.150 1.00 90.19 659 LEU A O 1
ATOM 4992 N N . GLN A 1 660 ? 0.147 22.182 -11.112 1.00 91.69 660 GLN A N 1
ATOM 4993 C CA . GLN A 1 660 ? -1.159 22.840 -11.032 1.00 91.69 660 GLN A CA 1
ATOM 4994 C C . GLN A 1 660 ? -1.987 22.263 -9.876 1.00 91.69 660 GLN A C 1
ATOM 4996 O O . GLN A 1 660 ? -2.521 23.032 -9.077 1.00 91.69 660 GLN A O 1
ATOM 5001 N N . ASP A 1 661 ? -2.022 20.938 -9.741 1.00 92.62 661 ASP A N 1
ATOM 5002 C CA . ASP A 1 661 ? -2.717 20.241 -8.659 1.00 92.62 661 ASP A CA 1
ATOM 5003 C C . ASP A 1 661 ? -2.139 20.663 -7.300 1.00 92.62 661 ASP A C 1
ATOM 5005 O O . ASP A 1 661 ? -2.872 21.152 -6.440 1.00 92.62 661 ASP A O 1
ATOM 5009 N N . ALA A 1 662 ? -0.811 20.610 -7.142 1.00 90.69 662 ALA A N 1
ATOM 5010 C CA . ALA A 1 662 ? -0.115 21.041 -5.926 1.00 90.69 662 ALA A CA 1
ATOM 5011 C C . ALA A 1 662 ? -0.336 22.525 -5.562 1.00 90.69 662 ALA A C 1
ATOM 5013 O O . ALA A 1 662 ? -0.296 22.871 -4.383 1.00 90.69 662 ALA A O 1
ATOM 5014 N N . LEU A 1 663 ? -0.574 23.402 -6.545 1.00 89.88 663 LEU A N 1
ATOM 5015 C CA . LEU A 1 663 ? -0.941 24.804 -6.309 1.00 89.88 663 LEU A CA 1
ATOM 5016 C C . LEU A 1 663 ? -2.428 24.974 -5.963 1.00 89.88 663 LEU A C 1
ATOM 5018 O O . LEU A 1 663 ? -2.762 25.855 -5.175 1.00 89.88 663 LEU A O 1
ATOM 5022 N N . SER A 1 664 ? -3.313 24.138 -6.514 1.00 91.88 664 SER A N 1
ATOM 5023 C CA . SER A 1 664 ? -4.749 24.139 -6.191 1.00 91.88 664 SER A CA 1
ATOM 5024 C C . SER A 1 664 ? -5.059 23.566 -4.803 1.00 91.88 664 SER A C 1
ATOM 5026 O O . SER A 1 664 ? -6.021 23.984 -4.167 1.00 91.88 664 SER A O 1
ATOM 5028 N N . LEU A 1 665 ? -4.204 22.663 -4.309 1.00 92.75 665 LEU A N 1
ATOM 5029 C CA . LEU A 1 665 ? -4.274 22.051 -2.979 1.00 92.75 665 LEU A CA 1
ATOM 5030 C C . LEU A 1 665 ? -3.655 22.916 -1.861 1.00 92.75 665 LEU A C 1
ATOM 5032 O O . LEU A 1 665 ? -3.571 22.467 -0.717 1.00 92.75 665 LEU A O 1
ATOM 5036 N N . LEU A 1 666 ? -3.210 24.144 -2.157 1.00 88.88 666 LEU A N 1
ATOM 5037 C CA . LEU A 1 666 ? -2.734 25.072 -1.128 1.00 88.88 666 LEU A CA 1
ATOM 5038 C C . LEU A 1 666 ? -3.908 25.512 -0.228 1.00 88.88 666 LEU A C 1
ATOM 5040 O O . LEU A 1 666 ? -4.873 26.084 -0.735 1.00 88.88 666 LEU A O 1
ATOM 5044 N N . PRO A 1 667 ? -3.847 25.280 1.098 1.00 86.38 667 PRO A N 1
ATOM 5045 C CA . PRO A 1 667 ? -4.957 25.592 1.990 1.00 86.38 667 PRO A CA 1
ATOM 5046 C C . PRO A 1 667 ? -5.115 27.103 2.181 1.00 86.38 667 PRO A C 1
ATOM 5048 O O . PRO A 1 667 ? -4.145 27.808 2.465 1.00 86.38 667 PRO A O 1
ATOM 5051 N N . ASP A 1 668 ? -6.356 27.584 2.105 1.00 83.06 668 ASP A N 1
ATOM 5052 C CA . ASP A 1 668 ? -6.700 28.949 2.498 1.00 83.06 668 ASP A CA 1
ATOM 5053 C C . ASP A 1 668 ? -6.625 29.098 4.029 1.00 83.06 668 ASP A C 1
ATOM 5055 O O . ASP A 1 668 ? -7.370 28.461 4.784 1.00 83.06 668 ASP A O 1
ATOM 5059 N N . LEU A 1 669 ? -5.691 29.939 4.477 1.00 82.69 669 LEU A N 1
ATOM 5060 C CA . LEU A 1 669 ? -5.444 30.236 5.887 1.00 82.69 669 LEU A CA 1
ATOM 5061 C C . LEU A 1 669 ? -6.277 31.421 6.400 1.00 82.69 669 LEU A C 1
ATOM 5063 O O . LEU A 1 669 ? -6.462 31.528 7.612 1.00 82.69 669 LEU A O 1
ATOM 5067 N N . ASP A 1 670 ? -6.807 32.271 5.513 1.00 87.50 670 ASP A N 1
ATOM 5068 C CA . ASP A 1 670 ? -7.628 33.432 5.889 1.00 87.50 670 ASP A CA 1
ATOM 5069 C C . ASP A 1 670 ? -9.083 33.030 6.212 1.00 87.50 670 ASP A C 1
ATOM 5071 O O . ASP A 1 670 ? -9.857 33.823 6.758 1.00 87.50 670 ASP A O 1
ATOM 5075 N N . ASN A 1 671 ? -9.458 31.772 5.945 1.00 90.94 671 ASN A N 1
ATOM 5076 C CA . ASN A 1 671 ? -10.750 31.207 6.322 1.00 90.94 671 ASN A CA 1
ATOM 5077 C C . ASN A 1 671 ? -10.960 31.263 7.861 1.00 90.94 671 ASN A C 1
ATOM 5079 O O . ASN A 1 671 ? -10.155 30.708 8.628 1.00 90.94 671 ASN A O 1
ATOM 5083 N N . PRO A 1 672 ? -12.055 31.889 8.348 1.00 89.38 672 PRO A N 1
ATOM 5084 C CA . PRO A 1 672 ? -12.306 32.060 9.777 1.00 89.38 672 PRO A CA 1
ATOM 5085 C C . PRO A 1 672 ? -12.525 30.741 10.528 1.00 89.38 672 PRO A C 1
ATOM 5087 O O . PRO A 1 672 ? -12.168 30.664 11.704 1.00 89.38 672 PRO A O 1
ATOM 5090 N N . ASP A 1 673 ? -13.059 29.699 9.885 1.00 89.56 673 ASP A N 1
ATOM 5091 C CA . ASP A 1 673 ? -13.268 28.396 10.525 1.00 89.56 673 ASP A CA 1
ATOM 5092 C C . ASP A 1 673 ? -11.944 27.637 10.691 1.00 89.56 673 ASP A C 1
ATOM 5094 O O . ASP A 1 673 ? -11.687 27.082 11.762 1.00 89.56 673 ASP A O 1
ATOM 5098 N N . THR A 1 674 ? -11.041 27.710 9.705 1.00 88.88 674 THR A N 1
ATOM 5099 C CA . THR A 1 674 ? -9.656 27.214 9.828 1.00 88.88 674 THR A CA 1
ATOM 5100 C C . THR A 1 674 ? -8.925 27.937 10.964 1.00 88.88 674 THR A C 1
ATOM 5102 O O . THR A 1 674 ? -8.368 27.298 11.861 1.00 88.88 674 THR A O 1
ATOM 5105 N N . THR A 1 675 ? -8.988 29.274 10.984 1.00 91.12 675 THR A N 1
ATOM 5106 C CA . THR A 1 675 ? -8.362 30.117 12.017 1.00 91.12 675 THR A CA 1
ATOM 5107 C C . THR A 1 675 ? -8.904 29.816 13.419 1.00 91.12 675 THR A C 1
ATOM 5109 O O . THR A 1 675 ? -8.140 29.710 14.386 1.00 91.12 675 THR A O 1
ATOM 5112 N N . ARG A 1 676 ? -10.223 29.631 13.553 1.00 91.25 676 ARG A N 1
ATOM 5113 C CA . ARG A 1 676 ? -10.873 29.264 14.816 1.00 91.25 676 ARG A CA 1
ATOM 5114 C C . ARG A 1 676 ? -10.435 27.879 15.292 1.00 91.25 676 ARG A C 1
ATOM 5116 O O . ARG A 1 676 ? -10.047 27.749 16.451 1.00 91.25 676 ARG A O 1
ATOM 5123 N N . SER A 1 677 ? -10.442 26.879 14.413 1.00 91.31 677 SER A N 1
ATOM 5124 C CA . SER A 1 677 ? -10.009 25.512 14.731 1.00 91.31 677 SER A CA 1
ATOM 5125 C C . SER A 1 677 ? -8.541 25.459 15.163 1.00 91.31 677 SER A C 1
ATOM 5127 O O . SER A 1 677 ? -8.222 24.847 16.183 1.00 91.31 677 SER A O 1
ATOM 5129 N N . PHE A 1 678 ? -7.654 26.176 14.464 1.00 91.19 678 PHE A N 1
ATOM 5130 C CA . PHE A 1 678 ? -6.242 26.295 14.838 1.00 91.19 678 PHE A CA 1
ATOM 5131 C C . PHE A 1 678 ? -6.056 26.980 16.203 1.00 91.19 678 PHE A C 1
ATOM 5133 O O . PHE A 1 678 ? -5.236 26.548 17.016 1.00 91.19 678 PHE A O 1
ATOM 5140 N N . THR A 1 679 ? -6.860 28.008 16.496 1.00 91.69 679 THR A N 1
ATOM 5141 C CA . THR A 1 679 ? -6.863 28.698 17.796 1.00 91.69 679 THR A CA 1
ATOM 5142 C C . THR A 1 679 ? -7.308 27.764 18.926 1.00 91.69 679 THR A C 1
ATOM 5144 O O . THR A 1 679 ? -6.671 27.734 19.978 1.00 91.69 679 THR A O 1
ATOM 5147 N N . THR A 1 680 ? -8.358 26.962 18.719 1.00 95.38 680 THR A N 1
ATOM 5148 C CA . THR A 1 680 ? -8.811 25.955 19.696 1.00 95.38 680 THR A CA 1
ATOM 5149 C C . THR A 1 680 ? -7.732 24.902 19.953 1.00 95.38 680 THR A C 1
ATOM 5151 O O . THR A 1 680 ? -7.304 24.761 21.096 1.00 95.38 680 THR A O 1
ATOM 5154 N N . ALA A 1 681 ? -7.193 24.265 18.908 1.00 95.56 681 ALA A N 1
ATOM 5155 C CA . ALA A 1 681 ? -6.133 23.263 19.050 1.00 95.56 681 ALA A CA 1
ATOM 5156 C C . ALA A 1 681 ? -4.869 23.824 19.739 1.00 95.56 681 ALA A C 1
ATOM 5158 O O . ALA A 1 681 ? -4.241 23.147 20.556 1.00 95.56 681 ALA A O 1
ATOM 5159 N N . THR A 1 682 ? -4.523 25.088 19.469 1.00 96.06 682 THR A N 1
ATOM 5160 C CA . THR A 1 682 ? -3.411 25.784 20.139 1.00 96.06 682 THR A CA 1
ATOM 5161 C C . THR A 1 682 ? -3.675 25.976 21.636 1.00 96.06 682 THR A C 1
ATOM 5163 O O . THR A 1 682 ? -2.768 25.766 22.443 1.00 96.06 682 THR A O 1
ATOM 5166 N N . ASN A 1 683 ? -4.903 26.333 22.031 1.00 96.25 683 ASN A N 1
ATOM 5167 C CA . ASN A 1 683 ? -5.282 26.464 23.442 1.00 96.25 683 ASN A CA 1
ATOM 5168 C C . ASN A 1 683 ? -5.241 25.113 24.174 1.00 96.25 683 ASN A C 1
ATOM 5170 O O . ASN A 1 683 ? -4.7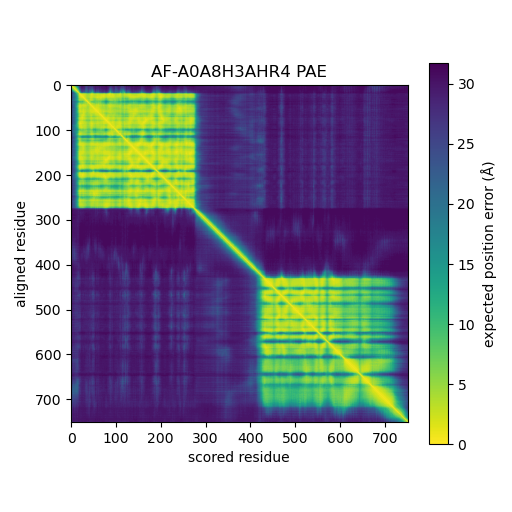03 25.038 25.279 1.00 96.25 683 ASN A O 1
ATOM 5174 N N . ASP A 1 684 ? -5.741 24.046 23.548 1.00 96.25 684 ASP A N 1
ATOM 5175 C CA . ASP A 1 684 ? -5.738 22.699 24.129 1.00 96.25 684 ASP A CA 1
ATOM 5176 C C . ASP A 1 684 ? -4.304 22.173 24.312 1.00 96.25 684 ASP A C 1
ATOM 5178 O O . ASP A 1 684 ? -3.937 21.669 25.378 1.00 96.25 684 ASP A O 1
ATOM 5182 N N . GLN A 1 685 ? -3.432 22.375 23.318 1.00 95.25 685 GLN A N 1
ATOM 5183 C CA . GLN A 1 685 ? -2.021 22.005 23.435 1.00 95.25 685 GLN A CA 1
ATOM 5184 C C . GLN A 1 685 ? -1.269 22.878 24.459 1.00 95.25 685 GLN A C 1
ATOM 5186 O O . GLN A 1 685 ? -0.409 22.370 25.187 1.00 95.25 685 GLN A O 1
ATOM 5191 N N . LEU A 1 686 ? -1.613 24.165 24.591 1.00 96.00 686 LEU A N 1
ATOM 5192 C CA . LEU A 1 686 ? -1.070 25.040 25.636 1.00 96.00 686 LEU A CA 1
ATOM 5193 C C . LEU A 1 686 ? -1.505 24.595 27.043 1.00 96.00 686 LEU A C 1
ATOM 5195 O O . LEU A 1 686 ? -0.692 24.644 27.968 1.00 96.00 686 LEU A O 1
ATOM 5199 N N . LEU A 1 687 ? -2.734 24.095 27.212 1.00 95.94 687 LEU A N 1
ATOM 5200 C CA . LEU A 1 687 ? -3.211 23.514 28.471 1.00 95.94 687 LEU A CA 1
ATOM 5201 C C . LEU A 1 687 ? -2.398 22.269 28.867 1.00 95.94 687 LEU A C 1
ATOM 5203 O O . LEU A 1 687 ? -1.996 22.145 30.027 1.00 95.94 687 LEU A O 1
ATOM 5207 N N . VAL A 1 688 ? -2.073 21.391 27.911 1.00 95.50 688 VAL A N 1
ATOM 5208 C CA . VAL A 1 688 ? -1.194 20.227 28.144 1.00 95.50 688 VAL A CA 1
ATOM 5209 C C . VAL A 1 688 ? 0.223 20.663 28.541 1.00 95.50 688 VAL A C 1
ATOM 5211 O O . VAL A 1 688 ? 0.805 20.097 29.472 1.00 95.50 688 VAL A O 1
ATOM 5214 N N . VAL A 1 689 ? 0.776 21.699 27.899 1.00 94.94 689 VAL A N 1
ATOM 5215 C CA . VAL A 1 689 ? 2.083 22.283 28.264 1.00 94.94 689 VAL A CA 1
ATOM 5216 C C . VAL A 1 689 ? 2.051 22.899 29.669 1.00 94.94 689 VAL A C 1
ATOM 5218 O O . VAL A 1 689 ? 2.988 22.699 30.448 1.00 94.94 689 VAL A O 1
ATOM 5221 N N . TYR A 1 690 ? 0.975 23.602 30.029 1.00 96.69 690 TYR A N 1
ATOM 5222 C CA . TYR A 1 690 ? 0.795 24.192 31.355 1.00 96.69 690 TYR A CA 1
ATOM 5223 C C . TYR A 1 690 ? 0.695 23.124 32.453 1.00 96.69 690 TYR A C 1
ATOM 5225 O O . TYR A 1 690 ? 1.445 23.173 33.427 1.00 96.69 690 TYR A O 1
ATOM 5233 N N . LEU A 1 691 ? -0.147 22.102 32.269 1.00 96.56 691 LEU A N 1
ATOM 5234 C CA . LEU A 1 691 ? -0.255 20.986 33.213 1.00 96.56 691 LEU A CA 1
ATOM 5235 C C . LEU A 1 691 ? 1.086 20.247 33.365 1.00 96.56 691 LEU A C 1
ATOM 5237 O O . LEU A 1 691 ? 1.511 19.950 34.482 1.00 96.56 691 LEU A O 1
ATOM 5241 N N . SER A 1 692 ? 1.796 20.022 32.256 1.00 95.75 692 SER A N 1
ATOM 5242 C CA . SER A 1 692 ? 3.126 19.399 32.261 1.00 95.75 692 SER A CA 1
ATOM 5243 C C . SER A 1 692 ? 4.163 20.219 33.037 1.00 95.75 692 SER A C 1
ATOM 5245 O O . SER A 1 692 ? 5.005 19.644 33.728 1.00 95.75 692 SER A O 1
ATOM 5247 N N . SER A 1 693 ? 4.125 21.553 32.949 1.00 96.31 693 SER A N 1
ATOM 5248 C CA . SER A 1 693 ? 5.046 22.417 33.698 1.00 96.31 693 SER A CA 1
ATOM 5249 C C . SER A 1 693 ? 4.707 22.474 35.192 1.00 96.31 693 SER A C 1
ATOM 5251 O O . SER A 1 693 ? 5.621 22.429 36.015 1.00 96.31 693 SER A O 1
ATOM 5253 N N . LEU A 1 694 ? 3.418 22.447 35.553 1.00 96.50 694 LEU A N 1
ATOM 5254 C CA . LEU A 1 694 ? 2.953 22.348 36.940 1.00 96.50 694 LEU A CA 1
ATOM 5255 C C . LEU A 1 694 ? 3.402 21.026 37.584 1.00 96.50 694 LEU A C 1
ATOM 5257 O O . LEU A 1 694 ? 4.004 21.040 38.657 1.00 96.50 694 LEU A O 1
ATOM 5261 N N . VAL A 1 695 ? 3.200 19.889 36.907 1.00 96.69 695 VAL A N 1
ATOM 5262 C CA . VAL A 1 695 ? 3.660 18.571 37.388 1.00 96.69 695 VAL A CA 1
ATOM 5263 C C . VAL A 1 695 ? 5.184 18.546 37.564 1.00 96.69 695 VAL A C 1
ATOM 5265 O O . VAL A 1 695 ? 5.672 18.105 38.604 1.00 96.69 695 VAL A O 1
ATOM 5268 N N . ARG A 1 696 ? 5.952 19.095 36.609 1.00 95.75 696 ARG A N 1
ATOM 5269 C CA . ARG A 1 696 ? 7.415 19.239 36.747 1.00 95.75 696 ARG A CA 1
ATOM 5270 C C . ARG A 1 696 ? 7.811 20.106 37.945 1.00 95.75 696 ARG A C 1
ATOM 5272 O O . ARG A 1 696 ? 8.761 19.753 38.637 1.00 95.75 696 ARG A O 1
ATOM 5279 N N . ALA A 1 697 ? 7.094 21.197 38.217 1.00 96.94 697 ALA A N 1
ATOM 5280 C CA . ALA A 1 697 ? 7.359 22.056 39.372 1.00 96.94 697 ALA A CA 1
ATOM 5281 C C . ALA A 1 697 ? 7.096 21.336 40.708 1.00 96.94 697 ALA A C 1
ATOM 5283 O O . ALA A 1 697 ? 7.888 21.479 41.638 1.00 96.94 697 ALA A O 1
ATOM 5284 N N . VAL A 1 698 ? 6.043 20.514 40.796 1.00 96.62 698 VAL A N 1
ATOM 5285 C CA . VAL A 1 698 ? 5.756 19.688 41.985 1.00 96.62 698 VAL A CA 1
ATOM 5286 C C . VAL A 1 698 ? 6.829 18.613 42.193 1.00 96.62 698 VAL A C 1
ATOM 5288 O O . VAL A 1 698 ? 7.318 18.457 43.310 1.00 96.62 698 VAL A O 1
ATOM 5291 N N . ILE A 1 699 ? 7.259 17.924 41.129 1.00 97.00 699 ILE A N 1
ATOM 5292 C CA . ILE A 1 699 ? 8.345 16.929 41.196 1.00 97.00 699 ILE A CA 1
ATOM 5293 C C . ILE A 1 699 ? 9.666 17.590 41.621 1.00 97.00 699 ILE A C 1
ATOM 5295 O O . ILE A 1 699 ? 10.348 17.087 42.511 1.00 97.00 699 ILE A O 1
ATOM 5299 N N . ALA A 1 700 ? 10.008 18.746 41.042 1.00 96.81 700 ALA A N 1
ATOM 5300 C CA . ALA A 1 700 ? 11.206 19.500 41.410 1.00 96.81 700 ALA A CA 1
ATOM 5301 C C . ALA A 1 700 ? 11.163 19.999 42.866 1.00 96.81 700 ALA A C 1
ATOM 5303 O O . ALA A 1 700 ? 12.189 19.995 43.544 1.00 96.81 700 ALA A O 1
ATOM 5304 N N . LEU A 1 701 ? 9.985 20.385 43.371 1.00 96.06 701 LEU A N 1
ATOM 5305 C CA . LEU A 1 701 ? 9.798 20.763 44.771 1.00 96.06 701 LEU A CA 1
ATOM 5306 C C . LEU A 1 701 ? 9.963 19.561 45.715 1.00 96.06 701 LEU A C 1
ATOM 5308 O O . LEU A 1 701 ? 10.617 19.704 46.746 1.00 96.06 701 LEU A O 1
ATOM 5312 N N . HIS A 1 702 ? 9.434 18.385 45.359 1.00 96.31 702 HIS A N 1
ATOM 5313 C CA . HIS A 1 702 ? 9.633 17.158 46.138 1.00 96.31 702 HIS A CA 1
ATOM 5314 C C . HIS A 1 702 ? 11.121 16.787 46.196 1.00 96.31 702 HIS A C 1
ATOM 5316 O O . HIS A 1 702 ? 11.681 16.669 47.282 1.00 96.31 702 HIS A O 1
ATOM 5322 N N . ALA A 1 703 ? 11.798 16.748 45.044 1.00 96.06 703 ALA A N 1
ATOM 5323 C CA . ALA A 1 703 ? 13.233 16.484 44.968 1.00 96.06 703 ALA A CA 1
ATOM 5324 C C . ALA A 1 703 ? 14.072 17.520 45.745 1.00 96.06 703 ALA A C 1
ATOM 5326 O O . ALA A 1 703 ? 15.085 17.172 46.347 1.00 96.06 703 ALA A O 1
ATOM 5327 N N . LEU A 1 704 ? 13.658 18.794 45.786 1.00 96.69 704 LEU A N 1
ATOM 5328 C CA . LEU A 1 704 ? 14.308 19.819 46.610 1.00 96.69 704 LEU A CA 1
ATOM 5329 C C . LEU A 1 704 ? 14.119 19.566 48.117 1.00 96.69 704 LEU A C 1
ATOM 5331 O O . LEU A 1 704 ? 15.049 19.798 48.890 1.00 96.69 704 LEU A O 1
ATOM 5335 N N . VAL A 1 705 ? 12.945 19.084 48.540 1.00 95.88 705 VAL A N 1
ATOM 5336 C CA . VAL A 1 705 ? 12.687 18.674 49.930 1.00 95.88 705 VAL A CA 1
ATOM 5337 C C . VAL A 1 705 ? 13.523 17.447 50.296 1.00 95.88 705 VAL A C 1
ATOM 5339 O O . VAL A 1 705 ? 14.178 17.473 51.338 1.00 95.88 705 VAL A O 1
ATOM 5342 N N . ASP A 1 706 ? 13.579 16.431 49.433 1.00 95.44 706 ASP A N 1
ATOM 5343 C CA . ASP A 1 706 ? 14.385 15.221 49.642 1.00 95.44 706 ASP A CA 1
ATOM 5344 C C . ASP A 1 706 ? 15.879 15.552 49.736 1.00 95.44 706 ASP A C 1
ATOM 5346 O O . ASP A 1 706 ? 16.533 15.185 50.711 1.00 95.44 706 ASP A O 1
ATOM 5350 N N . ASN A 1 707 ? 16.409 16.328 48.783 1.00 95.12 707 ASN A N 1
ATOM 5351 C CA . ASN A 1 707 ? 17.803 16.780 48.788 1.00 95.12 707 ASN A CA 1
ATOM 5352 C C . ASN A 1 707 ? 18.128 17.601 50.045 1.00 95.12 707 ASN A C 1
ATOM 5354 O O . ASN A 1 707 ? 19.176 17.411 50.660 1.00 95.12 707 ASN A O 1
ATOM 5358 N N . LYS A 1 708 ? 17.223 18.486 50.486 1.00 94.94 708 LYS A N 1
ATOM 5359 C CA . LYS A 1 708 ? 17.418 19.258 51.722 1.00 94.94 708 LYS A CA 1
ATOM 5360 C C . LYS A 1 708 ? 17.357 18.377 52.975 1.00 94.94 708 LYS A C 1
ATOM 5362 O O . LYS A 1 708 ? 18.104 18.623 53.919 1.00 94.94 708 LYS A O 1
ATOM 5367 N N . ALA A 1 709 ? 16.502 17.356 52.993 1.00 92.69 709 ALA A N 1
ATOM 5368 C CA . ALA A 1 709 ? 16.417 16.394 54.088 1.00 92.69 709 ALA A CA 1
ATOM 5369 C C . ALA A 1 709 ? 17.638 15.458 54.139 1.00 92.69 709 ALA A C 1
ATOM 5371 O O . ALA A 1 709 ? 18.100 15.133 55.231 1.00 92.69 709 ALA A O 1
ATOM 5372 N N . ALA A 1 710 ? 18.183 15.060 52.987 1.00 93.44 710 ALA A N 1
ATOM 5373 C CA . ALA A 1 710 ? 19.415 14.285 52.880 1.00 93.44 710 ALA A CA 1
ATOM 5374 C C . ALA A 1 710 ? 20.630 15.104 53.343 1.00 93.44 710 ALA A C 1
ATOM 5376 O O . ALA A 1 710 ? 21.319 14.695 54.277 1.00 93.44 710 ALA A O 1
ATOM 5377 N N . ASN A 1 711 ? 20.832 16.302 52.782 1.00 92.50 711 ASN A N 1
ATOM 5378 C CA . ASN A 1 711 ? 21.939 17.186 53.156 1.00 92.50 711 ASN A CA 1
ATOM 5379 C C . ASN A 1 711 ? 21.876 17.568 54.643 1.00 92.50 711 ASN A C 1
ATOM 5381 O O . ASN A 1 711 ? 22.873 17.453 55.345 1.00 92.50 711 ASN A O 1
ATOM 5385 N N . GLY A 1 712 ? 20.694 17.921 55.160 1.00 92.31 712 GLY A N 1
ATOM 5386 C CA . GLY A 1 712 ? 20.521 18.244 56.580 1.00 92.31 712 GLY A CA 1
ATOM 5387 C C . GLY A 1 712 ? 20.766 17.059 57.527 1.00 92.31 712 GLY A C 1
ATOM 5388 O O . GLY A 1 712 ? 21.133 17.270 58.681 1.00 92.31 712 GLY A O 1
ATOM 5389 N N . ARG A 1 713 ? 20.606 15.808 57.068 1.00 89.69 713 ARG A N 1
ATOM 5390 C CA . ARG A 1 713 ? 21.039 14.620 57.829 1.00 89.69 713 ARG A CA 1
ATOM 5391 C C . ARG A 1 713 ? 22.558 14.467 57.796 1.00 89.69 713 ARG A C 1
ATOM 5393 O O . ARG A 1 713 ? 23.140 14.279 58.858 1.00 89.69 713 ARG A O 1
ATOM 5400 N N . ALA A 1 714 ? 23.182 14.618 56.626 1.00 88.31 714 ALA A N 1
ATOM 5401 C CA . ALA A 1 714 ? 24.635 14.546 56.468 1.00 88.31 714 ALA A CA 1
ATOM 5402 C C . ALA A 1 714 ? 25.364 15.615 57.307 1.00 88.31 714 ALA A C 1
ATOM 5404 O O . ALA A 1 714 ? 26.256 15.278 58.081 1.00 88.31 714 ALA A O 1
ATOM 5405 N N . GLU A 1 715 ? 24.917 16.875 57.268 1.00 89.75 715 GLU A N 1
ATOM 5406 C CA . GLU A 1 715 ? 25.441 17.968 58.109 1.00 89.75 715 GLU A CA 1
ATOM 5407 C C . GLU A 1 715 ? 25.349 17.642 59.614 1.00 89.75 715 GLU A C 1
ATOM 5409 O O . GLU A 1 715 ? 26.278 17.909 60.382 1.00 89.75 715 GLU A O 1
ATOM 5414 N N . LEU A 1 716 ? 24.245 17.017 60.047 1.00 84.94 716 LEU A N 1
ATOM 5415 C CA . LEU A 1 716 ? 24.042 16.577 61.432 1.00 84.94 716 LEU A CA 1
ATOM 5416 C C . LEU A 1 716 ? 24.849 15.328 61.810 1.00 84.94 716 LEU A C 1
ATOM 5418 O O . LEU A 1 716 ? 24.974 15.044 63.002 1.00 84.94 716 LEU A O 1
ATOM 5422 N N . GLU A 1 717 ? 25.361 14.559 60.854 1.00 83.19 717 GLU A N 1
ATOM 5423 C CA . GLU A 1 717 ? 26.245 13.417 61.104 1.00 83.19 717 GLU A CA 1
ATOM 5424 C C . GLU A 1 717 ? 27.710 13.862 61.108 1.00 83.19 717 GLU A C 1
ATOM 5426 O O . GLU A 1 717 ? 28.390 13.629 62.108 1.00 83.19 717 GLU A O 1
ATOM 5431 N N . GLU A 1 718 ? 28.143 14.666 60.133 1.00 79.94 718 GLU A N 1
ATOM 5432 C CA . GLU A 1 718 ? 29.438 15.359 60.166 1.00 79.94 718 GLU A CA 1
ATOM 5433 C C . GLU A 1 718 ? 29.631 16.180 61.454 1.00 79.94 718 GLU A C 1
ATOM 5435 O O . GLU A 1 718 ? 30.701 16.154 62.063 1.00 79.94 718 GLU A O 1
ATOM 5440 N N . GLY A 1 719 ? 28.601 16.908 61.903 1.00 74.06 719 GLY A N 1
ATOM 5441 C CA . GLY A 1 719 ? 28.647 17.675 63.151 1.00 74.06 719 GLY A CA 1
ATOM 5442 C C . GLY A 1 719 ? 28.810 16.800 64.403 1.00 74.06 719 GLY A C 1
ATOM 5443 O O . GLY A 1 719 ? 29.455 17.212 65.371 1.00 74.06 719 GLY A O 1
ATOM 5444 N N . LYS A 1 720 ? 28.280 15.568 64.383 1.00 71.94 720 LYS A N 1
ATOM 5445 C CA . LYS A 1 720 ? 28.463 14.575 65.459 1.00 71.94 720 LYS A CA 1
ATOM 5446 C C . LYS A 1 720 ? 29.831 13.905 65.407 1.00 71.94 720 LYS A C 1
ATOM 5448 O O . LYS A 1 720 ? 30.315 13.483 66.452 1.00 71.94 720 LYS A O 1
ATOM 5453 N N . GLU A 1 721 ? 30.450 13.777 64.237 1.00 63.94 721 GLU A N 1
ATOM 5454 C CA . GLU A 1 721 ? 31.830 13.291 64.135 1.00 63.94 721 GLU A CA 1
ATOM 5455 C C . GLU A 1 721 ? 32.820 14.350 64.619 1.00 63.94 721 GLU A C 1
ATOM 5457 O O . GLU A 1 721 ? 33.612 14.068 65.516 1.00 63.94 721 GLU A O 1
ATOM 5462 N N . LYS A 1 722 ? 32.672 15.603 64.172 1.00 65.06 722 LYS A N 1
ATOM 5463 C CA . LYS A 1 722 ? 33.491 16.738 64.636 1.00 65.06 722 LYS A CA 1
ATOM 5464 C C . LYS A 1 722 ? 33.436 16.884 66.167 1.00 65.06 722 LYS A C 1
ATOM 5466 O O . LYS A 1 722 ? 34.478 16.880 66.814 1.00 65.06 722 LYS A O 1
ATOM 5471 N N . THR A 1 723 ? 32.244 16.840 66.775 1.00 62.06 723 THR A N 1
ATOM 5472 C CA . THR A 1 723 ? 32.099 16.874 68.251 1.00 62.06 723 THR A CA 1
ATOM 5473 C C . THR A 1 723 ? 32.484 15.573 68.980 1.00 62.06 723 THR A C 1
ATOM 5475 O O . THR A 1 723 ? 32.665 15.593 70.201 1.00 62.06 723 THR A O 1
ATOM 5478 N N . LYS A 1 724 ? 32.640 14.433 68.288 1.00 60.91 724 LYS A N 1
ATOM 5479 C CA . LYS A 1 724 ? 33.285 13.232 68.856 1.00 60.91 724 LYS A CA 1
ATOM 5480 C C . LYS A 1 724 ? 34.802 13.386 68.881 1.00 60.91 724 LYS A C 1
ATOM 5482 O O . LYS A 1 724 ? 35.418 12.987 69.865 1.00 60.91 724 LYS A O 1
ATOM 5487 N N . ASP A 1 725 ? 35.396 13.943 67.830 1.00 62.16 725 ASP A N 1
ATOM 5488 C CA . ASP A 1 725 ? 36.848 14.079 67.717 1.00 62.16 725 ASP A CA 1
ATOM 5489 C C . ASP A 1 725 ? 37.396 15.230 68.571 1.00 62.16 725 ASP A C 1
ATOM 5491 O O . ASP A 1 725 ? 38.403 15.033 69.249 1.00 62.16 725 ASP A O 1
ATOM 5495 N N . GLU A 1 726 ? 36.672 16.347 68.698 1.00 62.09 726 GLU A N 1
ATOM 5496 C CA . GLU A 1 726 ? 36.951 17.378 69.716 1.00 62.09 726 GLU A CA 1
ATOM 5497 C C . GLU A 1 726 ? 36.994 16.772 71.131 1.00 62.09 726 GLU A C 1
ATOM 5499 O O . GLU A 1 726 ? 37.932 17.009 71.892 1.00 62.09 726 GLU A O 1
ATOM 5504 N N . LYS A 1 727 ? 36.036 15.895 71.469 1.00 60.25 727 LYS A N 1
ATOM 5505 C CA . LYS A 1 727 ? 36.026 15.192 72.764 1.00 60.25 727 LYS A CA 1
ATOM 5506 C C . LYS A 1 727 ? 37.163 14.181 72.920 1.00 60.25 727 LYS A C 1
ATOM 5508 O O . LYS A 1 727 ? 37.637 13.992 74.037 1.00 60.25 727 LYS A O 1
ATOM 5513 N N . LYS A 1 728 ? 37.641 13.550 71.839 1.00 61.91 728 LYS A N 1
ATOM 5514 C CA . LYS A 1 728 ? 38.862 12.721 71.886 1.00 61.91 728 LYS A CA 1
ATOM 5515 C C . LYS A 1 728 ? 40.109 13.575 72.134 1.00 61.91 728 LYS A C 1
ATOM 5517 O O . LYS A 1 728 ? 41.007 13.114 72.833 1.00 61.91 728 LYS A O 1
ATOM 5522 N N . GLU A 1 729 ? 40.182 14.794 71.593 1.00 61.28 729 GLU A N 1
ATOM 5523 C CA . GLU A 1 729 ? 41.284 15.718 71.892 1.00 61.28 729 GLU A CA 1
ATOM 5524 C C . GLU A 1 729 ? 41.256 16.226 73.339 1.00 61.28 729 GLU A C 1
ATOM 5526 O O . GLU A 1 729 ? 42.313 16.301 73.968 1.00 61.28 729 GLU A O 1
ATOM 5531 N N . GLU A 1 730 ? 40.080 16.542 73.894 1.00 61.12 730 GLU A N 1
ATOM 5532 C CA . GLU A 1 730 ? 39.960 16.919 75.310 1.00 61.12 730 GLU A CA 1
ATOM 5533 C C . GLU A 1 730 ? 40.366 15.771 76.244 1.00 61.12 730 GLU A C 1
ATOM 5535 O O . GLU A 1 730 ? 41.189 15.981 77.135 1.00 61.12 730 GLU A O 1
ATOM 5540 N N . VAL A 1 731 ? 39.883 14.544 75.999 1.00 63.66 731 VAL A N 1
ATOM 5541 C CA . VAL A 1 731 ? 40.272 13.363 76.793 1.00 63.66 731 VAL A CA 1
ATOM 5542 C C . VAL A 1 731 ? 41.783 13.120 76.718 1.00 63.66 731 VAL A C 1
ATOM 5544 O O . VAL A 1 731 ? 42.421 12.992 77.759 1.00 63.66 731 VAL A O 1
ATOM 5547 N N . LYS A 1 732 ? 42.394 13.178 75.524 1.00 62.00 732 LYS A N 1
ATOM 5548 C CA . LYS A 1 732 ? 43.859 13.067 75.386 1.00 62.00 732 LYS A CA 1
ATOM 5549 C C . LYS A 1 732 ? 44.619 14.172 76.125 1.00 62.00 732 LYS A C 1
ATOM 5551 O O . LYS A 1 732 ? 45.707 13.916 76.644 1.00 62.00 732 LYS A O 1
ATOM 5556 N N . LYS A 1 733 ? 44.089 15.400 76.178 1.00 59.00 733 LYS A N 1
ATOM 5557 C CA . LYS A 1 733 ? 44.697 16.514 76.930 1.00 59.00 733 LYS A CA 1
ATOM 5558 C C . LYS A 1 733 ? 44.687 16.265 78.435 1.00 59.00 733 LYS A C 1
ATOM 5560 O O . LYS A 1 733 ? 45.696 16.560 79.075 1.00 59.00 733 LYS A O 1
ATOM 5565 N N . ASP A 1 734 ? 43.600 15.729 78.988 1.00 58.28 734 ASP A N 1
ATOM 5566 C CA . ASP A 1 734 ? 43.549 15.391 80.413 1.00 58.28 734 ASP A CA 1
ATOM 5567 C C . ASP A 1 734 ? 44.358 14.119 80.737 1.00 58.28 734 ASP A C 1
ATOM 5569 O O . ASP A 1 734 ? 45.092 14.140 81.719 1.00 58.28 734 ASP A O 1
ATOM 5573 N N . GLU A 1 735 ? 44.394 13.091 79.877 1.00 59.16 735 GLU A N 1
ATOM 5574 C CA . GLU A 1 735 ? 45.319 11.946 80.034 1.00 59.16 735 GLU A CA 1
ATOM 5575 C C . GLU A 1 735 ? 46.794 12.405 80.068 1.00 59.16 735 GLU A C 1
ATOM 5577 O O . GLU A 1 735 ? 47.535 12.071 80.994 1.00 59.16 735 GLU A O 1
ATOM 5582 N N . THR A 1 736 ? 47.201 13.277 79.134 1.00 57.78 736 THR A N 1
ATOM 5583 C CA . THR A 1 736 ? 48.564 13.859 79.078 1.00 57.78 736 THR A CA 1
ATOM 5584 C C . THR A 1 736 ? 48.898 14.726 80.308 1.00 57.78 736 THR A C 1
ATOM 5586 O O . THR A 1 736 ? 50.067 14.943 80.644 1.00 57.78 736 THR A O 1
ATOM 5589 N N . LYS A 1 737 ? 47.879 15.253 80.995 1.00 57.31 737 LYS A N 1
ATOM 5590 C CA . LYS A 1 737 ? 48.001 15.947 82.287 1.00 57.31 737 LYS A CA 1
ATOM 5591 C C . LYS A 1 737 ? 48.181 14.948 83.427 1.00 57.31 737 LYS A C 1
ATOM 5593 O O . LYS A 1 737 ? 49.079 15.129 84.243 1.00 57.31 737 LYS A O 1
ATOM 5598 N N . THR A 1 738 ? 47.348 13.907 83.471 1.00 57.03 738 THR A N 1
ATOM 5599 C CA . THR A 1 738 ? 47.350 12.896 84.533 1.00 57.03 738 THR A CA 1
ATOM 5600 C C . THR A 1 738 ? 48.673 12.135 84.569 1.00 57.03 738 THR A C 1
ATOM 5602 O O . THR A 1 738 ? 49.250 12.005 85.647 1.00 57.03 738 THR A O 1
ATOM 5605 N N . GLU A 1 739 ? 49.232 11.749 83.414 1.00 55.94 739 GLU A N 1
ATOM 5606 C CA . GLU A 1 739 ? 50.575 11.144 83.350 1.00 55.94 739 GLU A CA 1
ATOM 5607 C C . GLU A 1 739 ? 51.666 12.062 83.935 1.00 55.94 739 GLU A C 1
ATOM 5609 O O . GLU A 1 739 ? 52.603 11.597 84.592 1.00 55.94 739 GLU A O 1
ATOM 5614 N N . LYS A 1 740 ? 51.524 13.383 83.752 1.00 54.41 740 LYS A N 1
ATOM 5615 C CA . LYS A 1 740 ? 52.445 14.395 84.290 1.00 54.41 740 LYS A CA 1
ATOM 5616 C C . LYS A 1 740 ? 52.348 14.586 85.802 1.00 54.41 740 LYS A C 1
ATOM 5618 O O . LYS A 1 740 ? 53.347 14.979 86.401 1.00 54.41 740 LYS A O 1
ATOM 5623 N N . GLU A 1 741 ? 51.203 14.301 86.416 1.00 54.38 741 GLU A N 1
ATOM 5624 C CA . GLU A 1 741 ? 51.068 14.298 87.877 1.00 54.38 741 GLU A CA 1
ATOM 5625 C C . GLU A 1 741 ? 51.506 12.953 88.482 1.00 54.38 741 GLU A C 1
ATOM 5627 O O . GLU A 1 741 ? 52.205 12.947 89.495 1.00 54.38 741 GLU A O 1
ATOM 5632 N N . SER A 1 742 ? 51.226 11.815 87.830 1.00 51.09 742 SER A N 1
ATOM 5633 C CA . SER A 1 742 ? 51.699 10.500 88.302 1.00 51.09 742 SER A CA 1
ATOM 5634 C C . SER A 1 742 ? 53.215 10.299 88.178 1.00 51.09 742 SER A C 1
ATOM 5636 O O . SER A 1 742 ? 53.803 9.549 88.955 1.00 51.09 742 SER A O 1
ATOM 5638 N N . GLY A 1 743 ? 53.880 10.986 87.242 1.00 49.59 743 GLY A N 1
ATOM 5639 C CA . GLY A 1 743 ? 55.333 10.894 87.044 1.00 49.59 743 GLY A CA 1
ATOM 5640 C C . GLY A 1 743 ? 56.193 11.531 88.149 1.00 49.59 743 GLY A C 1
ATOM 5641 O O . GLY A 1 743 ? 57.418 11.442 88.088 1.00 49.59 743 GLY A O 1
ATOM 5642 N N . ALA A 1 744 ? 55.591 12.186 89.147 1.00 49.75 744 ALA A N 1
ATOM 5643 C CA . ALA A 1 744 ? 56.303 13.025 90.113 1.00 49.75 744 ALA A CA 1
ATOM 5644 C C . ALA A 1 744 ? 56.631 12.353 91.466 1.00 49.75 744 ALA A C 1
ATOM 5646 O O . ALA A 1 744 ? 57.204 13.019 92.331 1.00 49.75 744 ALA A O 1
ATOM 5647 N N . THR A 1 745 ? 56.248 11.088 91.709 1.00 50.22 745 THR A N 1
ATOM 5648 C CA . THR A 1 745 ? 56.158 10.563 93.096 1.00 50.22 745 THR A CA 1
ATOM 5649 C C . THR A 1 745 ? 56.781 9.185 93.379 1.00 50.22 745 THR A C 1
ATOM 5651 O O . THR A 1 745 ? 56.500 8.621 94.432 1.00 50.22 745 THR A O 1
ATOM 5654 N N . GLU A 1 746 ? 57.698 8.653 92.557 1.00 42.97 746 GLU A N 1
ATOM 5655 C CA . GLU A 1 746 ? 58.531 7.512 93.008 1.00 42.97 746 GLU A CA 1
ATOM 5656 C C . GLU A 1 746 ? 59.982 7.505 92.479 1.00 42.97 746 GLU A C 1
ATOM 5658 O O . GLU A 1 746 ? 60.415 6.630 91.736 1.00 42.97 746 GLU A O 1
ATOM 5663 N N . GLY A 1 747 ? 60.776 8.493 92.909 1.00 39.50 747 GLY A N 1
ATOM 5664 C CA . GLY A 1 747 ? 62.215 8.583 92.622 1.00 39.50 747 GLY A CA 1
ATOM 5665 C C . GLY A 1 747 ? 63.074 8.630 93.888 1.00 39.50 747 GLY A C 1
ATOM 5666 O O . GLY A 1 747 ? 63.601 9.690 94.220 1.00 39.50 747 GLY A O 1
ATOM 5667 N N . GLY A 1 748 ? 63.214 7.519 94.632 1.00 37.31 748 GLY A N 1
ATOM 5668 C CA . GLY A 1 748 ? 63.879 7.604 95.942 1.00 37.31 748 GLY A CA 1
ATOM 5669 C C . GLY A 1 748 ? 64.210 6.330 96.730 1.00 37.31 748 GLY A C 1
ATOM 5670 O O . GLY A 1 748 ? 63.844 6.253 97.903 1.00 37.31 748 GLY A O 1
ATOM 5671 N N . LYS A 1 749 ? 64.997 5.388 96.184 1.00 40.38 749 LYS A N 1
ATOM 5672 C CA . LYS A 1 749 ? 65.854 4.511 97.020 1.00 40.38 749 LYS A CA 1
ATOM 5673 C C . LYS A 1 749 ? 67.074 3.960 96.273 1.00 40.38 749 LYS A C 1
ATOM 5675 O O . LYS A 1 749 ? 67.039 3.764 95.068 1.00 40.38 749 LYS A O 1
ATOM 5680 N N . ARG A 1 750 ? 68.167 3.773 97.022 1.00 40.47 750 ARG A N 1
ATOM 5681 C CA . ARG A 1 750 ? 69.500 3.376 96.534 1.00 40.47 750 ARG A CA 1
ATOM 5682 C C . ARG A 1 750 ? 69.598 1.876 96.239 1.00 40.47 750 ARG A C 1
ATOM 5684 O O . ARG A 1 750 ? 69.187 1.087 97.091 1.00 40.47 750 ARG A O 1
ATOM 5691 N N . ALA A 1 751 ? 70.340 1.535 95.189 1.00 37.06 751 ALA A N 1
ATOM 5692 C CA . ALA A 1 751 ? 71.454 0.583 95.240 1.00 37.06 751 ALA A CA 1
ATOM 5693 C C . ALA A 1 751 ? 72.507 1.025 94.212 1.00 37.06 751 ALA A C 1
ATOM 5695 O O . ALA A 1 751 ? 72.089 1.310 93.071 1.00 37.06 751 ALA A O 1
#

Nearest PDB structures (foldseek):
  5no7-assembly2_B  TM=9.533E-01  e=1.979E-32  Trametes cinnabarina
  8amz-assembly1_U  TM=9.489E-01  e=6.036E-31  Spinacia oleracea
  5vfq-assembly1_Z  TM=8.462E-01  e=1.670E-25  Homo sapiens
  6wjn-assembly1_Z  TM=8.465E-01  e=3.418E-24  Homo sapiens
  6epf-assembly1_U  TM=7.441E-01  e=9.221E-25  Rattus norvegicus